Protein AF-R4XGH3-F1 (afdb_monomer_lite)

Sequence (816 aa):
MSWNDLKSFYMRAIILWTLPVLIFLFTITGITNKFIYSRVAPTVFAIILPTLYLCIIDSIAIRAGTWHINEKTSLELFVWSGLPIEEAIFFLVTNTMVVLGCSAFDLAFSIIHTFNQTDDFSFASLCYALLQDNDEQVVEDLVECVRVLRQGSSSFYTSSFFFKETIRRDLVVLYAFCRYTDDVTDNVDIQVSVRSARIEKLAEFVMANFLPRANLRMLRFLSHKVPREPLIELLEGYAWDLNLDTAHERRIRFEEDLVEYARHVASSVAELCVYVVDPAPQPAVLCSAREMGVVLQLTNVARDILTDAVKARTYVPEAWFGTGERDALLKAGRLTPERLEHDTTIRALKPEQHALRLLTMADTMHKRSAAAIAELPEESQIGIRIATDGYYAIGKRLAEICKLGQYPMRARLPTHQKVFLSLRHLYTMRNSEILLLGGCILRLILLFYGHWQDSLGTQVKYTDIDYRVFTDAARFMQAGGSPYDRATYRYTPLLAWLLIPNQYFASWGKVLFAGGDILAGWLMILLLRARHQRIEWSAAWLLNPMVAVISTRGNCEGLLGALAIALLYAIEKDQITLAGLVLGTAVHFKIYPIIYAPSIVLALNGAEDPQFSWTLASITGFFNRQRLVVAIVSFSAFSVLSALMFHFYGMEFVQHTFLYHISRSDHRHNFSPYHLFLYFKSSAGPEAQGSTIAALLAFLPQMLLSMVILPLFLARKSLTTCFFAQTFAFVAFNKVVTSQYFMWYLVFLPLYLPTSPLLSFSGLAALILWIAGQGLWLYYAYGFEILGNNTFNQMWIATLLFFAVNMYILGKVVNI

Secondary structure (DSSP, 8-state):
--TT-GGGHHHHHHHHHHHHHHHHHHIIIIIIT-TTGGGHHHHHHHHHHHHHHHHHHHHHHHHTTS----GGGS---EEETTEEHHHHHHHHHHHHHHHHHHHHHHHHHHHIIIII------HHHHHHHHHS---HHHHHHHHHHHHHHHHH-HHHHHHHTTS-HHHHHHHHHHHHHHHHHHHHHH-TTS-HHHHHHHHHHHHHHHHHTS--STT-GGGGGTTTTS-SHHHHHHHHHHHHHHTTTTSGGGS--SHHHHHHHHIIIIIHHHHHHHHHH-SS--HHHHHHHHHHHHHHHHHHHHHHHHHHHHTT---S-GGGS-TTHHHHHHHHTTS-HHHHTT-HHHHHT-HHHHHHHHHHHHHHHHHHHGGGGGGS-HHHHHHHHHHHHHHHHHHHHHHHHHHTT---SS----HHHHHHHHHHHHHS--HHHHHHHHHHHHHHHHHHHHHHHHHTT-SS-SS-HHHHHHHHHHHHHHTTS-GGGSTT--S-HHHHHHTGGGGTSTTHHHHHHHHHHHHHHHHHHHHHHHTT--GGGGHHHHT-HHHHHHHHTT-THHHHHHHHHHHHHHHHTT-HHHHHHHHHHHHHH-SGGGGHHHHHHHH---S---S---SHHHHHHH--HHHHHHHHHHHHHHHHHHHHHHHHHHHHHIIIIIIHHHH----SS--STTHHHHHHHHHS-GGG---HHHHHHHHHHHHIIIIIIHHHHHTTT-HHHHHHHHHHHHHHT-SS--GGGHHHHHTTHHHHGGG-GGGSHHHHHHHHHHHHHHHHHHHHHHHHHTT----HHHHHHHHHHHHHHHHHHHHHHH--

pLDDT: mean 87.35, std 10.22, range [42.16, 98.31]

Organism: Taphrina deformans (strain PYCC 5710 / ATCC 11124 / CBS 356.35 / IMI 108563 / JCM 9778 / NBRC 8474) (NCBI:txid1097556)

InterPro domains:
  IPR002060 Squalene/phytoene synthase [PF00494] (149-400)
  IPR002060 Squalene/phytoene synthase [SFLDG01018] (140-429)
  IPR007704 GPI mannosyltransferase 1 [PF05007] (550-813)
  IPR007704 GPI mannosyltransferase 1 [PTHR12886] (430-814)
  IPR008949 Isoprenoid synthase domain superfamily [G3DSA:1.10.600.10] (132-426)
  IPR008949 Isoprenoid synthase domain superfamily [SSF48576] (144-430)
  IPR017825 Lycopene cyclase domain [TIGR03462] (9-102)
  IPR044843 Trans-isoprenyl diphosphate synthases, bacterial-type [SFLDG01212] (140-429)

Foldseek 3Di:
DDPPQQAQQLVCVLCVVLVVLLVVLCCLCPVVPVPCVVVVVVLCCQLVVQLVVQQVVQLVCQVVVVDDDDNSRHNPDAPDRSGGPSSSVNSNSVSNSVSSVVSLQVQLVLQCVQPVVDPDDDPVSSVVSSVDDDDVVSVVVLVVLLVLCVVVDVLLNLLLVLFDPLLSSQLSLLSSVLSVLLVLLLPPVDDLVVSLVVLVVVLCCLVVQQDDDDPSVSSVSLRLQFDSVLVVLQSVLSNLSSCAPVDPVSDQADPVSLLSSLLSNFLSSLLSSQSSQPVDDDPLLSVLSSLLSLLLSLLVLLFAQLVQLLSLHHSQHNNLFDDCLNVLSNVLSVDDQVCSQVPPSNLVRLSLVSSLVSLVSSVVSCVVRVVSLLLTDPSCSLSVCSSSVVSNVQSVVQNVQSVVSGHHNGGDDDPVNSVVSSVCSVPPDDPLRVLLVLLVVLLVVLLVVQVVQQVVVDPDHLADPVQVLLLVLLVQVVVVHHSCVSVPDQFFVVSSVQNVCCVVPVQSLLVVQSVLLSLLLSLQLVVCVVVSHDSCLSCLRSVPPLNSSCSSSRDNVSNLLNLLSQLVSCVVVVVLLSNLLSLLVSCLRANPSVLLLLLSLLQPDDPDDPDQDPDPVSVVNSDDPSNVSSVVSSCVNNCVSLVVSCVSHNVSNVVRHPVCLLVDQDLAQFLALLNLVSVVVVVVDPVPPDDSVVSVVLCVQLCCVRRPVLSVQPSNPDSLLSQLLSLLSNQLSDSGHHPSSVSSNSSSSSVAVVVAPLVDPVVVVLVVQLVVLVVQLVVLSCCCVPVVHPSSVSNSVSSVSNSVSSVVVSVRSSPD

Structure (mmCIF, N/CA/C/O backbone):
data_AF-R4XGH3-F1
#
_entry.id   AF-R4XGH3-F1
#
loop_
_atom_site.group_PDB
_atom_site.id
_atom_site.type_symbol
_atom_site.label_atom_id
_atom_site.label_alt_id
_atom_site.label_comp_id
_atom_site.label_asym_id
_atom_site.label_entity_id
_atom_site.label_seq_id
_atom_site.pdbx_PDB_ins_code
_atom_site.Cartn_x
_atom_site.Cartn_y
_atom_site.Cartn_z
_atom_site.occupancy
_atom_site.B_iso_or_equiv
_atom_site.auth_seq_id
_atom_site.auth_comp_id
_atom_site.auth_asym_id
_atom_site.auth_atom_id
_atom_site.pdbx_PDB_model_num
ATOM 1 N N . MET A 1 1 ? -38.826 -2.727 -40.268 1.00 45.19 1 MET A N 1
ATOM 2 C CA . MET A 1 1 ? -38.379 -1.374 -39.862 1.00 45.19 1 MET A CA 1
ATOM 3 C C . MET A 1 1 ? -37.312 -0.931 -40.855 1.00 45.19 1 MET A C 1
ATOM 5 O O . MET A 1 1 ? -36.333 -1.652 -40.994 1.00 45.19 1 MET A O 1
ATOM 9 N N . SER A 1 2 ? -37.534 0.133 -41.636 1.00 42.16 2 SER A N 1
ATOM 10 C CA . SER A 1 2 ? -36.597 0.532 -42.700 1.00 42.16 2 SER A CA 1
ATOM 11 C C . SER A 1 2 ? -35.347 1.207 -42.116 1.00 42.16 2 SER A C 1
ATOM 13 O O . SER A 1 2 ? -35.436 2.060 -41.233 1.00 42.16 2 SER A O 1
ATOM 15 N N . TRP A 1 3 ? -34.177 0.815 -42.620 1.00 51.44 3 TRP A N 1
ATOM 16 C CA . TRP A 1 3 ? -32.856 1.358 -42.269 1.00 51.44 3 TRP A CA 1
ATOM 17 C C . TRP A 1 3 ? -32.535 2.689 -42.985 1.00 51.44 3 TRP A C 1
ATOM 19 O O . TRP A 1 3 ? -31.399 3.145 -42.959 1.00 51.44 3 TRP A O 1
ATOM 29 N N . ASN A 1 4 ? -33.529 3.326 -43.618 1.00 57.09 4 ASN A N 1
ATOM 30 C CA . ASN A 1 4 ? -33.324 4.470 -44.519 1.00 57.09 4 ASN A CA 1
ATOM 31 C C . ASN A 1 4 ? -33.459 5.849 -43.849 1.00 57.09 4 ASN A C 1
ATOM 33 O O . ASN A 1 4 ? -33.281 6.861 -44.519 1.00 57.09 4 ASN A O 1
ATOM 37 N N . ASP A 1 5 ? -33.776 5.913 -42.555 1.00 65.75 5 ASP A N 1
ATOM 38 C CA . ASP A 1 5 ? -33.883 7.180 -41.824 1.00 65.75 5 ASP A CA 1
ATOM 39 C C . ASP A 1 5 ? -32.583 7.473 -41.060 1.00 65.75 5 ASP A C 1
ATOM 41 O O . ASP A 1 5 ? -32.409 7.061 -39.911 1.00 65.75 5 ASP A O 1
ATOM 45 N N . LEU A 1 6 ? -31.645 8.148 -41.735 1.00 75.12 6 LEU A N 1
ATOM 46 C CA . LEU A 1 6 ? -30.326 8.486 -41.186 1.00 75.12 6 LEU A CA 1
ATOM 47 C C . LEU A 1 6 ? -30.418 9.380 -39.941 1.00 75.12 6 LEU A C 1
ATOM 49 O O . LEU A 1 6 ? -29.608 9.203 -39.035 1.00 75.12 6 LEU A O 1
ATOM 53 N N . LYS A 1 7 ? -31.426 10.262 -39.839 1.00 80.38 7 LYS A N 1
ATOM 54 C CA . LYS A 1 7 ? -31.548 11.235 -38.736 1.00 80.38 7 LYS A CA 1
ATOM 55 C C . LYS A 1 7 ? -31.696 10.600 -37.356 1.00 80.38 7 LYS A C 1
ATOM 57 O O . LYS A 1 7 ? -31.279 11.182 -36.367 1.00 80.38 7 LYS A O 1
ATOM 62 N N . SER A 1 8 ? -32.271 9.404 -37.261 1.00 82.31 8 SER A N 1
ATOM 63 C CA . SER A 1 8 ? -32.437 8.712 -35.975 1.00 82.31 8 SER A CA 1
ATOM 64 C C . SER A 1 8 ? -31.392 7.622 -35.731 1.00 82.31 8 SER A C 1
ATOM 66 O O . SER A 1 8 ? -31.465 6.921 -34.720 1.00 82.31 8 SER A O 1
ATOM 68 N N . PHE A 1 9 ? -30.415 7.469 -36.631 1.00 86.12 9 PHE A N 1
ATOM 69 C CA . PHE A 1 9 ? -29.426 6.397 -36.567 1.00 86.12 9 PHE A CA 1
ATOM 70 C C . PHE A 1 9 ? -28.641 6.406 -35.252 1.00 86.12 9 PHE A C 1
ATOM 72 O O . PHE A 1 9 ? -28.543 5.360 -34.612 1.00 86.12 9 PHE A O 1
ATOM 79 N N . TYR A 1 10 ? -28.138 7.568 -34.818 1.00 85.50 10 TYR A N 1
ATOM 80 C CA . TYR A 1 10 ? -27.301 7.649 -33.620 1.00 85.50 10 TYR A CA 1
ATOM 81 C C . TYR A 1 10 ? -28.070 7.245 -32.355 1.00 85.50 10 TYR A C 1
ATOM 83 O O . TYR A 1 10 ? -27.648 6.346 -31.629 1.00 85.50 10 TYR A O 1
ATOM 91 N N . MET A 1 11 ? -29.273 7.796 -32.162 1.00 89.19 11 MET A N 1
ATOM 92 C CA . MET A 1 11 ? -30.156 7.412 -31.056 1.00 89.19 11 MET A CA 1
ATOM 93 C C . MET A 1 11 ? -30.506 5.916 -31.080 1.00 89.19 11 MET A C 1
ATOM 95 O O . MET A 1 11 ? -30.455 5.240 -30.052 1.00 89.19 11 MET A O 1
ATOM 99 N N . ARG A 1 12 ? -30.848 5.368 -32.255 1.00 88.00 12 ARG A N 1
ATOM 100 C CA . ARG A 1 12 ? -31.171 3.939 -32.394 1.00 88.00 12 ARG A CA 1
ATOM 101 C C . ARG A 1 12 ? -29.972 3.057 -32.066 1.00 88.00 12 ARG A C 1
ATOM 103 O O . ARG A 1 12 ? -30.161 2.028 -31.426 1.00 88.00 12 ARG A O 1
ATOM 110 N N . ALA A 1 13 ? -28.768 3.449 -32.475 1.00 88.50 13 ALA A N 1
ATOM 111 C CA . ALA A 1 13 ? -27.544 2.721 -32.165 1.00 88.50 13 ALA A CA 1
ATOM 112 C C . ALA A 1 13 ? -27.278 2.693 -30.652 1.00 88.50 13 ALA A C 1
ATOM 114 O O . ALA A 1 13 ? -27.012 1.619 -30.111 1.00 88.50 13 ALA A O 1
ATOM 115 N N . ILE A 1 14 ? -27.441 3.832 -29.963 1.00 90.38 14 ILE A N 1
ATOM 116 C CA . ILE A 1 14 ? -27.317 3.920 -28.499 1.00 90.38 14 ILE A CA 1
ATOM 117 C C . ILE A 1 14 ? -28.304 2.959 -27.828 1.00 90.38 14 ILE A C 1
ATOM 119 O O . ILE A 1 14 ? -27.901 2.129 -27.013 1.00 90.38 14 ILE A O 1
ATOM 123 N N . ILE A 1 15 ? -29.587 3.017 -28.192 1.00 90.06 15 ILE A N 1
ATOM 124 C CA . ILE A 1 15 ? -30.620 2.167 -27.582 1.00 90.06 15 ILE A CA 1
ATOM 125 C C . ILE A 1 15 ? -30.363 0.686 -27.885 1.00 90.06 15 ILE A C 1
ATOM 127 O O . ILE A 1 15 ? -30.383 -0.134 -26.972 1.00 90.06 15 ILE A O 1
ATOM 131 N N . LEU A 1 16 ? -30.101 0.327 -29.145 1.00 91.31 16 LEU A N 1
ATOM 132 C CA . LEU A 1 16 ? -29.937 -1.068 -29.561 1.00 91.31 16 LEU A CA 1
ATOM 133 C C . LEU A 1 16 ? -28.730 -1.731 -28.885 1.00 91.31 16 LEU A C 1
ATOM 135 O O . LEU A 1 16 ? -28.799 -2.905 -28.529 1.00 91.31 16 LEU A O 1
ATOM 139 N N . TRP A 1 17 ? -27.643 -0.981 -28.695 1.00 90.44 17 TRP A N 1
ATOM 140 C CA . TRP A 1 17 ? -26.439 -1.479 -28.036 1.00 90.44 17 TRP A CA 1
ATOM 141 C C . TRP A 1 17 ? -26.597 -1.576 -26.513 1.00 90.44 17 TRP A C 1
ATOM 143 O O . TRP A 1 17 ? -26.189 -2.570 -25.913 1.00 90.44 17 TRP A O 1
ATOM 153 N N . THR A 1 18 ? -27.215 -0.577 -25.876 1.00 93.38 18 THR A N 1
ATOM 154 C CA . THR A 1 18 ? -27.291 -0.512 -24.405 1.00 93.38 18 THR A CA 1
ATOM 155 C C . THR A 1 18 ? -28.423 -1.332 -23.804 1.00 93.38 18 THR A C 1
ATOM 157 O O . THR A 1 18 ? -28.258 -1.909 -22.728 1.00 93.38 18 THR A O 1
ATOM 160 N N . LEU A 1 19 ? -29.570 -1.413 -24.481 1.00 92.56 19 LEU A N 1
ATOM 161 C CA . LEU A 1 19 ? -30.786 -1.993 -23.918 1.00 92.56 19 LEU A CA 1
ATOM 162 C C . LEU A 1 19 ? -30.622 -3.463 -23.481 1.00 92.56 19 LEU A C 1
ATOM 164 O O . LEU A 1 19 ? -31.031 -3.766 -22.359 1.00 92.56 19 LEU A O 1
ATOM 168 N N . PRO A 1 20 ? -29.996 -4.374 -24.259 1.00 91.94 20 PRO A N 1
ATOM 169 C CA . PRO A 1 20 ? -29.802 -5.757 -23.818 1.00 91.94 20 PRO A CA 1
ATOM 170 C C . PRO A 1 20 ? -28.968 -5.858 -22.535 1.00 91.94 20 PRO A C 1
ATOM 172 O O . PRO A 1 20 ? -29.294 -6.636 -21.638 1.00 91.94 20 PRO A O 1
ATOM 175 N N . VAL A 1 21 ? -27.919 -5.036 -22.422 1.00 90.31 21 VAL A N 1
ATOM 176 C CA . VAL A 1 21 ? -27.028 -5.029 -21.256 1.00 90.31 21 VAL A CA 1
ATOM 177 C C . VAL A 1 21 ? -27.742 -4.460 -20.033 1.00 90.31 21 VAL A C 1
ATOM 179 O O . VAL A 1 21 ? -27.665 -5.038 -18.950 1.00 90.31 21 VAL A O 1
ATOM 182 N N . LEU A 1 22 ? -28.490 -3.368 -20.202 1.00 92.06 22 LEU A N 1
ATOM 183 C CA . LEU A 1 22 ? -29.291 -2.774 -19.133 1.00 92.06 22 LEU A CA 1
ATOM 184 C C . LEU A 1 22 ? -30.377 -3.727 -18.632 1.00 92.06 22 LEU A C 1
ATOM 186 O O . LEU A 1 22 ? -30.537 -3.860 -17.423 1.00 92.06 22 LEU A O 1
ATOM 190 N N . ILE A 1 23 ? -31.083 -4.422 -19.531 1.00 90.94 23 ILE A N 1
ATOM 191 C CA . ILE A 1 23 ? -32.091 -5.424 -19.153 1.00 90.94 23 ILE A CA 1
ATOM 192 C C . ILE A 1 23 ? -31.447 -6.526 -18.313 1.00 90.94 23 ILE A C 1
ATOM 194 O O . ILE A 1 23 ? -31.960 -6.854 -17.245 1.00 90.94 23 ILE A O 1
ATOM 198 N N . PHE A 1 24 ? -30.314 -7.071 -18.758 1.00 87.94 24 PHE A N 1
ATOM 199 C CA . PHE A 1 24 ? -29.591 -8.105 -18.021 1.00 87.94 24 PHE A CA 1
ATOM 200 C C . PHE A 1 24 ? -29.171 -7.625 -16.623 1.00 87.94 24 PHE A C 1
ATOM 202 O O . PHE A 1 24 ? -29.530 -8.240 -15.616 1.00 87.94 24 PHE A O 1
ATOM 209 N N . LEU A 1 25 ? -28.480 -6.483 -16.545 1.00 89.06 25 LEU A N 1
ATOM 210 C CA . LEU A 1 25 ? -27.983 -5.934 -15.283 1.00 89.06 25 LEU A CA 1
ATOM 211 C C . LEU A 1 25 ? -29.119 -5.553 -14.324 1.00 89.06 25 LEU A C 1
ATOM 213 O O . LEU A 1 25 ? -29.032 -5.833 -13.128 1.00 89.06 25 LEU A O 1
ATOM 217 N N . PHE A 1 26 ? -30.202 -4.959 -14.828 1.00 88.81 26 PHE A N 1
ATOM 218 C CA . PHE A 1 26 ? -31.372 -4.601 -14.026 1.00 88.81 26 PHE A CA 1
ATOM 219 C C . PHE A 1 26 ? -32.146 -5.836 -13.550 1.00 88.81 26 PHE A C 1
ATOM 221 O O . PHE A 1 26 ? -32.629 -5.866 -12.419 1.00 88.81 26 PHE A O 1
ATOM 228 N N . THR A 1 27 ? -32.228 -6.888 -14.367 1.00 86.50 27 THR A N 1
ATOM 229 C CA . THR A 1 27 ? -32.868 -8.149 -13.964 1.00 86.50 27 THR A CA 1
ATOM 230 C C . THR A 1 27 ? -32.120 -8.788 -12.799 1.00 86.50 27 THR A C 1
ATOM 232 O O . THR A 1 27 ? -32.741 -9.203 -11.822 1.00 86.50 27 THR A O 1
ATOM 235 N N . ILE A 1 28 ? -30.788 -8.810 -12.848 1.00 82.25 28 ILE A N 1
ATOM 236 C CA . ILE A 1 28 ? -29.966 -9.377 -11.773 1.00 82.25 28 ILE A CA 1
ATOM 237 C C . ILE A 1 28 ? -30.032 -8.509 -10.515 1.00 82.25 28 ILE A C 1
ATOM 239 O O . ILE A 1 28 ? -30.359 -8.998 -9.433 1.00 82.25 28 ILE A O 1
ATOM 243 N N . THR A 1 29 ? -29.724 -7.218 -10.645 1.00 82.44 29 THR A N 1
ATOM 244 C CA . THR A 1 29 ? -29.534 -6.326 -9.489 1.00 82.44 29 THR A CA 1
ATOM 245 C C . THR A 1 29 ? -30.842 -5.782 -8.918 1.00 82.44 29 THR A C 1
ATOM 247 O O . THR A 1 29 ? -30.935 -5.544 -7.715 1.00 82.44 29 THR A O 1
ATOM 250 N N . GLY A 1 30 ? -31.857 -5.578 -9.756 1.00 79.06 30 GLY A N 1
ATOM 251 C CA . GLY A 1 30 ? -33.160 -5.029 -9.390 1.00 79.06 30 GLY A CA 1
ATOM 252 C C . GLY A 1 30 ? -34.203 -6.103 -9.137 1.00 79.06 30 GLY A C 1
ATOM 253 O O . GLY A 1 30 ? -34.743 -6.176 -8.040 1.00 79.06 30 GLY A O 1
ATOM 254 N N . ILE A 1 31 ? -34.494 -6.940 -10.131 1.00 78.38 31 ILE A N 1
ATOM 255 C CA . ILE A 1 31 ? -35.632 -7.870 -10.052 1.00 78.38 31 ILE A CA 1
ATOM 256 C C . ILE A 1 31 ? -35.306 -9.065 -9.151 1.00 78.38 31 ILE A C 1
ATOM 258 O O . ILE A 1 31 ? -36.022 -9.322 -8.187 1.00 78.38 31 ILE A O 1
ATOM 262 N N . THR A 1 32 ? -34.209 -9.761 -9.447 1.00 73.50 32 THR A N 1
ATOM 263 C CA . THR A 1 32 ? -33.858 -11.037 -8.805 1.00 73.50 32 THR A CA 1
ATOM 264 C C . THR A 1 32 ? -33.376 -10.818 -7.374 1.00 73.50 32 THR A C 1
ATOM 266 O O . THR A 1 32 ? -33.877 -11.444 -6.451 1.00 73.50 32 THR A O 1
ATOM 269 N N . ASN A 1 33 ? -32.454 -9.869 -7.168 1.00 73.12 33 ASN A N 1
ATOM 270 C CA . ASN A 1 33 ? -31.791 -9.686 -5.872 1.00 73.12 33 ASN A CA 1
ATOM 271 C C . ASN A 1 33 ? -32.251 -8.450 -5.084 1.00 73.12 33 ASN A C 1
ATOM 273 O O . ASN A 1 33 ? -31.790 -8.231 -3.966 1.00 73.12 33 ASN A O 1
ATOM 277 N N . LYS A 1 34 ? -33.109 -7.591 -5.659 1.00 79.75 34 LYS A N 1
ATOM 278 C CA . LYS A 1 34 ? -33.609 -6.341 -5.038 1.00 79.75 34 LYS A CA 1
ATOM 279 C C . LYS A 1 34 ? -32.520 -5.413 -4.469 1.00 79.75 34 LYS A C 1
ATOM 281 O O . LYS A 1 34 ? -32.796 -4.508 -3.676 1.00 79.75 34 LYS A O 1
ATOM 286 N N . PHE A 1 35 ? -31.278 -5.586 -4.911 1.00 77.31 35 PHE A N 1
ATOM 287 C CA . PHE A 1 35 ? -30.095 -4.937 -4.362 1.00 77.31 35 PHE A CA 1
ATOM 288 C C . PHE A 1 35 ? -30.142 -3.419 -4.546 1.00 77.31 35 PHE A C 1
ATOM 290 O O . PHE A 1 35 ? -29.887 -2.676 -3.597 1.00 77.31 35 PHE A O 1
ATOM 297 N N . ILE A 1 36 ? -30.533 -2.956 -5.736 1.00 82.25 36 ILE A N 1
ATOM 298 C CA . ILE A 1 36 ? -30.676 -1.522 -6.030 1.00 82.25 36 ILE A CA 1
ATOM 299 C C . ILE A 1 36 ? -31.949 -0.921 -5.420 1.00 82.25 36 ILE A C 1
ATOM 301 O O . ILE A 1 36 ? -31.950 0.251 -5.053 1.00 82.25 36 ILE A O 1
ATOM 305 N N . TYR A 1 37 ? -33.013 -1.712 -5.222 1.00 81.19 37 TYR A N 1
ATOM 306 C CA . TYR A 1 37 ? -34.252 -1.231 -4.593 1.00 81.19 37 TYR A CA 1
ATOM 307 C C . TYR A 1 37 ? -34.054 -0.862 -3.121 1.00 81.19 37 TYR A C 1
ATOM 309 O O . TYR A 1 37 ? -34.675 0.075 -2.630 1.00 81.19 37 TYR A O 1
ATOM 317 N N . SER A 1 38 ? -33.138 -1.535 -2.422 1.00 76.25 38 SER A N 1
ATOM 318 C CA . SER A 1 38 ? -32.746 -1.138 -1.062 1.00 76.25 38 SER A CA 1
ATOM 319 C C . SER A 1 38 ? -31.830 0.099 -1.019 1.00 76.25 38 SER A C 1
ATOM 321 O O . SER A 1 38 ? -31.587 0.649 0.055 1.00 76.25 38 SER A O 1
ATOM 323 N N . ARG A 1 39 ? -31.324 0.562 -2.174 1.00 81.44 39 ARG A N 1
ATOM 324 C CA . ARG A 1 39 ? -30.282 1.597 -2.309 1.00 81.44 39 ARG A CA 1
ATOM 325 C C . ARG A 1 39 ? -30.604 2.648 -3.379 1.00 81.44 39 ARG A C 1
ATOM 327 O O . ARG A 1 39 ? -29.702 3.207 -3.993 1.00 81.44 39 ARG A O 1
ATOM 334 N N . VAL A 1 40 ? -31.882 2.979 -3.564 1.00 86.50 40 VAL A N 1
ATOM 335 C CA . VAL A 1 40 ? -32.322 3.884 -4.644 1.00 86.50 40 VAL A CA 1
ATOM 336 C C . VAL A 1 40 ? -31.597 5.230 -4.606 1.00 86.50 40 VAL A C 1
ATOM 338 O O . VAL A 1 40 ? -31.059 5.659 -5.620 1.00 86.50 40 VAL A O 1
ATOM 341 N N . ALA A 1 41 ? -31.535 5.886 -3.444 1.00 85.44 41 ALA A N 1
ATOM 342 C CA . ALA A 1 41 ? -30.924 7.211 -3.328 1.00 85.44 41 ALA A CA 1
ATOM 343 C C . ALA A 1 41 ? -29.434 7.242 -3.740 1.00 85.44 41 ALA A C 1
ATOM 345 O O . ALA A 1 41 ? -29.094 8.039 -4.617 1.00 85.44 41 ALA A O 1
ATOM 346 N N . PRO A 1 42 ? -28.538 6.394 -3.188 1.00 85.75 42 PRO A N 1
ATOM 347 C CA . PRO A 1 42 ? -27.141 6.374 -3.620 1.00 85.75 42 PRO A CA 1
ATOM 348 C C . PRO A 1 42 ? -26.968 5.909 -5.073 1.00 85.75 42 PRO A C 1
ATOM 350 O O . PRO A 1 42 ? -26.133 6.478 -5.769 1.00 85.75 42 PRO A O 1
ATOM 353 N N . THR A 1 43 ? -27.767 4.954 -5.566 1.00 89.12 43 THR A N 1
ATOM 354 C CA . THR A 1 43 ? -27.716 4.528 -6.978 1.00 89.12 43 THR A CA 1
ATOM 355 C C . THR A 1 43 ? -28.082 5.675 -7.920 1.00 89.12 43 THR A C 1
ATOM 357 O O . THR A 1 43 ? -27.353 5.948 -8.869 1.00 89.12 43 THR A O 1
ATOM 360 N N . VAL A 1 44 ? -29.168 6.400 -7.635 1.00 92.38 44 VAL A N 1
ATOM 361 C CA . VAL A 1 44 ? -29.580 7.566 -8.428 1.00 92.38 44 VAL A CA 1
ATOM 362 C C . VAL A 1 44 ? -28.510 8.652 -8.376 1.00 92.38 44 VAL A C 1
ATOM 364 O O . VAL A 1 44 ? -28.156 9.200 -9.413 1.00 92.38 44 VAL A O 1
ATOM 367 N N . PHE A 1 45 ? -27.945 8.937 -7.202 1.00 92.69 45 PHE A N 1
ATOM 368 C CA . PHE A 1 45 ? -26.892 9.943 -7.073 1.00 92.69 45 PHE A CA 1
ATOM 369 C C . PHE A 1 45 ? -25.634 9.579 -7.880 1.00 92.69 45 PHE A C 1
ATOM 371 O O . PHE A 1 45 ? -25.098 10.428 -8.591 1.00 92.69 45 PHE A O 1
ATOM 378 N N . ALA A 1 46 ? -25.209 8.313 -7.826 1.00 92.38 46 ALA A N 1
ATOM 379 C CA . ALA A 1 46 ? -24.056 7.801 -8.565 1.00 92.38 46 ALA A CA 1
ATOM 380 C C . ALA A 1 46 ? -24.248 7.825 -10.090 1.00 92.38 46 ALA A C 1
ATOM 382 O O . ALA A 1 46 ? -23.268 7.917 -10.819 1.00 92.38 46 ALA A O 1
ATOM 383 N N . ILE A 1 47 ? -25.491 7.768 -10.577 1.00 95.56 47 ILE A N 1
ATOM 384 C CA . ILE A 1 47 ? -25.803 7.879 -12.008 1.00 95.56 47 ILE A CA 1
ATOM 385 C C . ILE A 1 47 ? -25.925 9.350 -12.415 1.00 95.56 47 ILE A C 1
ATOM 387 O O . ILE A 1 47 ? -25.304 9.790 -13.382 1.00 95.56 47 ILE A O 1
ATOM 391 N N . ILE A 1 48 ? -26.725 10.126 -11.683 1.00 96.31 48 ILE A N 1
ATOM 392 C CA . ILE A 1 48 ? -27.113 11.481 -12.081 1.00 96.31 48 ILE A CA 1
ATOM 393 C C . ILE A 1 48 ? -25.953 12.465 -11.951 1.00 96.31 48 ILE A C 1
ATOM 395 O O . ILE A 1 48 ? -25.762 13.270 -12.858 1.00 96.31 48 ILE A O 1
ATOM 399 N N . LEU A 1 49 ? -25.156 12.411 -10.878 1.00 94.25 49 LEU A N 1
ATOM 400 C CA . LEU A 1 49 ? -24.089 13.394 -10.671 1.00 94.25 49 LEU A CA 1
ATOM 401 C C . LEU A 1 49 ? -23.009 13.334 -11.775 1.00 94.25 49 LEU A C 1
ATOM 403 O O . LEU A 1 49 ? -22.730 14.384 -12.360 1.00 94.25 49 LEU A O 1
ATOM 407 N N . PRO A 1 50 ? -22.443 12.162 -12.136 1.00 94.69 50 PRO A N 1
ATOM 408 C CA . PRO A 1 50 ? -21.503 12.069 -13.253 1.00 94.69 50 PRO A CA 1
ATOM 409 C C . PRO A 1 50 ? -22.157 12.378 -14.598 1.00 94.69 50 PRO A C 1
ATOM 411 O O . PRO A 1 50 ? -21.532 13.021 -15.434 1.00 94.69 50 PRO A O 1
ATOM 414 N N . THR A 1 51 ? -23.421 11.985 -14.796 1.00 96.50 51 THR A N 1
ATOM 415 C CA . THR A 1 51 ? -24.165 12.305 -16.026 1.00 96.50 51 THR A CA 1
ATOM 416 C C . THR A 1 51 ? -24.276 13.814 -16.209 1.00 96.50 51 THR A C 1
ATOM 418 O O . THR A 1 51 ? -23.916 14.328 -17.260 1.00 96.50 51 THR A O 1
ATOM 421 N N . LEU A 1 52 ? -24.696 14.545 -15.173 1.00 95.19 52 LEU A N 1
ATOM 422 C CA . LEU A 1 52 ? -24.782 16.005 -15.216 1.00 95.19 52 LEU A CA 1
ATOM 423 C C . LEU A 1 52 ? -23.413 16.650 -15.436 1.00 95.19 52 LEU A C 1
ATOM 425 O O . LEU A 1 52 ? -23.301 17.571 -16.241 1.00 95.19 52 LEU A O 1
ATOM 429 N N . TYR A 1 53 ? -22.376 16.163 -14.752 1.00 94.88 53 TYR A N 1
ATOM 430 C CA . TYR A 1 53 ? -21.014 16.654 -14.937 1.00 94.88 53 TYR A CA 1
ATOM 431 C C . TYR A 1 53 ? -20.540 16.490 -16.388 1.00 94.88 53 TYR A C 1
ATOM 433 O O . TYR A 1 53 ? -20.100 17.465 -16.994 1.00 94.88 53 TYR A O 1
ATOM 441 N N . LEU A 1 54 ? -20.682 15.293 -16.964 1.00 94.56 54 LEU A N 1
ATOM 442 C CA . LEU A 1 54 ? -20.287 15.014 -18.346 1.00 94.56 54 LEU A CA 1
ATOM 443 C C . LEU A 1 54 ? -21.104 15.842 -19.339 1.00 94.56 54 LEU A C 1
ATOM 445 O O . LEU A 1 54 ? -20.515 16.476 -20.206 1.00 94.56 54 LEU A O 1
ATOM 449 N N . CYS A 1 55 ? -22.420 15.954 -19.143 1.00 94.00 55 CYS A N 1
ATOM 450 C CA . CYS A 1 55 ? -23.274 16.841 -19.933 1.00 94.00 55 CYS A CA 1
ATOM 451 C C . CYS A 1 55 ? -22.771 18.296 -19.925 1.00 94.00 55 CYS A C 1
ATOM 453 O O . CYS A 1 55 ? -22.775 18.957 -20.963 1.00 94.00 55 CYS A O 1
ATOM 455 N N . ILE A 1 56 ? -22.333 18.816 -18.771 1.00 91.69 56 ILE A N 1
ATOM 456 C CA . ILE A 1 56 ? -21.804 20.186 -18.648 1.00 91.69 56 ILE A CA 1
ATOM 457 C C . ILE A 1 56 ? -20.469 20.328 -19.386 1.00 91.69 56 ILE A C 1
ATOM 459 O O . ILE A 1 56 ? -20.299 21.277 -20.151 1.00 91.69 56 ILE A O 1
ATOM 463 N N . ILE A 1 57 ? -19.527 19.408 -19.168 1.00 91.62 57 ILE A N 1
ATOM 464 C CA . ILE A 1 57 ? -18.204 19.458 -19.805 1.00 91.62 57 ILE A CA 1
ATOM 465 C C . ILE A 1 57 ? -18.321 19.317 -21.323 1.00 91.62 57 ILE A C 1
ATOM 467 O O . ILE A 1 57 ? -17.690 20.078 -22.057 1.00 91.62 57 ILE A O 1
ATOM 471 N N . ASP A 1 58 ? -19.173 18.412 -21.793 1.00 88.56 58 ASP A N 1
ATOM 472 C CA . ASP A 1 58 ? -19.386 18.189 -23.218 1.00 88.56 58 ASP A CA 1
ATOM 473 C C . ASP A 1 58 ? -20.053 19.401 -23.884 1.00 88.56 58 ASP A C 1
ATOM 475 O O . ASP A 1 58 ? -19.616 19.862 -24.936 1.00 88.56 58 ASP A O 1
ATOM 479 N N . SER A 1 59 ? -20.999 20.049 -23.191 1.00 88.88 59 SER A N 1
ATOM 480 C CA . SER A 1 59 ? -21.564 21.330 -23.642 1.00 88.88 59 SER A CA 1
ATOM 481 C C . SER A 1 59 ? -20.494 22.410 -23.833 1.00 88.88 59 SER A C 1
ATOM 483 O O . SER A 1 59 ? -20.585 23.224 -24.753 1.00 88.88 59 SER A O 1
ATOM 485 N N . ILE A 1 60 ? -19.490 22.457 -22.951 1.00 86.94 60 ILE A N 1
ATOM 486 C CA . ILE A 1 60 ? -18.379 23.413 -23.051 1.00 86.94 60 ILE A CA 1
ATOM 487 C C . ILE A 1 60 ? -17.490 23.061 -24.249 1.00 86.94 60 ILE A C 1
ATOM 489 O O . ILE A 1 60 ? -17.138 23.957 -25.014 1.00 86.94 60 ILE A O 1
ATOM 493 N N . ALA A 1 61 ? -17.169 21.780 -24.445 1.00 85.19 61 ALA A N 1
ATOM 494 C CA . ALA A 1 61 ? -16.348 21.303 -25.557 1.00 85.19 61 ALA A CA 1
ATOM 495 C C . ALA A 1 61 ? -17.003 21.565 -26.927 1.00 85.19 61 ALA A C 1
ATOM 497 O O . ALA A 1 61 ? -16.364 22.108 -27.831 1.00 85.19 61 ALA A O 1
ATOM 498 N N . ILE A 1 62 ? -18.301 21.273 -27.058 1.00 85.00 62 ILE A N 1
ATOM 499 C CA . ILE A 1 62 ? -19.077 21.533 -28.279 1.00 85.00 62 ILE A CA 1
ATOM 500 C C . ILE A 1 62 ? -19.094 23.032 -28.594 1.00 85.00 62 ILE A C 1
ATOM 502 O O . ILE A 1 62 ? -18.824 23.441 -29.723 1.00 85.00 62 ILE A O 1
ATOM 506 N N . ARG A 1 63 ? -19.350 23.882 -27.589 1.00 82.50 63 ARG A N 1
ATOM 507 C CA . ARG A 1 63 ? -19.338 25.347 -27.765 1.00 82.50 63 ARG A CA 1
ATOM 508 C C . ARG A 1 63 ? -17.950 25.898 -28.097 1.00 82.50 63 ARG A C 1
ATOM 510 O O . ARG A 1 63 ? -17.859 26.916 -28.776 1.00 82.50 63 ARG A O 1
ATOM 517 N N . ALA A 1 64 ? -16.889 25.250 -27.622 1.00 83.38 64 ALA A N 1
ATOM 518 C CA . ALA A 1 64 ? -15.507 25.608 -27.928 1.00 83.38 64 ALA A CA 1
ATOM 519 C C . ALA A 1 64 ? -15.044 25.123 -29.315 1.00 83.38 64 ALA A C 1
ATOM 521 O O . ALA A 1 64 ? -13.937 25.462 -29.730 1.00 83.38 64 ALA A O 1
ATOM 522 N N . GLY A 1 65 ? -15.860 24.336 -30.030 1.00 81.69 65 GLY A N 1
ATOM 523 C CA . GLY A 1 65 ? -15.511 23.768 -31.336 1.00 81.69 65 GLY A CA 1
ATOM 524 C C . GLY A 1 65 ? -14.446 22.670 -31.269 1.00 81.69 65 GLY A C 1
ATOM 525 O O . GLY A 1 65 ? -13.827 22.350 -32.278 1.00 81.69 65 GLY A O 1
ATOM 526 N N . THR A 1 66 ? -14.193 22.103 -30.086 1.00 79.12 66 THR A N 1
ATOM 527 C CA . THR A 1 66 ? -13.247 20.988 -29.922 1.00 79.12 66 THR A CA 1
ATOM 528 C C . THR A 1 66 ? -13.898 19.632 -30.190 1.00 79.12 66 THR A C 1
ATOM 530 O O . THR A 1 66 ? -13.195 18.663 -30.472 1.00 79.12 66 THR A O 1
ATOM 533 N N . TRP A 1 67 ? -15.230 19.562 -30.122 1.00 75.81 67 TRP A N 1
ATOM 534 C CA . TRP A 1 67 ? -16.035 18.365 -30.348 1.00 75.81 67 TRP A CA 1
ATOM 535 C C . TRP A 1 67 ? -17.216 18.685 -31.270 1.00 75.81 67 TRP A C 1
ATOM 537 O O . TRP A 1 67 ? -17.894 19.696 -31.087 1.00 75.81 67 TRP A O 1
ATOM 547 N N . HIS A 1 68 ? -17.461 17.836 -32.271 1.00 75.88 68 HIS A N 1
ATOM 548 C CA . HIS A 1 68 ? -18.518 18.036 -33.263 1.00 75.88 68 HIS A CA 1
ATOM 549 C C . HIS A 1 68 ? -19.303 16.746 -33.492 1.00 75.88 68 HIS A C 1
ATOM 551 O O . HIS A 1 68 ? -18.720 15.686 -33.719 1.00 75.88 68 HIS A O 1
ATOM 557 N N . ILE A 1 69 ? -20.631 16.856 -33.495 1.00 72.44 69 ILE A N 1
ATOM 558 C CA . ILE A 1 69 ? -21.550 15.748 -33.771 1.00 72.44 69 ILE A CA 1
ATOM 559 C C . ILE A 1 69 ? -22.062 15.877 -35.202 1.00 72.44 69 ILE A C 1
ATOM 561 O O . ILE A 1 69 ? -22.349 16.971 -35.685 1.00 72.44 69 ILE A O 1
ATOM 565 N N . ASN A 1 70 ? -22.155 14.748 -35.902 1.00 76.94 70 ASN A N 1
ATOM 566 C CA . ASN A 1 70 ? -22.609 14.722 -37.284 1.00 76.94 70 ASN A CA 1
ATOM 567 C C . ASN A 1 70 ? -24.125 14.957 -37.360 1.00 76.94 70 ASN A C 1
ATOM 569 O O . ASN A 1 70 ? -24.923 14.063 -37.067 1.00 76.94 70 ASN A O 1
ATOM 573 N N . GLU A 1 71 ? -24.510 16.150 -37.810 1.00 72.62 71 GLU A N 1
ATOM 574 C CA . GLU A 1 71 ? -25.903 16.592 -37.962 1.00 72.62 71 GLU A CA 1
ATOM 575 C C . GLU A 1 71 ? -26.733 15.650 -38.851 1.00 72.62 71 GLU A C 1
ATOM 577 O O . GLU A 1 71 ? -27.926 15.472 -38.635 1.00 72.62 71 GLU A O 1
ATOM 582 N N . LYS A 1 72 ? -26.103 14.943 -39.803 1.00 75.75 72 LYS A N 1
ATOM 583 C CA . LYS A 1 72 ? -26.806 14.007 -40.701 1.00 75.75 72 LYS A CA 1
ATOM 584 C C . LYS A 1 72 ? -27.380 12.781 -39.990 1.00 75.75 72 LYS A C 1
ATOM 586 O O . LYS A 1 72 ? -28.245 12.111 -40.551 1.00 75.75 72 LYS A O 1
ATOM 591 N N . THR A 1 73 ? -26.862 12.459 -38.807 1.00 77.62 73 THR A N 1
ATOM 592 C CA . THR A 1 73 ? -27.212 11.249 -38.051 1.00 77.62 73 THR A CA 1
ATOM 593 C C . THR A 1 73 ? -27.877 11.530 -36.706 1.00 77.62 73 THR A C 1
ATOM 595 O O . THR A 1 73 ? -28.162 10.585 -35.968 1.00 77.62 73 THR A O 1
ATOM 598 N N . SER A 1 74 ? -28.092 12.812 -36.395 1.00 81.19 74 SER A N 1
ATOM 599 C CA . SER A 1 74 ? -28.685 13.289 -35.149 1.00 81.19 74 SER A CA 1
ATOM 600 C C . SER A 1 74 ? -30.132 13.747 -35.356 1.00 81.19 74 SER A C 1
ATOM 602 O O . SER A 1 74 ? -30.522 14.224 -36.423 1.00 81.19 74 SER A O 1
ATOM 604 N N . LEU A 1 75 ? -30.928 13.607 -34.300 1.00 83.00 75 LEU A N 1
ATOM 605 C CA . LEU A 1 75 ? -32.297 14.082 -34.163 1.00 83.00 75 LEU A CA 1
ATOM 606 C C . LEU A 1 75 ? -32.390 15.611 -34.111 1.00 83.00 75 LEU A C 1
ATOM 608 O O . LEU A 1 75 ? -33.495 16.128 -34.246 1.00 83.00 75 LEU A O 1
ATOM 612 N N . GLU A 1 76 ? -31.272 16.317 -33.893 1.00 82.12 76 GLU A N 1
ATOM 613 C CA . GLU A 1 76 ? -31.215 17.784 -33.749 1.00 82.12 76 GLU A CA 1
ATOM 614 C C . GLU A 1 76 ? -32.091 18.312 -32.589 1.00 82.12 76 GLU A C 1
ATOM 616 O O . GLU A 1 76 ? -32.519 19.466 -32.573 1.00 82.12 76 GLU A O 1
ATOM 621 N N . LEU A 1 77 ? -32.363 17.466 -31.592 1.00 86.56 77 LEU A N 1
ATOM 622 C CA . LEU A 1 77 ? -33.040 17.841 -30.353 1.00 86.56 77 LEU A CA 1
ATOM 623 C C . LEU A 1 77 ? -31.992 18.163 -29.291 1.00 86.56 77 LEU A C 1
ATOM 625 O O . LEU A 1 77 ? -31.040 17.410 -29.112 1.00 86.56 77 LEU A O 1
ATOM 629 N N . PHE A 1 78 ? -32.187 19.252 -28.552 1.00 88.12 78 PHE A N 1
ATOM 630 C CA . PHE A 1 78 ? -31.222 19.728 -27.563 1.00 88.12 78 PHE A CA 1
ATOM 631 C C . PHE A 1 78 ? -31.856 19.802 -26.176 1.00 88.12 78 PHE A C 1
ATOM 633 O O . PHE A 1 78 ? -32.963 20.315 -26.022 1.00 88.12 78 PHE A O 1
ATOM 640 N N . VAL A 1 79 ? -31.139 19.317 -25.159 1.00 89.06 79 VAL A N 1
ATOM 641 C CA . VAL A 1 79 ? -31.558 19.421 -23.748 1.00 89.06 79 VAL A CA 1
ATOM 642 C C . VAL A 1 79 ? -31.429 20.867 -23.264 1.00 89.06 79 VAL A C 1
ATOM 644 O O . VAL A 1 79 ? -32.307 21.396 -22.588 1.00 89.06 79 VAL A O 1
ATOM 647 N N . TRP A 1 80 ? -30.338 21.522 -23.659 1.00 90.44 80 TRP A N 1
ATOM 648 C CA . TRP A 1 80 ? -30.124 22.963 -23.567 1.00 90.44 80 TRP A CA 1
ATOM 649 C C . TRP A 1 80 ? -29.160 23.399 -24.675 1.00 90.44 80 TRP A C 1
ATOM 651 O O . TRP A 1 80 ? -28.623 22.574 -25.415 1.00 90.44 80 TRP A O 1
ATOM 661 N N . SER A 1 81 ? -28.914 24.705 -24.795 1.00 81.06 81 SER A N 1
ATOM 662 C CA . SER A 1 81 ? -28.031 25.256 -25.832 1.00 81.06 81 SER A CA 1
ATOM 663 C C . SER A 1 81 ? -26.653 24.567 -25.840 1.00 81.06 81 SER A C 1
ATOM 665 O O . SER A 1 81 ? -25.895 24.675 -24.876 1.00 81.06 81 SER A O 1
ATOM 667 N N . GLY A 1 82 ? -26.321 23.865 -26.926 1.00 81.88 82 GLY A N 1
ATOM 668 C CA . GLY A 1 82 ? -25.035 23.178 -27.087 1.00 81.88 82 GLY A CA 1
ATOM 669 C C . GLY A 1 82 ? -24.946 21.763 -26.503 1.00 81.88 82 GLY A C 1
ATOM 670 O O . GLY A 1 82 ? -23.836 21.255 -26.427 1.00 81.88 82 GLY A O 1
ATOM 671 N N . LEU A 1 83 ? -26.063 21.129 -26.114 1.00 89.69 83 LEU A N 1
ATOM 672 C CA . LEU A 1 83 ? -26.092 19.715 -25.708 1.00 89.69 83 LEU A CA 1
ATOM 673 C C . LEU A 1 83 ? -27.204 18.933 -26.426 1.00 89.69 83 LEU A C 1
ATOM 675 O O . LEU A 1 83 ? -28.377 19.084 -26.059 1.00 89.69 83 LEU A O 1
ATOM 679 N N . PRO A 1 84 ? -26.866 18.097 -27.424 1.00 90.81 84 PRO A N 1
ATOM 680 C CA . PRO A 1 84 ? -27.822 17.194 -28.062 1.00 90.81 84 PRO A CA 1
ATOM 681 C C . PRO A 1 84 ? -28.414 16.174 -27.083 1.00 90.81 84 PRO A C 1
ATOM 683 O O . PRO A 1 84 ? -27.755 15.738 -26.135 1.00 90.81 84 PRO A O 1
ATOM 686 N N . ILE A 1 85 ? -29.665 15.770 -27.312 1.00 91.31 85 ILE A N 1
ATOM 687 C CA . ILE A 1 85 ? -30.367 14.794 -26.469 1.00 91.31 85 ILE A CA 1
ATOM 688 C C . ILE A 1 85 ? -29.684 13.425 -26.490 1.00 91.31 85 ILE A C 1
ATOM 690 O O . ILE A 1 85 ? -29.689 12.722 -25.483 1.00 91.31 85 ILE A O 1
ATOM 694 N N . GLU A 1 86 ? -29.074 13.054 -27.612 1.00 91.25 86 GLU A N 1
ATOM 695 C CA . GLU A 1 86 ? -28.359 11.794 -27.779 1.00 91.25 86 GLU A CA 1
ATOM 696 C C . GLU A 1 86 ? -27.155 11.693 -26.852 1.00 91.25 86 GLU A C 1
ATOM 698 O O . GLU A 1 86 ? -26.969 10.639 -26.258 1.00 91.25 86 GLU A O 1
ATOM 703 N N . GLU A 1 87 ? -26.395 12.775 -26.666 1.00 90.81 87 GLU A N 1
ATOM 704 C CA . GLU A 1 87 ? -25.255 12.803 -25.738 1.00 90.81 87 GLU A CA 1
ATOM 705 C C . GLU A 1 87 ? -25.725 12.692 -24.289 1.00 90.81 87 GLU A C 1
ATOM 707 O O . GLU A 1 87 ? -25.218 11.882 -23.515 1.00 90.81 87 GLU A O 1
ATOM 712 N N . ALA A 1 88 ? -26.772 13.437 -23.923 1.00 92.44 88 ALA A N 1
ATOM 713 C CA . ALA A 1 88 ? -27.346 13.344 -22.584 1.00 92.44 88 ALA A CA 1
ATOM 714 C C . ALA A 1 88 ? -27.866 11.929 -22.279 1.00 92.44 88 ALA A C 1
ATOM 716 O O . ALA A 1 88 ? -27.642 11.401 -21.186 1.00 92.44 88 ALA A O 1
ATOM 717 N N . ILE A 1 89 ? -28.533 11.295 -23.250 1.00 93.94 89 ILE A N 1
ATOM 718 C CA . ILE A 1 89 ? -28.995 9.911 -23.127 1.00 93.94 89 ILE A CA 1
ATOM 719 C C . ILE A 1 89 ? -27.808 8.958 -23.087 1.00 93.94 89 ILE A C 1
ATOM 721 O O . ILE A 1 89 ? -27.806 8.089 -22.223 1.00 93.94 89 ILE A O 1
ATOM 725 N N . PHE A 1 90 ? -26.799 9.131 -23.944 1.00 93.31 90 PHE A N 1
ATOM 726 C CA . PHE A 1 90 ? -25.579 8.327 -23.962 1.00 93.31 90 PHE A CA 1
ATOM 727 C C . PHE A 1 90 ? -24.883 8.335 -22.598 1.00 93.31 90 PHE A C 1
ATOM 729 O O . PHE A 1 90 ? -24.626 7.263 -22.045 1.00 93.31 90 PHE A O 1
ATOM 736 N N . PHE A 1 91 ? -24.654 9.509 -22.001 1.00 95.25 91 PHE A N 1
ATOM 737 C CA . PHE A 1 91 ? -24.073 9.621 -20.661 1.00 95.25 91 PHE A CA 1
ATOM 738 C C . PHE A 1 91 ? -24.959 8.977 -19.594 1.00 95.25 91 PHE A C 1
ATOM 740 O O . PHE A 1 91 ? -24.453 8.271 -18.722 1.00 95.25 91 PHE A O 1
ATOM 747 N N . LEU A 1 92 ? -26.281 9.152 -19.674 1.00 96.38 92 LEU A N 1
ATOM 748 C CA . LEU A 1 92 ? -27.207 8.532 -18.729 1.00 96.38 92 LEU A CA 1
ATOM 749 C C . LEU A 1 92 ? -27.145 7.000 -18.795 1.00 96.38 92 LEU A C 1
ATOM 751 O O . LEU A 1 92 ? -27.002 6.347 -17.759 1.00 96.38 92 LEU A O 1
ATOM 755 N N . VAL A 1 93 ? -27.250 6.412 -19.991 1.00 96.00 93 VAL A N 1
ATOM 756 C CA . VAL A 1 93 ? -27.275 4.949 -20.156 1.00 96.00 93 VAL A CA 1
ATOM 757 C C . VAL A 1 93 ? -25.922 4.322 -19.845 1.00 96.00 93 VAL A C 1
ATOM 759 O O . VAL A 1 93 ? -25.884 3.282 -19.193 1.00 96.00 93 VAL A O 1
ATOM 762 N N . THR A 1 94 ? -24.814 4.966 -20.222 1.00 94.06 94 THR A N 1
ATOM 763 C CA . THR A 1 94 ? -23.464 4.471 -19.914 1.00 94.06 94 THR A CA 1
ATOM 764 C C . THR A 1 94 ? -23.176 4.529 -18.419 1.00 94.06 94 THR A C 1
ATOM 766 O O . THR A 1 94 ? -22.783 3.512 -17.851 1.00 94.06 94 THR A O 1
ATOM 769 N N . ASN A 1 95 ? -23.464 5.647 -17.742 1.00 96.25 95 ASN A N 1
ATOM 770 C CA . ASN A 1 95 ? -23.327 5.726 -16.285 1.00 96.25 95 ASN A CA 1
ATOM 771 C C . ASN A 1 95 ? -24.253 4.731 -15.575 1.00 96.25 95 ASN A C 1
ATOM 773 O O . ASN A 1 95 ? -23.848 4.111 -14.594 1.00 96.25 95 ASN A O 1
ATOM 777 N N . THR A 1 96 ? -25.465 4.508 -16.091 1.00 95.31 96 THR A N 1
ATOM 778 C CA . THR A 1 96 ? -26.365 3.471 -15.563 1.00 95.31 96 THR A CA 1
ATOM 779 C C . THR A 1 96 ? -25.753 2.077 -15.712 1.00 95.31 96 THR A C 1
ATOM 781 O O . THR A 1 96 ? -25.723 1.326 -14.741 1.00 95.31 96 THR A O 1
ATOM 784 N N . MET A 1 97 ? -25.212 1.727 -16.883 1.00 94.75 97 MET A N 1
ATOM 785 C CA . MET A 1 97 ? -24.532 0.443 -17.100 1.00 94.75 97 MET A CA 1
ATOM 786 C C . MET A 1 97 ? -23.331 0.263 -16.171 1.00 94.75 97 MET A C 1
ATOM 788 O O . MET A 1 97 ? -23.171 -0.812 -15.600 1.00 94.75 97 MET A O 1
ATOM 792 N N . VAL A 1 98 ? -22.516 1.305 -15.984 1.00 94.69 98 VAL A N 1
ATOM 793 C CA . VAL A 1 98 ? -21.361 1.273 -15.075 1.00 94.69 98 VAL A CA 1
ATOM 794 C C . VAL A 1 98 ? -21.820 1.045 -13.638 1.00 94.69 98 VAL A C 1
ATOM 796 O O . VAL A 1 98 ? -21.354 0.110 -12.993 1.00 94.69 98 VAL A O 1
ATOM 799 N N . VAL A 1 99 ? -22.779 1.832 -13.145 1.00 93.50 99 VAL A N 1
ATOM 800 C CA . VAL A 1 99 ? -23.272 1.717 -11.764 1.00 93.50 99 VAL A CA 1
ATOM 801 C C . VAL A 1 99 ? -23.944 0.367 -11.516 1.00 93.50 99 VAL A C 1
ATOM 803 O O . VAL A 1 99 ? -23.686 -0.263 -10.487 1.00 93.50 99 VAL A O 1
ATOM 806 N N . LEU A 1 100 ? -24.775 -0.116 -12.444 1.00 92.19 100 LEU A N 1
ATOM 807 C CA . LEU A 1 100 ? -25.398 -1.435 -12.322 1.00 92.19 100 LEU A CA 1
ATOM 808 C C . LEU A 1 100 ? -24.371 -2.568 -12.449 1.00 92.19 100 LEU A C 1
ATOM 810 O O . LEU A 1 100 ? -24.485 -3.561 -11.738 1.00 92.19 100 LEU A O 1
ATOM 814 N N . GLY A 1 101 ? -23.356 -2.417 -13.302 1.00 90.81 101 GLY A N 1
ATOM 815 C CA . GLY A 1 101 ? -22.255 -3.368 -13.448 1.00 90.81 101 GLY A CA 1
ATOM 816 C C . GLY A 1 101 ? -21.429 -3.492 -12.169 1.00 90.81 101 GLY A C 1
ATOM 817 O O . GLY A 1 101 ? -21.228 -4.600 -11.678 1.00 90.81 101 GLY A O 1
ATOM 818 N N . CYS A 1 102 ? -21.032 -2.364 -11.574 1.00 89.50 102 CYS A N 1
ATOM 819 C CA . CYS A 1 102 ? -20.374 -2.335 -10.267 1.00 89.50 102 CYS A CA 1
ATOM 820 C C . CYS A 1 102 ? -21.268 -2.936 -9.173 1.00 89.50 102 CYS A C 1
ATOM 822 O O . CYS A 1 102 ? -20.812 -3.759 -8.391 1.00 89.50 102 CYS A O 1
ATOM 824 N N . SER A 1 103 ? -22.565 -2.612 -9.168 1.00 88.62 103 SER A N 1
ATOM 825 C CA . SER A 1 103 ? -23.512 -3.177 -8.195 1.00 88.62 103 SER A CA 1
ATOM 826 C C . SER A 1 103 ? -23.657 -4.698 -8.332 1.00 88.62 103 SER A C 1
ATOM 828 O O . SER A 1 103 ? -23.740 -5.404 -7.330 1.00 88.62 103 SER A O 1
ATOM 830 N N . ALA A 1 104 ? -23.693 -5.216 -9.565 1.00 87.25 104 ALA A N 1
ATOM 831 C CA . ALA A 1 104 ? -23.739 -6.652 -9.832 1.00 87.25 104 ALA A CA 1
ATOM 832 C C . ALA A 1 104 ? -22.448 -7.346 -9.383 1.00 87.25 104 ALA A C 1
ATOM 834 O O . ALA A 1 104 ? -22.504 -8.433 -8.813 1.00 87.25 104 ALA A O 1
ATOM 835 N N . PHE A 1 105 ? -21.301 -6.706 -9.605 1.00 87.12 105 PHE A N 1
ATOM 836 C CA . PHE A 1 105 ? -20.008 -7.193 -9.143 1.00 87.12 105 PHE A CA 1
ATOM 837 C C . PHE A 1 105 ? -19.950 -7.283 -7.614 1.00 87.12 105 PHE A C 1
ATOM 839 O O . PHE A 1 105 ? -19.644 -8.349 -7.086 1.00 87.12 105 PHE A O 1
ATOM 846 N N . ASP A 1 106 ? -20.313 -6.209 -6.907 1.00 83.31 106 ASP A N 1
ATOM 847 C CA . ASP A 1 106 ? -20.315 -6.166 -5.439 1.00 83.31 106 ASP A CA 1
ATOM 848 C C . ASP A 1 106 ? -21.245 -7.229 -4.847 1.00 83.31 106 ASP A C 1
ATOM 850 O O . ASP A 1 106 ? -20.910 -7.900 -3.866 1.00 83.31 106 ASP A O 1
ATOM 854 N N . LEU A 1 107 ? -22.414 -7.419 -5.466 1.00 83.44 107 LEU A N 1
ATOM 855 C CA . LEU A 1 107 ? -23.364 -8.459 -5.092 1.00 83.44 107 LEU A CA 1
ATOM 856 C C . LEU A 1 107 ? -22.773 -9.862 -5.289 1.00 83.44 107 LEU A C 1
ATOM 858 O O . LEU A 1 107 ? -22.790 -10.662 -4.356 1.00 83.44 107 LEU A O 1
ATOM 862 N N . ALA A 1 108 ? -22.222 -10.153 -6.469 1.00 84.19 108 ALA A N 1
ATOM 863 C CA . ALA A 1 108 ? -21.619 -11.448 -6.775 1.00 84.19 108 ALA A CA 1
ATOM 864 C C . ALA A 1 108 ? -20.460 -11.766 -5.819 1.00 84.19 108 ALA A C 1
ATOM 866 O O . ALA A 1 108 ? -20.385 -12.855 -5.250 1.00 84.19 108 ALA A O 1
ATOM 867 N N . PHE A 1 109 ? -19.595 -10.778 -5.585 1.00 81.31 109 PHE A N 1
ATOM 868 C CA . PHE A 1 109 ? -18.485 -10.866 -4.645 1.00 81.31 109 PHE A CA 1
ATOM 869 C C . PHE A 1 109 ? -18.972 -11.176 -3.223 1.00 81.31 109 PHE A C 1
ATOM 871 O O . PHE A 1 109 ? -18.429 -12.065 -2.559 1.00 81.31 109 PHE A O 1
ATOM 878 N N . SER A 1 110 ? -20.031 -10.491 -2.778 1.00 79.69 110 SER A N 1
ATOM 879 C CA . SER A 1 110 ? -20.642 -10.691 -1.460 1.00 79.69 110 SER A CA 1
ATOM 880 C C . SER A 1 110 ? -21.252 -12.085 -1.303 1.00 79.69 110 SER A C 1
ATOM 882 O O . SER A 1 110 ? -21.108 -12.691 -0.239 1.00 79.69 110 SER A O 1
ATOM 884 N N . ILE A 1 111 ? -21.898 -12.615 -2.350 1.00 81.31 111 ILE A N 1
ATOM 885 C CA . ILE A 1 111 ? -22.461 -13.974 -2.362 1.00 81.31 111 ILE A CA 1
ATOM 886 C C . ILE A 1 111 ? -21.340 -15.006 -2.216 1.00 81.31 111 ILE A C 1
ATOM 888 O O . ILE A 1 111 ? -21.393 -15.836 -1.308 1.00 81.31 111 ILE A O 1
ATOM 892 N N . ILE A 1 112 ? -20.284 -14.913 -3.032 1.00 80.06 112 ILE A N 1
ATOM 893 C CA . ILE A 1 112 ? -19.153 -15.856 -2.995 1.00 80.06 112 ILE A CA 1
ATOM 894 C C . ILE A 1 112 ? -18.525 -15.897 -1.598 1.00 80.06 112 ILE A C 1
ATOM 896 O O . ILE A 1 112 ? -18.371 -16.973 -1.019 1.00 80.06 112 ILE A O 1
ATOM 900 N N . HIS A 1 113 ? -18.231 -14.733 -1.017 1.00 76.31 113 HIS A N 1
ATOM 901 C CA . HIS A 1 113 ? -17.591 -14.652 0.299 1.00 76.31 113 HIS A CA 1
ATOM 902 C C . HIS A 1 113 ? -18.505 -15.069 1.457 1.00 76.31 113 HIS A C 1
ATOM 904 O O . HIS A 1 113 ? -18.016 -15.386 2.545 1.00 76.31 113 HIS A O 1
ATOM 910 N N . THR A 1 114 ? -19.826 -15.040 1.269 1.00 77.81 114 THR A N 1
ATOM 911 C CA . THR A 1 114 ? -20.799 -15.399 2.311 1.00 77.81 114 THR A CA 1
ATOM 912 C C . THR A 1 114 ? -21.200 -16.869 2.253 1.00 77.81 114 THR A C 1
ATOM 914 O O . THR A 1 114 ? -21.346 -17.485 3.310 1.00 77.81 114 THR A O 1
ATOM 917 N N . PHE A 1 115 ? -21.337 -17.440 1.056 1.00 77.94 115 PHE A N 1
ATOM 918 C CA . PHE A 1 115 ? -21.874 -18.789 0.862 1.00 77.94 115 PHE A CA 1
ATOM 919 C C . PHE A 1 115 ? -20.843 -19.805 0.356 1.00 77.94 115 PHE A C 1
ATOM 921 O O . PHE A 1 115 ? -20.839 -20.929 0.848 1.00 77.94 115 PHE A O 1
ATOM 928 N N . ASN A 1 116 ? -19.942 -19.425 -0.559 1.00 69.50 116 ASN A N 1
ATOM 929 C CA . ASN A 1 116 ? -19.034 -20.375 -1.221 1.00 69.50 116 ASN A CA 1
ATOM 930 C C . ASN A 1 116 ? -17.641 -20.460 -0.570 1.00 69.50 116 ASN A C 1
ATOM 932 O O . ASN A 1 116 ? -16.996 -21.495 -0.683 1.00 69.50 116 ASN A O 1
ATOM 936 N N . GLN A 1 117 ? -17.189 -19.409 0.130 1.00 65.62 117 GLN A N 1
ATOM 937 C CA . GLN A 1 117 ? -15.887 -19.348 0.827 1.00 65.62 117 GLN A CA 1
ATOM 938 C C . GLN A 1 117 ? -14.675 -19.736 -0.052 1.00 65.62 117 GLN A C 1
ATOM 940 O O . GLN A 1 117 ? -13.716 -20.329 0.434 1.00 65.62 117 GLN A O 1
ATOM 945 N N . THR A 1 118 ? -14.707 -19.414 -1.348 1.00 63.78 118 THR A N 1
ATOM 946 C CA . THR A 1 118 ? -13.598 -19.672 -2.280 1.00 63.78 118 THR A CA 1
ATOM 947 C C . THR A 1 118 ? -12.861 -18.384 -2.630 1.00 63.78 118 THR A C 1
ATOM 949 O O . THR A 1 118 ? -13.503 -17.416 -3.043 1.00 63.78 118 THR A O 1
ATOM 952 N N . ASP A 1 119 ? -11.528 -18.411 -2.581 1.00 57.34 119 ASP A N 1
ATOM 953 C CA . ASP A 1 119 ? -10.671 -17.298 -3.023 1.00 57.34 119 ASP A CA 1
ATOM 954 C C . ASP A 1 119 ? -10.499 -17.238 -4.559 1.00 57.34 119 ASP A C 1
ATOM 956 O O . ASP A 1 119 ? -9.958 -16.270 -5.098 1.00 57.34 119 ASP A O 1
ATOM 960 N N . ASP A 1 120 ? -10.989 -18.249 -5.289 1.00 62.00 120 ASP A N 1
ATOM 961 C CA . ASP A 1 120 ? -10.868 -18.337 -6.747 1.00 62.00 120 ASP A CA 1
ATOM 962 C C . ASP A 1 120 ? -11.828 -17.381 -7.468 1.00 62.00 120 ASP A C 1
ATOM 964 O O . ASP A 1 120 ? -13.020 -17.638 -7.695 1.00 62.00 120 ASP A O 1
ATOM 968 N N . PHE A 1 121 ? -11.264 -16.249 -7.878 1.00 68.19 121 PHE A N 1
ATOM 969 C CA . PHE A 1 121 ? -11.978 -15.210 -8.594 1.00 68.19 121 PHE A CA 1
ATOM 970 C C . PHE A 1 121 ? -11.875 -15.393 -10.111 1.00 68.19 121 PHE A C 1
ATOM 972 O O . PHE A 1 121 ? -10.814 -15.223 -10.712 1.00 68.19 121 PHE A O 1
ATOM 979 N N . SER A 1 122 ? -12.998 -15.691 -10.761 1.00 79.19 122 SER A N 1
ATOM 980 C CA . SER A 1 122 ? -13.114 -15.690 -12.217 1.00 79.19 122 SER A CA 1
ATOM 981 C C . SER A 1 122 ? -14.426 -15.039 -12.634 1.00 79.19 122 SER A C 1
ATOM 983 O O . SER A 1 122 ? -15.409 -15.049 -11.895 1.00 79.19 122 SER A O 1
ATOM 985 N N . PHE A 1 123 ? -14.479 -14.507 -13.855 1.00 75.94 123 PHE A N 1
ATOM 986 C CA . PHE A 1 123 ? -15.734 -13.990 -14.406 1.00 75.94 123 PHE A CA 1
ATOM 987 C C . PHE A 1 123 ? -16.848 -15.054 -14.373 1.00 75.94 123 PHE A C 1
ATOM 989 O O . PHE A 1 123 ? -17.994 -14.748 -14.058 1.00 75.94 123 PHE A O 1
ATOM 996 N N . ALA A 1 124 ? -16.495 -16.322 -14.608 1.00 79.31 124 ALA A N 1
ATOM 997 C CA . ALA A 1 124 ? -17.432 -17.436 -14.535 1.00 79.31 124 ALA A CA 1
ATOM 998 C C . ALA A 1 124 ? -17.959 -17.680 -13.110 1.00 79.31 124 ALA A C 1
ATOM 1000 O O . ALA A 1 124 ? -19.158 -17.899 -12.950 1.00 79.31 124 ALA A O 1
ATOM 1001 N N . SER A 1 125 ? -17.106 -17.600 -12.079 1.00 77.94 125 SER A N 1
ATOM 1002 C CA . SER A 1 125 ? -17.548 -17.778 -10.688 1.00 77.94 125 SER A CA 1
ATOM 1003 C C . SER A 1 125 ? -18.456 -16.638 -10.221 1.00 77.94 125 SER A C 1
ATOM 1005 O O . SER A 1 125 ? -19.437 -16.904 -9.530 1.00 77.94 125 SER A O 1
ATOM 1007 N N . LEU A 1 126 ? -18.224 -15.401 -10.679 1.00 78.94 126 LEU A N 1
ATOM 1008 C CA . LEU A 1 126 ? -19.140 -14.277 -10.443 1.00 78.94 126 LEU A CA 1
ATOM 1009 C C . LEU A 1 126 ? -20.516 -14.504 -11.072 1.00 78.94 126 LEU A C 1
ATOM 1011 O O . LEU A 1 126 ? -21.538 -14.340 -10.409 1.00 78.94 126 LEU A O 1
ATOM 1015 N N . CYS A 1 127 ? -20.548 -14.880 -12.354 1.00 79.12 127 CYS A N 1
ATOM 1016 C CA . CYS A 1 127 ? -21.803 -15.149 -13.051 1.00 79.12 127 CYS A CA 1
ATOM 1017 C C . CYS A 1 127 ? -22.564 -16.303 -12.398 1.00 79.12 127 CYS A C 1
ATOM 1019 O O . CYS A 1 127 ? -23.773 -16.205 -12.223 1.00 79.12 127 CYS A O 1
ATOM 1021 N N . TYR A 1 128 ? -21.861 -17.367 -12.004 1.00 80.88 128 TYR A N 1
ATOM 1022 C CA . TYR A 1 128 ? -22.467 -18.493 -11.306 1.00 80.88 128 TYR A CA 1
ATOM 1023 C C . TYR A 1 128 ? -23.061 -18.072 -9.956 1.00 80.88 128 TYR A C 1
ATOM 1025 O O . TYR A 1 128 ? -24.209 -18.401 -9.676 1.00 80.88 128 TYR A O 1
ATOM 1033 N N . ALA A 1 129 ? -22.342 -17.272 -9.164 1.00 81.88 129 ALA A N 1
ATOM 1034 C CA . ALA A 1 129 ? -22.827 -16.779 -7.876 1.00 81.88 129 ALA A CA 1
ATOM 1035 C C . ALA A 1 129 ? -24.114 -15.945 -7.993 1.00 81.88 129 ALA A C 1
ATOM 1037 O O . ALA A 1 129 ? -25.000 -16.064 -7.154 1.00 81.88 129 ALA A O 1
ATOM 1038 N N . LEU A 1 130 ? -24.252 -15.140 -9.051 1.00 77.62 130 LEU A N 1
ATOM 1039 C CA . LEU A 1 130 ? -25.461 -14.342 -9.307 1.00 77.62 130 LEU A CA 1
ATOM 1040 C C . LEU A 1 130 ? -26.688 -15.177 -9.697 1.00 77.62 130 LEU A C 1
ATOM 1042 O O . LEU A 1 130 ? -27.805 -14.662 -9.650 1.00 77.62 130 LEU A O 1
ATOM 1046 N N . LEU A 1 131 ? -26.477 -16.426 -10.113 1.00 76.44 131 LEU A N 1
ATOM 1047 C CA . LEU A 1 131 ? -27.526 -17.364 -10.515 1.00 76.44 131 LEU A CA 1
ATOM 1048 C C . LEU A 1 131 ? -27.868 -18.378 -9.415 1.00 76.44 131 LEU A C 1
ATOM 1050 O O . LEU A 1 131 ? -28.830 -19.127 -9.571 1.00 76.44 131 LEU A O 1
ATOM 1054 N N . GLN A 1 132 ? -27.082 -18.437 -8.337 1.00 74.38 132 GLN A N 1
ATOM 1055 C CA . GLN A 1 132 ? -27.336 -19.349 -7.229 1.00 74.38 132 GLN A CA 1
ATOM 1056 C C . GLN A 1 132 ? -28.503 -18.866 -6.369 1.00 74.38 132 GLN A C 1
ATOM 1058 O O . GLN A 1 132 ? -28.597 -17.686 -6.027 1.00 74.38 132 GLN A O 1
ATOM 1063 N N . ASP A 1 133 ? -29.348 -19.816 -5.976 1.00 73.44 133 ASP A N 1
ATOM 1064 C CA . ASP A 1 133 ? -30.345 -19.604 -4.936 1.00 73.44 133 ASP A CA 1
ATOM 1065 C C . ASP A 1 133 ? -29.651 -19.694 -3.571 1.00 73.44 133 ASP A C 1
ATOM 1067 O O . ASP A 1 133 ? -28.977 -20.684 -3.268 1.00 73.44 133 ASP A O 1
ATOM 1071 N N . ASN A 1 134 ? -29.740 -18.625 -2.783 1.00 76.25 134 ASN A N 1
ATOM 1072 C CA . ASN A 1 134 ? -29.008 -18.482 -1.527 1.00 76.25 134 ASN A CA 1
ATOM 1073 C C . ASN A 1 134 ? -29.968 -18.602 -0.342 1.00 76.25 134 ASN A C 1
ATOM 1075 O O . ASN A 1 134 ? -31.110 -18.162 -0.420 1.00 76.25 134 ASN A O 1
ATOM 1079 N N . ASP A 1 135 ? -29.493 -19.150 0.778 1.00 78.44 135 ASP A N 1
ATOM 1080 C CA . ASP A 1 135 ? -30.298 -19.274 2.000 1.00 78.44 135 ASP A CA 1
ATOM 1081 C C . ASP A 1 135 ? -30.668 -17.882 2.545 1.00 78.44 135 ASP A C 1
ATOM 1083 O O . ASP A 1 135 ? -29.837 -17.199 3.158 1.00 78.44 135 ASP A O 1
ATOM 1087 N N . GLU A 1 136 ? -31.919 -17.463 2.312 1.00 80.06 136 GLU A N 1
ATOM 1088 C CA . GLU A 1 136 ? -32.462 -16.173 2.754 1.00 80.06 136 GLU A CA 1
ATOM 1089 C C . GLU A 1 136 ? -32.307 -15.980 4.265 1.00 80.06 136 GLU A C 1
ATOM 1091 O O . GLU A 1 136 ? -32.049 -14.862 4.718 1.00 80.06 136 GLU A O 1
ATOM 1096 N N . GLN A 1 137 ? -32.351 -17.063 5.048 1.00 81.12 137 GLN A N 1
ATOM 1097 C CA . GLN A 1 137 ? -32.249 -16.974 6.498 1.00 81.12 137 GLN A CA 1
ATOM 1098 C C . GLN A 1 137 ? -30.893 -16.407 6.926 1.00 81.12 137 GLN A C 1
ATOM 1100 O O . GLN A 1 137 ? -30.840 -15.576 7.824 1.00 81.12 137 GLN A O 1
ATOM 1105 N N . VAL A 1 138 ? -29.801 -16.759 6.235 1.00 81.50 138 VAL A N 1
ATOM 1106 C CA . VAL A 1 138 ? -28.457 -16.213 6.514 1.00 81.50 138 VAL A CA 1
ATOM 1107 C C . VAL A 1 138 ? -28.429 -14.695 6.334 1.00 81.50 138 VAL A C 1
ATOM 1109 O O . VAL A 1 138 ? -27.759 -13.985 7.088 1.00 81.50 138 VAL A O 1
ATOM 1112 N N . VAL A 1 139 ? -29.148 -14.186 5.333 1.00 81.56 139 VAL A N 1
ATOM 1113 C CA . VAL A 1 139 ? -29.258 -12.746 5.079 1.00 81.56 139 VAL A CA 1
ATOM 1114 C C . VAL A 1 139 ? -30.088 -12.081 6.176 1.00 81.56 139 VAL A C 1
ATOM 1116 O O . VAL A 1 139 ? -29.684 -11.037 6.688 1.00 81.56 139 VAL A O 1
ATOM 1119 N N . GLU A 1 140 ? -31.203 -12.689 6.580 1.00 85.25 140 GLU A N 1
ATOM 1120 C CA . GLU A 1 140 ? -32.025 -12.203 7.694 1.00 85.25 140 GLU A CA 1
ATOM 1121 C C . GLU A 1 140 ? -31.243 -12.148 9.011 1.00 85.25 140 GLU A C 1
ATOM 1123 O O . GLU A 1 140 ? -31.285 -11.136 9.713 1.00 85.25 140 GLU A O 1
ATOM 1128 N N . ASP A 1 141 ? -30.464 -13.186 9.312 1.00 86.12 141 ASP A N 1
ATOM 1129 C CA . ASP A 1 141 ? -29.638 -13.251 10.515 1.00 86.12 141 ASP A CA 1
ATOM 1130 C C . ASP A 1 141 ? -28.555 -12.162 10.510 1.00 86.12 141 ASP A C 1
ATOM 1132 O O . ASP A 1 141 ? -28.313 -11.511 11.526 1.00 86.12 141 ASP A O 1
ATOM 1136 N N . LEU A 1 142 ? -27.928 -11.903 9.355 1.00 86.38 142 LEU A N 1
ATOM 1137 C CA . LEU A 1 142 ? -26.982 -10.795 9.193 1.00 86.38 142 LEU A CA 1
ATOM 1138 C C . LEU A 1 142 ? -27.646 -9.437 9.416 1.00 86.38 142 LEU A C 1
ATOM 1140 O O . LEU A 1 142 ? -27.070 -8.568 10.078 1.00 86.38 142 LEU A O 1
ATOM 1144 N N . VAL A 1 143 ? -28.849 -9.242 8.872 1.00 87.94 143 VAL A N 1
ATOM 1145 C CA . VAL A 1 143 ? -29.635 -8.022 9.086 1.00 87.94 143 VAL A CA 1
ATOM 1146 C C . VAL A 1 143 ? -29.945 -7.843 10.572 1.00 87.94 143 VAL A C 1
ATOM 1148 O O . VAL A 1 143 ? -29.847 -6.719 11.075 1.00 87.94 143 VAL A O 1
ATOM 1151 N N . GLU A 1 144 ? -30.247 -8.925 11.289 1.00 89.44 144 GLU A N 1
ATOM 1152 C CA . GLU A 1 144 ? -30.443 -8.889 12.736 1.00 89.44 144 GLU A CA 1
ATOM 1153 C C . GLU A 1 144 ? -29.150 -8.534 13.478 1.00 89.44 144 GLU A C 1
ATOM 1155 O O . GLU A 1 144 ? -29.159 -7.623 14.304 1.00 89.44 144 GLU A O 1
ATOM 1160 N N . CYS A 1 145 ? -28.003 -9.129 13.132 1.00 90.88 145 CYS A N 1
ATOM 1161 C CA . CYS A 1 145 ? -26.720 -8.747 13.731 1.00 90.88 145 CYS A CA 1
ATOM 1162 C C . CYS A 1 145 ? -26.406 -7.251 13.521 1.00 90.88 145 CYS A C 1
ATOM 1164 O O . CYS A 1 145 ? -25.967 -6.561 14.446 1.00 90.88 145 CYS A O 1
ATOM 1166 N N . VAL A 1 146 ? -26.677 -6.710 12.325 1.00 90.94 146 VAL A N 1
ATOM 1167 C CA . VAL A 1 146 ? -26.520 -5.272 12.039 1.00 90.94 146 VAL A CA 1
ATOM 1168 C C . VAL A 1 146 ? -27.490 -4.429 12.873 1.00 90.94 146 VAL A C 1
ATOM 1170 O O . VAL A 1 146 ? -27.113 -3.354 13.352 1.00 90.94 146 VAL A O 1
ATOM 1173 N N . ARG A 1 147 ? -28.731 -4.893 13.068 1.00 92.19 147 ARG A N 1
ATOM 1174 C CA . ARG A 1 147 ? -29.736 -4.226 13.908 1.00 92.19 147 ARG A CA 1
ATOM 1175 C C . ARG A 1 147 ? -29.282 -4.168 15.367 1.00 92.19 147 ARG A C 1
ATOM 1177 O O . ARG A 1 147 ? -29.309 -3.079 15.944 1.00 92.19 147 ARG A O 1
ATOM 1184 N N . VAL A 1 148 ? -28.796 -5.286 15.909 1.00 91.50 148 VAL A N 1
ATOM 1185 C CA . VAL A 1 148 ? -28.224 -5.385 17.261 1.00 91.50 148 VAL A CA 1
ATOM 1186 C C . VAL A 1 148 ? -27.059 -4.407 17.425 1.00 91.50 148 VAL A C 1
ATOM 1188 O O . VAL A 1 148 ? -27.054 -3.616 18.368 1.00 91.50 148 VAL A O 1
ATOM 1191 N N . LEU A 1 149 ? -26.118 -4.358 16.472 1.00 92.44 149 LEU A N 1
ATOM 1192 C CA . LEU A 1 149 ? -25.012 -3.391 16.501 1.00 92.44 149 LEU A CA 1
ATOM 1193 C C . LEU A 1 149 ? -25.505 -1.938 16.493 1.00 92.44 149 LEU A C 1
ATOM 1195 O O . LEU A 1 149 ? -25.044 -1.111 17.283 1.00 92.44 149 LEU A O 1
ATOM 1199 N N . ARG A 1 150 ? -26.447 -1.616 15.601 1.00 91.00 150 ARG A N 1
ATOM 1200 C CA . ARG A 1 150 ? -26.984 -0.258 15.448 1.00 91.00 150 ARG A CA 1
ATOM 1201 C C . ARG A 1 150 ? -27.674 0.236 16.720 1.00 91.00 150 ARG A C 1
ATOM 1203 O O . ARG A 1 150 ? -27.567 1.423 17.031 1.00 91.00 150 ARG A O 1
ATOM 1210 N N . GLN A 1 151 ? -28.379 -0.646 17.427 1.00 89.25 151 GLN A N 1
ATOM 1211 C CA . GLN A 1 151 ? -29.061 -0.328 18.682 1.00 89.25 151 GLN A CA 1
ATOM 1212 C C . GLN A 1 151 ? -28.096 -0.299 19.877 1.00 89.25 151 GLN A C 1
ATOM 1214 O O . GLN A 1 151 ? -28.193 0.602 20.709 1.00 89.25 151 GLN A O 1
ATOM 1219 N N . GLY A 1 152 ? -27.140 -1.233 19.937 1.00 85.50 152 GLY A N 1
ATOM 1220 C CA . GLY A 1 152 ? -26.208 -1.385 21.057 1.00 85.50 152 GLY A CA 1
ATOM 1221 C C . GLY A 1 152 ? -25.092 -0.337 21.099 1.00 85.50 152 GLY A C 1
ATOM 1222 O O . GLY A 1 152 ? -24.768 0.180 22.169 1.00 85.50 152 GLY A O 1
ATOM 1223 N N . SER A 1 153 ? -24.513 0.037 19.950 1.00 86.94 153 SER A N 1
ATOM 1224 C CA . SER A 1 153 ? -23.425 1.023 19.906 1.00 86.94 153 SER A CA 1
ATOM 1225 C C . SER A 1 153 ? -23.436 1.879 18.649 1.00 86.94 153 SER A C 1
ATOM 1227 O O . SER A 1 153 ? -22.957 1.508 17.577 1.00 86.94 153 SER A O 1
ATOM 1229 N N . SER A 1 154 ? -23.859 3.130 18.825 1.00 84.06 154 SER A N 1
ATOM 1230 C CA . SER A 1 154 ? -23.795 4.137 17.764 1.00 84.06 154 SER A CA 1
ATOM 1231 C C . SER A 1 154 ? -22.368 4.512 17.335 1.00 84.06 154 SER A C 1
ATOM 1233 O O . SER A 1 154 ? -22.218 5.135 16.289 1.00 84.06 154 SER A O 1
ATOM 1235 N N . SER A 1 155 ? -21.331 4.232 18.135 1.00 84.06 155 SER A N 1
ATOM 1236 C CA . SER A 1 155 ? -19.933 4.505 17.758 1.00 84.06 155 SER A CA 1
ATOM 1237 C C . SER A 1 155 ? -19.357 3.355 16.935 1.00 84.06 155 SER A C 1
ATOM 1239 O O . SER A 1 155 ? -18.817 3.604 15.860 1.00 84.06 155 SER A O 1
ATOM 1241 N N . PHE A 1 156 ? -19.560 2.106 17.373 1.00 87.81 156 PHE A N 1
ATOM 1242 C CA . PHE A 1 156 ? -19.108 0.930 16.620 1.00 87.81 156 PHE A CA 1
ATOM 1243 C C . PHE A 1 156 ? -19.906 0.720 15.329 1.00 87.81 156 PHE A C 1
ATOM 1245 O O . PHE A 1 156 ? -19.352 0.313 14.312 1.00 87.81 156 PHE A O 1
ATOM 1252 N N . TYR A 1 157 ? -21.192 1.085 15.310 1.00 89.62 157 TYR A N 1
ATOM 1253 C CA . TYR A 1 157 ? -21.960 1.112 14.067 1.00 89.62 157 TYR A CA 1
ATOM 1254 C C . TYR A 1 157 ? -21.345 2.076 13.042 1.00 89.62 157 TYR A C 1
ATOM 1256 O O . TYR A 1 157 ? -21.197 1.715 11.876 1.00 89.62 157 TYR A O 1
ATOM 1264 N N . THR A 1 158 ? -20.931 3.277 13.466 1.00 86.00 158 THR A N 1
ATOM 1265 C CA . THR A 1 158 ? -20.254 4.240 12.584 1.00 86.00 158 THR A CA 1
ATOM 1266 C C . THR A 1 158 ? -18.881 3.739 12.134 1.00 86.00 158 THR A C 1
ATOM 1268 O O . THR A 1 158 ? -18.575 3.847 10.950 1.00 86.00 158 THR A O 1
ATOM 1271 N N . SER A 1 159 ? -18.074 3.149 13.022 1.00 87.31 159 SER A N 1
ATOM 1272 C CA . SER A 1 159 ? -16.766 2.601 12.634 1.00 87.31 159 SER A CA 1
ATOM 1273 C C . SER A 1 159 ? -16.886 1.411 11.676 1.00 87.31 159 SER A C 1
ATOM 1275 O O . SER A 1 159 ? -16.025 1.240 10.819 1.00 87.31 159 SER A O 1
ATOM 1277 N N . SER A 1 160 ? -17.978 0.635 11.752 1.00 90.94 160 SER A N 1
ATOM 1278 C CA . SER A 1 160 ? -18.211 -0.531 10.885 1.00 90.94 160 SER A CA 1
ATOM 1279 C C . SER A 1 160 ? -18.149 -0.205 9.386 1.00 90.94 160 SER A C 1
ATOM 1281 O O . SER A 1 160 ? -17.755 -1.052 8.595 1.00 90.94 160 SER A O 1
ATOM 1283 N N . PHE A 1 161 ? -18.501 1.023 8.983 1.00 87.50 161 PHE A N 1
ATOM 1284 C CA . PHE A 1 161 ? -18.478 1.454 7.580 1.00 87.50 161 PHE A CA 1
ATOM 1285 C C . PHE A 1 161 ? -17.068 1.600 6.996 1.00 87.50 161 PHE A C 1
ATOM 1287 O O . PHE A 1 161 ? -16.938 1.711 5.783 1.00 87.50 161 PHE A O 1
ATOM 1294 N N . PHE A 1 162 ? -16.035 1.609 7.840 1.00 89.19 162 PHE A N 1
ATOM 1295 C CA . PHE A 1 162 ? -14.639 1.797 7.439 1.00 89.19 162 PHE A CA 1
ATOM 1296 C C . PHE A 1 162 ? -13.845 0.487 7.397 1.00 89.19 162 PHE A C 1
ATOM 1298 O O . PHE A 1 162 ? -12.629 0.519 7.234 1.00 89.19 162 PHE A O 1
ATOM 1305 N N . PHE A 1 163 ? -14.520 -0.653 7.553 1.00 90.31 163 PHE A N 1
ATOM 1306 C CA . PHE A 1 163 ? -13.939 -1.974 7.342 1.00 90.31 163 PHE A CA 1
ATOM 1307 C C . PHE A 1 163 ? -14.403 -2.541 6.002 1.00 90.31 163 PHE A C 1
ATOM 1309 O O . PHE A 1 163 ? -15.552 -2.329 5.604 1.00 90.31 163 PHE A O 1
ATOM 1316 N N . LYS A 1 164 ? -13.527 -3.314 5.347 1.00 84.88 164 LYS A N 1
ATOM 1317 C CA . LYS A 1 164 ? -13.896 -4.142 4.189 1.00 84.88 164 LYS A CA 1
ATOM 1318 C C . LYS A 1 164 ? -15.029 -5.100 4.543 1.00 84.88 164 LYS A C 1
ATOM 1320 O O . LYS A 1 164 ? -15.182 -5.487 5.698 1.00 84.88 164 LYS A O 1
ATOM 1325 N N . GLU A 1 165 ? -15.790 -5.520 3.547 1.00 79.62 165 GLU A N 1
ATOM 1326 C CA . GLU A 1 165 ? -17.045 -6.262 3.673 1.00 79.62 165 GLU A CA 1
ATOM 1327 C C . GLU A 1 165 ? -16.912 -7.522 4.537 1.00 79.62 165 GLU A C 1
ATOM 1329 O O . GLU A 1 165 ? -17.731 -7.746 5.429 1.00 79.62 165 GLU A O 1
ATOM 1334 N N . THR A 1 166 ? -15.862 -8.318 4.314 1.00 83.31 166 THR A N 1
ATOM 1335 C CA . THR A 1 166 ? -15.612 -9.573 5.041 1.00 83.31 166 THR A CA 1
ATOM 1336 C C . THR A 1 166 ? -15.315 -9.321 6.516 1.00 83.31 166 THR A C 1
ATOM 1338 O O . THR A 1 166 ? -15.988 -9.864 7.388 1.00 83.31 166 THR A O 1
ATOM 1341 N N . ILE A 1 167 ? -14.368 -8.427 6.797 1.00 89.25 167 ILE A N 1
ATOM 1342 C CA . ILE A 1 167 ? -13.988 -8.021 8.154 1.00 89.25 167 ILE A CA 1
ATOM 1343 C C . ILE A 1 167 ? -15.173 -7.370 8.867 1.00 89.25 167 ILE A C 1
ATOM 1345 O O . ILE A 1 167 ? -15.466 -7.682 10.017 1.00 89.25 167 ILE A O 1
ATOM 1349 N N . ARG A 1 168 ? -15.900 -6.488 8.175 1.00 91.19 168 ARG A N 1
ATOM 1350 C CA . ARG A 1 168 ? -17.090 -5.820 8.697 1.00 91.19 168 ARG A CA 1
ATOM 1351 C C . ARG A 1 168 ? -18.144 -6.833 9.118 1.00 91.19 168 ARG A C 1
ATOM 1353 O O . ARG A 1 168 ? -18.672 -6.715 10.219 1.00 91.19 168 ARG A O 1
ATOM 1360 N N . ARG A 1 169 ? -18.465 -7.799 8.252 1.00 89.56 169 ARG A N 1
ATOM 1361 C CA . ARG A 1 169 ? -19.427 -8.869 8.546 1.00 89.56 169 ARG A CA 1
ATOM 1362 C C . ARG A 1 169 ? -19.011 -9.623 9.803 1.00 89.56 169 ARG A C 1
ATOM 1364 O O . ARG A 1 169 ? -19.821 -9.786 10.709 1.00 89.56 169 ARG A O 1
ATOM 1371 N N . ASP A 1 170 ? -17.754 -10.037 9.867 1.00 90.75 170 ASP A N 1
ATOM 1372 C CA . ASP A 1 170 ? -17.245 -10.857 10.960 1.00 90.75 170 ASP A CA 1
ATOM 1373 C C . ASP A 1 170 ? -17.236 -10.073 12.287 1.00 90.75 170 ASP A C 1
ATOM 1375 O O . ASP A 1 170 ? -17.718 -10.577 13.298 1.00 90.75 170 ASP A O 1
ATOM 1379 N N . LEU A 1 171 ? -16.828 -8.798 12.281 1.00 93.38 171 LEU A N 1
ATOM 1380 C CA . LEU A 1 171 ? -16.919 -7.913 13.451 1.00 93.38 171 LEU A CA 1
ATOM 1381 C C . LEU A 1 171 ? -18.370 -7.650 13.888 1.00 93.38 171 LEU A C 1
ATOM 1383 O O . LEU A 1 171 ? -18.645 -7.567 15.083 1.00 93.38 171 LEU A O 1
ATOM 1387 N N . VAL A 1 172 ? -19.309 -7.524 12.944 1.00 92.81 172 VAL A N 1
ATOM 1388 C CA . VAL A 1 172 ? -20.745 -7.372 13.241 1.00 92.81 172 VAL A CA 1
ATOM 1389 C C . VAL A 1 172 ? -21.296 -8.631 13.911 1.00 92.81 172 VAL A C 1
ATOM 1391 O O . VAL A 1 172 ? -22.017 -8.525 14.902 1.00 92.81 172 VAL A O 1
ATOM 1394 N N . VAL A 1 173 ? -20.940 -9.813 13.402 1.00 90.94 173 VAL A N 1
ATOM 1395 C CA . VAL A 1 173 ? -21.328 -11.100 13.997 1.00 90.94 173 VAL A CA 1
ATOM 1396 C C . VAL A 1 173 ? -20.713 -11.258 15.386 1.00 90.94 173 VAL A C 1
ATOM 1398 O O . VAL A 1 173 ? -21.419 -11.631 16.320 1.00 90.94 173 VAL A O 1
ATOM 1401 N N . LEU A 1 174 ? -19.428 -10.926 15.543 1.00 91.69 174 LEU A N 1
ATOM 1402 C CA . LEU A 1 174 ? -18.735 -10.969 16.830 1.00 91.69 174 LEU A CA 1
ATOM 1403 C C . LEU A 1 174 ? -19.408 -10.036 17.842 1.00 91.69 174 LEU A C 1
ATOM 1405 O O . LEU A 1 174 ? -19.701 -10.451 18.959 1.00 91.69 174 LEU A O 1
ATOM 1409 N N . TYR A 1 175 ? -19.729 -8.804 17.440 1.00 92.81 175 TYR A N 1
ATOM 1410 C CA . TYR A 1 175 ? -20.442 -7.861 18.298 1.00 92.81 175 TYR A CA 1
ATOM 1411 C C . TYR A 1 175 ? -21.820 -8.389 18.708 1.00 92.81 175 TYR A C 1
ATOM 1413 O O . TYR A 1 175 ? -22.183 -8.308 19.880 1.00 92.81 175 TYR A O 1
ATOM 1421 N N . ALA A 1 176 ? -22.589 -8.930 17.758 1.00 90.56 176 ALA A N 1
ATOM 1422 C CA . ALA A 1 176 ? -23.906 -9.492 18.039 1.00 90.56 176 ALA A CA 1
ATOM 1423 C C . ALA A 1 176 ? -23.821 -10.680 19.008 1.00 90.56 176 ALA A C 1
ATOM 1425 O O . ALA A 1 176 ? -24.658 -10.788 19.900 1.00 90.56 176 ALA A O 1
ATOM 1426 N N . PHE A 1 177 ? -22.788 -11.519 18.883 1.00 86.75 177 PHE A N 1
ATOM 1427 C CA . PHE A 1 177 ? -22.514 -12.588 19.838 1.00 86.75 177 PHE A CA 1
ATOM 1428 C C . PHE A 1 177 ? -22.224 -12.035 21.235 1.00 86.75 177 PHE A C 1
ATOM 1430 O O . PHE A 1 177 ? -22.946 -12.382 22.164 1.00 86.75 177 PHE A O 1
ATOM 1437 N N . CYS A 1 178 ? -21.257 -11.120 21.374 1.00 88.06 178 CYS A N 1
ATOM 1438 C CA . CYS A 1 178 ? -20.932 -10.512 22.668 1.00 88.06 178 CYS A CA 1
ATOM 1439 C C . CYS A 1 178 ? -22.153 -9.825 23.298 1.00 88.06 178 CYS A C 1
ATOM 1441 O O . CYS A 1 178 ? -22.366 -9.886 24.505 1.00 88.06 178 CYS A O 1
ATOM 1443 N N . ARG A 1 179 ? -22.998 -9.180 22.486 1.00 87.50 179 ARG A N 1
ATOM 1444 C CA . ARG A 1 179 ? -24.207 -8.526 22.988 1.00 87.50 179 ARG A CA 1
ATOM 1445 C C . ARG A 1 179 ? -25.266 -9.528 23.442 1.00 87.50 179 ARG A C 1
ATOM 1447 O O . ARG A 1 179 ? -25.866 -9.332 24.490 1.00 87.50 179 ARG A O 1
ATOM 1454 N N . TYR A 1 180 ? -25.466 -10.606 22.689 1.00 83.62 180 TYR A N 1
ATOM 1455 C CA . TYR A 1 180 ? -26.376 -11.681 23.076 1.00 83.62 180 TYR A CA 1
ATOM 1456 C C . TYR A 1 180 ? -25.970 -12.306 24.416 1.00 83.62 180 TYR A C 1
ATOM 1458 O O . TYR A 1 180 ? -26.820 -12.552 25.269 1.00 83.62 180 TYR A O 1
ATOM 1466 N N . THR A 1 181 ? -24.673 -12.535 24.623 1.00 80.62 181 THR A N 1
ATOM 1467 C CA . THR A 1 181 ? -24.150 -13.104 25.870 1.00 80.62 181 THR A CA 1
ATOM 1468 C C . THR A 1 181 ? -24.273 -12.156 27.061 1.00 80.62 181 THR A C 1
ATOM 1470 O O . THR A 1 181 ? -24.622 -12.606 28.149 1.00 80.62 181 THR A O 1
ATOM 1473 N N . ASP A 1 182 ? -24.076 -10.856 26.835 1.00 83.06 182 ASP A N 1
ATOM 1474 C CA . ASP A 1 182 ? -24.303 -9.783 27.813 1.00 83.06 182 ASP A CA 1
ATOM 1475 C C . ASP A 1 182 ? -25.791 -9.676 28.208 1.00 83.06 182 ASP A C 1
ATOM 1477 O O . ASP A 1 182 ? -26.149 -9.643 29.380 1.00 83.06 182 ASP A O 1
ATOM 1481 N N . ASP A 1 183 ? -26.712 -9.729 27.242 1.00 80.12 183 ASP A N 1
ATOM 1482 C CA . ASP A 1 183 ? -28.150 -9.644 27.532 1.00 80.12 183 ASP A CA 1
ATOM 1483 C C . ASP A 1 183 ? -28.665 -10.876 28.317 1.00 80.12 183 ASP A C 1
ATOM 1485 O O . ASP A 1 183 ? -29.615 -10.774 29.104 1.00 80.12 183 ASP A O 1
ATOM 1489 N N . VAL A 1 184 ? -28.031 -12.050 28.160 1.00 75.31 184 VAL A N 1
ATOM 1490 C CA . VAL A 1 184 ? -28.335 -13.248 28.968 1.00 75.31 184 VAL A CA 1
ATOM 1491 C C . VAL A 1 184 ? -28.006 -13.031 30.450 1.00 75.31 184 VAL A C 1
ATOM 1493 O O . VAL A 1 184 ? -28.706 -13.587 31.304 1.00 75.31 184 VAL A O 1
ATOM 1496 N N . THR A 1 185 ? -26.995 -12.224 30.780 1.00 71.81 185 THR A N 1
ATOM 1497 C CA . THR A 1 185 ? -26.615 -11.932 32.172 1.00 71.81 185 THR A CA 1
ATOM 1498 C C . THR A 1 185 ? -27.367 -10.745 32.758 1.00 71.81 185 THR A C 1
ATOM 1500 O O . THR A 1 185 ? -27.692 -10.766 33.949 1.00 71.81 185 THR A O 1
ATOM 1503 N N . ASP A 1 186 ? -27.716 -9.756 31.938 1.00 71.38 186 ASP A N 1
ATOM 1504 C CA . ASP A 1 186 ? -28.360 -8.509 32.360 1.00 71.38 186 ASP A CA 1
ATOM 1505 C C . ASP A 1 186 ? -29.869 -8.616 32.636 1.00 71.38 186 ASP A C 1
ATOM 1507 O O . ASP A 1 186 ? -30.436 -7.729 33.275 1.00 71.38 186 ASP A O 1
ATOM 1511 N N . ASN A 1 187 ? -30.540 -9.695 32.220 1.00 71.81 187 ASN A N 1
ATOM 1512 C CA . ASN A 1 187 ? -31.972 -9.874 32.478 1.00 71.81 187 ASN A CA 1
ATOM 1513 C C . ASN A 1 187 ? -32.259 -10.198 33.963 1.00 71.81 187 ASN A C 1
ATOM 1515 O O . ASN A 1 187 ? -32.255 -11.360 34.383 1.00 71.81 187 ASN A O 1
ATOM 1519 N N . VAL A 1 188 ? -32.499 -9.149 34.758 1.00 67.94 188 VAL A N 1
ATOM 1520 C CA . VAL A 1 188 ? -32.700 -9.214 36.219 1.00 67.94 188 VAL A CA 1
ATOM 1521 C C . VAL A 1 188 ? -33.968 -9.983 36.613 1.00 67.94 188 VAL A C 1
ATOM 1523 O O . VAL A 1 188 ? -34.002 -10.561 37.699 1.00 67.94 188 VAL A O 1
ATOM 1526 N N . ASP A 1 189 ? -34.962 -10.077 35.723 1.00 70.44 189 ASP A N 1
ATOM 1527 C CA . ASP A 1 189 ? -36.216 -10.804 35.976 1.00 70.44 189 ASP A CA 1
ATOM 1528 C C . ASP A 1 189 ? -36.009 -12.328 36.068 1.00 70.44 189 ASP A C 1
ATOM 1530 O O . ASP A 1 189 ? -36.853 -13.061 36.588 1.00 70.44 189 ASP A O 1
ATOM 1534 N N . ILE A 1 190 ? -34.867 -12.830 35.584 1.00 76.38 190 ILE A N 1
ATOM 1535 C CA . ILE A 1 190 ? -34.515 -14.249 35.604 1.00 76.38 190 ILE A CA 1
ATOM 1536 C C . ILE A 1 190 ? -33.629 -14.553 36.822 1.00 76.38 190 ILE A C 1
ATOM 1538 O O . ILE A 1 190 ? -32.632 -13.874 37.093 1.00 76.38 190 ILE A O 1
ATOM 1542 N N . GLN A 1 191 ? -33.941 -15.638 37.540 1.00 79.38 191 GLN A N 1
ATOM 1543 C CA . GLN A 1 191 ? -33.131 -16.100 38.674 1.00 79.38 191 GLN A CA 1
ATOM 1544 C C . GLN A 1 191 ? -31.657 -16.316 38.285 1.00 79.38 191 GLN A C 1
ATOM 1546 O O . GLN A 1 191 ? -31.348 -16.823 37.204 1.00 79.38 191 GLN A O 1
ATOM 1551 N N . VAL A 1 192 ? -30.743 -15.962 39.195 1.00 79.50 192 VAL A N 1
ATOM 1552 C CA . VAL A 1 192 ? -29.285 -16.053 38.983 1.00 79.50 192 VAL A CA 1
ATOM 1553 C C . VAL A 1 192 ? -28.846 -17.482 38.640 1.00 79.50 192 VAL A C 1
ATOM 1555 O O . VAL A 1 192 ? -28.034 -17.664 37.740 1.00 79.50 192 VAL A O 1
ATOM 1558 N N . SER A 1 193 ? -29.441 -18.500 39.270 1.00 80.50 193 SER A N 1
ATOM 1559 C CA . SER A 1 193 ? -29.161 -19.919 38.990 1.00 80.50 193 SER A CA 1
ATOM 1560 C C . SER A 1 193 ? -29.439 -20.308 37.533 1.00 80.50 193 SER A C 1
ATOM 1562 O O . SER A 1 193 ? -28.651 -21.018 36.913 1.00 80.50 193 SER A O 1
ATOM 1564 N N . VAL A 1 194 ? -30.531 -19.798 36.955 1.00 82.81 194 VAL A N 1
ATOM 1565 C CA . VAL A 1 194 ? -30.902 -20.049 35.555 1.00 82.81 194 VAL A CA 1
ATOM 1566 C C . VAL A 1 194 ? -29.948 -19.330 34.603 1.00 82.81 194 VAL A C 1
ATOM 1568 O O . VAL A 1 194 ? -29.593 -19.884 33.564 1.00 82.81 194 VAL A O 1
ATOM 1571 N N . ARG A 1 195 ? -29.515 -18.112 34.948 1.00 81.50 195 ARG A N 1
ATOM 1572 C CA . ARG A 1 195 ? -28.518 -17.367 34.166 1.00 81.50 195 ARG A CA 1
ATOM 1573 C C . ARG A 1 195 ? -27.142 -18.043 34.207 1.00 81.50 195 ARG A C 1
ATOM 1575 O O . ARG A 1 195 ? -26.571 -18.249 33.142 1.00 81.50 195 ARG A O 1
ATOM 1582 N N . SER A 1 196 ? -26.675 -18.488 35.378 1.00 83.06 196 SER A N 1
ATOM 1583 C CA . SER A 1 196 ? -25.423 -19.257 35.529 1.00 83.06 196 SER A CA 1
ATOM 1584 C C . SER A 1 196 ? -25.431 -20.511 34.656 1.00 83.06 196 SER A C 1
ATOM 1586 O O . SER A 1 196 ? -24.548 -20.693 33.825 1.00 83.06 196 SER A O 1
ATOM 1588 N N . ALA A 1 197 ? -26.507 -21.304 34.722 1.00 84.56 197 ALA A N 1
ATOM 1589 C CA . ALA A 1 197 ? -26.651 -22.508 33.905 1.00 84.56 197 ALA A CA 1
ATOM 1590 C C . ALA A 1 197 ? -26.674 -22.225 32.388 1.00 84.56 197 ALA A C 1
ATOM 1592 O O . ALA A 1 197 ? -26.295 -23.081 31.587 1.00 84.56 197 ALA A O 1
ATOM 1593 N N . ARG A 1 198 ? -27.138 -21.042 31.952 1.00 84.75 198 ARG A N 1
ATOM 1594 C CA . ARG A 1 198 ? -27.066 -20.628 30.538 1.00 84.75 198 ARG A CA 1
ATOM 1595 C C . ARG A 1 198 ? -25.639 -20.282 30.116 1.00 84.75 198 ARG A C 1
ATOM 1597 O O . ARG A 1 198 ? -25.260 -20.654 29.009 1.00 84.75 198 ARG A O 1
ATOM 1604 N N . ILE A 1 199 ? -24.869 -19.611 30.975 1.00 84.31 199 ILE A N 1
ATOM 1605 C CA . ILE A 1 199 ? -23.452 -19.301 30.724 1.00 84.31 199 ILE A CA 1
ATOM 1606 C C . ILE A 1 199 ? -22.634 -20.591 30.668 1.00 84.31 199 ILE A C 1
ATOM 1608 O O . ILE A 1 199 ? -21.872 -20.774 29.727 1.00 84.31 199 ILE A O 1
ATOM 1612 N N . GLU A 1 200 ? -22.844 -21.516 31.607 1.00 85.00 200 GLU A N 1
ATOM 1613 C CA . GLU A 1 200 ? -22.172 -22.824 31.625 1.00 85.00 200 GLU A CA 1
ATOM 1614 C C . GLU A 1 200 ? -22.434 -23.603 30.329 1.00 85.00 200 GLU A C 1
ATOM 1616 O O . GLU A 1 200 ? -21.496 -24.034 29.664 1.00 85.00 200 GLU A O 1
ATOM 1621 N N . LYS A 1 201 ? -23.697 -23.677 29.884 1.00 84.56 201 LYS A N 1
ATOM 1622 C CA . LYS A 1 201 ? -24.046 -24.289 28.588 1.00 84.56 201 LYS A CA 1
ATOM 1623 C C . LYS A 1 201 ? -23.388 -23.598 27.399 1.00 84.56 201 LYS A C 1
ATOM 1625 O O . LYS A 1 201 ? -23.097 -24.243 26.392 1.00 84.56 201 LYS A O 1
ATOM 1630 N N . LEU A 1 202 ? -23.194 -22.285 27.473 1.00 83.00 202 LEU A N 1
ATOM 1631 C CA . LEU A 1 202 ? -22.531 -21.541 26.415 1.00 83.00 202 LEU A CA 1
ATOM 1632 C C . LEU A 1 202 ? -21.014 -21.774 26.421 1.00 83.00 202 LEU A C 1
ATOM 1634 O O . LEU A 1 202 ? -20.424 -21.914 25.353 1.00 83.00 202 LEU A O 1
ATOM 1638 N N . ALA A 1 203 ? -20.399 -21.890 27.597 1.00 84.75 203 ALA A N 1
ATOM 1639 C CA . ALA A 1 203 ? -18.999 -22.270 27.740 1.00 84.75 203 ALA A CA 1
ATOM 1640 C C . ALA A 1 203 ? -18.765 -23.693 27.214 1.00 84.75 203 ALA A C 1
ATOM 1642 O O . ALA A 1 203 ? -17.852 -23.910 26.420 1.00 84.75 203 ALA A O 1
ATOM 1643 N N . GLU A 1 204 ? -19.649 -24.641 27.546 1.00 84.06 204 GLU A N 1
ATOM 1644 C CA . GLU A 1 204 ? -19.653 -25.984 26.955 1.00 84.06 204 GLU A CA 1
ATOM 1645 C C . GLU A 1 204 ? -19.759 -25.923 25.427 1.00 84.06 204 GLU A C 1
ATOM 1647 O O . GLU A 1 204 ? -19.019 -26.614 24.730 1.00 84.06 204 GLU A O 1
ATOM 1652 N N . PHE A 1 205 ? -20.629 -25.066 24.883 1.00 80.62 205 PHE A N 1
ATOM 1653 C CA . PHE A 1 205 ? -20.765 -24.875 23.438 1.00 80.62 205 PHE A CA 1
ATOM 1654 C C . PHE A 1 205 ? -19.474 -24.346 22.782 1.00 80.62 205 PHE A C 1
ATOM 1656 O O . PHE A 1 205 ? -19.062 -24.859 21.736 1.00 80.62 205 PHE A O 1
ATOM 1663 N N . VAL A 1 206 ? -18.813 -23.360 23.399 1.00 80.38 206 VAL A N 1
ATOM 1664 C CA . VAL A 1 206 ? -17.531 -22.810 22.925 1.00 80.38 206 VAL A CA 1
ATOM 1665 C C . VAL A 1 206 ? -16.428 -23.875 22.974 1.00 80.38 206 VAL A C 1
ATOM 1667 O O . VAL A 1 206 ? -15.698 -24.042 21.995 1.00 80.38 206 VAL A O 1
ATOM 1670 N N . MET A 1 207 ? -16.349 -24.648 24.063 1.00 78.81 207 MET A N 1
ATOM 1671 C CA . MET A 1 207 ? -15.346 -25.704 24.251 1.00 78.81 207 MET A CA 1
ATOM 1672 C C . MET A 1 207 ? -15.556 -26.900 23.319 1.00 78.81 207 MET A C 1
ATOM 1674 O O . MET A 1 207 ? -14.583 -27.468 22.816 1.00 78.81 207 MET A O 1
ATOM 1678 N N . ALA A 1 208 ? -16.812 -27.282 23.073 1.00 74.88 208 ALA A N 1
ATOM 1679 C CA . ALA A 1 208 ? -17.142 -28.535 22.412 1.00 74.88 208 ALA A CA 1
ATOM 1680 C C . ALA A 1 208 ? -16.808 -28.568 20.921 1.00 74.88 208 ALA A C 1
ATOM 1682 O O . ALA A 1 208 ? -16.530 -29.665 20.461 1.00 74.88 208 ALA A O 1
ATOM 1683 N N . ASN A 1 209 ? -16.853 -27.444 20.181 1.00 64.88 209 ASN A N 1
ATOM 1684 C CA . ASN A 1 209 ? -16.289 -27.306 18.815 1.00 64.88 209 ASN A CA 1
ATOM 1685 C C . ASN A 1 209 ? -16.596 -25.975 18.107 1.00 64.88 209 ASN A C 1
ATOM 1687 O O . ASN A 1 209 ? -16.342 -25.857 16.910 1.00 64.88 209 ASN A O 1
ATOM 1691 N N . PHE A 1 210 ? -17.161 -24.968 18.778 1.00 66.31 210 PHE A N 1
ATOM 1692 C CA . PHE A 1 210 ? -17.565 -23.728 18.103 1.00 66.31 210 PHE A CA 1
ATOM 1693 C C . PHE A 1 210 ? -18.595 -23.909 16.959 1.00 66.31 210 PHE A C 1
ATOM 1695 O O . PHE A 1 210 ? -18.789 -22.959 16.208 1.00 66.31 210 PHE A O 1
ATOM 1702 N N . LEU A 1 211 ? -19.217 -25.104 16.820 1.00 54.16 211 LEU A N 1
ATOM 1703 C CA . LEU A 1 211 ? -20.460 -25.509 16.103 1.00 54.16 211 LEU A CA 1
ATOM 1704 C C . LEU A 1 211 ? -20.497 -27.062 15.944 1.00 54.16 211 LEU A C 1
ATOM 1706 O O . LEU A 1 211 ? -19.426 -27.664 16.017 1.00 54.16 211 LEU A O 1
ATOM 1710 N N . PRO A 1 212 ? -21.663 -27.752 15.759 1.00 45.59 212 PRO A N 1
ATOM 1711 C CA . PRO A 1 212 ? -22.875 -27.320 15.043 1.00 45.59 212 PRO A CA 1
ATOM 1712 C C . PRO A 1 212 ? -24.215 -27.620 15.762 1.00 45.59 212 PRO A C 1
ATOM 1714 O O . PRO A 1 212 ? -24.629 -28.773 15.871 1.00 45.59 212 PRO A O 1
ATOM 1717 N N . ARG A 1 213 ? -24.977 -26.591 16.164 1.00 44.19 213 ARG A N 1
ATOM 1718 C CA . ARG A 1 213 ? -26.441 -26.694 16.365 1.00 44.19 213 ARG A CA 1
ATOM 1719 C C . ARG A 1 213 ? -27.131 -25.391 15.955 1.00 44.19 213 ARG A C 1
ATOM 1721 O O . ARG A 1 213 ? -26.595 -24.307 16.160 1.00 44.19 213 ARG A O 1
ATOM 1728 N N . ALA A 1 214 ? -28.321 -25.534 15.376 1.00 43.59 214 ALA A N 1
ATOM 1729 C CA . ALA A 1 214 ? -29.089 -24.585 14.561 1.00 43.59 214 ALA A CA 1
ATOM 1730 C C . ALA A 1 214 ? -29.378 -23.170 15.124 1.00 43.59 214 ALA A C 1
ATOM 1732 O O . ALA A 1 214 ? -29.972 -22.358 14.415 1.00 43.59 214 ALA A O 1
ATOM 1733 N N . ASN A 1 215 ? -28.941 -22.837 16.343 1.00 46.09 215 ASN A N 1
ATOM 1734 C CA . ASN A 1 215 ? -29.318 -21.590 17.017 1.00 46.09 215 ASN A CA 1
ATOM 1735 C C . ASN A 1 215 ? -28.292 -20.448 16.868 1.00 46.09 215 ASN A C 1
ATOM 1737 O O . ASN A 1 215 ? -28.678 -19.299 17.024 1.00 46.09 215 ASN A O 1
ATOM 1741 N N . LEU A 1 216 ? -27.017 -20.720 16.536 1.00 62.78 216 LEU A N 1
ATOM 1742 C CA . LEU A 1 216 ? -25.959 -19.690 16.381 1.00 62.78 216 LEU A CA 1
ATOM 1743 C C . LEU A 1 216 ? -25.157 -19.848 15.074 1.00 62.78 216 LEU A C 1
ATOM 1745 O O . LEU A 1 216 ? -23.945 -19.657 15.013 1.00 62.78 216 LEU A O 1
ATOM 1749 N N . ARG A 1 217 ? -25.869 -20.204 14.007 1.00 70.12 217 ARG A N 1
ATOM 1750 C CA . ARG A 1 217 ? -25.439 -20.325 12.599 1.00 70.12 217 ARG A CA 1
ATOM 1751 C C . ARG A 1 217 ? -24.432 -19.270 12.108 1.00 70.12 217 ARG A C 1
ATOM 1753 O O . ARG A 1 217 ? -23.541 -19.615 11.337 1.00 70.12 217 ARG A O 1
ATOM 1760 N N . MET A 1 218 ? -24.524 -18.026 12.578 1.00 78.38 218 MET A N 1
ATOM 1761 C CA . MET A 1 218 ? -23.629 -16.936 12.175 1.00 78.38 218 MET A CA 1
ATOM 1762 C C . MET A 1 218 ? -22.191 -17.101 12.685 1.00 78.38 218 MET A C 1
ATOM 1764 O O . MET A 1 218 ? -21.257 -16.641 12.035 1.00 78.38 218 MET A O 1
ATOM 1768 N N . LEU A 1 219 ? -21.972 -17.833 13.782 1.00 77.38 219 LEU A N 1
ATOM 1769 C CA . LEU A 1 219 ? -20.634 -18.045 14.348 1.00 77.38 219 LEU A CA 1
ATOM 1770 C C . LEU A 1 219 ? -19.704 -18.880 13.458 1.00 77.38 219 LEU A C 1
ATOM 1772 O O . LEU A 1 219 ? -18.490 -18.848 13.653 1.00 77.38 219 LEU A O 1
ATOM 1776 N N . ARG A 1 220 ? -20.234 -19.552 12.427 1.00 77.31 220 ARG A N 1
ATOM 1777 C CA . ARG A 1 220 ? -19.430 -20.282 11.429 1.00 77.31 220 ARG A CA 1
ATOM 1778 C C . ARG A 1 220 ? -18.424 -19.388 10.701 1.00 77.31 220 ARG A C 1
ATOM 1780 O O . ARG A 1 220 ? -17.403 -19.869 10.224 1.00 77.31 220 ARG A O 1
ATOM 1787 N N . PHE A 1 221 ? -18.713 -18.087 10.606 1.00 77.94 221 PHE A N 1
ATOM 1788 C CA . PHE A 1 221 ? -17.810 -17.117 9.988 1.00 77.94 221 PHE A CA 1
ATOM 1789 C C . PHE A 1 221 ? -16.586 -16.814 10.863 1.00 77.94 221 PHE A C 1
ATOM 1791 O O . PHE A 1 221 ? -15.550 -16.414 10.339 1.00 77.94 221 PHE A O 1
ATOM 1798 N N . LEU A 1 222 ? -16.692 -17.042 12.176 1.00 83.31 222 LEU A N 1
ATOM 1799 C CA . LEU A 1 222 ? -15.649 -16.758 13.161 1.00 83.31 222 LEU A CA 1
ATOM 1800 C C . LEU A 1 222 ? -14.883 -18.007 13.597 1.00 83.31 222 LEU A C 1
ATOM 1802 O O . LEU A 1 222 ? -13.729 -17.891 13.991 1.00 83.31 222 LEU A O 1
ATOM 1806 N N . SER A 1 223 ? -15.495 -19.191 13.510 1.00 77.50 223 SER A N 1
ATOM 1807 C CA . SER A 1 223 ? -15.010 -20.428 14.144 1.00 77.50 223 SER A CA 1
ATOM 1808 C C . SER A 1 223 ? -13.575 -20.836 13.800 1.00 77.50 223 SER A C 1
ATOM 1810 O O . SER A 1 223 ? -12.935 -21.517 14.592 1.00 77.50 223 SER A O 1
ATOM 1812 N N . HIS A 1 224 ? -13.079 -20.452 12.624 1.00 78.81 224 HIS A N 1
ATOM 1813 C CA . HIS A 1 224 ? -11.720 -20.744 12.156 1.00 78.81 224 HIS A CA 1
ATOM 1814 C C . HIS A 1 224 ? -10.754 -19.558 12.311 1.00 78.81 224 HIS A C 1
ATOM 1816 O O . HIS A 1 224 ? -9.566 -19.710 12.047 1.00 78.81 224 HIS A O 1
ATOM 1822 N N . LYS A 1 225 ? -11.260 -18.379 12.691 1.00 85.12 225 LYS A N 1
ATOM 1823 C CA . LYS A 1 225 ? -10.494 -17.128 12.784 1.00 85.12 225 LYS A CA 1
ATOM 1824 C C . LYS A 1 225 ? -10.119 -16.776 14.210 1.00 85.12 225 LYS A C 1
ATOM 1826 O O . LYS A 1 225 ? -9.062 -16.199 14.423 1.00 85.12 225 LYS A O 1
ATOM 1831 N N . VAL A 1 226 ? -10.995 -17.077 15.169 1.00 87.50 226 VAL A N 1
ATOM 1832 C CA . VAL A 1 226 ? -10.829 -16.632 16.554 1.00 87.50 226 VAL A CA 1
ATOM 1833 C C . VAL A 1 226 ? -10.439 -17.781 17.488 1.00 87.50 226 VAL A C 1
ATOM 1835 O O . VAL A 1 226 ? -10.990 -18.879 17.363 1.00 87.50 226 VAL A O 1
ATOM 1838 N N . PRO A 1 227 ? -9.518 -17.548 18.439 1.00 89.00 227 PRO A N 1
ATOM 1839 C CA . PRO A 1 227 ? -9.211 -18.513 19.490 1.00 89.00 227 PRO A CA 1
ATOM 1840 C C . PRO A 1 227 ? -10.383 -18.673 20.465 1.00 89.00 227 PRO A C 1
ATOM 1842 O O . PRO A 1 227 ? -11.238 -17.793 20.604 1.00 89.00 227 PRO A O 1
ATOM 1845 N N . ARG A 1 228 ? -10.417 -19.812 21.161 1.00 86.75 228 ARG A N 1
ATOM 1846 C CA . ARG A 1 228 ? -11.492 -20.141 22.112 1.00 86.75 228 ARG A CA 1
ATOM 1847 C C . ARG A 1 228 ? -11.263 -19.460 23.457 1.00 86.75 228 ARG A C 1
ATOM 1849 O O . ARG A 1 228 ? -12.222 -19.090 24.124 1.00 86.75 228 ARG A O 1
ATOM 1856 N N . GLU A 1 229 ? -10.005 -19.281 23.833 1.00 90.19 229 GLU A N 1
ATOM 1857 C CA . GLU A 1 229 ? -9.566 -18.827 25.148 1.00 90.19 229 GLU A CA 1
ATOM 1858 C C . GLU A 1 229 ? -10.141 -17.444 25.500 1.00 90.19 229 GLU A C 1
ATOM 1860 O O . GLU A 1 229 ? -10.816 -17.354 26.525 1.00 90.19 229 GLU A O 1
ATOM 1865 N N . PRO A 1 230 ? -10.051 -16.397 24.649 1.00 92.62 230 PRO A N 1
ATOM 1866 C CA . PRO A 1 230 ? -10.649 -15.101 24.975 1.00 92.62 230 PRO A CA 1
ATOM 1867 C C . PRO A 1 230 ? -12.179 -15.155 25.089 1.00 92.62 230 PRO A C 1
ATOM 1869 O O . PRO A 1 230 ? -12.783 -14.391 25.835 1.00 92.62 230 PRO A O 1
ATOM 1872 N N . LEU A 1 231 ? -12.842 -16.064 24.374 1.00 89.25 231 LEU A N 1
ATOM 1873 C CA . LEU A 1 231 ? -14.292 -16.219 24.497 1.00 89.25 231 LEU A CA 1
ATOM 1874 C C . LEU A 1 231 ? -14.675 -16.843 25.833 1.00 89.25 231 LEU A C 1
ATOM 1876 O O . LEU A 1 231 ? -15.671 -16.433 26.418 1.00 89.25 231 LEU A O 1
ATOM 1880 N N . ILE A 1 232 ? -13.882 -17.789 26.335 1.00 89.75 232 ILE A N 1
ATOM 1881 C CA . ILE A 1 232 ? -14.061 -18.319 27.687 1.00 89.75 232 ILE A CA 1
ATOM 1882 C C . ILE A 1 232 ? -13.789 -17.228 28.728 1.00 89.75 232 ILE A C 1
ATOM 1884 O O . ILE A 1 232 ? -14.631 -17.031 29.600 1.00 89.75 232 ILE A O 1
ATOM 1888 N N . GLU A 1 233 ? -12.709 -16.451 28.582 1.00 93.44 233 GLU A N 1
ATOM 1889 C CA . GLU A 1 233 ? -12.415 -15.308 29.466 1.00 93.44 233 GLU A CA 1
ATOM 1890 C C . GLU A 1 233 ? -13.589 -14.314 29.530 1.00 93.44 233 GLU A C 1
ATOM 1892 O O . GLU A 1 233 ? -13.921 -13.813 30.606 1.00 93.44 233 GLU A O 1
ATOM 1897 N N . LEU A 1 234 ? -14.251 -14.055 28.396 1.00 92.19 234 LEU A N 1
ATOM 1898 C CA . LEU A 1 234 ? -15.447 -13.213 28.323 1.00 92.19 234 LEU A CA 1
ATOM 1899 C C . LEU A 1 234 ? -16.622 -13.800 29.120 1.00 92.19 234 LEU A C 1
ATOM 1901 O O . LEU A 1 234 ? -17.273 -13.083 29.882 1.00 92.19 234 LEU A O 1
ATOM 1905 N N . LEU A 1 235 ? -16.885 -15.103 28.976 1.00 89.69 235 LEU A N 1
ATOM 1906 C CA . LEU A 1 235 ? -17.943 -15.789 29.726 1.00 89.69 235 LEU A CA 1
ATOM 1907 C C . LEU A 1 235 ? -17.661 -15.824 31.234 1.00 89.69 235 LEU A C 1
ATOM 1909 O O . LEU A 1 235 ? -18.592 -15.706 32.031 1.00 89.69 235 LEU A O 1
ATOM 1913 N N . GLU A 1 236 ? -16.395 -15.930 31.638 1.00 90.19 236 GLU A N 1
ATOM 1914 C CA . GLU A 1 236 ? -15.979 -15.804 33.039 1.00 90.19 236 GLU A CA 1
ATOM 1915 C C . GLU A 1 236 ? -16.250 -14.398 33.592 1.00 90.19 236 GLU A C 1
ATOM 1917 O O . GLU A 1 236 ? -16.720 -14.264 34.724 1.00 90.19 236 GLU A O 1
ATOM 1922 N N . GLY A 1 237 ? -16.039 -13.352 32.785 1.00 90.62 237 GLY A N 1
ATOM 1923 C CA . GLY A 1 237 ? -16.412 -11.977 33.131 1.00 90.62 237 GLY A CA 1
ATOM 1924 C C . GLY A 1 237 ? -17.916 -11.810 33.346 1.00 90.62 237 GLY A C 1
ATOM 1925 O O . GLY A 1 237 ? -18.355 -11.221 34.330 1.00 90.62 237 GLY A O 1
ATOM 1926 N N . TYR A 1 238 ? -18.730 -12.421 32.491 1.00 87.62 238 TYR A N 1
ATOM 1927 C CA . TYR A 1 238 ? -20.181 -12.448 32.671 1.00 87.62 238 TYR A CA 1
ATOM 1928 C C . TYR A 1 238 ? -20.629 -13.242 33.905 1.00 87.62 238 TYR A C 1
ATOM 1930 O O . TYR A 1 238 ? -21.582 -12.855 34.585 1.00 87.62 238 TYR A O 1
ATOM 1938 N N . ALA A 1 239 ? -19.937 -14.334 34.236 1.00 86.06 239 ALA A N 1
ATOM 1939 C CA . ALA A 1 239 ? -20.165 -15.062 35.482 1.00 86.06 239 ALA A CA 1
ATOM 1940 C C . ALA A 1 239 ? -19.766 -14.230 36.716 1.00 86.06 239 ALA A C 1
ATOM 1942 O O . ALA A 1 239 ? -20.418 -14.327 37.762 1.00 86.06 239 ALA A O 1
ATOM 1943 N N . TRP A 1 240 ? -18.739 -13.380 36.593 1.00 87.69 240 TRP A N 1
ATOM 1944 C CA . TRP A 1 240 ? -18.389 -12.381 37.603 1.00 87.69 240 TRP A CA 1
ATOM 1945 C C . TRP A 1 240 ? -19.556 -11.404 37.820 1.00 87.69 240 TRP A C 1
ATOM 1947 O O . TRP A 1 240 ? -19.978 -11.220 38.963 1.00 87.69 240 TRP A O 1
ATOM 1957 N N . ASP A 1 241 ? -20.145 -10.864 36.746 1.00 85.25 241 ASP A N 1
ATOM 1958 C CA . ASP A 1 241 ? -21.269 -9.913 36.808 1.00 85.25 241 ASP A CA 1
ATOM 1959 C C . ASP A 1 241 ? -22.517 -10.459 37.529 1.00 85.25 241 ASP A C 1
ATOM 1961 O O . ASP A 1 241 ? -23.229 -9.706 38.197 1.00 85.25 241 ASP A O 1
ATOM 1965 N N . LEU A 1 242 ? -22.791 -11.767 37.451 1.00 81.88 242 LEU A N 1
ATOM 1966 C CA . LEU A 1 242 ? -23.948 -12.385 38.122 1.00 81.88 242 LEU A CA 1
ATOM 1967 C C . LEU A 1 242 ? -23.909 -12.264 39.649 1.00 81.88 242 LEU A C 1
ATOM 1969 O O . LEU A 1 242 ? -24.958 -12.196 40.293 1.00 81.88 242 LEU A O 1
ATOM 1973 N N . ASN A 1 243 ? -22.703 -12.265 40.211 1.00 78.56 243 ASN A N 1
ATOM 1974 C CA . ASN A 1 243 ? -22.471 -12.199 41.649 1.00 78.56 243 ASN A CA 1
ATOM 1975 C C . ASN A 1 243 ? -21.881 -10.849 42.081 1.00 78.56 243 ASN A C 1
ATOM 1977 O O . ASN A 1 243 ? -21.488 -10.691 43.242 1.00 78.56 243 ASN A O 1
ATOM 1981 N N . LEU A 1 244 ? -21.820 -9.883 41.155 1.00 75.25 244 LEU A N 1
ATOM 1982 C CA . LEU A 1 244 ? -21.365 -8.530 41.426 1.00 75.25 244 LEU A CA 1
ATOM 1983 C C . LEU A 1 244 ? -22.274 -7.919 42.495 1.00 75.25 244 LEU A C 1
ATOM 1985 O O . LEU A 1 244 ? -23.498 -7.910 42.373 1.00 75.25 244 LEU A O 1
ATOM 1989 N N . ASP A 1 245 ? -21.659 -7.463 43.580 1.00 66.19 245 ASP A N 1
ATOM 1990 C CA . ASP A 1 245 ? -22.298 -6.815 44.728 1.00 66.19 245 ASP A CA 1
ATOM 1991 C C . ASP A 1 245 ? -23.204 -7.696 45.617 1.00 66.19 245 ASP A C 1
ATOM 1993 O O . ASP A 1 245 ? -23.459 -7.312 46.765 1.00 66.19 245 ASP A O 1
ATOM 1997 N N . THR A 1 246 ? -23.589 -8.902 45.178 1.00 68.56 246 THR A N 1
ATOM 1998 C CA . THR A 1 246 ? -24.318 -9.903 45.986 1.00 68.56 246 THR A CA 1
ATOM 1999 C C . THR A 1 246 ? -23.387 -10.831 46.769 1.00 68.56 246 THR A C 1
ATOM 2001 O O . THR A 1 246 ? -23.678 -11.144 47.924 1.00 68.56 246 THR A O 1
ATOM 2004 N N . ALA A 1 247 ? -22.242 -11.216 46.196 1.00 70.25 247 ALA A N 1
ATOM 2005 C CA . ALA A 1 247 ? -21.199 -11.980 46.877 1.00 70.25 247 ALA A CA 1
ATOM 2006 C C . ALA A 1 247 ? -20.023 -11.067 47.242 1.00 70.25 247 ALA A C 1
ATOM 2008 O O . ALA A 1 247 ? -19.499 -10.343 46.395 1.00 70.25 247 ALA A O 1
ATOM 2009 N N . HIS A 1 248 ? -19.572 -11.104 48.501 1.00 68.69 248 HIS A N 1
ATOM 2010 C CA . HIS A 1 248 ? -18.502 -10.212 48.962 1.00 68.69 248 HIS A CA 1
ATOM 2011 C C . HIS A 1 248 ? -17.185 -10.417 48.191 1.00 68.69 248 HIS A C 1
ATOM 2013 O O . HIS A 1 248 ? -16.487 -9.448 47.907 1.00 68.69 248 HIS A O 1
ATOM 2019 N N . GLU A 1 249 ? -16.896 -11.656 47.788 1.00 72.06 249 GLU A N 1
ATOM 2020 C CA . GLU A 1 249 ? -15.680 -12.059 47.066 1.00 72.06 249 GLU A CA 1
ATOM 2021 C C . GLU A 1 249 ? -15.604 -11.542 45.622 1.00 72.06 249 GLU A C 1
ATOM 2023 O O . GLU A 1 249 ? -14.522 -11.507 45.045 1.00 72.06 249 GLU A O 1
ATOM 2028 N N . ARG A 1 250 ? -16.734 -11.138 45.028 1.00 81.50 250 ARG A N 1
ATOM 2029 C CA . ARG A 1 250 ? -16.815 -10.669 43.634 1.00 81.50 250 ARG A CA 1
ATOM 2030 C C . ARG A 1 250 ? -16.962 -9.150 43.516 1.00 81.50 250 ARG A C 1
ATOM 2032 O O . ARG A 1 250 ? -17.141 -8.640 42.414 1.00 81.50 250 ARG A O 1
ATOM 2039 N N . ARG A 1 251 ? -16.879 -8.414 44.628 1.00 88.00 251 ARG A N 1
ATOM 2040 C CA . ARG A 1 251 ? -16.899 -6.943 44.624 1.00 88.00 251 ARG A CA 1
ATOM 2041 C C . ARG A 1 251 ? -15.586 -6.375 44.094 1.00 88.00 251 ARG A C 1
ATOM 2043 O O . ARG A 1 251 ? -14.516 -6.886 44.414 1.00 88.00 251 ARG A O 1
ATOM 2050 N N . ILE A 1 252 ? -15.678 -5.271 43.357 1.00 91.94 252 ILE A N 1
ATOM 2051 C CA . ILE A 1 252 ? -14.518 -4.484 42.934 1.00 91.94 252 ILE A CA 1
ATOM 2052 C C . ILE A 1 252 ? -14.047 -3.647 44.128 1.00 91.94 252 ILE A C 1
ATOM 2054 O O . ILE A 1 252 ? -14.670 -2.639 44.466 1.00 91.94 252 ILE A O 1
ATOM 2058 N N . ARG A 1 253 ? -12.975 -4.068 44.806 1.00 91.12 253 ARG A N 1
ATOM 2059 C CA . ARG A 1 253 ? -12.478 -3.385 46.012 1.00 91.12 253 ARG A CA 1
ATOM 2060 C C . ARG A 1 253 ? -11.413 -2.359 45.664 1.00 91.12 253 ARG A C 1
ATOM 2062 O O . ARG A 1 253 ? -11.477 -1.229 46.149 1.00 91.12 253 ARG A O 1
ATOM 2069 N N . PHE A 1 254 ? -10.479 -2.744 44.802 1.00 93.94 254 PHE A N 1
ATOM 2070 C CA . PHE A 1 254 ? -9.346 -1.920 44.386 1.00 93.94 254 PHE A CA 1
ATOM 2071 C C . PHE A 1 254 ? -9.305 -1.710 42.869 1.00 93.94 254 PHE A C 1
ATOM 2073 O O . PHE A 1 254 ? -10.099 -2.271 42.114 1.00 93.94 254 PHE A O 1
ATOM 2080 N N . GLU A 1 255 ? -8.379 -0.863 42.418 1.00 95.12 255 GLU A N 1
ATOM 2081 C CA . GLU A 1 255 ? -8.181 -0.577 40.993 1.00 95.12 255 GLU A CA 1
ATOM 2082 C C . GLU A 1 255 ? -7.777 -1.835 40.216 1.00 95.12 255 GLU A C 1
ATOM 2084 O O . GLU A 1 255 ? -8.187 -2.017 39.071 1.00 95.12 255 GLU A O 1
ATOM 2089 N N . GLU A 1 256 ? -7.020 -2.726 40.852 1.00 95.38 256 GLU A N 1
ATOM 2090 C CA . GLU A 1 256 ? -6.564 -3.989 40.283 1.00 95.38 256 GLU A CA 1
ATOM 2091 C C . GLU A 1 256 ? -7.736 -4.926 39.974 1.00 95.38 256 GLU A C 1
ATOM 2093 O O . GLU A 1 256 ? -7.748 -5.537 38.908 1.00 95.38 256 GLU A O 1
ATOM 2098 N N . ASP A 1 257 ? -8.746 -4.978 40.851 1.00 94.44 257 ASP A N 1
ATOM 2099 C CA . ASP A 1 257 ? -9.955 -5.783 40.635 1.00 94.44 257 ASP A CA 1
ATOM 2100 C C . ASP A 1 257 ? -10.735 -5.272 39.414 1.00 94.44 257 ASP A C 1
ATOM 2102 O O . ASP A 1 257 ? -11.234 -6.058 38.611 1.00 94.44 257 ASP A O 1
ATOM 2106 N N . LEU A 1 258 ? -10.809 -3.944 39.241 1.00 95.56 258 LEU A N 1
ATOM 2107 C CA . LEU A 1 258 ? -11.477 -3.330 38.092 1.00 95.56 258 LEU A CA 1
ATOM 2108 C C . LEU A 1 258 ? -10.731 -3.618 36.788 1.00 95.56 258 LEU A C 1
ATOM 2110 O O . LEU A 1 258 ? -11.354 -3.894 35.762 1.00 95.56 258 LEU A O 1
ATOM 2114 N N . VAL A 1 259 ? -9.400 -3.541 36.816 1.00 96.31 259 VAL A N 1
ATOM 2115 C CA . VAL A 1 259 ? -8.568 -3.880 35.658 1.00 96.31 259 VAL A CA 1
ATOM 2116 C C . VAL A 1 259 ? -8.712 -5.360 35.314 1.00 96.31 259 VAL A C 1
ATOM 2118 O O . VAL A 1 259 ? -8.816 -5.683 34.133 1.00 96.31 259 VAL A O 1
ATOM 2121 N N . GLU A 1 260 ? -8.762 -6.249 36.305 1.00 95.44 260 GLU A N 1
ATOM 2122 C CA . GLU A 1 260 ? -8.973 -7.680 36.078 1.00 95.44 260 GLU A CA 1
ATOM 2123 C C . GLU A 1 260 ? -10.351 -7.961 35.480 1.00 95.44 260 GLU A C 1
ATOM 2125 O O . GLU A 1 260 ? -10.454 -8.612 34.441 1.00 95.44 260 GLU A O 1
ATOM 2130 N N . TYR A 1 261 ? -11.407 -7.371 36.042 1.00 94.94 261 TYR A N 1
ATOM 2131 C CA . TYR A 1 261 ? -12.743 -7.436 35.456 1.00 94.94 261 TYR A CA 1
ATOM 2132 C C . TYR A 1 261 ? -12.747 -6.938 34.000 1.00 94.94 261 TYR A C 1
ATOM 2134 O O . TYR A 1 261 ? -13.261 -7.610 33.104 1.00 94.94 261 TYR A O 1
ATOM 2142 N N . ALA A 1 262 ? -12.101 -5.800 33.726 1.00 96.25 262 ALA A N 1
ATOM 2143 C CA . ALA A 1 262 ? -11.986 -5.250 32.378 1.00 96.25 262 ALA A CA 1
ATOM 2144 C C . ALA A 1 262 ? -11.208 -6.158 31.409 1.00 96.25 262 ALA A C 1
ATOM 2146 O O . ALA A 1 262 ? -11.515 -6.169 30.211 1.00 96.25 262 ALA A O 1
ATOM 2147 N N . ARG A 1 263 ? -10.241 -6.946 31.902 1.00 96.50 263 ARG A N 1
ATOM 2148 C CA . ARG A 1 263 ? -9.543 -7.947 31.084 1.00 96.50 263 ARG A CA 1
ATOM 2149 C C . ARG A 1 263 ? -10.499 -9.022 30.586 1.00 96.50 263 ARG A C 1
ATOM 2151 O O . ARG A 1 263 ? -10.485 -9.332 29.396 1.00 96.50 263 ARG A O 1
ATOM 2158 N N . HIS A 1 264 ? -11.375 -9.507 31.460 1.00 94.69 264 HIS A N 1
ATOM 2159 C CA . HIS A 1 264 ? -12.378 -10.497 31.090 1.00 94.69 264 HIS A CA 1
ATOM 2160 C C . HIS A 1 264 ? -13.400 -9.949 30.095 1.00 94.69 264 HIS A C 1
ATOM 2162 O O . HIS A 1 264 ? -13.613 -10.563 29.057 1.00 94.69 264 HIS A O 1
ATOM 2168 N N . VAL A 1 265 ? -14.018 -8.793 30.358 1.00 93.62 265 VAL A N 1
ATOM 2169 C CA . VAL A 1 265 ? -15.178 -8.341 29.558 1.00 93.62 265 VAL A CA 1
ATOM 2170 C C . VAL A 1 265 ? -14.831 -7.502 28.324 1.00 93.62 265 VAL A C 1
ATOM 2172 O O . VAL A 1 265 ? -15.679 -7.324 27.450 1.00 93.62 265 VAL A O 1
ATOM 2175 N N . ALA A 1 266 ? -13.608 -6.966 28.229 1.00 95.38 266 ALA A N 1
ATOM 2176 C CA . ALA A 1 266 ? -13.233 -6.063 27.139 1.00 95.38 266 ALA A CA 1
ATOM 2177 C C . ALA A 1 266 ? -11.876 -6.363 26.493 1.00 95.38 266 ALA A C 1
ATOM 2179 O O . ALA A 1 266 ? -11.771 -6.256 25.270 1.00 95.38 266 ALA A O 1
ATOM 2180 N N . SER A 1 267 ? -10.839 -6.744 27.251 1.00 97.06 267 SER A N 1
ATOM 2181 C CA . SER A 1 267 ? -9.556 -7.139 26.639 1.00 97.06 267 SER A CA 1
ATOM 2182 C C . SER A 1 267 ? -9.696 -8.390 25.783 1.00 97.06 267 SER A C 1
ATOM 2184 O O . SER A 1 267 ? -9.153 -8.419 24.681 1.00 97.06 267 SER A O 1
ATOM 2186 N N . SER A 1 268 ? -10.475 -9.367 26.247 1.00 96.25 268 SER A N 1
ATOM 2187 C CA . SER A 1 268 ? -10.851 -10.550 25.471 1.00 96.25 268 SER A CA 1
ATOM 2188 C C . SER A 1 268 ? -11.484 -10.184 24.121 1.00 96.25 268 SER A C 1
ATOM 2190 O O . SER A 1 268 ? -11.062 -10.665 23.073 1.00 96.25 268 SER A O 1
ATOM 2192 N N . VAL A 1 269 ? -12.446 -9.257 24.115 1.00 95.69 269 VAL A N 1
ATOM 2193 C CA . VAL A 1 269 ? -13.132 -8.783 22.903 1.00 95.69 269 VAL A CA 1
ATOM 2194 C C . VAL A 1 269 ? -12.181 -8.022 21.984 1.00 95.69 269 VAL A C 1
ATOM 2196 O O . VAL A 1 269 ? -12.253 -8.177 20.765 1.00 95.69 269 VAL A O 1
ATOM 2199 N N . ALA A 1 270 ? -11.282 -7.208 22.540 1.00 96.44 270 ALA A N 1
ATOM 2200 C CA . ALA A 1 270 ? -10.280 -6.495 21.756 1.00 96.44 270 ALA A CA 1
ATOM 2201 C C . ALA A 1 270 ? -9.303 -7.464 21.071 1.00 96.44 270 ALA A C 1
ATOM 2203 O O . ALA A 1 270 ? -8.981 -7.276 19.899 1.00 96.44 270 ALA A O 1
ATOM 2204 N N . GLU A 1 271 ? -8.890 -8.525 21.762 1.00 96.81 271 GLU A N 1
ATOM 2205 C CA . GLU A 1 271 ? -8.081 -9.603 21.193 1.00 96.81 271 GLU A CA 1
ATOM 2206 C C . GLU A 1 271 ? -8.825 -10.355 20.081 1.00 96.81 271 GLU A C 1
ATOM 2208 O O . GLU A 1 271 ? -8.282 -10.524 18.990 1.00 96.81 271 GLU A O 1
ATOM 2213 N N . LEU A 1 272 ? -10.097 -10.712 20.292 1.00 95.00 272 LEU A N 1
ATOM 2214 C CA . LEU A 1 272 ? -10.934 -11.334 19.257 1.00 95.00 272 LEU A CA 1
ATOM 2215 C C . LEU A 1 272 ? -11.071 -10.440 18.020 1.00 95.00 272 LEU A C 1
ATOM 2217 O O . LEU A 1 272 ? -10.959 -10.923 16.895 1.00 95.00 272 LEU A O 1
ATOM 2221 N N . CYS A 1 273 ? -11.260 -9.129 18.211 1.00 95.56 273 CYS A N 1
ATOM 2222 C CA . CYS A 1 273 ? -11.269 -8.167 17.111 1.00 95.56 273 CYS A CA 1
ATOM 2223 C C . CYS A 1 273 ? -9.946 -8.175 16.332 1.00 95.56 273 CYS A C 1
ATOM 2225 O O . CYS A 1 273 ? -9.984 -8.066 15.108 1.00 95.56 273 CYS A O 1
ATOM 2227 N N . VAL A 1 274 ? -8.795 -8.313 17.008 1.00 96.06 274 VAL A N 1
ATOM 2228 C CA . VAL A 1 274 ? -7.488 -8.405 16.338 1.00 96.06 274 VAL A CA 1
ATOM 2229 C C . VAL A 1 274 ? -7.399 -9.657 15.474 1.00 96.06 274 VAL A C 1
ATOM 2231 O O . VAL A 1 274 ? -7.070 -9.527 14.303 1.00 96.06 274 VAL A O 1
ATOM 2234 N N . TYR A 1 275 ? -7.778 -10.828 15.987 1.00 94.38 275 TYR A N 1
ATOM 2235 C CA . TYR A 1 275 ? -7.784 -12.065 15.195 1.00 94.38 275 TYR A CA 1
ATOM 2236 C C . TYR A 1 275 ? -8.726 -12.015 13.982 1.00 94.38 275 TYR A C 1
ATOM 2238 O O . TYR A 1 275 ? -8.453 -12.619 12.947 1.00 94.38 275 TYR A O 1
AT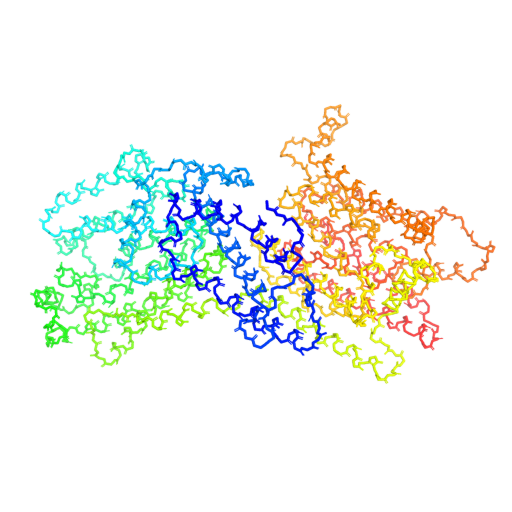OM 2246 N N . VAL A 1 276 ? -9.833 -11.269 14.077 1.00 92.81 276 VAL A N 1
ATOM 2247 C CA . VAL A 1 276 ? -10.731 -11.049 12.931 1.00 92.81 276 VAL A CA 1
ATOM 2248 C C . VAL A 1 276 ? -10.072 -10.189 11.847 1.00 92.81 276 VAL A C 1
ATOM 2250 O O . VAL A 1 276 ? -10.302 -10.437 10.662 1.00 92.81 276 VAL A O 1
ATOM 2253 N N . VAL A 1 277 ? -9.282 -9.175 12.223 1.00 92.75 277 VAL A N 1
ATOM 2254 C CA . VAL A 1 277 ? -8.648 -8.258 11.255 1.00 92.75 277 VAL A CA 1
ATOM 2255 C C . VAL A 1 277 ? -7.277 -8.725 10.769 1.00 92.75 277 VAL A C 1
ATOM 2257 O O . VAL A 1 277 ? -6.876 -8.326 9.679 1.00 92.75 277 VAL A O 1
ATOM 2260 N N . ASP A 1 278 ? -6.566 -9.520 11.565 1.00 90.81 278 ASP A N 1
ATOM 2261 C CA . ASP A 1 278 ? -5.224 -10.040 11.315 1.00 90.81 278 ASP A CA 1
ATOM 2262 C C . ASP A 1 278 ? -5.169 -11.522 11.733 1.00 90.81 278 ASP A C 1
ATOM 2264 O O . ASP A 1 278 ? -5.191 -11.815 12.929 1.00 90.81 278 ASP A O 1
ATOM 2268 N N . PRO A 1 279 ? -5.103 -12.466 10.776 1.00 85.31 279 PRO A N 1
ATOM 2269 C CA . PRO A 1 279 ? -5.056 -13.897 11.076 1.00 85.31 279 PRO A CA 1
ATOM 2270 C C . PRO A 1 279 ? -3.787 -14.363 11.804 1.00 85.31 279 PRO A C 1
ATOM 2272 O O . PRO A 1 279 ? -3.791 -15.451 12.378 1.00 85.31 279 PRO A O 1
ATOM 2275 N N . ALA A 1 280 ? -2.693 -13.593 11.758 1.00 88.00 280 ALA A N 1
ATOM 2276 C CA . ALA A 1 280 ? -1.410 -13.967 12.359 1.00 88.00 280 ALA A CA 1
ATOM 2277 C C . ALA A 1 280 ? -0.795 -12.791 13.143 1.00 88.00 280 ALA A C 1
ATOM 2279 O O . ALA A 1 280 ? 0.305 -12.327 12.819 1.00 88.00 280 ALA A O 1
ATOM 2280 N N . PRO A 1 281 ? -1.487 -12.301 14.186 1.00 90.19 281 PRO A N 1
ATOM 2281 C CA . PRO A 1 281 ? -1.098 -11.080 14.865 1.00 90.19 281 PRO A CA 1
ATOM 2282 C C . PRO A 1 281 ? 0.167 -11.287 15.698 1.00 90.19 281 PRO A C 1
ATOM 2284 O O . PRO A 1 281 ? 0.353 -12.303 16.371 1.00 90.19 281 PRO A O 1
ATOM 2287 N N . GLN A 1 282 ? 1.042 -10.281 15.706 1.00 89.94 282 GLN A N 1
ATOM 2288 C CA . GLN A 1 282 ? 2.232 -10.313 16.553 1.00 89.94 282 GLN A CA 1
ATOM 2289 C C . GLN A 1 282 ? 1.848 -10.242 18.045 1.00 89.94 282 GLN A C 1
ATOM 2291 O O . GLN A 1 282 ? 0.971 -9.452 18.413 1.00 89.94 282 GLN A O 1
ATOM 2296 N N . PRO A 1 283 ? 2.559 -10.947 18.949 1.00 92.88 283 PRO A N 1
ATOM 2297 C CA . PRO A 1 283 ? 2.258 -10.919 20.385 1.00 92.88 283 PRO A CA 1
ATOM 2298 C C . PRO A 1 283 ? 2.238 -9.511 21.005 1.00 92.88 283 PRO A C 1
ATOM 2300 O O . PRO A 1 283 ? 1.432 -9.222 21.888 1.00 92.88 283 PRO A O 1
ATOM 2303 N N . ALA A 1 284 ? 3.091 -8.601 20.521 1.00 91.31 284 ALA A N 1
ATOM 2304 C CA . ALA A 1 284 ? 3.123 -7.212 20.983 1.00 91.31 284 ALA A CA 1
ATOM 2305 C C . ALA A 1 284 ? 1.842 -6.431 20.617 1.00 91.31 284 ALA A C 1
ATOM 2307 O O . ALA A 1 284 ? 1.373 -5.596 21.398 1.00 91.31 284 ALA A O 1
ATOM 2308 N N . VAL A 1 285 ? 1.249 -6.728 19.455 1.00 94.19 285 VAL A N 1
ATOM 2309 C CA . VAL A 1 285 ? -0.019 -6.135 19.006 1.00 94.19 285 VAL A CA 1
ATOM 2310 C C . VAL A 1 285 ? -1.171 -6.659 19.854 1.00 94.19 285 VAL A C 1
ATOM 2312 O O . VAL A 1 285 ? -1.986 -5.861 20.312 1.00 94.19 285 VAL A O 1
ATOM 2315 N N . LEU A 1 286 ? -1.194 -7.963 20.149 1.00 96.00 286 LEU A N 1
ATOM 2316 C CA . LEU A 1 286 ? -2.184 -8.567 21.048 1.00 96.00 286 LEU A CA 1
ATOM 2317 C C . LEU A 1 286 ? -2.138 -7.948 22.451 1.00 96.00 286 LEU A C 1
ATOM 2319 O O . LEU A 1 286 ? -3.173 -7.548 22.979 1.00 96.00 286 LEU A O 1
ATOM 2323 N N . CYS A 1 287 ? -0.943 -7.782 23.027 1.00 95.81 287 CYS A N 1
ATOM 2324 C CA . CYS A 1 287 ? -0.765 -7.120 24.325 1.00 95.81 287 CYS A CA 1
ATOM 2325 C C . CYS A 1 287 ? -1.343 -5.692 24.320 1.00 95.81 287 CYS A C 1
ATOM 2327 O O . CYS A 1 287 ? -2.108 -5.311 25.210 1.00 95.81 287 CYS A O 1
ATOM 2329 N N . SER A 1 288 ? -1.050 -4.930 23.263 1.00 96.38 288 SER A N 1
ATOM 2330 C CA . SER A 1 288 ? -1.559 -3.564 23.091 1.00 96.38 288 SER A CA 1
ATOM 2331 C C . SER A 1 288 ? -3.080 -3.528 22.901 1.00 96.38 288 SER A C 1
ATOM 2333 O O . SER A 1 288 ? -3.750 -2.644 23.432 1.00 96.38 288 SER A O 1
ATOM 2335 N N . ALA A 1 289 ? -3.646 -4.492 22.172 1.00 96.81 289 ALA A N 1
ATOM 2336 C CA . ALA A 1 289 ? -5.086 -4.609 21.971 1.00 96.81 289 ALA A CA 1
ATOM 2337 C C . ALA A 1 289 ? -5.816 -4.957 23.269 1.00 96.81 289 ALA A C 1
ATOM 2339 O O . ALA A 1 289 ? -6.814 -4.315 23.597 1.00 96.81 289 ALA A O 1
ATOM 2340 N N . ARG A 1 290 ? -5.282 -5.897 24.057 1.00 97.38 290 ARG A N 1
ATOM 2341 C CA . ARG A 1 290 ? -5.810 -6.208 25.388 1.00 97.38 290 ARG A CA 1
ATOM 2342 C C . ARG A 1 290 ? -5.789 -4.968 26.284 1.00 97.38 290 ARG A C 1
ATOM 2344 O O . ARG A 1 290 ? -6.809 -4.660 26.899 1.00 97.38 290 ARG A O 1
ATOM 2351 N N . GLU A 1 291 ? -4.692 -4.208 26.313 1.00 97.12 291 GLU A N 1
ATOM 2352 C CA . GLU A 1 291 ? -4.626 -2.944 27.064 1.00 97.12 291 GLU A CA 1
ATOM 2353 C C . GLU A 1 291 ? -5.659 -1.915 26.562 1.00 97.12 291 GLU A C 1
ATOM 2355 O O . GLU A 1 291 ? -6.342 -1.284 27.370 1.00 97.12 291 GLU A O 1
ATOM 2360 N N . MET A 1 292 ? -5.859 -1.795 25.245 1.00 96.94 292 MET A N 1
ATOM 2361 C CA . MET A 1 292 ? -6.916 -0.953 24.671 1.00 96.94 292 MET A CA 1
ATOM 2362 C C . MET A 1 292 ? -8.321 -1.407 25.103 1.00 96.94 292 MET A C 1
ATOM 2364 O O . MET A 1 292 ? -9.178 -0.566 25.366 1.00 96.94 292 MET A O 1
ATOM 2368 N N . GLY A 1 293 ? -8.570 -2.711 25.251 1.00 96.75 293 GLY A N 1
ATOM 2369 C CA . GLY A 1 293 ? -9.815 -3.222 25.834 1.00 96.75 293 GLY A CA 1
ATOM 2370 C C . GLY A 1 293 ? -10.074 -2.665 27.239 1.00 96.75 293 GLY A C 1
ATOM 2371 O O . GLY A 1 293 ? -11.173 -2.183 27.517 1.00 96.75 293 GLY A O 1
ATOM 2372 N N . VAL A 1 294 ? -9.037 -2.606 28.084 1.00 97.38 294 VAL A N 1
ATOM 2373 C CA . VAL A 1 294 ? -9.126 -1.983 29.417 1.00 97.38 294 VAL A CA 1
ATOM 2374 C C . VAL A 1 294 ? -9.454 -0.492 29.309 1.00 97.38 294 VAL A C 1
ATOM 2376 O O . VAL A 1 294 ? -10.347 -0.016 30.003 1.00 97.38 294 VAL A O 1
ATOM 2379 N N . VAL A 1 295 ? -8.808 0.248 28.398 1.00 97.12 295 VAL A N 1
ATOM 2380 C CA . VAL A 1 295 ? -9.099 1.678 28.148 1.00 97.12 295 VAL A CA 1
ATOM 2381 C C . VAL A 1 295 ? -10.580 1.898 27.838 1.00 97.12 295 VAL A C 1
ATOM 2383 O O . VAL A 1 295 ? -11.218 2.796 28.401 1.00 97.12 295 VAL A O 1
ATOM 2386 N N . LEU A 1 296 ? -11.135 1.084 26.937 1.00 95.44 296 LEU A N 1
ATOM 2387 C CA . LEU A 1 296 ? -12.532 1.190 26.525 1.00 95.44 296 LEU A CA 1
ATOM 2388 C C . LEU A 1 296 ? -13.484 0.866 27.681 1.00 95.44 296 LEU A C 1
ATOM 2390 O O . LEU A 1 296 ? -14.486 1.565 27.846 1.00 95.44 296 LEU A O 1
ATOM 2394 N N . GLN A 1 297 ? -13.148 -0.119 28.517 1.00 96.31 297 GLN A N 1
ATOM 2395 C CA . GLN A 1 297 ? -13.977 -0.488 29.662 1.00 96.31 297 GLN A CA 1
ATOM 2396 C C . GLN A 1 297 ? -13.894 0.511 30.816 1.00 96.31 297 GLN A C 1
ATOM 2398 O O . GLN A 1 297 ? -14.921 0.866 31.384 1.00 96.31 297 GLN A O 1
ATOM 2403 N N . LEU A 1 298 ? -12.718 1.061 31.115 1.00 97.12 298 LEU A N 1
ATOM 2404 C CA . LEU A 1 298 ? -12.594 2.165 32.071 1.00 97.12 298 LEU A CA 1
ATOM 2405 C C . LEU A 1 298 ? -13.394 3.387 31.602 1.00 97.12 298 LEU A C 1
ATOM 2407 O O . LEU A 1 298 ? -14.053 4.046 32.404 1.00 97.12 298 LEU A O 1
ATOM 2411 N N . THR A 1 299 ? -13.401 3.656 30.292 1.00 96.31 299 THR A N 1
ATOM 2412 C CA . THR A 1 299 ? -14.235 4.711 29.697 1.00 96.31 299 THR A CA 1
ATOM 2413 C C . THR A 1 299 ? -15.731 4.397 29.829 1.00 96.31 299 THR A C 1
ATOM 2415 O O . THR A 1 299 ? -16.514 5.313 30.079 1.00 96.31 299 THR A O 1
ATOM 2418 N N . ASN A 1 300 ? -16.139 3.127 29.694 1.00 94.56 300 ASN A N 1
ATOM 2419 C CA . ASN A 1 300 ? -17.517 2.684 29.948 1.00 94.56 300 ASN A CA 1
ATOM 2420 C C . ASN A 1 300 ? -17.939 2.937 31.386 1.00 94.56 300 ASN A C 1
ATOM 2422 O O . ASN A 1 300 ? -18.916 3.648 31.608 1.00 94.56 300 ASN A O 1
ATOM 2426 N N . VAL A 1 301 ? -17.168 2.417 32.339 1.00 95.75 301 VAL A N 1
ATOM 2427 C CA . VAL A 1 301 ? -17.455 2.551 33.769 1.00 95.75 301 VAL A CA 1
ATOM 2428 C C . VAL A 1 301 ? -17.495 4.023 34.169 1.00 95.75 301 VAL A C 1
ATOM 2430 O O . VAL A 1 301 ? -18.414 4.448 34.859 1.00 95.75 301 VAL A O 1
ATOM 2433 N N . ALA A 1 302 ? -16.569 4.844 33.663 1.00 96.56 302 ALA A N 1
ATOM 2434 C CA . ALA A 1 302 ? -16.581 6.282 33.919 1.00 96.56 302 ALA A CA 1
ATOM 2435 C C . ALA A 1 302 ? -17.844 6.968 33.382 1.00 96.56 302 ALA A C 1
ATOM 2437 O O . ALA A 1 302 ? -18.337 7.898 34.015 1.00 96.56 302 ALA A O 1
ATOM 2438 N N . ARG A 1 303 ? -18.358 6.538 32.221 1.00 95.12 303 ARG A N 1
ATOM 2439 C CA . ARG A 1 303 ? -19.529 7.122 31.545 1.00 95.12 303 ARG A CA 1
ATOM 2440 C C . ARG A 1 303 ? -20.857 6.732 32.176 1.00 95.12 303 ARG A C 1
ATOM 2442 O O . ARG A 1 303 ? -21.789 7.531 32.102 1.00 95.12 303 ARG A O 1
ATOM 2449 N N . ASP A 1 304 ? -20.943 5.525 32.721 1.00 94.12 304 ASP A N 1
ATOM 2450 C CA . ASP A 1 304 ? -22.209 4.895 33.078 1.00 94.12 304 ASP A CA 1
ATOM 2451 C C . ASP A 1 304 ? -22.400 4.725 34.604 1.00 94.12 304 ASP A C 1
ATOM 2453 O O . ASP A 1 304 ? -23.365 4.083 34.992 1.00 94.12 304 ASP A O 1
ATOM 2457 N N . ILE A 1 305 ? -21.604 5.375 35.476 1.00 94.00 305 ILE A N 1
ATOM 2458 C CA . ILE A 1 305 ? -21.695 5.267 36.959 1.00 94.00 305 ILE A CA 1
ATOM 2459 C C . ILE A 1 305 ? -23.146 5.339 37.469 1.00 94.00 305 ILE A C 1
ATOM 2461 O O . ILE A 1 305 ? -23.585 4.494 38.247 1.00 94.00 305 ILE A O 1
ATOM 2465 N N . LEU A 1 306 ? -23.913 6.342 37.024 1.00 91.56 306 LEU A N 1
ATOM 2466 C CA . LEU A 1 306 ? -25.315 6.499 37.433 1.00 91.56 306 LEU A CA 1
ATOM 2467 C C . LEU A 1 306 ? -26.251 5.497 36.746 1.00 91.56 306 LEU A C 1
ATOM 2469 O O . LEU A 1 306 ? -27.218 5.045 37.352 1.00 91.56 306 LEU A O 1
ATOM 2473 N N . THR A 1 307 ? -25.972 5.138 35.492 1.00 89.88 307 THR A N 1
ATOM 2474 C CA . THR A 1 307 ? -26.768 4.153 34.743 1.00 89.88 307 THR A CA 1
ATOM 2475 C C . THR A 1 307 ? -26.622 2.751 35.340 1.00 89.88 307 THR A C 1
ATOM 2477 O O . THR A 1 307 ? -27.610 2.024 35.437 1.00 89.88 307 THR A O 1
ATOM 2480 N N . ASP A 1 308 ? -25.426 2.396 35.801 1.00 90.19 308 ASP A N 1
ATOM 2481 C CA . ASP A 1 308 ? -25.142 1.123 36.460 1.00 90.19 308 ASP A CA 1
ATOM 2482 C C . ASP A 1 308 ? -25.762 1.075 37.862 1.00 90.19 308 ASP A C 1
ATOM 2484 O O . ASP A 1 308 ? -26.362 0.065 38.238 1.00 90.19 308 ASP A O 1
ATOM 2488 N N . ALA A 1 309 ? -25.755 2.198 38.592 1.00 88.62 309 ALA A N 1
ATOM 2489 C CA . ALA A 1 309 ? -26.432 2.301 39.884 1.00 88.62 309 ALA A CA 1
ATOM 2490 C C . ALA A 1 309 ? -27.945 2.028 39.776 1.00 88.62 309 ALA A C 1
ATOM 2492 O O . ALA A 1 309 ? -28.514 1.383 40.658 1.00 88.62 309 ALA A O 1
ATOM 2493 N N . VAL A 1 310 ? -28.598 2.444 38.680 1.00 86.88 310 VAL A N 1
ATOM 2494 C CA . VAL A 1 310 ? -30.017 2.123 38.406 1.00 86.88 310 VAL A CA 1
ATOM 2495 C C . VAL A 1 310 ? -30.249 0.618 38.249 1.00 86.88 310 VAL A C 1
ATOM 2497 O O . VAL A 1 310 ? -31.298 0.106 38.639 1.00 86.88 310 VAL A O 1
ATOM 2500 N N . LYS A 1 311 ? -29.252 -0.119 37.751 1.00 82.75 311 LYS A N 1
ATOM 2501 C CA . LYS A 1 311 ? -29.260 -1.588 37.681 1.00 82.75 311 LYS A CA 1
ATOM 2502 C C . LYS A 1 311 ? -28.817 -2.259 38.990 1.00 82.75 311 LYS A C 1
ATOM 2504 O O . LYS A 1 311 ? -28.613 -3.471 39.009 1.00 82.75 311 LYS A O 1
ATOM 2509 N N . ALA A 1 312 ? -28.676 -1.492 40.074 1.00 83.94 312 ALA A N 1
ATOM 2510 C CA . ALA A 1 312 ? -28.165 -1.937 41.368 1.00 83.94 312 ALA A CA 1
ATOM 2511 C C . ALA A 1 312 ? -26.746 -2.538 41.305 1.00 83.94 312 ALA A C 1
ATOM 2513 O O . ALA A 1 312 ? -26.445 -3.473 42.045 1.00 83.94 312 ALA A O 1
ATOM 2514 N N . ARG A 1 313 ? -25.881 -1.988 40.442 1.00 88.19 313 ARG A N 1
ATOM 2515 C CA . ARG A 1 313 ? -24.472 -2.381 40.299 1.00 88.19 313 ARG A CA 1
ATOM 2516 C C . ARG A 1 313 ? -23.547 -1.174 40.417 1.00 88.19 313 ARG A C 1
ATOM 2518 O O . ARG A 1 313 ? -23.924 -0.061 40.055 1.00 88.19 313 ARG A O 1
ATOM 2525 N N . THR A 1 314 ? -22.323 -1.386 40.889 1.00 91.25 314 THR A N 1
ATOM 2526 C CA . THR A 1 314 ? -21.250 -0.390 40.775 1.00 91.25 314 THR A CA 1
ATOM 2527 C C . THR A 1 314 ? -19.911 -1.046 40.462 1.00 91.25 314 THR A C 1
ATOM 2529 O O . THR A 1 314 ? -19.475 -1.972 41.139 1.00 91.25 314 THR A O 1
ATOM 2532 N N . TYR A 1 315 ? -19.237 -0.523 39.441 1.00 94.12 315 TYR A N 1
ATOM 2533 C CA . TYR A 1 315 ? -17.889 -0.942 39.049 1.00 94.12 315 TYR A CA 1
ATOM 2534 C C . TYR A 1 315 ? -16.804 0.001 39.589 1.00 94.12 315 TYR A C 1
ATOM 2536 O O . TYR A 1 315 ? -15.614 -0.231 39.387 1.00 94.12 315 TYR A O 1
ATOM 2544 N N . VAL A 1 316 ? -17.197 1.088 40.264 1.00 94.69 316 VAL A N 1
ATOM 2545 C CA . VAL A 1 316 ? -16.249 1.994 40.921 1.00 94.69 316 VAL A CA 1
ATOM 2546 C C . VAL A 1 316 ? -15.651 1.271 42.136 1.00 94.69 316 VAL A C 1
ATOM 2548 O O . VAL A 1 316 ? -16.427 0.748 42.941 1.00 94.69 316 VAL A O 1
ATOM 2551 N N . PRO A 1 317 ? -14.312 1.248 42.302 1.00 94.69 317 PRO A N 1
ATOM 2552 C CA . PRO A 1 317 ? -13.678 0.548 43.412 1.00 94.69 317 PRO A CA 1
ATOM 2553 C C . PRO A 1 317 ? -14.209 0.979 44.780 1.00 94.69 317 PRO A C 1
ATOM 2555 O O . PRO A 1 317 ? -14.293 2.171 45.077 1.00 94.69 317 PRO A O 1
ATOM 2558 N N . GLU A 1 318 ? -14.519 0.006 45.638 1.00 92.12 318 GLU A N 1
ATOM 2559 C CA . GLU A 1 318 ? -15.037 0.243 46.991 1.00 92.12 318 GLU A CA 1
ATOM 2560 C C . GLU A 1 318 ? -14.103 1.138 47.818 1.00 92.12 318 GLU A C 1
ATOM 2562 O O . GLU A 1 318 ? -14.573 2.026 48.523 1.00 92.12 318 GLU A O 1
ATOM 2567 N N . ALA A 1 319 ? -12.785 0.986 47.651 1.00 93.19 319 ALA A N 1
ATOM 2568 C CA . ALA A 1 319 ? -11.771 1.795 48.327 1.00 93.19 319 ALA A CA 1
ATOM 2569 C C . ALA A 1 319 ? -11.807 3.293 47.969 1.00 93.19 319 ALA A C 1
ATOM 2571 O O . ALA A 1 319 ? -11.111 4.090 48.599 1.00 93.19 319 ALA A O 1
ATOM 2572 N N . TRP A 1 320 ? -12.554 3.692 46.935 1.00 93.62 320 TRP A N 1
ATOM 2573 C CA . TRP A 1 320 ? -12.711 5.099 46.566 1.00 93.62 320 TRP A CA 1
ATOM 2574 C C . TRP A 1 320 ? -13.876 5.779 47.288 1.00 93.62 320 TRP A C 1
ATOM 2576 O O . TRP A 1 320 ? -13.916 7.007 47.310 1.00 93.62 320 TRP A O 1
ATOM 2586 N N . PHE A 1 321 ? -14.794 5.004 47.865 1.00 91.25 321 PHE A N 1
ATOM 2587 C CA . PHE A 1 321 ? -15.940 5.507 48.609 1.00 91.25 321 PHE A CA 1
ATOM 2588 C C . PHE A 1 321 ? -15.604 5.685 50.094 1.00 91.25 321 PHE A C 1
ATOM 2590 O O . PHE A 1 321 ? -14.895 4.878 50.698 1.00 91.25 321 PHE A O 1
ATOM 2597 N N . GLY A 1 322 ? -16.165 6.723 50.708 1.00 87.31 322 GLY A N 1
ATOM 2598 C CA . GLY A 1 322 ? -16.254 6.846 52.158 1.00 87.31 322 GLY A CA 1
ATOM 2599 C C . GLY A 1 322 ? -17.236 5.840 52.771 1.00 87.31 322 GLY A C 1
ATOM 2600 O O . GLY A 1 322 ? -18.015 5.173 52.083 1.00 87.31 322 GLY A O 1
ATOM 2601 N N . THR A 1 323 ? -17.231 5.730 54.101 1.00 86.25 323 THR A N 1
ATOM 2602 C CA . THR A 1 323 ? -18.095 4.795 54.837 1.00 86.25 323 THR A CA 1
ATOM 2603 C C . THR A 1 323 ? -19.576 5.010 54.497 1.00 86.25 323 THR A C 1
ATOM 2605 O O . THR A 1 323 ? -20.147 6.049 54.816 1.00 86.25 323 THR A O 1
ATOM 2608 N N . GLY A 1 324 ? -20.212 4.011 53.873 1.00 83.31 324 GLY A N 1
ATOM 2609 C CA . GLY A 1 324 ? -21.637 4.030 53.509 1.00 83.31 324 GLY A CA 1
ATOM 2610 C C . GLY A 1 324 ? -21.984 4.768 52.206 1.00 83.31 324 GLY A C 1
ATOM 2611 O O . GLY A 1 324 ? -23.132 4.700 51.766 1.00 83.31 324 GLY A O 1
ATOM 2612 N N . GLU A 1 325 ? -21.021 5.420 51.547 1.00 89.31 325 GLU A N 1
ATOM 2613 C CA . GLU A 1 325 ? -21.244 6.155 50.290 1.00 89.31 325 GLU A CA 1
ATOM 2614 C C . GLU A 1 325 ? -21.597 5.225 49.123 1.00 89.31 325 GLU A C 1
ATOM 2616 O O . GLU A 1 325 ? -22.496 5.518 48.333 1.00 89.31 325 GLU A O 1
ATOM 2621 N N . ARG A 1 326 ? -20.952 4.055 49.056 1.00 88.81 326 ARG A N 1
ATOM 2622 C CA . ARG A 1 326 ? -21.243 3.027 48.048 1.00 88.81 326 ARG A CA 1
ATOM 2623 C C . ARG A 1 326 ? -22.697 2.550 48.123 1.00 88.81 326 ARG A C 1
ATOM 2625 O O . ARG A 1 326 ? -23.389 2.482 47.110 1.00 88.81 326 ARG A O 1
ATOM 2632 N N . ASP A 1 327 ? -23.178 2.244 49.325 1.00 87.81 327 ASP A N 1
ATOM 2633 C CA . ASP A 1 327 ? -24.561 1.800 49.524 1.00 87.81 327 ASP A CA 1
ATOM 2634 C C . ASP A 1 327 ? -25.555 2.942 49.273 1.00 87.81 327 ASP A C 1
ATOM 2636 O O . ASP A 1 327 ? -26.656 2.705 48.769 1.00 87.81 327 ASP A O 1
ATOM 2640 N N . ALA A 1 328 ? -25.163 4.189 49.562 1.00 87.06 328 ALA A N 1
ATOM 2641 C CA . ALA A 1 328 ? -25.946 5.369 49.213 1.00 87.06 328 ALA A CA 1
ATOM 2642 C C . ALA A 1 328 ? -26.105 5.521 47.690 1.00 87.06 328 ALA A C 1
ATOM 2644 O O . ALA A 1 328 ? -27.224 5.776 47.241 1.00 87.06 328 ALA A O 1
ATOM 2645 N N . LEU A 1 329 ? -25.048 5.285 46.899 1.00 88.25 329 LEU A N 1
ATOM 2646 C CA . LEU A 1 329 ? -25.110 5.279 45.430 1.00 88.25 329 LEU A CA 1
ATOM 2647 C C . LEU A 1 329 ? -26.112 4.234 44.916 1.00 88.25 329 LEU A C 1
ATOM 2649 O O . LEU A 1 329 ? -27.024 4.561 44.155 1.00 88.25 329 LEU A O 1
ATOM 2653 N N . LEU A 1 330 ? -25.984 2.986 45.377 1.00 87.12 330 LEU A N 1
ATOM 2654 C CA . LEU A 1 330 ? -26.856 1.881 44.960 1.00 87.12 330 LEU A CA 1
ATOM 2655 C C . LEU A 1 330 ? -28.314 2.092 45.395 1.00 87.12 330 LEU A C 1
ATOM 2657 O O . LEU A 1 330 ? -29.250 1.739 44.676 1.00 87.12 330 LEU A O 1
ATOM 2661 N N . LYS A 1 331 ? -28.538 2.695 46.569 1.00 85.81 331 LYS A N 1
ATOM 2662 C CA . LYS A 1 331 ? -29.881 3.039 47.050 1.00 85.81 331 LYS A CA 1
ATOM 2663 C C . LYS A 1 331 ? -30.498 4.175 46.235 1.00 85.81 331 LYS A C 1
ATOM 2665 O O . LYS A 1 331 ? -31.685 4.104 45.916 1.00 85.81 331 LYS A O 1
ATOM 2670 N N . ALA A 1 332 ? -29.708 5.192 45.896 1.00 81.81 332 ALA A N 1
ATOM 2671 C CA . ALA A 1 332 ? -30.142 6.319 45.080 1.00 81.81 332 ALA A CA 1
ATOM 2672 C C . ALA A 1 332 ? -30.498 5.890 43.648 1.00 81.81 332 ALA A C 1
ATOM 2674 O O . ALA A 1 332 ? -31.452 6.418 43.090 1.00 81.81 332 ALA A O 1
ATOM 2675 N N . GLY A 1 333 ? -29.844 4.861 43.098 1.00 80.31 333 GLY A N 1
ATOM 2676 C CA . GLY A 1 333 ? -30.194 4.273 41.797 1.00 80.31 333 GLY A CA 1
ATOM 2677 C C . GLY A 1 333 ? -31.649 3.789 41.663 1.00 80.31 333 GLY A C 1
ATOM 2678 O O . GLY A 1 333 ? -32.144 3.636 40.553 1.00 80.31 333 GLY A O 1
ATOM 2679 N N . ARG A 1 334 ? -32.388 3.613 42.769 1.00 80.38 334 ARG A N 1
ATOM 2680 C CA . ARG A 1 334 ? -33.830 3.287 42.747 1.00 80.38 334 ARG A CA 1
ATOM 2681 C C . ARG A 1 334 ? -34.734 4.481 42.405 1.00 80.38 334 ARG A C 1
ATOM 2683 O O . ARG A 1 334 ? -35.948 4.312 42.295 1.00 80.38 334 ARG A O 1
ATOM 2690 N N . LEU A 1 335 ? -34.176 5.686 42.307 1.00 76.38 335 LEU A N 1
ATOM 2691 C CA . LEU A 1 335 ? -34.886 6.892 41.884 1.00 76.38 335 LEU A CA 1
ATOM 2692 C C . LEU A 1 335 ? -35.118 6.889 40.364 1.00 76.38 335 LEU A C 1
ATOM 2694 O O . LEU A 1 335 ? -34.455 6.174 39.617 1.00 76.38 335 LEU A O 1
ATOM 2698 N N . THR A 1 336 ? -36.055 7.716 39.886 1.00 76.25 336 THR A N 1
ATOM 2699 C CA . THR A 1 336 ? -36.236 7.900 38.438 1.00 76.25 336 THR A CA 1
ATOM 2700 C C . THR A 1 336 ? -35.008 8.590 37.825 1.00 76.25 336 THR A C 1
ATOM 2702 O O . THR A 1 336 ? -34.423 9.464 38.478 1.00 76.25 336 THR A O 1
ATOM 2705 N N . PRO A 1 337 ? -34.624 8.266 36.574 1.00 74.44 337 PRO A N 1
ATOM 2706 C CA . PRO A 1 337 ? -33.432 8.829 35.937 1.00 74.44 337 PRO A CA 1
ATOM 2707 C C . PRO A 1 337 ? -33.376 10.363 35.939 1.00 74.44 337 PRO A C 1
ATOM 2709 O O . PRO A 1 337 ? -32.313 10.924 36.192 1.00 74.44 337 PRO A O 1
ATOM 2712 N N . GLU A 1 338 ? -34.507 11.058 35.736 1.00 72.31 338 GLU A N 1
ATOM 2713 C CA . GLU A 1 338 ? -34.523 12.531 35.731 1.00 72.31 338 GLU A CA 1
ATOM 2714 C C . GLU A 1 338 ? -34.228 13.135 37.110 1.00 72.31 338 GLU A C 1
ATOM 2716 O O . GLU A 1 338 ? -33.703 14.242 37.210 1.00 72.31 338 GLU A O 1
ATOM 2721 N N . ARG A 1 339 ? -34.568 12.420 38.189 1.00 73.69 339 ARG A N 1
ATOM 2722 C CA . ARG A 1 339 ? -34.306 12.874 39.561 1.00 73.69 339 ARG A CA 1
ATOM 2723 C C . ARG A 1 339 ? -32.868 12.593 39.973 1.00 73.69 339 ARG A C 1
ATOM 2725 O O . ARG A 1 339 ? -32.287 13.403 40.685 1.00 73.69 339 ARG A O 1
ATOM 2732 N N . LEU A 1 340 ? -32.293 11.491 39.493 1.00 78.38 340 LEU A N 1
ATOM 2733 C CA . LEU A 1 340 ? -30.961 11.025 39.878 1.00 78.38 340 LEU A CA 1
ATOM 2734 C C . LEU A 1 340 ? -29.847 12.012 39.495 1.00 78.38 340 LEU A C 1
ATOM 2736 O O . LEU A 1 340 ? -28.964 12.291 40.299 1.00 78.38 340 LEU A O 1
ATOM 2740 N N . GLU A 1 341 ? -29.915 12.592 38.295 1.00 76.19 341 GLU A N 1
ATOM 2741 C CA . GLU A 1 341 ? -28.902 13.530 37.780 1.00 76.19 341 GLU A CA 1
ATOM 2742 C C . GLU A 1 341 ? -28.843 14.852 38.578 1.00 76.19 341 GLU A C 1
ATOM 2744 O O . GLU A 1 341 ? -27.834 15.559 38.587 1.00 76.19 341 GLU A O 1
ATOM 2749 N N . HIS A 1 342 ? -29.938 15.211 39.251 1.00 77.44 342 HIS A N 1
ATOM 2750 C CA . HIS A 1 342 ? -30.076 16.471 39.989 1.00 77.44 342 HIS A CA 1
ATOM 2751 C C . HIS A 1 342 ? -30.145 16.262 41.509 1.00 77.44 342 HIS A C 1
ATOM 2753 O O . HIS A 1 342 ? -30.289 17.234 42.253 1.00 77.44 342 HIS A O 1
ATOM 2759 N N . ASP A 1 343 ? -30.011 15.018 41.972 1.00 80.88 343 ASP A N 1
ATOM 2760 C CA . ASP A 1 343 ? -30.103 14.656 43.380 1.00 80.88 343 ASP A CA 1
ATOM 2761 C C . ASP A 1 343 ? -28.898 15.192 44.173 1.00 80.88 343 ASP A C 1
ATOM 2763 O O . ASP A 1 343 ? -27.734 15.030 43.793 1.00 80.88 343 ASP A O 1
ATOM 2767 N N . THR A 1 344 ? -29.171 15.852 45.298 1.00 79.81 344 THR A N 1
ATOM 2768 C CA . THR A 1 344 ? -28.140 16.446 46.159 1.00 79.81 344 THR A CA 1
ATOM 2769 C C . THR A 1 344 ? -27.275 15.393 46.848 1.00 79.81 344 THR A C 1
ATOM 2771 O O . THR A 1 344 ? -26.093 15.644 47.077 1.00 79.81 344 THR A O 1
ATOM 2774 N N . THR A 1 345 ? -27.832 14.214 47.128 1.00 79.25 345 THR A N 1
ATOM 2775 C CA . THR A 1 345 ? -27.120 13.060 47.689 1.00 79.25 345 THR A CA 1
ATOM 2776 C C . THR A 1 345 ? -26.117 12.531 46.675 1.00 79.25 345 THR A C 1
ATOM 2778 O O . THR A 1 345 ? -24.955 12.364 47.014 1.00 79.25 345 THR A O 1
ATOM 2781 N N . ILE A 1 346 ? -26.524 12.354 45.412 1.00 82.38 346 ILE A N 1
ATOM 2782 C CA . ILE A 1 346 ? -25.621 11.918 44.333 1.00 82.38 346 ILE A CA 1
ATOM 2783 C C . ILE A 1 346 ? -24.502 12.929 44.096 1.00 82.38 346 ILE A C 1
ATOM 2785 O O . ILE A 1 346 ? -23.341 12.544 43.988 1.00 82.38 346 ILE A O 1
ATOM 2789 N N . ARG A 1 347 ? -24.816 14.229 44.070 1.00 81.56 347 ARG A N 1
ATOM 2790 C CA . ARG A 1 347 ? -23.788 15.276 43.942 1.00 81.56 347 ARG A CA 1
ATOM 2791 C C . ARG A 1 347 ? -22.788 15.257 45.099 1.00 81.56 347 ARG A C 1
ATOM 2793 O O . ARG A 1 347 ? -21.615 15.540 44.886 1.00 81.56 347 ARG A O 1
ATOM 2800 N N . ALA A 1 348 ? -23.225 14.905 46.310 1.00 84.25 348 ALA A N 1
ATOM 2801 C CA . ALA A 1 348 ? -22.333 14.773 47.460 1.00 84.25 348 ALA A CA 1
ATOM 2802 C C . ALA A 1 348 ? -21.351 13.593 47.327 1.00 84.25 348 ALA A C 1
ATOM 2804 O O . ALA A 1 348 ? -20.249 13.684 47.863 1.00 84.25 348 ALA A O 1
ATOM 2805 N N . LEU A 1 349 ? -21.712 12.547 46.571 1.00 85.56 349 LEU A N 1
ATOM 2806 C CA . LEU A 1 349 ? -20.850 11.395 46.257 1.00 85.56 349 LEU A CA 1
ATOM 2807 C C . LEU A 1 349 ? -19.791 11.698 45.186 1.00 85.56 349 LEU A C 1
ATOM 2809 O O . LEU A 1 349 ? -18.951 10.852 44.902 1.00 85.56 349 LEU A O 1
ATOM 2813 N N . LYS A 1 350 ? -19.835 12.886 44.570 1.00 89.88 350 LYS A N 1
ATOM 2814 C CA . LYS A 1 350 ? -18.845 13.373 43.596 1.00 89.88 350 LYS A CA 1
ATOM 2815 C C . LYS A 1 350 ? -18.505 12.368 42.477 1.00 89.88 350 LYS A C 1
ATOM 2817 O O . LYS A 1 350 ? -17.321 12.092 42.233 1.00 89.88 350 LYS A O 1
ATOM 2822 N N . PRO A 1 351 ? -19.504 11.816 41.756 1.00 91.00 351 PRO A N 1
ATOM 2823 C CA . PRO A 1 351 ? -19.269 10.867 40.664 1.00 91.00 351 PRO A CA 1
ATOM 2824 C C . PRO A 1 351 ? -18.324 11.421 39.586 1.00 91.00 351 PRO A C 1
ATOM 2826 O O . PRO A 1 351 ? -17.576 10.665 38.967 1.00 91.00 351 PRO A O 1
ATOM 2829 N N . GLU A 1 352 ? -18.283 12.743 39.403 1.00 94.19 352 GLU A N 1
ATOM 2830 C CA . GLU A 1 352 ? -17.348 13.421 38.511 1.00 94.19 352 GLU A CA 1
ATOM 2831 C C . GLU A 1 352 ? -15.876 13.190 38.885 1.00 94.19 352 GLU A C 1
ATOM 2833 O O . GLU A 1 352 ? -15.034 13.063 37.993 1.00 94.19 352 GLU A O 1
ATOM 2838 N N . GLN A 1 353 ? -15.550 13.075 40.178 1.00 94.19 353 GLN A N 1
ATOM 2839 C CA . GLN A 1 353 ? -14.185 12.810 40.645 1.00 94.19 353 GLN A CA 1
ATOM 2840 C C . GLN A 1 353 ? -13.772 11.363 40.371 1.00 94.19 353 GLN A C 1
ATOM 2842 O O . GLN A 1 353 ? -12.669 11.123 39.872 1.00 94.19 353 GLN A O 1
ATOM 2847 N N . HIS A 1 354 ? -14.668 10.405 40.624 1.00 95.19 354 HIS A N 1
ATOM 2848 C CA . HIS A 1 354 ? -14.436 9.000 40.286 1.00 95.19 354 HIS A CA 1
ATOM 2849 C C . HIS A 1 354 ? -14.268 8.814 38.774 1.00 95.19 354 HIS A C 1
ATOM 2851 O O . HIS A 1 354 ? -13.313 8.177 38.328 1.00 95.19 354 HIS A O 1
ATOM 2857 N N . ALA A 1 355 ? -15.126 9.449 37.971 1.00 96.56 355 ALA A N 1
ATOM 2858 C CA . ALA A 1 355 ? -15.018 9.422 36.519 1.00 96.56 355 ALA A CA 1
ATOM 2859 C C . ALA A 1 355 ? -13.691 10.016 36.021 1.00 96.56 355 ALA A C 1
ATOM 2861 O O . ALA A 1 355 ? -13.034 9.415 35.174 1.00 96.56 355 ALA A O 1
ATOM 2862 N N . LEU A 1 356 ? -13.239 11.153 36.565 1.00 96.88 356 LEU A N 1
ATOM 2863 C CA . LEU A 1 356 ? -11.943 11.741 36.200 1.00 96.88 356 LEU A CA 1
ATOM 2864 C C . LEU A 1 356 ? -10.759 10.829 36.544 1.00 96.88 356 LEU A C 1
ATOM 2866 O O . LEU A 1 356 ? -9.808 10.749 35.761 1.00 96.88 356 LEU A O 1
ATOM 2870 N N . ARG A 1 357 ? -10.813 10.118 37.676 1.00 96.56 357 ARG A N 1
ATOM 2871 C CA . ARG A 1 357 ? -9.772 9.156 38.064 1.00 96.56 357 ARG A CA 1
ATOM 2872 C C . ARG A 1 357 ? -9.709 7.979 37.086 1.00 96.56 357 ARG A C 1
ATOM 2874 O O . ARG A 1 357 ? -8.636 7.707 36.549 1.00 96.56 357 ARG A O 1
ATOM 2881 N N . LEU A 1 358 ? -10.853 7.374 36.755 1.00 97.44 358 LEU A N 1
ATOM 2882 C CA . LEU A 1 358 ? -10.955 6.308 35.744 1.00 97.44 358 LEU A CA 1
ATOM 2883 C C . LEU A 1 358 ? -10.434 6.758 34.373 1.00 97.44 358 LEU A C 1
ATOM 2885 O O . LEU A 1 358 ? -9.665 6.050 33.725 1.00 97.44 358 LEU A O 1
ATOM 2889 N N . LEU A 1 359 ? -10.806 7.966 33.942 1.00 97.19 359 LEU A N 1
ATOM 2890 C CA . LEU A 1 359 ? -10.371 8.523 32.659 1.00 97.19 359 LEU A CA 1
ATOM 2891 C C . LEU A 1 359 ? -8.870 8.845 32.635 1.00 97.19 359 LEU A C 1
ATOM 2893 O O . LEU A 1 359 ? -8.248 8.762 31.579 1.00 97.19 359 LEU A O 1
ATOM 2897 N N . THR A 1 360 ? -8.266 9.162 33.783 1.00 96.81 360 THR A N 1
ATOM 2898 C CA . THR A 1 360 ? -6.810 9.361 33.900 1.00 96.81 360 THR A CA 1
ATOM 2899 C C . THR A 1 360 ? -6.051 8.040 33.746 1.00 96.81 360 THR A C 1
ATOM 2901 O O . THR A 1 360 ? -5.036 7.981 33.043 1.00 96.81 360 THR A O 1
ATOM 2904 N N . MET A 1 361 ? -6.566 6.960 34.345 1.00 96.00 361 MET A N 1
ATOM 2905 C CA . MET A 1 361 ? -6.035 5.606 34.141 1.00 96.00 361 MET A CA 1
ATOM 2906 C C . MET A 1 361 ? -6.141 5.202 32.662 1.00 96.00 361 MET A C 1
ATOM 2908 O O . MET A 1 361 ? -5.155 4.765 32.064 1.00 96.00 361 MET A O 1
ATOM 2912 N N . ALA A 1 362 ? -7.305 5.445 32.049 1.00 96.56 362 ALA A N 1
ATOM 2913 C CA . ALA A 1 362 ? -7.548 5.179 30.634 1.00 96.56 362 ALA A CA 1
ATOM 2914 C C . ALA A 1 362 ? -6.603 5.975 29.708 1.00 96.56 362 ALA A C 1
ATOM 2916 O O . ALA A 1 362 ? -6.061 5.400 28.768 1.00 96.56 362 ALA A O 1
ATOM 2917 N N . ASP A 1 363 ? -6.337 7.262 29.973 1.00 95.44 363 ASP A N 1
ATOM 2918 C CA . ASP A 1 363 ? -5.420 8.084 29.158 1.00 95.44 363 ASP A CA 1
ATOM 2919 C C . ASP A 1 363 ? -3.973 7.568 29.201 1.00 95.44 363 ASP A C 1
ATOM 2921 O O . ASP A 1 363 ? -3.281 7.547 28.181 1.00 95.44 363 ASP A O 1
ATOM 2925 N N . THR A 1 364 ? -3.519 7.100 30.366 1.00 93.75 364 THR A N 1
ATOM 2926 C CA . THR A 1 364 ? -2.171 6.529 30.528 1.00 93.75 364 THR A CA 1
ATOM 2927 C C . THR A 1 364 ? -2.005 5.247 29.710 1.00 93.75 364 THR A C 1
ATOM 2929 O O . THR A 1 364 ? -0.994 5.063 29.029 1.00 93.75 364 THR A O 1
ATOM 2932 N N . MET A 1 365 ? -3.013 4.375 29.735 1.00 94.25 365 MET A N 1
ATOM 2933 C CA . MET A 1 365 ? -3.045 3.133 28.957 1.00 94.25 365 MET A CA 1
ATOM 2934 C C . MET A 1 365 ? -3.213 3.394 27.449 1.00 94.25 365 MET A C 1
ATOM 2936 O O . MET A 1 365 ? -2.519 2.779 26.638 1.00 94.25 365 MET A O 1
ATOM 2940 N N . HIS A 1 366 ? -4.057 4.355 27.051 1.00 93.94 366 HIS A N 1
ATOM 2941 C CA . HIS A 1 366 ? -4.269 4.729 25.643 1.00 93.94 366 HIS A CA 1
ATOM 2942 C C . HIS A 1 366 ? -2.975 5.220 24.985 1.00 93.94 366 HIS A C 1
ATOM 2944 O O . HIS A 1 366 ? -2.618 4.756 23.903 1.00 93.94 366 HIS A O 1
ATOM 2950 N N . LYS A 1 367 ? -2.211 6.083 25.671 1.00 90.69 367 LYS A N 1
ATOM 2951 C CA . LYS A 1 367 ? -0.921 6.605 25.178 1.00 90.69 367 LYS A CA 1
ATOM 2952 C C . LYS A 1 367 ? 0.106 5.514 24.865 1.00 90.69 367 LYS A C 1
ATOM 2954 O O . LYS A 1 367 ? 0.928 5.709 23.974 1.00 90.69 367 LYS A O 1
ATOM 2959 N N . ARG A 1 368 ? 0.074 4.392 25.591 1.00 89.50 368 ARG A N 1
ATOM 2960 C CA . ARG A 1 368 ? 1.007 3.265 25.416 1.00 89.50 368 ARG A CA 1
ATOM 2961 C C . ARG A 1 368 ? 0.568 2.306 24.310 1.00 89.50 368 ARG A C 1
ATOM 2963 O O . ARG A 1 368 ? 1.415 1.805 23.580 1.00 89.50 368 ARG A O 1
ATOM 2970 N N . SER A 1 369 ? -0.739 2.107 24.146 1.00 90.81 369 SER A N 1
ATOM 2971 C CA . SER A 1 369 ? -1.307 1.096 23.243 1.00 90.81 369 SER A CA 1
ATOM 2972 C C . SER A 1 369 ? -1.699 1.623 21.853 1.00 90.81 369 SER A C 1
ATOM 2974 O O . SER A 1 369 ? -1.649 0.877 20.876 1.00 90.81 369 SER A O 1
ATOM 2976 N N . ALA A 1 370 ? -2.041 2.909 21.702 1.00 88.44 370 ALA A N 1
ATOM 2977 C CA . ALA A 1 370 ? -2.593 3.451 20.450 1.00 88.44 370 ALA A CA 1
ATOM 2978 C C . ALA A 1 370 ? -1.627 3.416 19.245 1.00 88.44 370 ALA A C 1
ATOM 2980 O O . ALA A 1 370 ? -2.066 3.394 18.087 1.00 88.44 370 ALA A O 1
ATOM 2981 N N . ALA A 1 371 ? -0.313 3.416 19.493 1.00 87.06 371 ALA A N 1
ATOM 2982 C CA . ALA A 1 371 ? 0.697 3.346 18.437 1.00 87.06 371 ALA A CA 1
ATOM 2983 C C . ALA A 1 371 ? 0.700 1.981 17.727 1.00 87.06 371 ALA A C 1
ATOM 2985 O O . ALA A 1 371 ? 0.883 1.938 16.511 1.00 87.06 371 ALA A O 1
ATOM 2986 N N . ALA A 1 372 ? 0.397 0.895 18.449 1.00 90.56 372 ALA A N 1
ATOM 2987 C CA . ALA A 1 372 ? 0.397 -0.469 17.918 1.00 90.56 372 ALA A CA 1
ATOM 2988 C C . ALA A 1 372 ? -0.654 -0.701 16.822 1.00 90.56 372 ALA A C 1
ATOM 2990 O O . ALA A 1 372 ? -0.512 -1.613 16.016 1.00 90.56 372 ALA A O 1
ATOM 2991 N N . ILE A 1 373 ? -1.672 0.166 16.717 1.00 89.81 373 ILE A N 1
ATOM 2992 C CA . ILE A 1 373 ? -2.641 0.124 15.611 1.00 89.81 373 ILE A CA 1
ATOM 2993 C C . ILE A 1 373 ? -1.937 0.285 14.248 1.00 89.81 373 ILE A C 1
ATOM 2995 O O . ILE A 1 373 ? -2.457 -0.176 13.240 1.00 89.81 373 ILE A O 1
ATOM 2999 N N . ALA A 1 374 ? -0.756 0.919 14.191 1.00 85.38 374 ALA A N 1
ATOM 3000 C CA . ALA A 1 374 ? 0.022 1.047 12.955 1.00 85.38 374 ALA A CA 1
ATOM 3001 C C . ALA A 1 374 ? 0.597 -0.286 12.439 1.00 85.38 374 ALA A C 1
ATOM 3003 O O . ALA A 1 374 ? 0.925 -0.367 11.257 1.00 85.38 374 ALA A O 1
ATOM 3004 N N . GLU A 1 375 ? 0.684 -1.306 13.297 1.00 86.44 375 GLU A N 1
ATOM 3005 C CA . GLU A 1 375 ? 1.192 -2.642 12.959 1.00 86.44 375 GLU A CA 1
ATOM 3006 C C . GLU A 1 375 ? 0.092 -3.579 12.429 1.00 86.44 375 GLU A C 1
ATOM 3008 O O . GLU A 1 375 ? 0.395 -4.624 11.861 1.00 86.44 375 GLU A O 1
ATOM 3013 N N . LEU A 1 376 ? -1.189 -3.211 12.583 1.00 89.69 376 LEU A N 1
ATOM 3014 C CA . LEU A 1 376 ? -2.313 -3.964 12.015 1.00 89.69 376 LEU A CA 1
ATOM 3015 C C . LEU A 1 376 ? -2.364 -3.830 10.482 1.00 89.69 376 LEU A C 1
ATOM 3017 O O . LEU A 1 376 ? -1.848 -2.851 9.932 1.00 89.69 376 LEU A O 1
ATOM 3021 N N . PRO A 1 377 ? -3.066 -4.732 9.770 1.00 87.62 377 PRO A N 1
ATOM 3022 C CA . PRO A 1 377 ? -3.301 -4.593 8.336 1.00 87.62 377 PRO A CA 1
ATOM 3023 C C . PRO A 1 377 ? -3.890 -3.224 7.972 1.00 87.62 377 PRO A C 1
ATOM 3025 O O . PRO A 1 377 ? -4.862 -2.770 8.576 1.00 87.62 377 PRO A O 1
ATOM 3028 N N . GLU A 1 378 ? -3.298 -2.563 6.971 1.00 80.31 378 GLU A N 1
ATOM 3029 C CA . GLU A 1 378 ? -3.566 -1.160 6.601 1.00 80.31 378 GLU A CA 1
ATOM 3030 C C . GLU A 1 378 ? -5.055 -0.868 6.353 1.00 80.31 378 GLU A C 1
ATOM 3032 O O . GLU A 1 378 ? -5.578 0.164 6.770 1.00 80.31 378 GLU A O 1
ATOM 3037 N N . GLU A 1 379 ? -5.745 -1.818 5.727 1.00 82.00 379 GLU A N 1
ATOM 3038 C CA . GLU A 1 379 ? -7.185 -1.786 5.456 1.00 82.00 379 GLU A CA 1
ATOM 3039 C C . GLU A 1 379 ? -8.071 -1.756 6.705 1.00 82.00 379 GLU A C 1
ATOM 3041 O O . GLU A 1 379 ? -9.194 -1.260 6.645 1.00 82.00 379 GLU A O 1
ATOM 3046 N N . SER A 1 380 ? -7.563 -2.240 7.835 1.00 89.38 380 SER A N 1
ATOM 3047 C CA . SER A 1 380 ? -8.285 -2.306 9.107 1.00 89.38 380 SER A CA 1
ATOM 3048 C C . SER A 1 380 ? -7.915 -1.156 10.042 1.00 89.38 380 SER A C 1
ATOM 3050 O O . SER A 1 380 ? -8.694 -0.817 10.934 1.00 89.38 380 SER A O 1
ATOM 3052 N N . GLN A 1 381 ? -6.756 -0.515 9.839 1.00 90.06 381 GLN A N 1
ATOM 3053 C CA . GLN A 1 381 ? -6.250 0.530 10.735 1.00 90.06 381 GLN A CA 1
ATOM 3054 C C . GLN A 1 381 ? -7.233 1.692 10.885 1.00 90.06 381 GLN A C 1
ATOM 3056 O O . GLN A 1 381 ? -7.474 2.143 12.002 1.00 90.06 381 GLN A O 1
ATOM 3061 N N . ILE A 1 382 ? -7.815 2.177 9.783 1.00 89.44 382 ILE A N 1
ATOM 3062 C CA . ILE A 1 382 ? -8.755 3.308 9.817 1.00 89.44 382 ILE A CA 1
ATOM 3063 C C . ILE A 1 382 ? -9.999 2.936 10.630 1.00 89.44 382 ILE A C 1
ATOM 3065 O O . ILE A 1 382 ? -10.379 3.682 11.534 1.00 89.44 382 ILE A O 1
ATOM 3069 N N . GLY A 1 383 ? -10.593 1.770 10.361 1.00 91.44 383 GLY A N 1
ATOM 3070 C CA . GLY A 1 383 ? -11.757 1.277 11.097 1.00 91.44 383 GLY A CA 1
ATOM 3071 C C . GLY A 1 383 ? -11.485 1.117 12.593 1.00 91.44 383 GLY A C 1
ATOM 3072 O O . GLY A 1 383 ? -12.279 1.592 13.409 1.00 91.44 383 GLY A O 1
ATOM 3073 N N . ILE A 1 384 ? -10.340 0.531 12.962 1.00 93.00 384 ILE A N 1
ATOM 3074 C CA . ILE A 1 384 ? -9.930 0.363 14.365 1.00 93.00 384 ILE A CA 1
ATOM 3075 C C . ILE A 1 384 ? -9.687 1.718 15.033 1.00 93.00 384 ILE A C 1
ATOM 3077 O O . ILE A 1 384 ? -10.231 1.944 16.109 1.00 93.00 384 ILE A O 1
ATOM 3081 N N . ARG A 1 385 ? -8.966 2.654 14.396 1.00 92.25 385 ARG A N 1
ATOM 3082 C CA . ARG A 1 385 ? -8.744 4.003 14.954 1.00 92.25 385 ARG A CA 1
ATOM 3083 C C . ARG A 1 385 ? -10.055 4.743 15.178 1.00 92.25 385 ARG A C 1
ATOM 3085 O O . ARG A 1 385 ? -10.265 5.291 16.252 1.00 92.25 385 ARG A O 1
ATOM 3092 N N . ILE A 1 386 ? -10.966 4.723 14.204 1.00 91.75 386 ILE A N 1
ATOM 3093 C CA . ILE A 1 386 ? -12.280 5.366 14.345 1.00 91.75 386 ILE A CA 1
ATOM 3094 C C . ILE A 1 386 ? -13.082 4.717 15.481 1.00 91.75 386 ILE A C 1
ATOM 3096 O O . ILE A 1 386 ? -13.751 5.428 16.232 1.00 91.75 386 ILE A O 1
ATOM 3100 N N . ALA A 1 387 ? -13.003 3.393 15.638 1.00 91.12 387 ALA A N 1
ATOM 3101 C CA . ALA A 1 387 ? -13.652 2.680 16.733 1.00 91.12 387 ALA A CA 1
ATOM 3102 C C . ALA A 1 387 ? -13.069 3.079 18.100 1.00 91.12 387 ALA A C 1
ATOM 3104 O O . ALA A 1 387 ? -13.816 3.524 18.973 1.00 91.12 387 ALA A O 1
ATOM 3105 N N . THR A 1 388 ? -11.750 2.967 18.279 1.00 92.50 388 THR A N 1
ATOM 3106 C CA . THR A 1 388 ? -11.074 3.216 19.560 1.00 92.50 388 THR A CA 1
ATOM 3107 C C . THR A 1 388 ? -11.082 4.694 19.925 1.00 92.50 388 THR A C 1
ATOM 3109 O O . THR A 1 388 ? -11.513 5.054 21.019 1.00 92.50 388 THR A O 1
ATOM 3112 N N . ASP A 1 389 ? -10.688 5.575 19.003 1.00 90.00 389 ASP A N 1
ATOM 3113 C CA . ASP A 1 389 ? -10.614 7.015 19.254 1.00 90.00 389 ASP A CA 1
ATOM 3114 C C . ASP A 1 389 ? -12.012 7.634 19.325 1.00 90.00 389 ASP A C 1
ATOM 3116 O O . ASP A 1 389 ? -12.237 8.560 20.104 1.00 90.00 389 ASP A O 1
ATOM 3120 N N . GLY A 1 390 ? -12.983 7.099 18.575 1.00 88.38 390 GLY A N 1
ATOM 3121 C CA . GLY A 1 390 ? -14.381 7.528 18.650 1.00 88.38 390 GLY A CA 1
ATOM 3122 C C . GLY A 1 390 ? -15.011 7.222 20.001 1.00 88.38 390 GLY A C 1
ATOM 3123 O O . GLY A 1 390 ? -15.793 8.024 20.517 1.00 88.38 390 GLY A O 1
ATOM 3124 N N . TYR A 1 391 ? -14.646 6.091 20.600 1.00 87.88 391 TYR A N 1
ATOM 3125 C CA . TYR A 1 391 ? -15.073 5.742 21.946 1.00 87.88 391 TYR A CA 1
ATOM 3126 C C . TYR A 1 391 ? -14.322 6.543 23.012 1.00 87.88 391 TYR A C 1
ATOM 3128 O O . TYR A 1 391 ? -14.938 7.131 23.899 1.00 87.88 391 TYR A O 1
ATOM 3136 N N . TYR A 1 392 ? -13.001 6.651 22.875 1.00 90.31 392 TYR A N 1
ATOM 3137 C CA . TYR A 1 392 ? -12.146 7.422 23.772 1.00 90.31 392 TYR A CA 1
ATOM 3138 C C . TYR A 1 392 ? -12.517 8.919 23.800 1.00 90.31 392 TYR A C 1
ATOM 3140 O O . TYR A 1 392 ? -12.475 9.569 24.846 1.00 90.31 392 TYR A O 1
ATOM 3148 N N . ALA A 1 393 ? -12.990 9.468 22.676 1.00 91.62 393 ALA A N 1
ATOM 3149 C CA . ALA A 1 393 ? -13.515 10.830 22.592 1.00 91.62 393 ALA A CA 1
ATOM 3150 C C . ALA A 1 393 ? -14.760 11.062 23.470 1.00 91.62 393 ALA A C 1
ATOM 3152 O O . ALA A 1 393 ? -14.963 12.184 23.940 1.00 91.62 393 ALA A O 1
ATOM 3153 N N . ILE A 1 394 ? -15.570 10.027 23.744 1.00 92.25 394 ILE A N 1
ATOM 3154 C CA . ILE A 1 394 ? -16.673 10.121 24.718 1.00 92.25 394 ILE A CA 1
ATOM 3155 C C . ILE A 1 394 ? -16.102 10.385 26.113 1.00 92.25 394 ILE A C 1
ATOM 3157 O O . ILE A 1 394 ? -16.589 11.277 26.806 1.00 92.25 394 ILE A O 1
ATOM 3161 N N . GLY A 1 395 ? -15.043 9.663 26.488 1.00 93.94 395 GLY A N 1
ATOM 3162 C CA . GLY A 1 395 ? -14.329 9.864 27.746 1.00 93.94 395 GLY A CA 1
ATOM 3163 C C . GLY A 1 395 ? -13.746 11.271 27.867 1.00 93.94 395 GLY A C 1
ATOM 3164 O O . GLY A 1 395 ? -13.950 11.934 28.878 1.00 93.94 395 GLY A O 1
ATOM 3165 N N . LYS A 1 396 ? -13.109 11.791 26.810 1.00 93.44 396 LYS A N 1
ATOM 3166 C CA . LYS A 1 396 ? -12.591 13.174 26.804 1.00 93.44 396 LYS A CA 1
ATOM 3167 C C . LYS A 1 396 ? -13.682 14.220 27.012 1.00 93.44 396 LYS A C 1
ATOM 3169 O O . LYS A 1 396 ? -13.524 15.103 27.849 1.00 93.44 396 LYS A O 1
ATOM 3174 N N . ARG A 1 397 ? -14.805 14.087 26.303 1.00 94.31 397 ARG A N 1
ATOM 3175 C CA . ARG A 1 397 ? -15.964 14.968 26.486 1.00 94.31 397 ARG A CA 1
ATOM 3176 C C . ARG A 1 397 ? -16.527 14.867 27.904 1.00 94.31 397 ARG A C 1
ATOM 3178 O O . ARG A 1 397 ? -16.879 15.881 28.494 1.00 94.31 397 ARG A O 1
ATOM 3185 N N . LEU A 1 398 ? -16.615 13.658 28.458 1.00 95.38 398 LEU A N 1
ATOM 3186 C CA . LEU A 1 398 ? -17.049 13.468 29.838 1.00 95.38 398 LEU A CA 1
ATOM 3187 C C . LEU A 1 398 ? -16.090 14.149 30.821 1.00 95.38 398 LEU A C 1
ATOM 3189 O O . LEU A 1 398 ? -16.556 14.857 31.703 1.00 95.38 398 LEU A O 1
ATOM 3193 N N . ALA A 1 399 ? -14.773 14.026 30.633 1.00 95.56 399 ALA A N 1
ATOM 3194 C CA . ALA A 1 399 ? -13.789 14.716 31.464 1.00 95.56 399 ALA A CA 1
ATOM 3195 C C . ALA A 1 399 ? -13.960 16.245 31.432 1.00 95.56 399 ALA A C 1
ATOM 3197 O O . ALA A 1 399 ? -13.787 16.895 32.460 1.00 95.56 399 ALA A O 1
ATOM 3198 N N . GLU A 1 400 ? -14.294 16.829 30.278 1.00 94.38 400 GLU A N 1
ATOM 3199 C CA . GLU A 1 400 ? -14.597 18.264 30.164 1.00 94.38 400 GLU A CA 1
ATOM 3200 C C . GLU A 1 400 ? -15.823 18.656 30.996 1.00 94.38 400 GLU A C 1
ATOM 3202 O O . GLU A 1 400 ? -15.770 19.652 31.713 1.00 94.38 400 GLU A O 1
ATOM 3207 N N . ILE A 1 401 ? -16.889 17.849 30.964 1.00 93.44 401 ILE A N 1
ATOM 3208 C CA . ILE A 1 401 ? -18.102 18.071 31.768 1.00 93.44 401 ILE A CA 1
ATOM 3209 C C . ILE A 1 401 ? -17.791 17.916 33.267 1.00 93.44 401 ILE A C 1
ATOM 3211 O O . ILE A 1 401 ? -18.136 18.789 34.063 1.00 93.44 401 ILE A O 1
ATOM 3215 N N . CYS A 1 402 ? -17.057 16.865 33.644 1.00 93.81 402 CYS A N 1
ATOM 3216 C CA . CYS A 1 402 ? -16.654 16.605 35.027 1.00 93.81 402 CYS A CA 1
ATOM 3217 C C . CYS A 1 402 ? -15.800 17.734 35.618 1.00 93.81 402 CYS A C 1
ATOM 3219 O O . CYS A 1 402 ? -15.962 18.086 36.783 1.00 93.81 402 CYS A O 1
ATOM 3221 N N . LYS A 1 403 ? -14.921 18.357 34.820 1.00 92.19 403 LYS A N 1
ATOM 3222 C CA . LYS A 1 403 ? -14.113 19.514 35.251 1.00 92.19 403 LYS A CA 1
ATOM 3223 C C . LYS A 1 403 ? -14.949 20.751 35.587 1.00 92.19 403 LYS A C 1
ATOM 3225 O O . LYS A 1 403 ? -14.475 21.607 36.326 1.00 92.19 403 LYS A O 1
ATOM 3230 N N . LEU A 1 404 ? -16.176 20.840 35.074 1.00 91.94 404 LEU A N 1
ATOM 3231 C CA . LEU A 1 404 ? -17.140 21.889 35.418 1.00 91.94 404 LEU A CA 1
ATOM 3232 C C . LEU A 1 404 ? -17.967 21.544 36.672 1.00 91.94 404 LEU A C 1
ATOM 3234 O O . LEU A 1 404 ? -18.885 22.287 37.013 1.00 91.94 404 LEU A O 1
ATOM 3238 N N . GLY A 1 405 ? -17.669 20.428 37.350 1.00 87.75 405 GLY A N 1
ATOM 3239 C CA . GLY A 1 405 ? -18.408 19.959 38.526 1.00 87.75 405 GLY A CA 1
ATOM 3240 C C . GLY A 1 405 ? -19.768 19.341 38.191 1.00 87.75 405 GLY A C 1
ATOM 3241 O O . GLY A 1 405 ? -20.671 19.358 3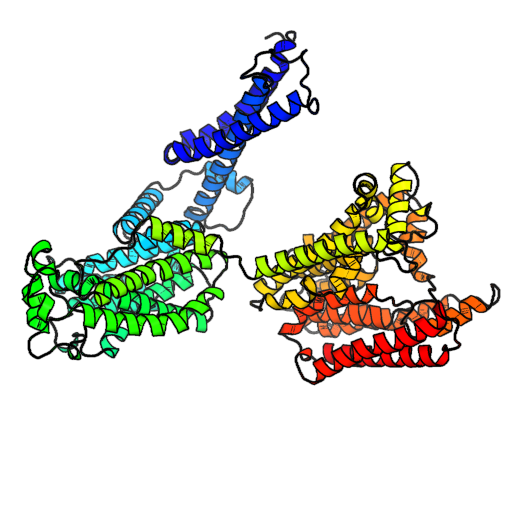9.023 1.00 87.75 405 GLY A O 1
ATOM 3242 N N . GLN A 1 406 ? -19.945 18.851 36.960 1.00 89.81 406 GLN A N 1
ATOM 3243 C CA . GLN A 1 406 ? -21.188 18.242 36.485 1.00 89.81 406 GLN A CA 1
ATOM 3244 C C . GLN A 1 406 ? -20.958 16.783 36.090 1.00 89.81 406 GLN A C 1
ATOM 3246 O O . GLN A 1 406 ? -19.892 16.433 35.590 1.00 89.81 406 GLN A O 1
ATOM 3251 N N . TYR A 1 407 ? -21.979 15.940 36.246 1.00 91.75 407 TYR A N 1
ATOM 3252 C CA . TYR A 1 407 ? -21.950 14.556 35.782 1.00 91.75 407 TYR A CA 1
ATOM 3253 C C . TYR A 1 407 ? -23.301 14.187 35.154 1.00 91.75 407 TYR A C 1
ATOM 3255 O O . TYR A 1 407 ? -24.314 14.233 35.854 1.00 91.75 407 TYR A O 1
ATOM 3263 N N . PRO A 1 408 ? -23.348 13.859 33.850 1.00 90.94 408 PRO A N 1
ATOM 3264 C CA . PRO A 1 408 ? -24.602 13.570 33.175 1.00 90.94 408 PRO A CA 1
ATOM 3265 C C . PRO A 1 408 ? -25.063 12.133 33.423 1.00 90.94 408 PRO A C 1
ATOM 3267 O O . PRO A 1 408 ? -24.242 11.256 33.680 1.00 90.94 408 PRO A O 1
ATOM 3270 N N . MET A 1 409 ? -26.351 11.842 33.207 1.00 88.62 409 MET A N 1
ATOM 3271 C CA . MET A 1 409 ? -26.839 10.452 33.262 1.00 88.62 409 MET A CA 1
ATOM 3272 C C . MET A 1 409 ? -26.102 9.540 32.265 1.00 88.62 409 MET A C 1
ATOM 3274 O O . MET A 1 409 ? -25.819 8.378 32.559 1.00 88.62 409 MET A O 1
ATOM 3278 N N . ARG A 1 410 ? -25.784 10.072 31.072 1.00 88.75 410 ARG A N 1
ATOM 3279 C CA . ARG A 1 410 ? -24.944 9.393 30.076 1.00 88.75 410 ARG A CA 1
ATOM 3280 C C . ARG A 1 410 ? -24.311 10.365 29.083 1.00 88.75 410 ARG A C 1
ATOM 3282 O O . ARG A 1 410 ? -25.012 11.019 28.309 1.00 88.75 410 ARG A O 1
ATOM 3289 N N . ALA A 1 411 ? -22.982 10.409 29.021 1.00 90.31 411 ALA A N 1
ATOM 3290 C CA . ALA A 1 411 ? -22.278 11.210 28.016 1.00 90.31 411 ALA A CA 1
ATOM 3291 C C . ALA A 1 411 ? -22.336 10.563 26.617 1.00 90.31 411 ALA A C 1
ATOM 3293 O O . ALA A 1 411 ? -22.180 9.352 26.458 1.00 90.31 411 ALA A O 1
ATOM 3294 N N . ARG A 1 412 ? -22.535 11.378 25.571 1.00 88.44 412 ARG A N 1
ATOM 3295 C CA . ARG A 1 412 ? -22.572 10.935 24.164 1.00 88.44 412 ARG A CA 1
ATOM 3296 C C . ARG A 1 412 ? -21.746 11.854 23.274 1.00 88.44 412 ARG A C 1
ATOM 3298 O O . ARG A 1 412 ? -21.696 13.061 23.504 1.00 88.44 412 ARG A O 1
ATOM 3305 N N . LEU A 1 413 ? -21.166 11.289 22.214 1.00 87.75 413 LEU A N 1
ATOM 3306 C CA . LEU A 1 413 ? -20.511 12.065 21.163 1.00 87.75 413 LEU A CA 1
ATOM 3307 C C . LEU A 1 413 ? -21.535 12.462 20.076 1.00 87.75 413 LEU A C 1
ATOM 3309 O O . LEU A 1 413 ? -22.173 11.571 19.505 1.00 87.75 413 LEU A O 1
ATOM 3313 N N . PRO A 1 414 ? -21.712 13.759 19.768 1.00 88.19 414 PRO A N 1
ATOM 3314 C CA . PRO A 1 414 ? -22.588 14.227 18.700 1.00 88.19 414 PRO A CA 1
ATOM 3315 C C . PRO A 1 414 ? -22.175 13.696 17.327 1.00 88.19 414 PRO A C 1
ATOM 3317 O O . PRO A 1 414 ? -20.990 13.510 17.047 1.00 88.19 414 PRO A O 1
ATOM 3320 N N . THR A 1 415 ? -23.147 13.551 16.424 1.00 86.62 415 THR A N 1
ATOM 3321 C CA . THR A 1 415 ? -22.919 13.038 15.064 1.00 86.62 415 THR A CA 1
ATOM 3322 C C . THR A 1 415 ? -21.885 13.854 14.286 1.00 86.62 415 THR A C 1
ATOM 3324 O O . THR A 1 415 ? -21.027 13.267 13.640 1.00 86.62 415 THR A O 1
ATOM 3327 N N . HIS A 1 416 ? -21.888 15.188 14.386 1.00 86.56 416 HIS A N 1
ATOM 3328 C CA . HIS A 1 416 ? -20.911 16.026 13.675 1.00 86.56 416 HIS A CA 1
ATOM 3329 C C . HIS A 1 416 ? -19.467 15.796 14.157 1.00 86.56 416 HIS A C 1
ATOM 3331 O O . HIS A 1 416 ? -18.553 15.780 13.340 1.00 86.56 416 HIS A O 1
ATOM 3337 N N . GLN A 1 417 ? -19.253 15.548 15.457 1.00 87.75 417 GLN A N 1
ATOM 3338 C CA . GLN A 1 417 ? -17.927 15.217 15.997 1.00 87.75 417 GLN A CA 1
ATOM 3339 C C . GLN A 1 417 ? -17.475 13.822 15.555 1.00 87.75 417 GLN A C 1
ATOM 3341 O O . GLN A 1 417 ? -16.310 13.648 15.209 1.00 87.75 417 GLN A O 1
ATOM 3346 N N . LYS A 1 418 ? -18.394 12.847 15.484 1.00 86.31 418 LYS A N 1
ATOM 3347 C CA . LYS A 1 418 ? -18.109 11.521 14.905 1.00 86.31 418 LYS A CA 1
ATOM 3348 C C . LYS A 1 418 ? -17.705 11.617 13.437 1.00 86.31 418 LYS A C 1
ATOM 3350 O O . LYS A 1 418 ? -16.728 10.989 13.036 1.00 86.31 418 LYS A O 1
ATOM 3355 N N . VAL A 1 419 ? -18.434 12.412 12.649 1.00 87.31 419 VAL A N 1
ATOM 3356 C CA . VAL A 1 419 ? -18.116 12.661 11.236 1.00 87.31 419 VAL A CA 1
ATOM 3357 C C . VAL A 1 419 ? -16.748 13.320 11.126 1.00 87.31 419 VAL A C 1
ATOM 3359 O O . VAL A 1 419 ? -15.895 12.789 10.430 1.00 87.31 419 VAL A O 1
ATOM 3362 N N . PHE A 1 420 ? -16.490 14.403 11.862 1.00 88.12 420 PHE A N 1
ATOM 3363 C CA . PHE A 1 420 ? -15.193 15.081 11.840 1.00 88.12 420 PHE A CA 1
ATOM 3364 C C . PHE A 1 420 ? -14.032 14.148 12.205 1.00 88.12 420 PHE A C 1
ATOM 3366 O O . PHE A 1 420 ? -13.025 14.126 11.503 1.00 88.12 420 PHE A O 1
ATOM 3373 N N . LEU A 1 421 ? -14.178 13.340 13.259 1.00 87.38 421 LEU A N 1
ATOM 3374 C CA . LEU A 1 421 ? -13.170 12.354 13.649 1.00 87.38 421 LEU A CA 1
ATOM 3375 C C . LEU A 1 421 ? -12.939 11.315 12.541 1.00 87.38 421 LEU A C 1
ATOM 3377 O O . LEU A 1 421 ? -11.797 11.006 12.211 1.00 87.38 421 LEU A O 1
ATOM 3381 N N . SER A 1 422 ? -14.019 10.822 11.932 1.00 87.50 422 SER A N 1
ATOM 3382 C CA . SER A 1 422 ? -13.940 9.863 10.828 1.00 87.50 422 SER A CA 1
ATOM 3383 C C . SER A 1 422 ? -13.227 10.465 9.615 1.00 87.50 422 SER A C 1
ATOM 3385 O O . SER A 1 422 ? -12.307 9.854 9.081 1.00 87.50 422 SER A O 1
ATOM 3387 N N . LEU A 1 423 ? -13.584 11.695 9.226 1.00 85.62 423 LEU A N 1
ATOM 3388 C CA . LEU A 1 423 ? -12.929 12.427 8.138 1.00 85.62 423 LEU A CA 1
ATOM 3389 C C . LEU A 1 423 ? -11.454 12.689 8.445 1.00 85.62 423 LEU A C 1
ATOM 3391 O O . LEU A 1 423 ? -10.612 12.540 7.566 1.00 85.62 423 LEU A O 1
ATOM 3395 N N . ARG A 1 424 ? -11.122 13.032 9.694 1.00 87.38 424 ARG A N 1
ATOM 3396 C CA . ARG A 1 424 ? -9.736 13.207 10.127 1.00 87.38 424 ARG A CA 1
ATOM 3397 C C . ARG A 1 424 ? -8.931 11.931 9.895 1.00 87.38 424 ARG A C 1
ATOM 3399 O O . ARG A 1 424 ? -7.852 12.026 9.326 1.00 87.38 424 ARG A O 1
ATOM 3406 N N . HIS A 1 425 ? -9.424 10.759 10.289 1.00 86.56 425 HIS A N 1
ATOM 3407 C CA . HIS A 1 425 ? -8.702 9.504 10.043 1.00 86.56 425 HIS A CA 1
ATOM 3408 C C . HIS A 1 425 ? -8.684 9.094 8.567 1.00 86.56 425 HIS A C 1
ATOM 3410 O O . HIS A 1 425 ? -7.696 8.515 8.131 1.00 86.56 425 HIS A O 1
ATOM 3416 N N . LEU A 1 426 ? -9.725 9.427 7.799 1.00 81.56 426 LEU A N 1
ATOM 3417 C CA . LEU A 1 426 ? -9.803 9.126 6.368 1.00 81.56 426 LEU A CA 1
ATOM 3418 C C . LEU A 1 426 ? -8.820 9.961 5.531 1.00 81.56 426 LEU A C 1
ATOM 3420 O O . LEU A 1 426 ? -8.248 9.455 4.574 1.00 81.56 426 LEU A O 1
ATOM 3424 N N . TYR A 1 427 ? -8.628 11.233 5.892 1.00 78.12 427 TYR A N 1
ATOM 3425 C CA . TYR A 1 427 ? -7.799 12.184 5.141 1.00 78.12 427 TYR A CA 1
ATOM 3426 C C . TYR A 1 427 ? -6.430 12.460 5.773 1.00 78.12 427 TYR A C 1
ATOM 3428 O O . TYR A 1 427 ? -5.665 13.270 5.248 1.00 78.12 427 TYR A O 1
ATOM 3436 N N . THR A 1 428 ? -6.091 11.812 6.891 1.00 78.81 428 THR A N 1
ATOM 3437 C CA . THR A 1 428 ? -4.711 11.844 7.387 1.00 78.81 428 THR A CA 1
ATOM 3438 C C . THR A 1 428 ? -3.865 10.982 6.461 1.00 78.81 428 THR A C 1
ATOM 3440 O O . THR A 1 428 ? -4.070 9.771 6.397 1.00 78.81 428 THR A O 1
ATOM 3443 N N . MET A 1 429 ? -2.923 11.608 5.750 1.00 69.94 429 MET A N 1
ATOM 3444 C CA . MET A 1 429 ? -2.051 10.885 4.830 1.00 69.94 429 MET A CA 1
ATOM 3445 C C . MET A 1 429 ? -1.269 9.796 5.558 1.00 69.94 429 MET A C 1
ATOM 3447 O O . MET A 1 429 ? -0.676 10.021 6.616 1.00 69.94 429 MET A O 1
ATOM 3451 N N . ARG A 1 430 ? -1.248 8.614 4.954 1.00 76.19 430 ARG A N 1
ATOM 3452 C CA . ARG A 1 430 ? -0.463 7.472 5.420 1.00 76.19 430 ARG A CA 1
ATOM 3453 C C . ARG A 1 430 ? 1.016 7.733 5.144 1.00 76.19 430 ARG A C 1
ATOM 3455 O O . ARG A 1 430 ? 1.368 8.416 4.184 1.00 76.19 430 ARG A O 1
ATOM 3462 N N . ASN A 1 431 ? 1.908 7.134 5.931 1.00 80.94 431 ASN A N 1
ATOM 3463 C CA . ASN A 1 431 ? 3.358 7.308 5.750 1.00 80.94 431 ASN A CA 1
ATOM 3464 C C . ASN A 1 431 ? 3.826 6.965 4.321 1.00 80.94 431 ASN A C 1
ATOM 3466 O O . ASN A 1 431 ? 4.705 7.629 3.778 1.00 80.94 431 ASN A O 1
ATOM 3470 N N . SER A 1 432 ? 3.214 5.966 3.678 1.00 84.69 432 SER A N 1
ATOM 3471 C CA . SER A 1 432 ? 3.493 5.609 2.280 1.00 84.69 432 SER A CA 1
ATOM 3472 C C . SER A 1 432 ? 3.112 6.715 1.297 1.00 84.69 432 SER A C 1
ATOM 3474 O O . SER A 1 432 ? 3.873 7.006 0.378 1.00 84.69 432 SER A O 1
ATOM 3476 N N . GLU A 1 433 ? 1.958 7.347 1.501 1.00 86.75 433 GLU A N 1
ATOM 3477 C CA . GLU A 1 433 ? 1.474 8.456 0.678 1.00 86.75 433 GLU A CA 1
ATOM 3478 C C . GLU A 1 433 ? 2.380 9.672 0.841 1.00 86.75 433 GLU A C 1
ATOM 3480 O O . GLU A 1 433 ? 2.741 10.291 -0.155 1.00 86.75 433 GLU A O 1
ATOM 3485 N N . ILE A 1 434 ? 2.825 9.958 2.069 1.00 89.81 434 ILE A N 1
ATOM 3486 C CA . ILE A 1 434 ? 3.780 11.036 2.354 1.00 89.81 434 ILE A CA 1
ATOM 3487 C C . ILE A 1 434 ? 5.100 10.803 1.607 1.00 89.81 434 ILE A C 1
ATOM 3489 O O . ILE A 1 434 ? 5.617 11.725 0.977 1.00 89.81 434 ILE A O 1
ATOM 3493 N N . LEU A 1 435 ? 5.642 9.582 1.637 1.00 93.62 435 LEU A N 1
ATOM 3494 C CA . LEU A 1 435 ? 6.897 9.245 0.952 1.00 93.62 435 LEU A CA 1
ATOM 3495 C C . LEU A 1 435 ? 6.777 9.358 -0.573 1.00 93.62 435 LEU A C 1
ATOM 3497 O O . LEU A 1 435 ? 7.659 9.928 -1.218 1.00 93.62 435 LEU A O 1
ATOM 3501 N N . LEU A 1 436 ? 5.685 8.850 -1.151 1.00 95.38 436 LEU A N 1
ATOM 3502 C CA . LEU A 1 436 ? 5.431 8.931 -2.591 1.00 95.38 436 LEU A CA 1
ATOM 3503 C C . LEU A 1 436 ? 5.196 10.375 -3.036 1.00 95.38 436 LEU A C 1
ATOM 3505 O O . LEU A 1 436 ? 5.819 10.826 -3.996 1.00 95.38 436 LEU A O 1
ATOM 3509 N N . LEU A 1 437 ? 4.362 11.122 -2.309 1.00 94.50 437 LEU A N 1
ATOM 3510 C CA . LEU A 1 437 ? 4.096 12.530 -2.587 1.00 94.50 437 LEU A CA 1
ATOM 3511 C C . LEU A 1 437 ? 5.372 13.366 -2.458 1.00 94.50 437 LEU A C 1
ATOM 3513 O O . LEU A 1 437 ? 5.664 14.164 -3.344 1.00 94.50 437 LEU A O 1
ATOM 3517 N N . GLY A 1 438 ? 6.167 13.144 -1.409 1.00 95.31 438 GLY A N 1
ATOM 3518 C CA . GLY A 1 438 ? 7.468 13.787 -1.233 1.00 95.31 438 GLY A CA 1
ATOM 3519 C C . GLY A 1 438 ? 8.422 13.484 -2.391 1.00 95.31 438 GLY A C 1
ATOM 3520 O O . GLY A 1 438 ? 9.047 14.398 -2.930 1.00 95.31 438 GLY A O 1
ATOM 3521 N N . GLY A 1 439 ? 8.475 12.226 -2.842 1.00 96.75 439 GLY A N 1
ATOM 3522 C CA . GLY A 1 439 ? 9.243 11.820 -4.020 1.00 96.75 439 GLY A CA 1
ATOM 3523 C C . GLY A 1 439 ? 8.779 12.503 -5.313 1.00 96.75 439 GLY A C 1
ATOM 3524 O O . GLY A 1 439 ? 9.621 12.946 -6.103 1.00 96.75 439 GLY A O 1
ATOM 3525 N N . CYS A 1 440 ? 7.465 12.628 -5.523 1.00 97.44 440 CYS A N 1
ATOM 3526 C CA . CYS A 1 440 ? 6.876 13.340 -6.660 1.00 97.44 440 CYS A CA 1
ATOM 3527 C C . CYS A 1 440 ? 7.199 14.837 -6.618 1.00 97.44 440 CYS A C 1
ATOM 3529 O O . CYS A 1 440 ? 7.671 15.385 -7.613 1.00 97.44 440 CYS A O 1
ATOM 3531 N N . ILE A 1 441 ? 7.005 15.491 -5.468 1.00 96.94 441 ILE A N 1
ATOM 3532 C CA . ILE A 1 441 ? 7.300 16.918 -5.275 1.00 96.94 441 ILE A CA 1
ATOM 3533 C C . ILE A 1 441 ? 8.780 17.198 -5.538 1.00 96.94 441 ILE A C 1
ATOM 3535 O O . ILE A 1 441 ? 9.095 18.123 -6.284 1.00 96.94 441 ILE A O 1
ATOM 3539 N N . LEU A 1 442 ? 9.688 16.377 -4.999 1.00 97.62 442 LEU A N 1
ATOM 3540 C CA . LEU A 1 442 ? 11.127 16.510 -5.239 1.00 97.62 442 LEU A CA 1
ATOM 3541 C C . LEU A 1 442 ? 11.454 16.493 -6.741 1.00 97.62 442 LEU A C 1
ATOM 3543 O O . LEU A 1 442 ? 12.185 17.355 -7.227 1.00 97.62 442 LEU A O 1
ATOM 3547 N N . ARG A 1 443 ? 10.886 15.544 -7.492 1.00 97.56 443 ARG A N 1
ATOM 3548 C CA . ARG A 1 443 ? 11.106 15.429 -8.943 1.00 97.56 443 ARG A CA 1
ATOM 3549 C C . ARG A 1 443 ? 10.479 16.586 -9.710 1.00 97.56 443 ARG A C 1
ATOM 3551 O O . ARG A 1 443 ? 11.121 17.113 -10.609 1.00 97.56 443 ARG A O 1
ATOM 3558 N N . LEU A 1 444 ? 9.281 17.032 -9.335 1.00 96.38 444 LEU A N 1
ATOM 3559 C CA . LEU A 1 444 ? 8.647 18.208 -9.936 1.00 96.38 444 LEU A CA 1
ATOM 3560 C C . LEU A 1 444 ? 9.506 19.464 -9.748 1.00 96.38 444 LEU A C 1
ATOM 3562 O O . LEU A 1 444 ? 9.776 20.160 -10.725 1.00 96.38 444 LEU A O 1
ATOM 3566 N N . ILE A 1 445 ? 10.000 19.715 -8.531 1.00 96.88 445 ILE A N 1
ATOM 3567 C CA . ILE A 1 445 ? 10.910 20.834 -8.243 1.00 96.88 445 ILE A CA 1
ATOM 3568 C C . ILE A 1 445 ? 12.156 20.751 -9.129 1.00 96.88 445 ILE A C 1
ATOM 3570 O O . ILE A 1 445 ? 12.533 21.745 -9.745 1.00 96.88 445 ILE A O 1
ATOM 3574 N N . LEU A 1 446 ? 12.773 19.571 -9.237 1.00 96.69 446 LEU A N 1
ATOM 3575 C CA . LEU A 1 446 ? 13.966 19.373 -10.063 1.00 96.69 446 LEU A CA 1
ATOM 3576 C C . LEU A 1 446 ? 13.697 19.527 -11.565 1.00 96.69 446 LEU A C 1
ATOM 3578 O O . LEU A 1 446 ? 14.546 20.059 -12.274 1.00 96.69 446 LEU A O 1
ATOM 3582 N N . LEU A 1 447 ? 12.521 19.133 -12.061 1.00 95.56 447 LEU A N 1
ATOM 3583 C CA . LEU A 1 447 ? 12.124 19.360 -13.454 1.00 95.56 447 LEU A CA 1
ATOM 3584 C C . LEU A 1 447 ? 11.974 20.856 -13.759 1.00 95.56 447 LEU A C 1
ATOM 3586 O O . LEU A 1 447 ? 12.486 21.320 -14.782 1.00 95.56 447 LEU A O 1
ATOM 3590 N N . PHE A 1 448 ? 11.327 21.616 -12.868 1.00 95.06 448 PHE A N 1
ATOM 3591 C CA . PHE A 1 448 ? 11.226 23.073 -12.994 1.00 95.06 448 PHE A CA 1
ATOM 3592 C C . PHE A 1 448 ? 12.599 23.741 -12.903 1.00 95.06 448 PHE A C 1
ATOM 3594 O O . PHE A 1 448 ? 12.937 24.569 -13.750 1.00 95.06 448 PHE A O 1
ATOM 3601 N N . TYR A 1 449 ? 13.416 23.338 -11.927 1.00 94.75 449 TYR A N 1
ATOM 3602 C CA . TYR A 1 449 ? 14.785 23.823 -11.771 1.00 94.75 449 TYR A CA 1
ATOM 3603 C C . TYR A 1 449 ? 15.635 23.535 -13.012 1.00 94.75 449 TYR A C 1
ATOM 3605 O O . TYR A 1 449 ? 16.327 24.422 -13.504 1.00 94.75 449 TYR A O 1
ATOM 3613 N N . GLY A 1 450 ? 15.554 22.321 -13.557 1.00 93.00 450 GLY A N 1
ATOM 3614 C CA . GLY A 1 450 ? 16.299 21.926 -14.744 1.00 93.00 450 GLY A CA 1
ATOM 3615 C C . GLY A 1 450 ? 15.913 22.736 -15.978 1.00 93.00 450 GLY A C 1
ATOM 3616 O O . GLY A 1 450 ? 16.787 23.163 -16.730 1.00 93.00 450 GLY A O 1
ATOM 3617 N N . HIS A 1 451 ? 14.616 23.006 -16.160 1.00 91.50 451 HIS A N 1
ATOM 3618 C CA . HIS A 1 451 ? 14.141 23.884 -17.230 1.00 91.50 451 HIS A CA 1
ATOM 3619 C C . HIS A 1 451 ? 14.658 25.318 -17.058 1.00 91.50 451 HIS A C 1
ATOM 3621 O O . HIS A 1 451 ? 15.175 25.907 -18.008 1.00 91.50 451 HIS A O 1
ATOM 3627 N N . TRP A 1 452 ? 14.582 25.851 -15.835 1.00 93.94 452 TRP A N 1
ATOM 3628 C CA . TRP A 1 452 ? 15.122 27.166 -15.505 1.00 93.94 452 TRP A CA 1
ATOM 3629 C C . TRP A 1 452 ? 16.631 27.244 -15.776 1.00 93.94 452 TRP A C 1
ATOM 3631 O O . TRP A 1 452 ? 17.060 28.121 -16.520 1.00 93.94 452 TRP A O 1
ATOM 3641 N N . GLN A 1 453 ? 17.436 26.300 -15.279 1.00 93.56 453 GLN A N 1
ATOM 3642 C CA . GLN A 1 453 ? 18.886 26.279 -15.499 1.00 93.56 453 GLN A CA 1
ATOM 3643 C C . GLN A 1 453 ? 19.241 26.211 -16.991 1.00 93.56 453 GLN A C 1
ATOM 3645 O O . GLN A 1 453 ? 20.107 26.949 -17.462 1.00 93.56 453 GLN A O 1
ATOM 3650 N N . ASP A 1 454 ? 18.569 25.355 -17.761 1.00 92.44 454 ASP A N 1
ATOM 3651 C CA . ASP A 1 454 ? 18.854 25.219 -19.189 1.00 92.44 454 ASP A CA 1
ATOM 3652 C C . ASP A 1 454 ? 18.518 26.489 -19.982 1.00 92.44 454 ASP A C 1
ATOM 3654 O O . ASP A 1 454 ? 19.209 26.775 -20.971 1.00 92.44 454 ASP A O 1
ATOM 3658 N N . SER A 1 455 ? 17.532 27.268 -19.518 1.00 92.00 455 SER A N 1
ATOM 3659 C CA . SER A 1 455 ? 17.142 28.556 -20.104 1.00 92.00 455 SER A CA 1
ATOM 3660 C C . SER A 1 455 ? 18.198 29.660 -19.927 1.00 92.00 455 SER A C 1
ATOM 3662 O O . SER A 1 455 ? 18.273 30.563 -20.755 1.00 92.00 455 SER A O 1
ATOM 3664 N N . LEU A 1 456 ? 19.085 29.559 -18.925 1.00 92.12 456 LEU A N 1
ATOM 3665 C CA . LEU A 1 456 ? 20.106 30.576 -18.621 1.00 92.12 456 LEU A CA 1
ATOM 3666 C C . LEU A 1 456 ? 21.268 30.623 -19.627 1.00 92.12 456 LEU A C 1
ATOM 3668 O O . LEU A 1 456 ? 22.164 31.452 -19.496 1.00 92.12 456 LEU A O 1
ATOM 3672 N N . GLY A 1 457 ? 21.313 29.716 -20.608 1.00 85.00 457 GLY A N 1
ATOM 3673 C CA . GLY A 1 457 ? 22.374 29.730 -21.623 1.00 85.00 457 GLY A CA 1
ATOM 3674 C C . GLY A 1 457 ? 23.766 29.319 -21.113 1.00 85.00 457 GLY A C 1
ATOM 3675 O O . GLY A 1 457 ? 24.738 29.465 -21.844 1.00 85.00 457 GLY A O 1
ATOM 3676 N N . THR A 1 458 ? 23.878 28.761 -19.902 1.00 83.44 458 THR A N 1
ATOM 3677 C CA . THR A 1 458 ? 25.156 28.317 -19.316 1.00 83.44 458 THR A CA 1
ATOM 3678 C C . THR A 1 458 ? 25.832 27.211 -20.134 1.00 83.44 458 THR A C 1
ATOM 3680 O O . THR A 1 458 ? 25.156 26.408 -20.787 1.00 83.44 458 THR A O 1
ATOM 3683 N N . GLN A 1 459 ? 27.170 27.135 -20.055 1.00 79.06 459 GLN A N 1
ATOM 3684 C CA . GLN A 1 459 ? 27.963 26.066 -20.686 1.00 79.06 459 GLN A CA 1
ATOM 3685 C C . GLN A 1 459 ? 27.596 24.679 -20.136 1.00 79.06 459 GLN A C 1
ATOM 3687 O O . GLN A 1 459 ? 27.490 23.717 -20.893 1.00 79.06 459 GLN A O 1
ATOM 3692 N N . VAL A 1 460 ? 27.348 24.583 -18.826 1.00 79.94 460 VAL A N 1
ATOM 3693 C CA . VAL A 1 460 ? 26.898 23.347 -18.176 1.00 79.94 460 VAL A CA 1
ATOM 3694 C C . VAL A 1 460 ? 25.374 23.320 -18.151 1.00 79.94 460 VAL A C 1
ATOM 3696 O O . VAL A 1 460 ? 24.740 24.136 -17.475 1.00 79.94 460 VAL A O 1
ATOM 3699 N N . LYS A 1 461 ? 24.796 22.375 -18.894 1.00 88.62 461 LYS A N 1
ATOM 3700 C CA . LYS A 1 461 ? 23.353 22.124 -18.937 1.00 88.62 461 LYS A CA 1
ATOM 3701 C C . LYS A 1 461 ? 22.923 21.141 -17.852 1.00 88.62 461 LYS A C 1
ATOM 3703 O O . LYS A 1 461 ? 23.672 20.233 -17.473 1.00 88.62 461 LYS A O 1
ATOM 3708 N N . TYR A 1 462 ? 21.700 21.332 -17.370 1.00 92.50 462 TYR A N 1
ATOM 3709 C CA . TYR A 1 462 ? 21.022 20.375 -16.512 1.00 92.50 462 TYR A CA 1
ATOM 3710 C C . TYR A 1 462 ? 20.601 19.156 -17.329 1.00 92.50 462 TYR A C 1
ATOM 3712 O O . TYR A 1 462 ? 20.930 18.033 -16.962 1.00 92.50 462 TYR A O 1
ATOM 3720 N N . THR A 1 463 ? 19.930 19.358 -18.469 1.00 93.19 463 THR A N 1
ATOM 3721 C CA . THR A 1 463 ? 19.528 18.242 -19.338 1.00 93.19 463 THR A CA 1
ATOM 3722 C C . THR A 1 463 ? 20.739 17.439 -19.799 1.00 93.19 463 THR A C 1
ATOM 3724 O O . THR A 1 463 ? 21.695 17.995 -20.342 1.00 93.19 463 THR A O 1
ATOM 3727 N N . ASP A 1 464 ? 20.672 16.125 -19.596 1.00 89.94 464 ASP A N 1
ATOM 3728 C CA . ASP A 1 464 ? 21.676 15.180 -20.069 1.00 89.94 464 ASP A CA 1
ATOM 3729 C C . ASP A 1 464 ? 21.711 15.146 -21.608 1.00 89.94 464 ASP A C 1
ATOM 3731 O O . ASP A 1 464 ? 20.691 15.322 -22.284 1.00 89.94 464 ASP A O 1
ATOM 3735 N N . ILE A 1 465 ? 22.893 14.912 -22.175 1.00 88.31 465 ILE A N 1
ATOM 3736 C CA . ILE A 1 465 ? 23.060 14.752 -23.618 1.00 88.31 465 ILE A CA 1
ATOM 3737 C C . ILE A 1 465 ? 22.285 13.534 -24.132 1.00 88.31 465 ILE A C 1
ATOM 3739 O O . ILE A 1 465 ? 21.710 13.601 -25.221 1.00 88.31 465 ILE A O 1
ATOM 3743 N N . ASP A 1 466 ? 22.189 12.475 -23.324 1.00 89.69 466 ASP A N 1
ATOM 3744 C CA . ASP A 1 466 ? 21.444 11.259 -23.647 1.00 89.69 466 ASP A CA 1
ATOM 3745 C C . ASP A 1 466 ? 19.970 11.571 -23.941 1.00 89.69 466 ASP A C 1
ATOM 3747 O O . ASP A 1 466 ? 19.415 11.092 -24.930 1.00 89.69 466 ASP A O 1
ATOM 3751 N N . TYR A 1 467 ? 19.353 12.480 -23.177 1.00 94.69 467 TYR A N 1
ATOM 3752 C CA . TYR A 1 467 ? 17.960 12.878 -23.398 1.00 94.69 467 TYR A CA 1
ATOM 3753 C C . TYR A 1 467 ? 17.734 13.489 -24.785 1.00 94.69 467 TYR A C 1
ATOM 3755 O O . TYR A 1 467 ? 16.705 13.253 -25.427 1.00 94.69 467 TYR A O 1
ATOM 3763 N N . ARG A 1 468 ? 18.707 14.266 -25.275 1.00 92.94 468 ARG A N 1
ATOM 3764 C CA . ARG A 1 468 ? 18.655 14.849 -26.622 1.00 92.94 468 ARG A CA 1
ATOM 3765 C C . ARG A 1 468 ? 18.810 13.773 -27.686 1.00 92.94 468 ARG A C 1
ATOM 3767 O O . ARG A 1 468 ? 18.057 13.778 -28.651 1.00 92.94 468 ARG A O 1
ATOM 3774 N N . VAL A 1 469 ? 19.721 12.822 -27.474 1.00 95.12 469 VAL A N 1
ATOM 3775 C CA . VAL A 1 469 ? 19.906 11.664 -28.361 1.00 95.12 469 VAL A CA 1
ATOM 3776 C C . VAL A 1 469 ? 18.616 10.851 -28.471 1.00 95.12 469 VAL A C 1
ATOM 3778 O O . VAL A 1 469 ? 18.226 10.488 -29.578 1.00 95.12 469 VAL A O 1
ATOM 3781 N N . PHE A 1 470 ? 17.916 10.618 -27.359 1.00 95.25 470 PHE A N 1
ATOM 3782 C CA . PHE A 1 470 ? 16.634 9.913 -27.380 1.00 95.25 470 PHE A CA 1
ATOM 3783 C C . PHE A 1 470 ? 15.538 10.707 -28.088 1.00 95.25 470 PHE A C 1
ATOM 3785 O O . PHE A 1 470 ? 14.762 10.146 -28.857 1.00 95.25 470 PHE A O 1
ATOM 3792 N N . THR A 1 471 ? 15.487 12.017 -27.840 1.00 95.50 471 THR A N 1
ATOM 3793 C CA . THR A 1 471 ? 14.492 12.909 -28.445 1.00 95.50 471 THR A CA 1
ATOM 3794 C C . THR A 1 471 ? 14.685 13.019 -29.956 1.00 95.50 471 THR A C 1
ATOM 3796 O O . THR A 1 471 ? 13.705 13.012 -30.694 1.00 95.50 471 THR A O 1
ATOM 3799 N N . ASP A 1 472 ? 15.930 13.087 -30.431 1.00 95.56 472 ASP A N 1
ATOM 3800 C CA . ASP A 1 472 ? 16.229 13.094 -31.863 1.00 95.56 472 ASP A CA 1
ATOM 3801 C C . ASP A 1 472 ? 15.871 11.750 -32.509 1.00 95.56 472 ASP A C 1
ATOM 3803 O O . ASP A 1 472 ? 15.228 11.742 -33.554 1.00 95.56 472 ASP A O 1
ATOM 3807 N N . ALA A 1 473 ? 16.199 10.621 -31.869 1.00 96.19 473 ALA A N 1
ATOM 3808 C CA . ALA A 1 473 ? 15.805 9.294 -32.348 1.00 96.19 473 ALA A CA 1
ATOM 3809 C C . ALA A 1 473 ? 14.278 9.154 -32.476 1.00 96.19 473 ALA A C 1
ATOM 3811 O O . ALA A 1 473 ? 13.782 8.720 -33.512 1.00 96.19 473 ALA A O 1
ATOM 3812 N N . ALA A 1 474 ? 13.522 9.606 -31.471 1.00 95.81 474 ALA A N 1
ATOM 3813 C CA . ALA A 1 474 ? 12.061 9.634 -31.529 1.00 95.81 474 ALA A CA 1
ATOM 3814 C C . ALA A 1 474 ? 11.533 10.534 -32.664 1.00 95.81 474 ALA A C 1
ATOM 3816 O O . ALA A 1 474 ? 10.515 10.224 -33.285 1.00 95.81 474 ALA A O 1
ATOM 3817 N N . ARG A 1 475 ? 12.237 11.635 -32.968 1.00 95.25 475 ARG A N 1
ATOM 3818 C CA . ARG A 1 475 ? 11.901 12.537 -34.080 1.00 95.25 475 ARG A CA 1
ATOM 3819 C C . ARG A 1 475 ? 12.111 11.869 -35.441 1.00 95.25 475 ARG A C 1
ATOM 3821 O O . ARG A 1 475 ? 11.227 11.964 -36.287 1.00 95.25 475 ARG A O 1
ATOM 3828 N N . PHE A 1 476 ? 13.221 11.151 -35.628 1.00 94.69 476 PHE A N 1
ATOM 3829 C CA . PHE A 1 476 ? 13.477 10.379 -36.852 1.00 94.69 476 PHE A CA 1
ATOM 3830 C C . PHE A 1 476 ? 12.406 9.314 -37.091 1.00 94.69 476 PHE A C 1
ATOM 3832 O O . PHE A 1 476 ? 11.882 9.206 -38.195 1.00 94.69 476 PHE A O 1
ATOM 3839 N N . MET A 1 477 ? 12.006 8.593 -36.044 1.00 93.62 477 MET A N 1
ATOM 3840 C CA . MET A 1 477 ? 10.964 7.568 -36.148 1.00 93.62 477 MET A CA 1
ATOM 3841 C C . MET A 1 477 ? 9.605 8.139 -36.540 1.00 93.62 477 MET A C 1
ATOM 3843 O O . MET A 1 477 ? 8.908 7.554 -37.365 1.00 93.62 477 MET A O 1
ATOM 3847 N N . GLN A 1 478 ? 9.220 9.290 -35.980 1.00 91.50 478 GLN A N 1
ATOM 3848 C CA . GLN A 1 478 ? 7.955 9.927 -36.347 1.00 91.50 478 GLN A CA 1
ATOM 3849 C C . GLN A 1 478 ? 7.961 10.418 -37.804 1.00 91.50 478 GLN A C 1
ATOM 3851 O O . GLN A 1 478 ? 6.924 10.400 -38.461 1.00 91.50 478 GLN A O 1
ATOM 3856 N N . ALA A 1 479 ? 9.129 10.801 -38.327 1.00 92.69 479 ALA A N 1
ATOM 3857 C CA . ALA A 1 479 ? 9.312 11.136 -39.738 1.00 92.69 479 ALA A CA 1
ATOM 3858 C C . ALA A 1 479 ? 9.321 9.902 -40.671 1.00 92.69 479 ALA A C 1
ATOM 3860 O O . ALA A 1 479 ? 9.522 10.055 -41.873 1.00 92.69 479 ALA A O 1
ATOM 3861 N N . GLY A 1 480 ? 9.107 8.690 -40.140 1.00 90.81 480 GLY A N 1
ATOM 3862 C CA . GLY A 1 480 ? 9.129 7.432 -40.892 1.00 90.81 480 GLY A CA 1
ATOM 3863 C C . GLY A 1 480 ? 10.522 6.814 -41.062 1.00 90.81 480 GLY A C 1
ATOM 3864 O O . GLY A 1 480 ? 10.657 5.847 -41.807 1.00 90.81 480 GLY A O 1
ATOM 3865 N N . GLY A 1 481 ? 11.544 7.364 -40.398 1.00 92.31 481 GLY A N 1
ATOM 3866 C CA . GLY A 1 481 ? 12.930 6.890 -40.437 1.00 92.31 481 GLY A CA 1
ATOM 3867 C C . GLY A 1 481 ? 13.301 5.912 -39.315 1.00 92.31 481 GLY A C 1
ATOM 3868 O O . GLY A 1 481 ? 12.457 5.423 -38.556 1.00 92.31 481 GLY A O 1
ATOM 3869 N N . SER A 1 482 ? 14.601 5.639 -39.196 1.00 95.62 482 SER A N 1
ATOM 3870 C CA . SER A 1 482 ? 15.184 4.750 -38.186 1.00 95.62 482 SER A CA 1
ATOM 3871 C C . SER A 1 482 ? 15.628 5.560 -36.960 1.00 95.62 482 SER A C 1
ATOM 3873 O O . SER A 1 482 ? 16.204 6.639 -37.108 1.00 95.62 482 SER A O 1
ATOM 3875 N N . PRO A 1 483 ? 15.456 5.073 -35.714 1.00 96.12 483 PRO A N 1
ATOM 3876 C CA . PRO A 1 483 ? 16.053 5.743 -34.554 1.00 96.12 483 PRO A CA 1
ATOM 3877 C C . PRO A 1 483 ? 17.587 5.783 -34.635 1.00 96.12 483 PRO A C 1
ATOM 3879 O O . PRO A 1 483 ? 18.213 6.628 -33.992 1.00 96.12 483 PRO A O 1
ATOM 3882 N N . TYR A 1 484 ? 18.193 4.882 -35.417 1.00 96.44 484 TYR A N 1
ATOM 3883 C CA . TYR A 1 484 ? 19.639 4.788 -35.611 1.00 96.44 484 TYR A CA 1
ATOM 3884 C C . TYR A 1 484 ? 20.191 5.804 -36.616 1.00 96.44 484 TYR A C 1
ATOM 3886 O O . TYR A 1 484 ? 21.401 6.038 -36.611 1.00 96.44 484 TYR A O 1
ATOM 3894 N N . ASP A 1 485 ? 19.323 6.508 -37.356 1.00 93.81 485 ASP A N 1
ATOM 3895 C CA . ASP A 1 485 ? 19.706 7.682 -38.156 1.00 93.81 485 ASP A CA 1
ATOM 3896 C C . ASP A 1 485 ? 20.367 8.750 -37.267 1.00 93.81 485 ASP A C 1
ATOM 3898 O O . ASP A 1 485 ? 21.265 9.494 -37.679 1.00 93.81 485 ASP A O 1
ATOM 3902 N N . ARG A 1 486 ? 20.008 8.771 -35.975 1.00 94.00 486 ARG A N 1
ATOM 3903 C CA . ARG A 1 486 ? 20.817 9.433 -34.958 1.00 94.00 486 ARG A CA 1
ATOM 3904 C C . ARG A 1 486 ? 22.076 8.604 -34.683 1.00 94.00 486 ARG A C 1
ATOM 3906 O O . ARG A 1 486 ? 22.071 7.698 -33.854 1.00 94.00 486 ARG A O 1
ATOM 3913 N N . ALA A 1 487 ? 23.201 9.022 -35.263 1.00 87.50 487 ALA A N 1
ATOM 3914 C CA . ALA A 1 487 ? 24.488 8.317 -35.202 1.00 87.50 487 ALA A CA 1
ATOM 3915 C C . ALA A 1 487 ? 24.974 7.877 -33.802 1.00 87.50 487 ALA A C 1
ATOM 3917 O O . ALA A 1 487 ? 25.738 6.919 -33.713 1.00 87.50 487 ALA A O 1
ATOM 3918 N N . THR A 1 488 ? 24.565 8.532 -32.709 1.00 90.25 488 THR A N 1
ATOM 3919 C CA . THR A 1 488 ? 24.947 8.183 -31.323 1.00 90.25 488 THR A CA 1
ATOM 3920 C C . THR A 1 488 ? 23.902 7.355 -30.567 1.00 90.25 488 THR A C 1
ATOM 3922 O O . THR A 1 488 ? 24.110 7.042 -29.398 1.00 90.25 488 THR A O 1
ATOM 3925 N N . TYR A 1 489 ? 22.775 7.001 -31.186 1.00 93.88 489 TYR A N 1
ATOM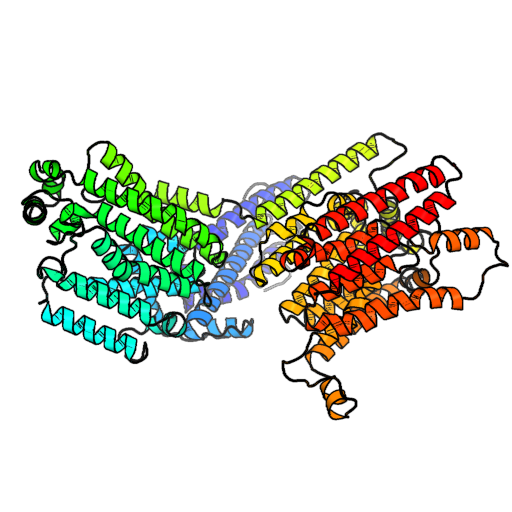 3926 C CA . TYR A 1 489 ? 21.718 6.222 -30.545 1.00 93.88 489 TYR A CA 1
ATOM 3927 C C . TYR A 1 489 ? 22.099 4.736 -30.464 1.00 93.88 489 TYR A C 1
ATOM 3929 O O . TYR A 1 489 ? 22.416 4.105 -31.473 1.00 93.88 489 TYR A O 1
ATOM 3937 N N . ARG A 1 490 ? 22.127 4.177 -29.248 1.00 93.38 490 ARG A N 1
ATOM 3938 C CA . ARG A 1 490 ? 22.578 2.799 -28.946 1.00 93.38 490 ARG A CA 1
ATOM 3939 C C . ARG A 1 490 ? 21.620 2.057 -28.005 1.00 93.38 490 ARG A C 1
ATOM 3941 O O . ARG A 1 490 ? 22.048 1.268 -27.173 1.00 93.38 490 ARG A O 1
ATOM 3948 N N . TYR A 1 491 ? 20.330 2.365 -28.099 1.00 94.44 491 TYR A N 1
ATOM 3949 C CA . TYR A 1 491 ? 19.281 1.821 -27.231 1.00 94.44 491 TYR A CA 1
ATOM 3950 C C . TYR A 1 491 ? 18.266 1.029 -28.061 1.00 94.44 491 TYR A C 1
ATOM 3952 O O . TYR A 1 491 ? 18.351 1.012 -29.290 1.00 94.44 491 TYR A O 1
ATOM 3960 N N . THR A 1 492 ? 17.341 0.316 -27.413 1.00 95.88 492 THR A N 1
ATOM 3961 C CA . THR A 1 492 ? 16.241 -0.355 -28.126 1.00 95.88 492 THR A CA 1
ATOM 3962 C C . THR A 1 492 ? 15.306 0.681 -28.770 1.00 95.88 492 THR A C 1
ATOM 3964 O O . THR A 1 492 ? 14.985 1.667 -28.103 1.00 95.88 492 THR A O 1
ATOM 3967 N N . PRO A 1 493 ? 14.796 0.473 -30.002 1.00 97.00 493 PRO A N 1
ATOM 3968 C CA . PRO A 1 493 ? 13.829 1.374 -30.634 1.00 97.00 493 PRO A CA 1
ATOM 3969 C C . PRO A 1 493 ? 12.573 1.577 -29.782 1.00 97.00 493 PRO A C 1
ATOM 3971 O O . PRO A 1 493 ? 11.964 2.644 -29.830 1.00 97.00 493 PRO A O 1
ATOM 3974 N N . LEU A 1 494 ? 12.237 0.601 -28.930 1.00 96.06 494 LEU A N 1
ATOM 3975 C CA . LEU A 1 494 ? 11.147 0.696 -27.964 1.00 96.06 494 LEU A CA 1
ATOM 3976 C C . LEU A 1 494 ? 11.274 1.930 -27.054 1.00 96.06 494 LEU A C 1
ATOM 3978 O O . LEU A 1 494 ? 10.275 2.582 -26.761 1.00 96.06 494 LEU A O 1
ATOM 3982 N N . LEU A 1 495 ? 12.491 2.301 -26.638 1.00 96.75 495 LEU A N 1
ATOM 3983 C CA . LEU A 1 495 ? 12.708 3.511 -25.839 1.00 96.75 495 LEU A CA 1
ATOM 3984 C C . LEU A 1 495 ? 12.375 4.770 -26.646 1.00 96.75 495 LEU A C 1
ATOM 3986 O O . LEU A 1 495 ? 11.765 5.693 -26.116 1.00 96.75 495 LEU A O 1
ATOM 3990 N N . ALA A 1 496 ? 12.762 4.823 -27.919 1.00 96.25 496 ALA A N 1
ATOM 3991 C CA . ALA A 1 496 ? 12.444 5.970 -28.758 1.00 96.25 496 ALA A CA 1
ATOM 3992 C C . ALA A 1 496 ? 10.940 6.038 -29.099 1.00 96.25 496 ALA A C 1
ATOM 3994 O O . ALA A 1 496 ? 10.389 7.137 -29.100 1.00 96.25 496 ALA A O 1
ATOM 3995 N N . TRP A 1 497 ? 10.239 4.901 -29.242 1.00 95.44 497 TRP A N 1
ATOM 3996 C CA . TRP A 1 497 ? 8.768 4.868 -29.333 1.00 95.44 497 TRP A CA 1
ATOM 3997 C C . TRP A 1 497 ? 8.090 5.518 -28.126 1.00 95.44 497 TRP A C 1
ATOM 3999 O O . TRP A 1 497 ? 7.209 6.361 -28.297 1.00 95.44 497 TRP A O 1
ATOM 4009 N N . LEU A 1 498 ? 8.537 5.200 -26.907 1.00 96.00 498 LEU A N 1
ATOM 4010 C CA . LEU A 1 498 ? 7.999 5.796 -25.676 1.00 96.00 498 LEU A CA 1
ATOM 4011 C C . LEU A 1 498 ? 8.183 7.323 -25.607 1.00 96.00 498 LEU A C 1
ATOM 4013 O O . LEU A 1 498 ? 7.497 7.999 -24.837 1.00 96.00 498 LEU A O 1
ATOM 4017 N N . LEU A 1 499 ? 9.100 7.871 -26.406 1.00 96.62 499 LEU A N 1
ATOM 4018 C CA . LEU A 1 499 ? 9.487 9.279 -26.404 1.00 96.62 499 LEU A CA 1
ATOM 4019 C C . LEU A 1 499 ? 8.956 10.073 -27.596 1.00 96.62 499 LEU A C 1
ATOM 4021 O O . LEU A 1 499 ? 9.190 11.278 -27.653 1.00 96.62 499 LEU A O 1
ATOM 4025 N N . ILE A 1 500 ? 8.192 9.456 -28.504 1.00 94.62 500 ILE A N 1
ATOM 4026 C CA . ILE A 1 500 ? 7.493 10.170 -29.587 1.00 94.62 500 ILE A CA 1
ATOM 4027 C C . ILE A 1 500 ? 6.699 11.386 -29.058 1.00 94.62 500 ILE A C 1
ATOM 4029 O O . ILE A 1 500 ? 6.791 12.453 -29.674 1.00 94.62 500 ILE A O 1
ATOM 4033 N N . PRO A 1 501 ? 6.009 11.322 -27.896 1.00 95.62 501 PRO A N 1
ATOM 4034 C CA . PRO A 1 501 ? 5.285 12.478 -27.369 1.00 95.62 501 PRO A CA 1
ATOM 4035 C C . PRO A 1 501 ? 6.156 13.674 -26.945 1.00 95.62 501 PRO A C 1
ATOM 4037 O O . PRO A 1 501 ? 5.606 14.755 -26.721 1.00 95.62 501 PRO A O 1
ATOM 4040 N N . ASN A 1 502 ? 7.493 13.547 -26.895 1.00 93.38 502 ASN A N 1
ATOM 4041 C CA . ASN A 1 502 ? 8.402 14.670 -26.610 1.00 93.38 502 ASN A CA 1
ATOM 4042 C C . ASN A 1 502 ? 8.200 15.858 -27.563 1.00 93.38 502 ASN A C 1
ATOM 4044 O O . ASN A 1 502 ? 8.555 16.984 -27.224 1.00 93.38 502 ASN A O 1
ATOM 4048 N N . GLN A 1 503 ? 7.644 15.627 -28.752 1.00 86.88 503 GLN A N 1
ATOM 4049 C CA . GLN A 1 503 ? 7.377 16.685 -29.724 1.00 86.88 503 GLN A CA 1
ATOM 4050 C C . GLN A 1 503 ? 6.202 17.585 -29.338 1.00 86.88 503 GLN A C 1
ATOM 4052 O O . GLN A 1 503 ? 6.204 18.766 -29.671 1.00 86.88 503 GLN A O 1
ATOM 4057 N N . TYR A 1 504 ? 5.222 17.041 -28.616 1.00 88.81 504 TYR A N 1
ATOM 4058 C CA . TYR A 1 504 ? 4.072 17.797 -28.117 1.00 88.81 504 TYR A CA 1
ATOM 4059 C C . TYR A 1 504 ? 4.354 18.380 -26.731 1.00 88.81 504 TYR A C 1
ATOM 4061 O O . TYR A 1 504 ? 3.901 19.474 -26.406 1.00 88.81 504 TYR A O 1
ATOM 4069 N N . PHE A 1 505 ? 5.139 17.666 -25.920 1.00 88.12 505 PHE A N 1
ATOM 4070 C CA . PHE A 1 505 ? 5.558 18.107 -24.598 1.00 88.12 505 PHE A CA 1
ATOM 4071 C C . PHE A 1 505 ? 7.043 17.801 -24.383 1.00 88.12 505 PHE A C 1
ATOM 4073 O O . PHE A 1 505 ? 7.415 16.672 -24.074 1.00 88.12 505 PHE A O 1
ATOM 4080 N N . ALA A 1 506 ? 7.904 18.818 -24.503 1.00 84.81 506 ALA A N 1
ATOM 4081 C CA . ALA A 1 506 ? 9.367 18.660 -24.509 1.00 84.81 506 ALA A CA 1
ATOM 4082 C C . ALA A 1 506 ? 9.941 17.904 -23.292 1.00 84.81 506 ALA A C 1
ATOM 4084 O O . ALA A 1 506 ? 10.978 17.241 -23.390 1.00 84.81 506 ALA A O 1
ATOM 4085 N N . SER A 1 507 ? 9.266 17.982 -22.143 1.00 89.94 507 SER A N 1
ATOM 4086 C CA . SER A 1 507 ? 9.670 17.320 -20.897 1.00 89.94 507 SER A CA 1
ATOM 4087 C C . SER A 1 507 ? 9.005 15.955 -20.672 1.00 89.94 507 SER A C 1
ATOM 4089 O O . SER A 1 507 ? 9.242 15.359 -19.622 1.00 89.94 507 SER A O 1
ATOM 4091 N N . TRP A 1 508 ? 8.208 15.442 -21.619 1.00 94.88 508 TRP A N 1
ATOM 4092 C CA . TRP A 1 508 ? 7.478 14.172 -21.496 1.00 94.88 508 TRP A CA 1
ATOM 4093 C C . TRP A 1 508 ? 8.380 13.026 -21.045 1.00 94.88 508 TRP A C 1
ATOM 4095 O O . TRP A 1 508 ? 8.117 12.404 -20.019 1.00 94.88 508 TRP A O 1
ATOM 4105 N N . GLY A 1 509 ? 9.484 12.792 -21.748 1.00 95.31 509 GLY A N 1
ATOM 4106 C CA . GLY A 1 509 ? 10.397 11.706 -21.424 1.00 95.31 509 GLY A CA 1
ATOM 4107 C C . GLY A 1 509 ? 11.018 11.832 -20.038 1.00 95.31 509 GLY A C 1
ATOM 4108 O O . GLY A 1 509 ? 11.149 10.836 -19.336 1.00 95.31 509 GLY A O 1
ATOM 4109 N N . LYS A 1 510 ? 11.331 13.052 -19.587 1.00 96.19 510 LYS A N 1
ATOM 4110 C CA . LYS A 1 510 ? 11.827 13.274 -18.219 1.00 96.19 510 LYS A CA 1
ATOM 4111 C C . LYS A 1 510 ? 10.766 12.947 -17.171 1.00 96.19 510 LYS A C 1
ATOM 4113 O O . LYS A 1 510 ? 11.095 12.368 -16.140 1.00 96.19 510 LYS A O 1
ATOM 4118 N N . VAL A 1 511 ? 9.504 13.292 -17.436 1.00 96.62 511 VAL A N 1
ATOM 4119 C CA . VAL A 1 511 ? 8.373 12.921 -16.572 1.00 96.62 511 VAL A CA 1
ATOM 4120 C C . VAL A 1 511 ? 8.185 11.405 -16.559 1.00 96.62 511 VAL A C 1
ATOM 4122 O O . VAL A 1 511 ? 8.027 10.833 -15.486 1.00 96.62 511 VAL A O 1
ATOM 4125 N N . LEU A 1 512 ? 8.283 10.742 -17.715 1.00 97.00 512 LEU A N 1
ATOM 4126 C CA . LEU A 1 512 ? 8.214 9.284 -17.827 1.00 97.00 512 LEU A CA 1
ATOM 4127 C C . LEU A 1 512 ? 9.325 8.602 -17.013 1.00 97.00 512 LEU A C 1
ATOM 4129 O O . LEU A 1 512 ? 9.056 7.671 -16.256 1.00 97.00 512 LEU A O 1
ATOM 4133 N N . PHE A 1 513 ? 10.566 9.081 -17.120 1.00 97.31 513 PHE A N 1
ATOM 4134 C CA . PHE A 1 513 ? 11.701 8.521 -16.385 1.00 97.31 513 PHE A CA 1
ATOM 4135 C C . PHE A 1 513 ? 11.596 8.761 -14.879 1.00 97.31 513 PHE A C 1
ATOM 4137 O O . PHE A 1 513 ? 11.812 7.835 -14.099 1.00 97.31 513 PHE A O 1
ATOM 4144 N N . ALA A 1 514 ? 11.188 9.965 -14.467 1.00 97.19 514 ALA A N 1
ATOM 4145 C CA . ALA A 1 514 ? 10.875 10.267 -13.074 1.00 97.19 514 ALA A CA 1
ATOM 4146 C C . ALA A 1 514 ? 9.727 9.384 -12.548 1.00 97.19 514 ALA A C 1
ATOM 4148 O O . ALA A 1 514 ? 9.773 8.932 -11.406 1.00 97.19 514 ALA A O 1
ATOM 4149 N N . GLY A 1 515 ? 8.732 9.084 -13.388 1.00 97.69 515 GLY A N 1
ATOM 4150 C CA . GLY A 1 515 ? 7.665 8.126 -13.098 1.00 97.69 515 GLY A CA 1
ATOM 4151 C C . GLY A 1 515 ? 8.186 6.707 -12.862 1.00 97.69 515 GLY A C 1
ATOM 4152 O O . GLY A 1 515 ? 7.689 6.025 -11.971 1.00 97.69 515 GLY A O 1
ATOM 4153 N N . GLY A 1 516 ? 9.237 6.293 -13.579 1.00 97.75 516 GLY A N 1
ATOM 4154 C CA . GLY A 1 516 ? 9.964 5.046 -13.323 1.00 97.75 516 GLY A CA 1
ATOM 4155 C C . GLY A 1 516 ? 10.511 4.962 -11.897 1.00 97.75 516 GLY A C 1
ATOM 4156 O O . GLY A 1 516 ? 10.288 3.965 -11.212 1.00 97.75 516 GLY A O 1
ATOM 4157 N N . ASP A 1 517 ? 11.136 6.030 -11.395 1.00 97.62 517 ASP A N 1
ATOM 4158 C CA . ASP A 1 517 ? 11.620 6.058 -10.009 1.00 97.62 517 ASP A CA 1
ATOM 4159 C C . ASP A 1 517 ? 10.481 5.906 -8.993 1.00 97.62 517 ASP A C 1
ATOM 4161 O O . ASP A 1 517 ? 10.640 5.203 -7.992 1.00 97.62 517 ASP A O 1
ATOM 4165 N N . ILE A 1 518 ? 9.351 6.585 -9.233 1.00 98.25 518 ILE A N 1
ATOM 4166 C CA . ILE A 1 518 ? 8.174 6.534 -8.357 1.00 98.25 518 ILE A CA 1
ATOM 4167 C C . ILE A 1 518 ? 7.555 5.138 -8.382 1.00 98.25 518 ILE A C 1
ATOM 4169 O O . ILE A 1 518 ? 7.234 4.602 -7.323 1.00 98.25 518 ILE A O 1
ATOM 4173 N N . LEU A 1 519 ? 7.453 4.518 -9.561 1.00 98.12 519 LEU A N 1
ATOM 4174 C CA . LEU A 1 519 ? 6.979 3.145 -9.714 1.00 98.12 519 LEU A CA 1
ATOM 4175 C C . LEU A 1 519 ? 7.880 2.162 -8.956 1.00 98.12 519 LEU A C 1
ATOM 4177 O O . LEU A 1 519 ? 7.375 1.331 -8.203 1.00 98.12 519 LEU A O 1
ATOM 4181 N N . ALA A 1 520 ? 9.203 2.292 -9.091 1.00 97.94 520 ALA A N 1
ATOM 4182 C CA . ALA A 1 520 ? 10.156 1.482 -8.337 1.00 97.94 520 ALA A CA 1
ATOM 4183 C C . ALA A 1 520 ? 9.968 1.664 -6.821 1.00 97.94 520 ALA A C 1
ATOM 4185 O O . ALA A 1 520 ? 9.872 0.679 -6.093 1.00 97.94 520 ALA A O 1
ATOM 4186 N N . GLY A 1 521 ? 9.839 2.907 -6.342 1.00 97.56 521 GLY A N 1
ATOM 4187 C CA . GLY A 1 521 ? 9.610 3.199 -4.925 1.00 97.56 521 GLY A CA 1
ATOM 4188 C C . GLY A 1 521 ? 8.273 2.672 -4.394 1.00 97.56 521 GLY A C 1
ATOM 4189 O O . GLY A 1 521 ? 8.218 2.154 -3.281 1.00 97.56 521 GLY A O 1
ATOM 4190 N N . TRP A 1 522 ? 7.205 2.730 -5.192 1.00 97.38 522 TRP A N 1
ATOM 4191 C CA . TRP A 1 522 ? 5.915 2.133 -4.842 1.00 97.38 522 TRP A CA 1
ATOM 4192 C C . TRP A 1 522 ? 6.011 0.608 -4.719 1.00 97.38 522 TRP A C 1
ATOM 4194 O O . TRP A 1 522 ? 5.588 0.051 -3.706 1.00 97.38 522 TRP A O 1
ATOM 4204 N N . LEU A 1 523 ? 6.647 -0.067 -5.684 1.00 97.31 523 LEU A N 1
ATOM 4205 C CA . LEU A 1 523 ? 6.881 -1.513 -5.619 1.00 97.31 523 LEU A CA 1
ATOM 4206 C C . LEU A 1 523 ? 7.750 -1.902 -4.409 1.00 97.31 523 LEU A C 1
ATOM 4208 O O . LEU A 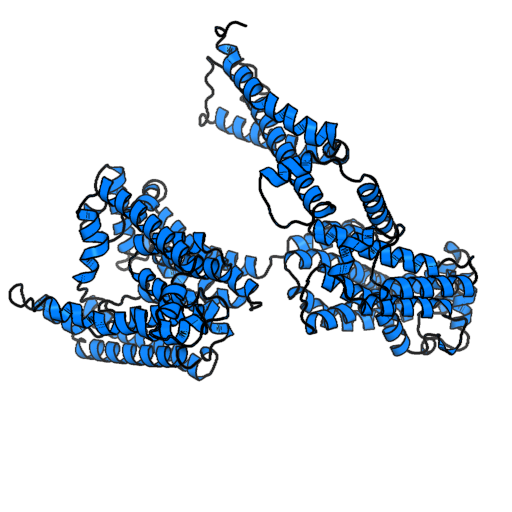1 523 ? 7.469 -2.902 -3.749 1.00 97.31 523 LEU A O 1
ATOM 4212 N N . MET A 1 524 ? 8.757 -1.092 -4.056 1.00 96.44 524 MET A N 1
ATOM 4213 C CA . MET A 1 524 ? 9.548 -1.291 -2.833 1.00 96.44 524 MET A CA 1
ATOM 4214 C C . MET A 1 524 ? 8.690 -1.193 -1.573 1.00 96.44 524 MET A C 1
ATOM 4216 O O . MET A 1 524 ? 8.847 -2.014 -0.676 1.00 96.44 524 MET A O 1
ATOM 4220 N N . ILE A 1 525 ? 7.781 -0.215 -1.491 1.00 95.31 525 ILE A N 1
ATOM 4221 C CA . ILE A 1 525 ? 6.856 -0.088 -0.357 1.00 95.31 525 ILE A CA 1
ATOM 4222 C C . ILE A 1 525 ? 5.999 -1.353 -0.235 1.00 95.31 525 ILE A C 1
ATOM 4224 O O . ILE A 1 525 ? 5.827 -1.859 0.872 1.00 95.31 525 ILE A O 1
ATOM 4228 N N . LEU A 1 526 ? 5.504 -1.902 -1.351 1.00 92.56 526 LEU A N 1
ATOM 4229 C CA . LEU A 1 526 ? 4.749 -3.159 -1.337 1.00 92.56 526 LEU A CA 1
ATOM 4230 C C . LEU A 1 526 ? 5.591 -4.345 -0.845 1.00 92.56 526 LEU A C 1
ATOM 4232 O O . LEU A 1 526 ? 5.093 -5.152 -0.060 1.00 92.56 526 LEU A O 1
ATOM 4236 N N . LEU A 1 527 ? 6.854 -4.441 -1.269 1.00 94.19 527 LEU A N 1
ATOM 4237 C CA . LEU A 1 527 ? 7.786 -5.478 -0.812 1.00 94.19 527 LEU A CA 1
ATOM 4238 C C . LEU A 1 527 ? 8.115 -5.346 0.680 1.00 94.19 527 LEU A C 1
ATOM 4240 O O . LEU A 1 527 ? 8.006 -6.323 1.414 1.00 94.19 527 LEU A O 1
ATOM 4244 N N . LEU A 1 528 ? 8.460 -4.144 1.152 1.00 93.00 528 LEU A N 1
ATOM 4245 C CA . LEU A 1 528 ? 8.743 -3.883 2.569 1.00 93.00 528 LEU A CA 1
ATOM 4246 C C . LEU A 1 528 ? 7.539 -4.252 3.443 1.00 93.00 528 LEU A C 1
ATOM 4248 O O . LEU A 1 528 ? 7.701 -4.930 4.454 1.00 93.00 528 LEU A O 1
ATOM 4252 N N . ARG A 1 529 ? 6.323 -3.898 3.007 1.00 84.69 529 ARG A N 1
ATOM 4253 C CA . ARG A 1 529 ? 5.076 -4.286 3.684 1.00 84.69 529 ARG A CA 1
ATOM 4254 C C . ARG A 1 529 ? 4.887 -5.793 3.733 1.00 84.69 529 ARG A C 1
ATOM 4256 O O . ARG A 1 529 ? 4.603 -6.328 4.795 1.00 84.69 529 ARG A O 1
ATOM 4263 N N . ALA A 1 530 ? 5.072 -6.473 2.601 1.00 84.06 530 ALA A N 1
ATOM 4264 C CA . ALA A 1 530 ? 4.938 -7.925 2.523 1.00 84.06 530 ALA A CA 1
ATOM 4265 C C . ALA A 1 530 ? 5.925 -8.664 3.443 1.00 84.06 530 ALA A C 1
ATOM 4267 O O . ALA A 1 530 ? 5.663 -9.795 3.831 1.00 84.06 530 ALA A O 1
ATOM 4268 N N . ARG A 1 531 ? 7.040 -8.020 3.799 1.00 86.00 531 ARG A N 1
ATOM 4269 C CA . ARG A 1 531 ? 8.066 -8.547 4.705 1.00 86.00 531 ARG A CA 1
ATOM 4270 C C . ARG A 1 531 ? 7.907 -8.075 6.155 1.00 86.00 531 ARG A C 1
ATOM 4272 O O . ARG A 1 531 ? 8.800 -8.334 6.955 1.00 86.00 531 ARG A O 1
ATOM 4279 N N . HIS A 1 532 ? 6.834 -7.350 6.488 1.00 80.81 532 HIS A N 1
ATOM 4280 C CA . HIS A 1 532 ? 6.645 -6.694 7.792 1.00 80.81 532 HIS A CA 1
ATOM 4281 C C . HIS A 1 532 ? 7.830 -5.794 8.191 1.00 80.81 532 HIS A C 1
ATOM 4283 O O . HIS A 1 532 ? 8.235 -5.721 9.349 1.00 80.81 532 HIS A O 1
ATOM 4289 N N . GLN A 1 533 ? 8.421 -5.114 7.206 1.00 85.44 533 GLN A N 1
ATOM 4290 C CA . GLN A 1 533 ? 9.529 -4.185 7.387 1.00 85.44 533 GLN A CA 1
ATOM 4291 C C . GLN A 1 533 ? 9.043 -2.737 7.305 1.00 85.44 533 GLN A C 1
ATOM 4293 O O . GLN A 1 533 ? 8.096 -2.397 6.594 1.00 85.44 533 GLN A O 1
ATOM 4298 N N . ARG A 1 534 ? 9.755 -1.853 8.008 1.00 85.69 534 ARG A N 1
ATOM 4299 C CA . ARG A 1 534 ? 9.501 -0.410 8.012 1.00 85.69 534 ARG A CA 1
ATOM 4300 C C . ARG A 1 534 ? 9.542 0.177 6.601 1.00 85.69 534 ARG A C 1
ATOM 4302 O O . ARG A 1 534 ? 10.560 0.107 5.917 1.00 85.69 534 ARG A O 1
ATOM 4309 N N . ILE A 1 535 ? 8.459 0.814 6.168 1.00 91.12 535 ILE A N 1
ATOM 4310 C CA . ILE A 1 535 ? 8.376 1.366 4.807 1.00 91.12 535 ILE A CA 1
ATOM 4311 C C . ILE A 1 535 ? 9.275 2.590 4.600 1.00 91.12 535 ILE A C 1
ATOM 4313 O O . ILE A 1 535 ? 9.589 2.926 3.457 1.00 91.12 535 ILE A O 1
ATOM 4317 N N . GLU A 1 536 ? 9.726 3.240 5.680 1.00 92.44 536 GLU A N 1
ATOM 4318 C CA . GLU A 1 536 ? 10.592 4.422 5.609 1.00 92.44 536 GLU A CA 1
ATOM 4319 C C . GLU A 1 536 ? 11.941 4.131 4.940 1.00 92.44 536 GLU A C 1
ATOM 4321 O O . GLU A 1 536 ? 12.561 5.047 4.406 1.00 92.44 536 GLU A O 1
ATOM 4326 N N . TRP A 1 537 ? 12.371 2.865 4.871 1.00 94.56 537 TRP A N 1
ATOM 4327 C CA . TRP A 1 537 ? 13.568 2.479 4.121 1.00 94.56 537 TRP A CA 1
ATOM 4328 C C . TRP A 1 537 ? 13.484 2.847 2.633 1.00 94.56 537 TRP A C 1
ATOM 4330 O O . TRP A 1 537 ? 14.504 3.185 2.031 1.00 94.56 537 TRP A O 1
ATOM 4340 N N . SER A 1 538 ? 12.276 2.890 2.053 1.00 96.00 538 SER A N 1
ATOM 4341 C CA . SER A 1 538 ? 12.055 3.351 0.671 1.00 96.00 538 SER A CA 1
ATOM 4342 C C . SER A 1 538 ? 12.479 4.809 0.432 1.00 96.00 538 SER A C 1
ATOM 4344 O O . SER A 1 538 ? 12.755 5.185 -0.711 1.00 96.00 538 SER A O 1
ATOM 4346 N N . ALA A 1 539 ? 12.629 5.624 1.486 1.00 95.56 539 ALA A N 1
ATOM 4347 C CA . ALA A 1 539 ? 13.150 6.988 1.391 1.00 95.56 539 ALA A CA 1
ATOM 4348 C C . ALA A 1 539 ? 14.572 7.037 0.808 1.00 95.56 539 ALA A C 1
ATOM 4350 O O . ALA A 1 539 ? 14.899 7.988 0.098 1.00 95.56 539 ALA A O 1
ATOM 4351 N N . ALA A 1 540 ? 15.387 5.993 1.019 1.00 94.56 540 ALA A N 1
ATOM 4352 C CA . ALA A 1 540 ? 16.732 5.882 0.446 1.00 94.56 540 ALA A CA 1
ATOM 4353 C C . ALA A 1 540 ? 16.744 5.795 -1.098 1.00 94.56 540 ALA A C 1
ATOM 4355 O O . ALA A 1 540 ? 17.805 5.931 -1.711 1.00 94.56 540 ALA A O 1
ATOM 4356 N N . TRP A 1 541 ? 15.574 5.613 -1.723 1.00 96.94 541 TRP A N 1
ATOM 4357 C CA . TRP A 1 541 ? 15.351 5.718 -3.166 1.00 96.94 541 TRP A CA 1
ATOM 4358 C C . TRP A 1 541 ? 14.452 6.910 -3.526 1.00 96.94 541 TRP A C 1
ATOM 4360 O O . TRP A 1 541 ? 14.838 7.774 -4.316 1.00 96.94 541 TRP A O 1
ATOM 4370 N N . LEU A 1 542 ? 13.263 7.003 -2.916 1.00 97.06 542 LEU A N 1
ATOM 4371 C CA . LEU A 1 542 ? 12.262 8.025 -3.243 1.00 97.06 542 LEU A CA 1
ATOM 4372 C C . LEU A 1 542 ? 12.745 9.448 -2.947 1.00 97.06 542 LEU A C 1
ATOM 4374 O O . LEU A 1 542 ? 12.466 10.350 -3.731 1.00 97.06 542 LEU A O 1
ATOM 4378 N N . LEU A 1 543 ? 13.493 9.657 -1.865 1.00 96.38 543 LEU A N 1
ATOM 4379 C CA . LEU A 1 543 ? 13.994 10.975 -1.458 1.00 96.38 543 LEU A CA 1
ATOM 4380 C C . LEU A 1 543 ? 15.492 11.145 -1.737 1.00 96.38 543 LEU A C 1
ATOM 4382 O O . LEU A 1 543 ? 16.102 12.109 -1.283 1.00 96.38 543 LEU A O 1
ATOM 4386 N N . ASN A 1 544 ? 16.095 10.220 -2.487 1.00 94.50 544 ASN A N 1
ATOM 4387 C CA . ASN A 1 544 ? 17.511 10.261 -2.815 1.00 94.50 544 ASN A CA 1
ATOM 4388 C C . ASN A 1 544 ? 17.786 11.310 -3.909 1.00 94.50 544 ASN A C 1
ATOM 4390 O O . ASN A 1 544 ? 17.318 11.137 -5.041 1.00 94.50 544 ASN A O 1
ATOM 4394 N N . PRO A 1 545 ? 18.575 12.366 -3.622 1.00 92.88 545 PRO A N 1
ATOM 4395 C CA . PRO A 1 545 ? 18.849 13.419 -4.594 1.00 92.88 545 PRO A CA 1
ATOM 4396 C C . PRO A 1 545 ? 19.545 12.906 -5.854 1.00 92.88 545 PRO A C 1
ATOM 4398 O O . PRO A 1 545 ? 19.267 13.399 -6.939 1.00 92.88 545 PRO A O 1
ATOM 4401 N N . MET A 1 546 ? 20.416 11.897 -5.741 1.00 91.06 546 MET A N 1
ATOM 4402 C CA . MET A 1 546 ? 21.128 11.340 -6.893 1.00 91.06 546 MET A CA 1
ATOM 4403 C C . MET A 1 546 ? 20.161 10.655 -7.864 1.00 91.06 546 MET A C 1
ATOM 4405 O O . MET A 1 546 ? 20.208 10.923 -9.062 1.00 91.06 546 MET A O 1
ATOM 4409 N N . VAL A 1 547 ? 19.258 9.820 -7.341 1.00 94.94 547 VAL A N 1
ATOM 4410 C CA . VAL A 1 547 ? 18.221 9.133 -8.130 1.00 94.94 547 VAL A CA 1
ATOM 4411 C C . VAL A 1 547 ? 17.325 10.162 -8.816 1.00 94.94 547 VAL A C 1
ATOM 4413 O O . VAL A 1 547 ? 17.174 10.137 -10.035 1.00 94.94 547 VAL A O 1
ATOM 4416 N N . ALA A 1 548 ? 16.801 11.115 -8.038 1.00 96.06 548 ALA A N 1
ATOM 4417 C CA . ALA A 1 548 ? 15.889 12.131 -8.547 1.00 96.06 548 ALA A CA 1
ATOM 4418 C C . ALA A 1 548 ? 16.550 13.034 -9.602 1.00 96.06 548 ALA A C 1
ATOM 4420 O O . ALA A 1 548 ? 15.910 13.383 -10.589 1.00 96.06 548 ALA A O 1
ATOM 4421 N N . VAL A 1 549 ? 17.827 13.397 -9.436 1.00 95.06 549 VAL A N 1
ATOM 4422 C CA . VAL A 1 549 ? 18.565 14.198 -10.423 1.00 95.06 549 VAL A CA 1
ATOM 4423 C C . VAL A 1 549 ? 18.802 13.407 -11.708 1.00 95.06 549 VAL A C 1
ATOM 4425 O O . VAL A 1 549 ? 18.562 13.944 -12.782 1.00 95.06 549 VAL A O 1
ATOM 4428 N N . ILE A 1 550 ? 19.239 12.146 -11.652 1.00 93.81 550 ILE A N 1
ATOM 4429 C CA . ILE A 1 550 ? 19.552 11.386 -12.876 1.00 93.81 550 ILE A CA 1
ATOM 4430 C C . ILE A 1 550 ? 18.310 11.226 -13.770 1.00 93.81 550 ILE A C 1
ATOM 4432 O O . ILE A 1 550 ? 18.386 11.482 -14.976 1.00 93.81 550 ILE A O 1
ATOM 4436 N N . SER A 1 551 ? 17.154 10.879 -13.197 1.00 95.00 551 SER A N 1
ATOM 4437 C CA . SER A 1 551 ? 15.916 10.720 -13.969 1.00 95.00 551 SER A CA 1
ATOM 4438 C C . SER A 1 551 ? 15.402 12.051 -14.529 1.00 95.00 551 SER A C 1
ATOM 4440 O O . SER A 1 551 ? 15.093 12.150 -15.719 1.00 95.00 551 SER A O 1
ATOM 4442 N N . THR A 1 552 ? 15.389 13.116 -13.721 1.00 96.31 552 THR A N 1
ATOM 4443 C CA . THR A 1 552 ? 14.901 14.444 -14.145 1.00 96.31 552 THR A CA 1
ATOM 4444 C C . THR A 1 552 ? 15.852 15.172 -15.101 1.00 96.31 552 THR A C 1
ATOM 4446 O O . THR A 1 552 ? 15.402 15.993 -15.907 1.00 96.31 552 THR A O 1
ATOM 4449 N N . ARG A 1 553 ? 17.148 14.825 -15.119 1.00 95.31 553 ARG A N 1
ATOM 4450 C CA . ARG A 1 553 ? 18.085 15.223 -16.187 1.00 95.31 553 ARG A CA 1
ATOM 4451 C C . ARG A 1 553 ? 17.761 14.563 -17.532 1.00 95.31 553 ARG A C 1
ATOM 4453 O O . ARG A 1 553 ? 18.180 15.085 -18.565 1.00 95.31 553 ARG A O 1
ATOM 4460 N N . GLY A 1 554 ? 16.964 13.493 -17.539 1.00 94.06 554 GLY A N 1
ATOM 4461 C CA . GLY A 1 554 ? 16.459 12.833 -18.742 1.00 94.06 554 GLY A CA 1
ATOM 4462 C C . GLY A 1 554 ? 17.135 11.505 -19.073 1.00 94.06 554 GLY A C 1
ATOM 4463 O O . GLY A 1 554 ? 17.202 11.135 -20.242 1.00 94.06 554 GLY A O 1
ATOM 4464 N N . ASN A 1 555 ? 17.629 10.783 -18.068 1.00 93.94 555 ASN A N 1
ATOM 4465 C CA . ASN A 1 555 ? 18.141 9.430 -18.248 1.00 93.94 555 ASN A CA 1
ATOM 4466 C C . ASN A 1 555 ? 17.070 8.364 -17.917 1.00 93.94 555 ASN A C 1
ATOM 4468 O O . ASN A 1 555 ? 16.306 8.515 -16.967 1.00 93.94 555 ASN A O 1
ATOM 4472 N N . CYS A 1 556 ? 17.033 7.274 -18.691 1.00 94.62 556 CYS A N 1
ATOM 4473 C CA . CYS A 1 556 ? 16.018 6.221 -18.594 1.00 94.62 556 CYS A CA 1
ATOM 4474 C C . CYS A 1 556 ? 16.279 5.116 -17.547 1.00 94.62 556 CYS A C 1
ATOM 4476 O O . CYS A 1 556 ? 15.434 4.233 -17.398 1.00 94.62 556 CYS A O 1
ATOM 4478 N N . GLU A 1 557 ? 17.398 5.134 -16.809 1.00 93.50 557 GLU A N 1
ATOM 4479 C CA . GLU A 1 557 ? 17.767 4.063 -15.863 1.00 93.50 557 GLU A CA 1
ATOM 4480 C C . GLU A 1 557 ? 16.708 3.835 -14.763 1.00 93.50 557 GLU A C 1
ATOM 4482 O O . GLU A 1 557 ? 16.572 2.714 -14.273 1.00 93.50 557 GLU A O 1
ATOM 4487 N N . GLY A 1 558 ? 15.907 4.850 -14.410 1.00 92.56 558 GLY A N 1
ATOM 4488 C CA . GLY A 1 558 ? 14.781 4.707 -13.474 1.00 92.56 558 GLY A CA 1
ATOM 4489 C C . GLY A 1 558 ? 13.725 3.690 -13.933 1.00 92.56 558 GLY A C 1
ATOM 4490 O O . GLY A 1 558 ? 13.187 2.944 -13.114 1.00 92.56 558 GLY A O 1
ATOM 4491 N N . LEU A 1 559 ? 13.485 3.574 -15.248 1.00 96.25 559 LEU A N 1
ATOM 4492 C CA . LEU A 1 559 ? 12.582 2.564 -15.820 1.00 96.25 559 LEU A CA 1
ATOM 4493 C C . LEU A 1 559 ? 13.139 1.145 -15.643 1.00 96.25 559 LEU A C 1
ATOM 4495 O O . LEU A 1 559 ? 12.397 0.218 -15.323 1.00 96.25 559 LEU A O 1
ATOM 4499 N N . LEU A 1 560 ? 14.452 0.976 -15.804 1.00 95.31 560 LEU A N 1
ATOM 4500 C CA . LEU A 1 560 ? 15.124 -0.304 -15.568 1.00 95.31 560 LEU A CA 1
ATOM 4501 C C . LEU A 1 560 ? 15.129 -0.677 -14.088 1.00 95.31 560 LEU A C 1
ATOM 4503 O O . LEU A 1 560 ? 14.888 -1.836 -13.757 1.00 95.31 560 LEU A O 1
ATOM 4507 N N . GLY A 1 561 ? 15.326 0.302 -13.201 1.00 95.75 561 GLY A N 1
ATOM 4508 C CA . GLY A 1 561 ? 15.148 0.117 -11.763 1.00 95.75 561 GLY A CA 1
ATOM 4509 C C . GLY A 1 561 ? 13.742 -0.385 -11.421 1.00 95.75 561 GLY A C 1
ATOM 4510 O O . GLY A 1 561 ? 13.598 -1.353 -10.676 1.00 95.75 561 GLY A O 1
ATOM 4511 N N . ALA A 1 562 ? 12.704 0.201 -12.028 1.00 97.81 562 ALA A N 1
ATOM 4512 C CA . ALA A 1 562 ? 11.327 -0.256 -11.848 1.00 97.81 562 ALA A CA 1
ATOM 4513 C C . ALA A 1 562 ? 11.117 -1.697 -12.329 1.00 97.81 562 ALA A C 1
ATOM 4515 O O . ALA A 1 562 ? 10.521 -2.490 -11.604 1.00 97.81 562 ALA A O 1
ATOM 4516 N N . LEU A 1 563 ? 11.650 -2.066 -13.500 1.00 98.06 563 LEU A N 1
ATOM 4517 C CA . LEU A 1 563 ? 11.580 -3.441 -14.012 1.00 98.06 563 LEU A CA 1
ATOM 4518 C C . LEU A 1 563 ? 12.322 -4.436 -13.106 1.00 98.06 563 LEU A C 1
ATOM 4520 O O . LEU A 1 563 ? 11.828 -5.536 -12.872 1.00 98.06 563 LEU A O 1
ATOM 4524 N N . ALA A 1 564 ? 13.474 -4.053 -12.556 1.00 97.50 564 ALA A N 1
ATOM 4525 C CA . ALA A 1 564 ? 14.252 -4.898 -11.655 1.00 97.50 564 ALA A CA 1
ATOM 4526 C C . ALA A 1 564 ? 13.519 -5.171 -10.328 1.00 97.50 564 ALA A C 1
ATOM 4528 O O . ALA A 1 564 ? 13.495 -6.308 -9.852 1.00 97.50 564 ALA A O 1
ATOM 4529 N N . ILE A 1 565 ? 12.865 -4.156 -9.751 1.00 98.19 565 ILE A N 1
ATOM 4530 C CA . ILE A 1 565 ? 12.040 -4.333 -8.546 1.00 98.19 565 ILE A CA 1
ATOM 4531 C C . ILE A 1 565 ? 10.726 -5.048 -8.867 1.00 98.19 565 ILE A C 1
ATOM 4533 O O . ILE A 1 565 ? 10.292 -5.875 -8.072 1.00 98.19 565 ILE A O 1
ATOM 4537 N N . ALA A 1 566 ? 10.119 -4.801 -10.030 1.00 98.19 566 ALA A N 1
ATOM 4538 C CA . ALA A 1 566 ? 8.934 -5.532 -10.480 1.00 98.19 566 ALA A CA 1
ATOM 4539 C C . ALA A 1 566 ? 9.222 -7.030 -10.641 1.00 98.19 566 ALA A C 1
ATOM 4541 O O . ALA A 1 566 ? 8.392 -7.856 -10.272 1.00 98.19 566 ALA A O 1
ATOM 4542 N N . LEU A 1 567 ? 10.412 -7.384 -11.135 1.00 97.69 567 LEU A N 1
ATOM 4543 C CA . LEU A 1 567 ? 10.865 -8.768 -11.237 1.00 97.69 567 LEU A CA 1
ATOM 4544 C C . LEU A 1 567 ? 10.982 -9.423 -9.856 1.00 97.69 567 LEU A C 1
ATOM 4546 O O . LEU A 1 567 ? 10.451 -10.511 -9.649 1.00 97.69 567 LEU A O 1
ATOM 4550 N N . LEU A 1 568 ? 11.629 -8.744 -8.904 1.00 96.38 568 LEU A N 1
ATOM 4551 C CA . LEU A 1 568 ? 11.740 -9.216 -7.523 1.00 96.38 568 LEU A CA 1
ATOM 4552 C C . LEU A 1 568 ? 10.358 -9.361 -6.859 1.00 96.38 568 LEU A C 1
ATOM 4554 O O . LEU A 1 568 ? 10.078 -10.386 -6.243 1.00 96.38 568 LEU A O 1
ATOM 4558 N N . TYR A 1 569 ? 9.480 -8.371 -7.042 1.00 96.31 569 TYR A N 1
ATOM 4559 C CA . TYR A 1 569 ? 8.100 -8.385 -6.553 1.00 96.31 569 TYR A CA 1
ATOM 4560 C C . TYR A 1 569 ? 7.300 -9.565 -7.107 1.00 96.31 569 TYR A C 1
ATOM 4562 O O . TYR A 1 569 ? 6.665 -10.283 -6.338 1.00 96.31 569 TYR A O 1
ATOM 4570 N N . ALA A 1 570 ? 7.354 -9.794 -8.421 1.00 96.00 570 ALA A N 1
ATOM 4571 C CA . ALA A 1 570 ? 6.624 -10.881 -9.063 1.00 96.00 570 ALA A CA 1
ATOM 4572 C C . ALA A 1 570 ? 7.062 -12.254 -8.533 1.00 96.00 570 ALA A C 1
ATOM 4574 O O . ALA A 1 570 ? 6.221 -13.123 -8.335 1.00 96.00 570 ALA A O 1
ATOM 4575 N N . ILE A 1 571 ? 8.354 -12.444 -8.254 1.00 93.12 571 ILE A N 1
ATOM 4576 C CA . ILE A 1 571 ? 8.867 -13.707 -7.707 1.00 93.12 571 ILE A CA 1
ATOM 4577 C C . ILE A 1 571 ? 8.450 -13.888 -6.247 1.00 93.12 571 ILE A C 1
ATOM 4579 O O . ILE A 1 571 ? 7.957 -14.951 -5.888 1.00 93.12 571 ILE A O 1
ATOM 4583 N N . GLU A 1 572 ? 8.589 -12.860 -5.406 1.00 90.50 572 GLU A N 1
ATOM 4584 C CA . GLU A 1 572 ? 8.211 -12.950 -3.984 1.00 90.50 572 GLU A CA 1
ATOM 4585 C C . GLU A 1 572 ? 6.698 -13.085 -3.762 1.00 90.50 572 GLU A C 1
ATOM 4587 O O . GLU A 1 572 ? 6.266 -13.540 -2.706 1.00 90.50 572 GLU A O 1
ATOM 4592 N N . LYS A 1 573 ? 5.885 -12.712 -4.756 1.00 88.88 573 LYS A N 1
ATOM 4593 C CA . LYS A 1 573 ? 4.434 -12.937 -4.774 1.00 88.88 573 LYS A CA 1
ATOM 4594 C C . LYS A 1 573 ? 4.010 -14.207 -5.516 1.00 88.88 573 LYS A C 1
ATOM 4596 O O . LYS A 1 573 ? 2.820 -14.369 -5.764 1.00 88.88 573 LYS A O 1
ATOM 4601 N N . ASP A 1 574 ? 4.956 -15.074 -5.880 1.00 88.88 574 ASP A N 1
ATOM 4602 C CA . ASP A 1 574 ? 4.727 -16.319 -6.632 1.00 88.88 574 ASP A CA 1
ATOM 4603 C C . ASP A 1 574 ? 3.979 -16.109 -7.973 1.00 88.88 574 ASP A C 1
ATOM 4605 O O . ASP A 1 574 ? 3.329 -16.993 -8.528 1.00 88.88 574 ASP A O 1
ATOM 4609 N N . GLN A 1 575 ? 4.093 -14.911 -8.556 1.00 93.31 575 GLN A N 1
ATOM 4610 C CA . GLN A 1 575 ? 3.526 -14.544 -9.856 1.00 93.31 575 GLN A CA 1
ATOM 4611 C C . GLN A 1 575 ? 4.502 -14.898 -10.984 1.00 93.31 575 GLN A C 1
ATOM 4613 O O . GLN A 1 575 ? 5.022 -14.043 -11.705 1.00 93.31 575 GLN A O 1
ATOM 4618 N N . ILE A 1 576 ? 4.748 -16.194 -11.150 1.00 93.88 576 ILE A N 1
ATOM 4619 C CA . ILE A 1 576 ? 5.799 -16.748 -12.018 1.00 93.88 576 ILE A CA 1
ATOM 4620 C C . ILE A 1 576 ? 5.677 -16.302 -13.487 1.00 93.88 576 ILE A C 1
ATOM 4622 O O . ILE A 1 576 ? 6.674 -15.951 -14.121 1.00 93.88 576 ILE A O 1
ATOM 4626 N N . THR A 1 577 ? 4.461 -16.253 -14.035 1.00 95.06 577 THR A N 1
ATOM 4627 C CA . THR A 1 577 ? 4.223 -15.777 -15.410 1.00 95.06 577 THR A CA 1
ATOM 4628 C C . THR A 1 577 ? 4.598 -14.302 -15.569 1.00 95.06 577 THR A C 1
ATOM 4630 O O . THR A 1 577 ? 5.239 -13.931 -16.553 1.00 95.06 577 THR A O 1
ATOM 4633 N N . LEU A 1 578 ? 4.246 -13.463 -14.587 1.00 96.44 578 LEU A N 1
ATOM 4634 C CA . LEU A 1 578 ? 4.614 -12.048 -14.588 1.00 96.44 578 LEU A CA 1
ATOM 4635 C C . LEU A 1 578 ? 6.133 -11.885 -14.472 1.00 96.44 578 LEU A C 1
ATOM 4637 O O . LEU A 1 578 ? 6.710 -11.097 -15.214 1.00 96.44 578 LEU A O 1
ATOM 4641 N N . ALA A 1 579 ? 6.790 -12.668 -13.611 1.00 96.88 579 ALA A N 1
ATOM 4642 C CA . ALA A 1 579 ? 8.245 -12.660 -13.478 1.00 96.88 579 ALA A CA 1
ATOM 4643 C C . ALA A 1 579 ? 8.940 -12.982 -14.813 1.00 96.88 579 ALA A C 1
ATOM 4645 O O . ALA A 1 579 ? 9.863 -12.273 -15.214 1.00 96.88 579 ALA A O 1
ATOM 4646 N N . GLY A 1 580 ? 8.454 -13.994 -15.543 1.00 97.62 580 GLY A N 1
ATOM 4647 C CA . GLY A 1 580 ? 8.930 -14.307 -16.891 1.00 97.62 580 GLY A CA 1
ATOM 4648 C C . GLY A 1 580 ? 8.755 -13.134 -17.863 1.00 97.62 580 GLY A C 1
ATOM 4649 O O . GLY A 1 580 ? 9.716 -12.727 -18.516 1.00 97.62 580 GLY A O 1
ATOM 4650 N N . LEU A 1 581 ? 7.557 -12.542 -17.920 1.00 98.25 581 LEU A N 1
ATOM 4651 C CA . LEU A 1 581 ? 7.250 -11.418 -18.813 1.00 98.25 581 LEU A CA 1
ATOM 4652 C C . LEU A 1 581 ? 8.137 -10.195 -18.529 1.00 98.25 581 LEU A C 1
ATOM 4654 O O . LEU A 1 581 ? 8.697 -9.602 -19.456 1.00 98.25 581 LEU A O 1
ATOM 4658 N N . VAL A 1 582 ? 8.290 -9.838 -17.251 1.00 98.25 582 VAL A N 1
ATOM 4659 C CA . VAL A 1 582 ? 9.117 -8.708 -16.809 1.00 98.25 582 VAL A CA 1
ATOM 4660 C C . VAL A 1 582 ? 10.590 -8.964 -17.115 1.00 98.25 582 VAL A C 1
ATOM 4662 O O . VAL A 1 582 ? 11.239 -8.076 -17.661 1.00 98.25 582 VAL A O 1
ATOM 4665 N N . LEU A 1 583 ? 11.116 -10.167 -16.847 1.00 98.31 583 LEU A N 1
ATOM 4666 C CA . LEU A 1 583 ? 12.507 -10.516 -17.158 1.00 98.31 583 LEU A CA 1
ATOM 4667 C C . LEU A 1 583 ? 12.796 -10.395 -18.660 1.00 98.31 583 LEU A C 1
ATOM 4669 O O . LEU A 1 583 ? 13.759 -9.734 -19.042 1.00 98.31 583 LEU A O 1
ATOM 4673 N N . GLY A 1 584 ? 11.952 -10.985 -19.514 1.00 98.06 584 GLY A N 1
ATOM 4674 C CA . GLY A 1 584 ? 12.133 -10.923 -20.969 1.00 98.06 584 GLY A CA 1
ATOM 4675 C C . GLY A 1 584 ? 12.070 -9.494 -21.514 1.00 98.06 584 GLY A C 1
ATOM 4676 O O . GLY A 1 584 ? 12.906 -9.093 -22.326 1.00 98.06 584 GLY A O 1
ATOM 4677 N N . THR A 1 585 ? 11.128 -8.696 -21.003 1.00 98.00 585 THR A N 1
ATOM 4678 C CA . THR A 1 585 ? 10.988 -7.275 -21.355 1.00 98.00 585 THR A CA 1
ATOM 4679 C C . THR A 1 585 ? 12.193 -6.457 -20.886 1.00 98.00 585 THR A C 1
ATOM 4681 O O . THR A 1 585 ? 12.719 -5.648 -21.648 1.00 98.00 585 THR A O 1
ATOM 4684 N N . ALA A 1 586 ? 12.678 -6.690 -19.663 1.00 97.62 586 ALA A N 1
ATOM 4685 C CA . ALA A 1 586 ? 13.839 -6.001 -19.110 1.00 97.62 586 ALA A CA 1
ATOM 4686 C C . ALA A 1 586 ? 15.114 -6.299 -19.906 1.00 97.62 586 ALA A C 1
ATOM 4688 O O . ALA A 1 586 ? 15.836 -5.364 -20.242 1.00 97.62 586 ALA A O 1
ATOM 4689 N N . VAL A 1 587 ? 15.347 -7.568 -20.268 1.00 97.38 587 VAL A N 1
ATOM 4690 C CA . VAL A 1 587 ? 16.492 -7.993 -21.096 1.00 97.38 587 VAL A CA 1
ATOM 4691 C C . VAL A 1 587 ? 16.432 -7.394 -22.503 1.00 97.38 587 VAL A C 1
ATOM 4693 O O . VAL A 1 587 ? 17.462 -6.995 -23.047 1.00 97.38 587 VAL A O 1
ATOM 4696 N N . HIS A 1 588 ? 15.237 -7.288 -23.092 1.00 97.19 588 HIS A N 1
ATOM 4697 C CA . HIS A 1 588 ? 15.058 -6.596 -24.369 1.00 97.19 588 HIS A CA 1
ATOM 4698 C C . HIS A 1 588 ? 15.367 -5.096 -24.244 1.00 97.19 588 HIS A C 1
ATOM 4700 O O . HIS A 1 588 ? 16.018 -4.521 -25.115 1.00 97.19 588 HIS A O 1
ATOM 4706 N N . PHE A 1 589 ? 14.915 -4.461 -23.158 1.00 95.31 589 PHE A N 1
ATOM 4707 C CA . PHE A 1 589 ? 15.135 -3.035 -22.925 1.00 95.31 589 PHE A CA 1
ATOM 4708 C C . PHE A 1 589 ? 16.622 -2.705 -22.734 1.00 95.31 589 PHE A C 1
ATOM 4710 O O . PHE A 1 589 ? 17.117 -1.711 -23.267 1.00 95.31 589 PHE A O 1
ATOM 4717 N N . LYS A 1 590 ? 17.347 -3.556 -21.998 1.00 93.56 590 LYS A N 1
ATOM 4718 C CA . LYS A 1 590 ? 18.806 -3.514 -21.842 1.00 93.56 590 LYS A CA 1
ATOM 4719 C C . LYS A 1 590 ? 19.298 -4.904 -21.476 1.00 93.56 590 LYS A C 1
ATOM 4721 O O . LYS A 1 590 ? 18.669 -5.566 -20.675 1.00 93.56 590 LYS A O 1
ATOM 4726 N N . ILE A 1 591 ? 20.448 -5.339 -21.982 1.00 92.06 591 ILE A N 1
ATOM 4727 C CA . ILE A 1 591 ? 20.843 -6.754 -21.855 1.00 92.06 591 ILE A CA 1
ATOM 4728 C C . ILE A 1 591 ? 21.195 -7.202 -20.421 1.00 92.06 591 ILE A C 1
ATOM 4730 O O . ILE A 1 591 ? 21.040 -8.373 -20.090 1.00 92.06 591 ILE A O 1
ATOM 4734 N N . TYR A 1 592 ? 21.661 -6.296 -19.552 1.00 92.50 592 TYR A N 1
ATOM 4735 C CA . TYR A 1 592 ? 22.230 -6.659 -18.243 1.00 92.50 592 TYR A CA 1
ATOM 4736 C C . TYR A 1 592 ? 21.300 -7.411 -17.264 1.00 92.50 592 TYR A C 1
ATOM 4738 O O . TYR A 1 592 ? 21.833 -8.244 -16.534 1.00 92.50 592 TYR A O 1
ATOM 4746 N N . PRO A 1 593 ? 19.962 -7.213 -17.214 1.00 96.00 593 PRO A N 1
ATOM 4747 C CA . PRO A 1 593 ? 19.083 -7.944 -16.300 1.00 96.00 593 PRO A CA 1
ATOM 4748 C C . PRO A 1 593 ? 19.085 -9.460 -16.539 1.00 96.00 593 PRO A C 1
ATOM 4750 O O . PRO A 1 593 ? 18.597 -10.209 -15.696 1.00 96.00 593 PRO A O 1
ATOM 4753 N N . ILE A 1 594 ? 19.694 -9.939 -17.634 1.00 95.56 594 ILE A N 1
ATOM 4754 C CA . ILE A 1 594 ? 19.945 -11.365 -17.871 1.00 95.56 594 ILE A CA 1
ATOM 4755 C C . ILE A 1 594 ? 20.741 -12.012 -16.732 1.00 95.56 594 ILE A C 1
ATOM 4757 O O . ILE A 1 594 ? 20.574 -13.202 -16.471 1.00 95.56 594 ILE A O 1
ATOM 4761 N N . ILE A 1 595 ? 21.558 -11.234 -16.005 1.00 96.00 595 ILE A N 1
ATOM 4762 C CA . ILE A 1 595 ? 22.310 -11.746 -14.856 1.00 96.00 595 ILE A CA 1
ATOM 4763 C C . ILE A 1 595 ? 21.390 -12.268 -13.753 1.00 96.00 595 ILE A C 1
ATOM 4765 O O . ILE A 1 595 ? 21.813 -13.119 -12.983 1.00 96.00 595 ILE A O 1
ATOM 4769 N N . TYR A 1 596 ? 20.134 -11.823 -13.674 1.00 97.12 596 TYR A N 1
ATOM 4770 C CA . TYR A 1 596 ? 19.195 -12.301 -12.660 1.00 97.12 596 TYR A CA 1
ATOM 4771 C C . TYR A 1 596 ? 18.655 -13.702 -12.962 1.00 97.12 596 TYR A C 1
ATOM 4773 O O . TYR A 1 596 ? 18.260 -14.404 -12.034 1.00 97.12 596 TYR A O 1
ATOM 4781 N N . ALA A 1 597 ? 18.675 -14.152 -14.222 1.00 95.44 597 ALA A N 1
ATOM 4782 C CA . ALA A 1 597 ? 18.062 -15.419 -14.621 1.00 95.44 597 ALA A CA 1
ATOM 4783 C C . ALA A 1 597 ? 18.591 -16.644 -13.835 1.00 95.44 597 ALA A C 1
ATOM 4785 O O . ALA A 1 597 ? 17.758 -17.393 -13.319 1.00 95.44 597 ALA A O 1
ATOM 4786 N N . PRO A 1 598 ? 19.915 -16.843 -13.640 1.00 93.38 598 PRO A N 1
ATOM 4787 C CA . PRO A 1 598 ? 20.431 -17.938 -12.815 1.00 93.38 598 PRO A CA 1
ATOM 4788 C C . PRO A 1 598 ? 19.915 -17.902 -11.372 1.00 93.38 598 PRO A C 1
ATOM 4790 O O . PRO A 1 598 ? 19.509 -18.931 -10.839 1.00 93.38 598 PRO A O 1
ATOM 4793 N N . SER A 1 599 ? 19.872 -16.723 -10.749 1.00 93.69 599 SER A N 1
ATOM 4794 C CA . SER A 1 599 ? 19.399 -16.560 -9.369 1.00 93.69 599 SER A CA 1
ATOM 4795 C C . SER A 1 599 ? 17.921 -16.893 -9.226 1.00 93.69 599 SER A C 1
ATOM 4797 O O . SER A 1 599 ? 17.533 -17.543 -8.263 1.00 93.69 599 SER A O 1
ATOM 4799 N N . ILE A 1 600 ? 17.104 -16.507 -10.208 1.00 92.88 600 ILE A N 1
ATOM 4800 C CA . ILE A 1 600 ? 15.670 -16.817 -10.237 1.00 92.88 600 ILE A CA 1
ATOM 4801 C C . ILE A 1 600 ? 15.465 -18.324 -10.361 1.00 92.88 600 ILE A C 1
ATOM 4803 O O . ILE A 1 600 ? 14.744 -18.921 -9.567 1.00 92.88 600 ILE A O 1
ATOM 4807 N N . VAL A 1 601 ? 16.145 -18.961 -11.317 1.00 89.75 601 VAL A N 1
ATOM 4808 C CA . VAL A 1 601 ? 16.051 -20.412 -11.523 1.00 89.75 601 VAL A CA 1
ATOM 4809 C C . VAL A 1 601 ? 16.482 -21.178 -10.270 1.00 89.75 601 VAL A C 1
ATOM 4811 O O . VAL A 1 601 ? 15.837 -22.160 -9.902 1.00 89.75 601 VAL A O 1
ATOM 4814 N N . LEU A 1 602 ? 17.536 -20.721 -9.587 1.00 86.00 602 LEU A N 1
ATOM 4815 C CA . LEU A 1 602 ? 18.022 -21.330 -8.347 1.00 86.00 602 LEU A CA 1
ATOM 4816 C C . LEU A 1 602 ? 17.122 -21.069 -7.131 1.00 86.00 602 LEU A C 1
ATOM 4818 O O . LEU A 1 602 ? 17.169 -21.872 -6.196 1.00 86.00 602 LEU A O 1
ATOM 4822 N N . ALA A 1 603 ? 16.352 -19.978 -7.129 1.00 86.69 603 ALA A N 1
ATOM 4823 C CA . ALA A 1 603 ? 15.444 -19.604 -6.046 1.00 86.69 603 ALA A CA 1
ATOM 4824 C C . ALA A 1 603 ? 14.068 -20.289 -6.138 1.00 86.69 603 ALA A C 1
ATOM 4826 O O . ALA A 1 603 ? 13.465 -20.549 -5.102 1.00 86.69 603 ALA A O 1
ATOM 4827 N N . LEU A 1 604 ? 13.583 -20.613 -7.344 1.00 83.50 604 LEU A N 1
ATOM 4828 C CA . LEU A 1 604 ? 12.258 -21.211 -7.593 1.00 83.50 604 LEU A CA 1
ATOM 4829 C C . LEU A 1 604 ? 12.166 -22.708 -7.226 1.00 83.50 604 LEU A C 1
ATOM 4831 O O . LEU A 1 604 ? 11.832 -23.545 -8.068 1.00 83.50 604 LEU A O 1
ATOM 4835 N N . ASN A 1 605 ? 12.477 -23.069 -5.977 1.00 69.94 605 ASN A N 1
ATOM 4836 C CA . ASN A 1 605 ? 12.546 -24.464 -5.522 1.00 69.94 605 ASN A CA 1
ATOM 4837 C C . ASN A 1 605 ? 11.454 -24.770 -4.495 1.00 69.94 605 ASN A C 1
ATOM 4839 O O . ASN A 1 605 ? 11.280 -24.022 -3.537 1.00 69.94 605 ASN A O 1
ATOM 4843 N N . GLY A 1 606 ? 10.789 -25.920 -4.652 1.00 53.31 606 GLY A N 1
ATOM 4844 C CA . GLY A 1 606 ? 10.044 -26.557 -3.564 1.00 53.31 606 GLY A CA 1
ATOM 4845 C C . GLY A 1 606 ? 11.003 -27.039 -2.470 1.00 53.31 606 GLY A C 1
ATOM 4846 O O . GLY A 1 606 ? 12.165 -27.327 -2.750 1.00 53.31 606 GLY A O 1
ATOM 4847 N N . ALA A 1 607 ? 10.522 -27.103 -1.231 1.00 42.59 607 ALA A N 1
ATOM 4848 C CA . ALA A 1 607 ? 11.296 -27.280 0.003 1.00 42.59 607 ALA A CA 1
ATOM 4849 C C . ALA A 1 607 ? 12.120 -28.588 0.141 1.00 42.59 607 ALA A C 1
ATOM 4851 O O . ALA A 1 607 ? 12.750 -28.795 1.174 1.00 42.59 607 ALA A O 1
ATOM 4852 N N . GLU A 1 608 ? 12.163 -29.455 -0.872 1.00 46.81 608 GLU A N 1
ATOM 4853 C CA . GLU A 1 608 ? 12.737 -30.803 -0.787 1.00 46.81 608 GLU A CA 1
ATOM 4854 C C . GLU A 1 608 ? 13.656 -31.122 -1.977 1.00 46.81 608 GLU A C 1
ATOM 4856 O O . GLU A 1 608 ? 13.298 -31.905 -2.852 1.00 46.81 608 GLU A O 1
ATOM 4861 N N . ASP A 1 609 ? 14.860 -30.545 -2.032 1.00 50.62 609 ASP A N 1
ATOM 4862 C CA . ASP A 1 609 ? 15.901 -31.088 -2.919 1.00 50.62 609 ASP A CA 1
ATOM 4863 C C . ASP A 1 609 ? 17.250 -31.186 -2.181 1.00 50.62 609 ASP A C 1
ATOM 4865 O O . ASP A 1 609 ? 17.713 -30.177 -1.623 1.00 50.62 609 ASP A O 1
ATOM 4869 N N . PRO A 1 610 ? 17.895 -32.372 -2.140 1.00 47.34 610 PRO A N 1
ATOM 4870 C CA . PRO A 1 610 ? 19.216 -32.542 -1.549 1.00 47.34 610 PRO A CA 1
ATOM 4871 C C . PRO A 1 610 ? 20.270 -31.728 -2.312 1.00 47.34 610 PRO A C 1
ATOM 4873 O O . PRO A 1 610 ? 20.057 -31.264 -3.432 1.00 47.34 610 PRO A O 1
ATOM 4876 N N . GLN A 1 611 ? 21.442 -31.546 -1.704 1.00 52.84 611 GLN A N 1
ATOM 4877 C CA . GLN A 1 611 ? 22.611 -30.932 -2.344 1.00 52.84 611 GLN A CA 1
ATOM 4878 C C . GLN A 1 611 ? 22.799 -31.428 -3.791 1.00 52.84 611 GLN A C 1
ATOM 4880 O O . GLN A 1 611 ? 22.708 -32.625 -4.052 1.00 52.84 611 GLN A O 1
ATOM 4885 N N . PHE A 1 612 ? 23.061 -30.493 -4.713 1.00 50.41 612 PHE A N 1
ATOM 4886 C CA . PHE A 1 612 ? 23.233 -30.738 -6.150 1.00 50.41 612 PHE A CA 1
ATOM 4887 C C . PHE A 1 612 ? 24.092 -31.990 -6.408 1.00 50.41 612 PHE A C 1
ATOM 4889 O O . PHE A 1 612 ? 25.294 -31.986 -6.143 1.00 50.41 612 PHE A O 1
ATOM 4896 N N . SER A 1 613 ? 23.467 -33.061 -6.909 1.00 53.00 613 SER A N 1
ATOM 4897 C CA . SER A 1 613 ? 24.127 -34.319 -7.276 1.00 53.00 613 SER A CA 1
ATOM 4898 C C . SER A 1 613 ? 24.054 -34.522 -8.791 1.00 53.00 613 SER A C 1
ATOM 4900 O O . SER A 1 613 ? 23.075 -34.133 -9.424 1.00 53.00 613 SER A O 1
ATOM 4902 N N . TRP A 1 614 ? 25.055 -35.167 -9.392 1.00 55.78 614 TRP A N 1
ATOM 4903 C CA . TRP A 1 614 ? 25.066 -35.494 -10.829 1.00 55.78 614 TRP A CA 1
ATOM 4904 C C . TRP A 1 614 ? 24.236 -36.747 -11.171 1.00 55.78 614 TRP A C 1
ATOM 4906 O O . TRP A 1 614 ? 24.569 -37.491 -12.092 1.00 55.78 614 TRP A O 1
ATOM 4916 N N . THR A 1 615 ? 23.171 -37.027 -10.417 1.00 64.06 615 THR A N 1
ATOM 4917 C CA . THR A 1 615 ? 22.277 -38.156 -10.702 1.00 64.06 615 THR A CA 1
ATOM 4918 C C . THR A 1 615 ? 21.211 -37.770 -11.728 1.00 64.06 615 THR A C 1
ATOM 4920 O O . THR A 1 615 ? 20.787 -36.615 -11.805 1.00 64.06 615 THR A O 1
ATOM 4923 N N . LEU A 1 616 ? 20.731 -38.749 -12.504 1.00 59.09 616 LEU A N 1
ATOM 4924 C CA . LEU A 1 616 ? 19.670 -38.535 -13.498 1.00 59.09 616 LEU A CA 1
ATOM 4925 C C . LEU A 1 616 ? 18.401 -37.937 -12.860 1.00 59.09 616 LEU A C 1
ATOM 4927 O O . LEU A 1 616 ? 17.762 -37.080 -13.460 1.00 59.09 616 LEU A O 1
ATOM 4931 N N . ALA A 1 617 ? 18.095 -38.337 -11.620 1.00 60.81 617 ALA A N 1
ATOM 4932 C CA . ALA A 1 617 ? 16.969 -37.839 -10.835 1.00 60.81 617 ALA A CA 1
ATOM 4933 C C . ALA A 1 617 ? 17.106 -36.348 -10.469 1.00 60.81 617 ALA A C 1
ATOM 4935 O O . ALA A 1 617 ? 16.144 -35.598 -10.621 1.00 60.81 617 ALA A O 1
ATOM 4936 N N . SER A 1 618 ? 18.300 -35.894 -10.064 1.00 62.12 618 SER A N 1
ATOM 4937 C CA . SER A 1 618 ? 18.577 -34.470 -9.809 1.00 62.12 618 SER A CA 1
ATOM 4938 C C . SER A 1 618 ? 18.522 -33.628 -11.091 1.00 62.12 618 SER A C 1
ATOM 4940 O O . SER A 1 618 ? 18.073 -32.484 -11.061 1.00 62.12 618 SER A O 1
ATOM 4942 N N . ILE A 1 619 ? 18.915 -34.193 -12.240 1.00 63.47 619 ILE A N 1
ATOM 4943 C CA . ILE A 1 619 ? 18.798 -33.521 -13.544 1.00 63.47 619 ILE A CA 1
ATOM 4944 C C . ILE A 1 619 ? 17.327 -33.397 -13.963 1.00 63.47 619 ILE A C 1
ATOM 4946 O O . ILE A 1 619 ? 16.911 -32.327 -14.398 1.00 63.47 619 ILE A O 1
ATOM 4950 N N . THR A 1 620 ? 16.510 -34.443 -13.800 1.00 62.34 620 THR A N 1
ATOM 4951 C CA . THR A 1 620 ? 15.068 -34.362 -14.096 1.00 62.34 620 THR A CA 1
ATOM 4952 C C . THR A 1 620 ? 14.320 -33.470 -13.105 1.00 62.34 620 THR A C 1
ATOM 4954 O O . THR A 1 620 ? 13.456 -32.703 -13.520 1.00 62.34 620 THR A O 1
ATOM 4957 N N . GLY A 1 621 ? 14.693 -33.494 -11.820 1.00 63.16 621 GLY A N 1
ATOM 4958 C CA . GLY A 1 621 ? 14.142 -32.618 -10.777 1.00 63.16 621 GLY A CA 1
ATOM 4959 C C . GLY A 1 621 ? 14.490 -31.140 -10.981 1.00 63.16 621 GLY A C 1
ATOM 4960 O O . GLY A 1 621 ? 13.769 -30.251 -10.523 1.00 63.16 621 GLY A O 1
ATOM 4961 N N . PHE A 1 622 ? 15.542 -30.849 -11.756 1.00 72.94 622 PHE A N 1
ATOM 4962 C CA . PHE A 1 622 ? 15.868 -29.484 -12.144 1.00 72.94 622 PHE A CA 1
ATOM 4963 C C . PHE A 1 622 ? 14.778 -28.840 -13.029 1.00 72.94 622 PHE A C 1
ATOM 4965 O O . PHE A 1 622 ? 14.530 -27.633 -12.946 1.00 72.94 622 PHE A O 1
ATOM 4972 N N . PHE A 1 623 ? 14.072 -29.623 -13.844 1.00 77.75 623 PHE A N 1
ATOM 4973 C CA . PHE A 1 623 ? 13.024 -29.125 -14.733 1.00 77.75 623 PHE A CA 1
ATOM 4974 C C . PHE A 1 623 ? 11.662 -29.110 -14.030 1.00 77.75 623 PHE A C 1
ATOM 4976 O O . PHE A 1 623 ? 10.821 -29.978 -14.245 1.00 77.75 623 PHE A O 1
ATOM 4983 N N . ASN A 1 624 ? 11.428 -28.097 -13.191 1.00 82.94 624 ASN A N 1
ATOM 4984 C CA . ASN A 1 624 ? 10.125 -27.887 -12.556 1.00 82.94 624 ASN A CA 1
ATOM 4985 C C . ASN A 1 624 ? 9.216 -26.955 -13.386 1.00 82.94 624 ASN A C 1
ATOM 4987 O O . ASN A 1 624 ? 9.680 -26.173 -14.224 1.00 82.94 624 ASN A O 1
ATOM 4991 N N . ARG A 1 625 ? 7.899 -27.021 -13.137 1.00 86.06 625 ARG A N 1
ATOM 4992 C CA . ARG A 1 625 ? 6.897 -26.218 -13.860 1.00 86.06 625 ARG A CA 1
ATOM 4993 C C . ARG A 1 625 ? 7.185 -24.718 -13.764 1.00 86.06 625 ARG A C 1
ATOM 4995 O O . ARG A 1 625 ? 7.088 -24.032 -14.773 1.00 86.06 625 ARG A O 1
ATOM 5002 N N . GLN A 1 626 ? 7.550 -24.211 -12.586 1.00 89.19 626 GLN A N 1
ATOM 5003 C CA . GLN A 1 626 ? 7.781 -22.779 -12.382 1.00 89.19 626 GLN A CA 1
ATOM 5004 C C . GLN A 1 626 ? 8.987 -22.269 -13.192 1.00 89.19 626 GLN A C 1
ATOM 5006 O O . GLN A 1 626 ? 8.872 -21.283 -13.915 1.00 89.19 626 GLN A O 1
ATOM 5011 N N . ARG A 1 627 ? 10.118 -22.981 -13.158 1.00 90.12 627 ARG A N 1
ATOM 5012 C CA . ARG A 1 627 ? 11.336 -22.695 -13.932 1.00 90.12 627 ARG A CA 1
ATOM 5013 C C . ARG A 1 627 ? 11.070 -22.747 -15.433 1.00 90.12 627 ARG A C 1
ATOM 5015 O O . ARG A 1 627 ? 11.505 -21.849 -16.149 1.00 90.12 627 ARG A O 1
ATOM 5022 N N . LEU A 1 628 ? 10.328 -23.755 -15.903 1.00 91.19 628 LEU A N 1
ATOM 5023 C CA . LEU A 1 628 ? 9.929 -23.859 -17.310 1.00 91.19 628 LEU A CA 1
ATOM 5024 C C . LEU A 1 628 ? 9.039 -22.686 -17.731 1.00 91.19 628 LEU A C 1
ATOM 5026 O O . LEU A 1 628 ? 9.270 -22.107 -18.789 1.00 91.19 628 LEU A O 1
ATOM 5030 N N . VAL A 1 629 ? 8.067 -22.295 -16.900 1.00 93.31 629 VAL A N 1
ATOM 5031 C CA . VAL A 1 629 ? 7.202 -21.138 -17.174 1.00 93.31 629 VAL A CA 1
ATOM 5032 C C . VAL A 1 629 ? 8.027 -19.855 -17.255 1.00 93.31 629 VAL A C 1
ATOM 5034 O O . VAL A 1 629 ? 7.909 -19.144 -18.249 1.00 93.31 629 VAL A O 1
ATOM 5037 N N . VAL A 1 630 ? 8.908 -19.570 -16.287 1.00 94.81 630 VAL A N 1
ATOM 5038 C CA . VAL A 1 630 ? 9.776 -18.378 -16.362 1.00 94.81 630 VAL A CA 1
ATOM 5039 C C . VAL A 1 630 ? 10.641 -18.410 -17.614 1.00 94.81 630 VAL A C 1
ATOM 5041 O O . VAL A 1 630 ? 10.708 -17.405 -18.320 1.00 94.81 630 VAL A O 1
ATOM 5044 N N . ALA A 1 631 ? 11.280 -19.541 -17.922 1.00 94.88 631 ALA A N 1
ATOM 5045 C CA . ALA A 1 631 ? 12.152 -19.671 -19.086 1.00 94.88 631 ALA A CA 1
ATOM 5046 C C . ALA A 1 631 ? 11.392 -19.442 -20.403 1.00 94.88 631 ALA A C 1
ATOM 5048 O O . ALA A 1 631 ? 11.798 -18.607 -21.208 1.00 94.88 631 ALA A O 1
ATOM 5049 N N . ILE A 1 632 ? 10.261 -20.124 -20.602 1.00 96.94 632 ILE A N 1
ATOM 5050 C CA . ILE A 1 632 ? 9.462 -20.022 -21.830 1.00 96.94 632 ILE A CA 1
ATOM 5051 C C . ILE A 1 632 ? 8.859 -18.624 -21.970 1.00 96.94 632 ILE A C 1
ATOM 5053 O O . ILE A 1 632 ? 8.946 -18.031 -23.044 1.00 96.94 632 ILE A O 1
ATOM 5057 N N . VAL A 1 633 ? 8.266 -18.076 -20.906 1.00 97.94 633 VAL A N 1
ATOM 5058 C CA . VAL A 1 633 ? 7.599 -16.767 -20.963 1.00 97.94 633 VAL A CA 1
ATOM 5059 C C . VAL A 1 633 ? 8.620 -15.646 -21.153 1.00 97.94 633 VAL A C 1
ATOM 5061 O O . VAL A 1 633 ? 8.397 -14.776 -21.991 1.00 97.94 633 VAL A O 1
ATOM 5064 N N . SER A 1 634 ? 9.761 -15.679 -20.454 1.00 97.94 634 SER A N 1
ATOM 5065 C CA . SER A 1 634 ? 10.819 -14.672 -20.640 1.00 97.94 634 SER A CA 1
ATOM 5066 C C . SER A 1 634 ? 11.443 -14.734 -22.029 1.00 97.94 634 SER A C 1
ATOM 5068 O O . SER A 1 634 ? 11.590 -13.693 -22.673 1.00 97.94 634 SER A O 1
ATOM 5070 N N . PHE A 1 635 ? 11.729 -15.936 -22.538 1.00 98.00 635 PHE A N 1
ATOM 5071 C CA . PHE A 1 635 ? 12.215 -16.118 -23.902 1.00 98.00 635 PHE A CA 1
ATOM 5072 C C . PHE A 1 635 ? 11.197 -15.625 -24.934 1.00 98.00 635 PHE A C 1
ATOM 5074 O O . PHE A 1 635 ? 11.570 -14.922 -25.872 1.00 98.00 635 PHE A O 1
ATOM 5081 N N . SER A 1 636 ? 9.914 -15.939 -24.745 1.00 98.19 636 SER A N 1
ATOM 5082 C CA . SER A 1 636 ? 8.838 -15.511 -25.646 1.00 98.19 636 SER A CA 1
ATOM 5083 C C . SER A 1 636 ? 8.686 -13.991 -25.649 1.00 98.19 636 SER A C 1
ATOM 5085 O O . SER A 1 636 ? 8.664 -13.388 -26.716 1.00 98.19 636 SER A O 1
ATOM 5087 N N . ALA A 1 637 ? 8.656 -13.354 -24.475 1.00 98.12 637 ALA A N 1
ATOM 5088 C CA . ALA A 1 637 ? 8.560 -11.901 -24.350 1.00 98.12 637 ALA A CA 1
ATOM 5089 C C . ALA A 1 637 ? 9.749 -11.188 -25.015 1.00 98.12 637 ALA A C 1
ATOM 5091 O O . ALA A 1 637 ? 9.554 -10.282 -25.827 1.00 98.12 637 ALA A O 1
ATOM 5092 N N . PHE A 1 638 ? 10.977 -11.643 -24.737 1.00 98.19 638 PHE A N 1
ATOM 5093 C CA . PHE A 1 638 ? 12.182 -11.123 -25.384 1.00 98.19 638 PHE A CA 1
ATOM 5094 C C . PHE A 1 638 ? 12.141 -11.311 -26.906 1.00 98.19 638 PHE A C 1
ATOM 5096 O O . PHE A 1 638 ? 12.455 -10.382 -27.652 1.00 98.19 638 PHE A O 1
ATOM 5103 N N . SER A 1 639 ? 11.747 -12.499 -27.372 1.00 98.06 639 SER A N 1
ATOM 5104 C CA . SER A 1 639 ? 11.747 -12.856 -28.793 1.00 98.06 639 SER A CA 1
ATOM 5105 C C . SER A 1 639 ? 10.690 -12.091 -29.575 1.00 98.06 639 SER A C 1
ATOM 5107 O O . SER A 1 639 ? 10.996 -11.590 -30.647 1.00 98.06 639 SER A O 1
ATOM 5109 N N . VAL A 1 640 ? 9.475 -11.941 -29.039 1.00 98.12 640 VAL A N 1
ATOM 5110 C CA . VAL A 1 640 ? 8.394 -11.182 -29.686 1.00 98.12 640 VAL A CA 1
ATOM 5111 C C . VAL A 1 640 ? 8.779 -9.712 -29.828 1.00 98.12 640 VAL A C 1
ATOM 5113 O O . VAL A 1 640 ? 8.684 -9.165 -30.925 1.00 98.12 640 VAL A O 1
ATOM 5116 N N . LEU A 1 641 ? 9.275 -9.080 -28.758 1.00 97.44 641 LEU A N 1
ATOM 5117 C CA . LEU A 1 641 ? 9.719 -7.684 -28.816 1.00 97.44 641 LEU A CA 1
ATOM 5118 C C . LEU A 1 641 ? 10.896 -7.509 -29.780 1.00 97.44 641 LEU A C 1
ATOM 5120 O O . LEU A 1 641 ? 10.896 -6.596 -30.602 1.00 97.44 641 LEU A O 1
ATOM 5124 N N . SER A 1 642 ? 11.886 -8.401 -29.724 1.00 97.31 642 SER A N 1
ATOM 5125 C CA . SER A 1 642 ? 13.060 -8.327 -30.600 1.00 97.31 642 SER A CA 1
ATOM 5126 C C . SER A 1 642 ? 12.710 -8.601 -32.062 1.00 97.31 642 SER A C 1
ATOM 5128 O O . SER A 1 642 ? 13.229 -7.915 -32.935 1.00 97.31 642 SER A O 1
ATOM 5130 N N . ALA A 1 643 ? 11.803 -9.541 -32.341 1.00 97.75 643 ALA A N 1
ATOM 5131 C CA . ALA A 1 643 ? 11.300 -9.806 -33.686 1.00 97.75 643 ALA A CA 1
ATOM 5132 C C . ALA A 1 643 ? 10.515 -8.610 -34.234 1.00 97.75 643 ALA A C 1
ATOM 5134 O O . ALA A 1 643 ? 10.692 -8.254 -35.395 1.00 97.75 643 ALA A O 1
ATOM 5135 N N . LEU A 1 644 ? 9.711 -7.947 -33.395 1.00 97.12 644 LEU A N 1
ATOM 5136 C CA . LEU A 1 644 ? 9.000 -6.726 -33.770 1.00 97.12 644 LEU A CA 1
ATOM 5137 C C . LEU A 1 644 ? 9.977 -5.594 -34.117 1.00 97.12 644 LEU A C 1
ATOM 5139 O O . LEU A 1 644 ? 9.844 -4.973 -35.167 1.00 97.12 644 LEU A O 1
ATOM 5143 N N . MET A 1 645 ? 10.989 -5.347 -33.279 1.00 96.69 645 MET A N 1
ATOM 5144 C CA . MET A 1 645 ? 12.000 -4.319 -33.565 1.00 96.69 645 MET A CA 1
ATOM 5145 C C . MET A 1 645 ? 12.826 -4.665 -34.810 1.00 96.69 645 MET A C 1
ATOM 5147 O O . MET A 1 645 ? 13.100 -3.796 -35.634 1.00 96.69 645 MET A O 1
ATOM 5151 N N . PHE A 1 646 ? 13.190 -5.935 -34.986 1.00 97.38 646 PHE A N 1
ATOM 5152 C CA . PHE A 1 646 ? 13.907 -6.400 -36.169 1.00 97.38 646 PHE A CA 1
ATOM 5153 C C . PHE A 1 646 ? 13.070 -6.264 -37.444 1.00 97.38 646 PHE A C 1
ATOM 5155 O O . PHE A 1 646 ? 13.604 -5.890 -38.483 1.00 97.38 646 PHE A O 1
ATOM 5162 N N . HIS A 1 647 ? 11.762 -6.516 -37.373 1.00 96.94 647 HIS A N 1
ATOM 5163 C CA . HIS A 1 647 ? 10.859 -6.343 -38.508 1.00 96.94 647 HIS A CA 1
ATOM 5164 C C . HIS A 1 647 ? 10.863 -4.899 -39.032 1.00 96.94 647 HIS A C 1
ATOM 5166 O O . HIS A 1 647 ? 10.877 -4.699 -40.243 1.00 96.94 647 HIS A O 1
ATOM 5172 N N . PHE A 1 648 ? 10.902 -3.906 -38.137 1.00 95.38 648 PHE A N 1
ATOM 5173 C CA . PHE A 1 648 ? 10.911 -2.492 -38.525 1.00 95.38 648 PHE A CA 1
ATOM 5174 C C . PHE A 1 648 ? 12.300 -1.942 -38.882 1.00 95.38 648 PHE A C 1
ATOM 5176 O O . PHE A 1 648 ? 12.395 -1.101 -39.770 1.00 95.38 648 PHE A O 1
ATOM 5183 N N . TYR A 1 649 ? 13.368 -2.387 -38.208 1.00 95.62 649 TYR A N 1
ATOM 5184 C CA . TYR A 1 649 ? 14.692 -1.736 -38.278 1.00 95.62 649 TYR A CA 1
ATOM 5185 C C . TYR A 1 649 ? 15.835 -2.657 -38.738 1.00 95.62 649 TYR A C 1
ATOM 5187 O O . TYR A 1 649 ? 16.983 -2.228 -38.854 1.00 95.62 649 TYR A O 1
ATOM 5195 N N . GLY A 1 650 ? 15.555 -3.934 -38.999 1.00 95.81 650 GLY A N 1
ATOM 5196 C CA . GLY A 1 650 ? 16.512 -4.896 -39.541 1.00 95.81 650 GLY A CA 1
ATOM 5197 C C . GLY A 1 650 ? 17.788 -5.060 -38.707 1.00 95.81 650 GLY A C 1
ATOM 5198 O O . GLY A 1 650 ? 17.772 -5.074 -37.474 1.00 95.81 650 GLY A O 1
ATOM 5199 N N . MET A 1 651 ? 18.924 -5.210 -39.394 1.00 95.50 651 MET A N 1
ATOM 5200 C CA . MET A 1 651 ? 20.223 -5.462 -38.756 1.00 95.50 651 MET A CA 1
ATOM 5201 C C . MET A 1 651 ? 20.772 -4.269 -37.968 1.00 95.50 651 MET A C 1
ATOM 5203 O O . MET A 1 651 ? 21.576 -4.485 -37.059 1.00 95.50 651 MET A O 1
ATOM 5207 N N . GLU A 1 652 ? 20.335 -3.039 -38.257 1.00 94.31 652 GLU A N 1
ATOM 5208 C CA . GLU A 1 652 ? 20.742 -1.860 -37.480 1.00 94.31 652 GLU A CA 1
ATOM 5209 C C . GLU A 1 652 ? 20.342 -2.004 -36.012 1.00 94.31 652 GLU A C 1
ATOM 5211 O O . GLU A 1 652 ? 21.147 -1.724 -35.122 1.00 94.31 652 GLU A O 1
ATOM 5216 N N . PHE A 1 653 ? 19.142 -2.539 -35.757 1.00 95.88 653 PHE A N 1
ATOM 5217 C CA . PHE A 1 653 ? 18.672 -2.835 -34.406 1.00 95.88 653 PHE A CA 1
ATOM 5218 C C . PHE A 1 653 ? 19.612 -3.783 -33.665 1.00 95.88 653 PHE A C 1
ATOM 5220 O O . PHE A 1 653 ? 20.100 -3.465 -32.580 1.00 95.88 653 PHE A O 1
ATOM 5227 N N . VAL A 1 654 ? 19.923 -4.931 -34.268 1.00 95.25 654 VAL A N 1
ATOM 5228 C CA . VAL A 1 654 ? 20.789 -5.941 -33.642 1.00 95.25 654 VAL A CA 1
ATOM 5229 C C . VAL A 1 654 ? 22.183 -5.367 -33.383 1.00 95.25 654 VAL A C 1
ATOM 5231 O O . VAL A 1 654 ? 22.749 -5.547 -32.298 1.00 95.25 654 VAL A O 1
ATOM 5234 N N . GLN A 1 655 ? 22.719 -4.635 -34.362 1.00 93.25 655 GLN A N 1
ATOM 5235 C CA . GLN A 1 655 ? 24.048 -4.051 -34.288 1.00 93.25 655 GLN A CA 1
ATOM 5236 C C . GLN A 1 655 ? 24.147 -3.002 -33.178 1.00 93.25 655 GLN A C 1
ATOM 5238 O O . GLN A 1 655 ? 25.079 -3.046 -32.374 1.00 93.25 655 GLN A O 1
ATOM 5243 N N . HIS A 1 656 ? 23.200 -2.068 -33.110 1.00 93.00 656 HIS A N 1
ATOM 5244 C CA . HIS A 1 656 ? 23.282 -0.930 -32.199 1.00 93.00 656 HIS A CA 1
ATOM 5245 C C . HIS A 1 656 ? 22.740 -1.209 -30.798 1.00 93.00 656 HIS A C 1
ATOM 5247 O O . HIS A 1 656 ? 23.288 -0.654 -29.846 1.00 93.00 656 HIS A O 1
ATOM 5253 N N . THR A 1 657 ? 21.715 -2.051 -30.648 1.00 93.06 657 THR A N 1
ATOM 5254 C CA . THR A 1 657 ? 21.116 -2.363 -29.339 1.00 93.06 657 THR A CA 1
ATOM 5255 C C . THR A 1 657 ? 21.862 -3.466 -28.594 1.00 93.06 657 THR A C 1
ATOM 5257 O O . THR A 1 657 ? 21.944 -3.412 -27.370 1.00 93.06 657 THR A O 1
ATOM 5260 N N . PHE A 1 658 ? 22.431 -4.457 -29.292 1.00 91.19 658 PHE A N 1
ATOM 5261 C CA . PHE A 1 658 ? 23.078 -5.600 -28.636 1.00 91.19 658 PHE A CA 1
ATOM 5262 C C . PHE A 1 658 ? 24.578 -5.686 -28.929 1.00 91.19 658 PHE A C 1
ATOM 5264 O O . PHE A 1 658 ? 25.390 -5.619 -28.002 1.00 91.19 658 PHE A O 1
ATOM 5271 N N . LEU A 1 659 ? 24.974 -5.804 -30.201 1.00 89.44 659 LEU A N 1
ATOM 5272 C CA . LEU A 1 659 ? 26.362 -6.137 -30.560 1.00 89.44 659 LEU A CA 1
ATOM 5273 C C . LEU A 1 659 ? 27.356 -5.013 -30.242 1.00 89.44 659 LEU A C 1
ATOM 5275 O O . LEU A 1 659 ? 28.483 -5.287 -29.822 1.00 89.44 659 LEU A O 1
ATOM 5279 N N . TYR A 1 660 ? 26.936 -3.751 -30.356 1.00 85.81 660 TYR A N 1
ATOM 5280 C CA . TYR A 1 660 ? 27.760 -2.586 -30.032 1.00 85.81 660 TYR A CA 1
ATOM 5281 C C . TYR A 1 660 ? 28.333 -2.645 -28.609 1.00 85.81 660 TYR A C 1
ATOM 5283 O O . TYR A 1 660 ? 29.464 -2.224 -28.374 1.00 85.81 660 TYR A O 1
ATOM 5291 N N . HIS A 1 661 ? 27.609 -3.210 -27.640 1.00 83.50 661 HIS A N 1
ATOM 5292 C CA . HIS A 1 661 ? 28.080 -3.270 -26.255 1.00 83.50 661 HIS A CA 1
ATOM 5293 C C . HIS A 1 661 ? 29.279 -4.212 -26.056 1.00 83.50 661 HIS A C 1
ATOM 5295 O O . HIS A 1 661 ? 30.101 -3.977 -25.163 1.00 83.50 661 HIS A O 1
ATOM 5301 N N . ILE A 1 662 ? 29.455 -5.208 -26.929 1.00 77.12 662 ILE A N 1
ATOM 5302 C CA . ILE A 1 662 ? 30.606 -6.121 -26.906 1.00 77.12 662 ILE A CA 1
ATOM 5303 C C . ILE A 1 662 ? 31.882 -5.372 -27.309 1.00 77.12 662 ILE A C 1
ATOM 5305 O O . ILE A 1 662 ? 32.906 -5.489 -26.633 1.00 77.12 662 ILE A O 1
ATOM 5309 N N . SER A 1 663 ? 31.808 -4.522 -28.336 1.00 74.00 663 SER A N 1
ATOM 5310 C CA . SER A 1 663 ? 32.943 -3.744 -28.855 1.00 74.00 663 SER A CA 1
ATOM 5311 C C . SER A 1 663 ? 33.092 -2.346 -28.241 1.00 74.00 663 SER A C 1
ATOM 5313 O O . SER A 1 663 ? 34.134 -1.724 -28.422 1.00 74.00 663 SER A O 1
ATOM 5315 N N . ARG A 1 664 ? 32.105 -1.869 -27.465 1.00 75.88 664 ARG A N 1
ATOM 5316 C CA . ARG A 1 664 ? 32.106 -0.545 -26.814 1.00 75.88 664 ARG A CA 1
ATOM 5317 C C . ARG A 1 664 ? 33.407 -0.267 -26.055 1.00 75.88 664 ARG A C 1
ATOM 5319 O O . ARG A 1 664 ? 33.814 -1.075 -25.216 1.00 75.88 664 ARG A O 1
ATOM 5326 N N . SER A 1 665 ? 34.010 0.889 -26.313 1.00 71.81 665 SER A N 1
ATOM 5327 C CA . SER A 1 665 ? 35.279 1.333 -25.729 1.00 71.81 665 SER A CA 1
ATOM 5328 C C . SER A 1 665 ? 35.203 2.819 -25.373 1.00 71.81 665 SER A C 1
ATOM 5330 O O . SER A 1 665 ? 35.723 3.672 -26.094 1.00 71.81 665 SER A O 1
ATOM 5332 N N . ASP A 1 666 ? 34.535 3.127 -24.262 1.00 76.69 666 ASP A N 1
ATOM 5333 C CA . ASP A 1 666 ? 34.465 4.500 -23.761 1.00 76.69 666 ASP A CA 1
ATOM 5334 C C . ASP A 1 666 ? 35.668 4.767 -22.858 1.00 76.69 666 ASP A C 1
ATOM 5336 O O . ASP A 1 666 ? 35.854 4.137 -21.814 1.00 76.69 666 ASP A O 1
ATOM 5340 N N . HIS A 1 667 ? 36.507 5.693 -23.303 1.00 75.81 667 HIS A N 1
ATOM 5341 C CA . HIS A 1 667 ? 37.779 6.043 -22.679 1.00 75.81 667 HIS A CA 1
ATOM 5342 C C . HIS A 1 667 ? 37.746 7.416 -22.003 1.00 75.81 667 HIS A C 1
ATOM 5344 O 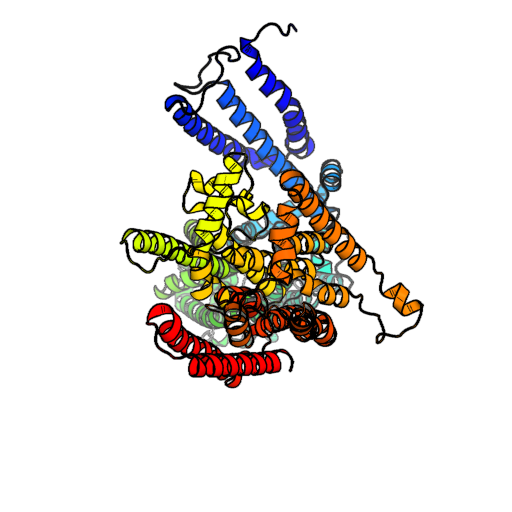O . HIS A 1 667 ? 38.792 7.923 -21.643 1.00 75.81 667 HIS A O 1
ATOM 5350 N N . ARG A 1 668 ? 36.583 8.057 -21.896 1.00 79.81 668 ARG A N 1
ATOM 5351 C CA . ARG A 1 668 ? 36.389 9.318 -21.172 1.00 79.81 668 ARG A CA 1
ATOM 5352 C C . ARG A 1 668 ? 35.322 9.107 -20.119 1.00 79.81 668 ARG A C 1
ATOM 5354 O O . ARG A 1 668 ? 34.447 8.265 -20.323 1.00 79.81 668 ARG A O 1
ATOM 5361 N N . HIS A 1 669 ? 35.381 9.868 -19.031 1.00 81.56 669 HIS A N 1
ATOM 5362 C CA . HIS A 1 669 ? 34.351 9.853 -17.991 1.00 81.56 669 HIS A CA 1
ATOM 5363 C C . HIS A 1 669 ? 34.041 8.426 -17.464 1.00 81.56 669 HIS A C 1
ATOM 5365 O O . HIS A 1 669 ? 32.886 8.089 -17.197 1.00 81.56 669 HIS A O 1
ATOM 5371 N N . ASN A 1 670 ? 35.059 7.558 -17.374 1.00 89.38 670 ASN A N 1
ATOM 5372 C CA . ASN A 1 670 ? 34.904 6.128 -17.090 1.00 89.38 670 ASN A CA 1
ATOM 5373 C C . ASN A 1 670 ? 35.630 5.743 -15.789 1.00 89.38 670 ASN A C 1
ATOM 5375 O O . ASN A 1 670 ? 36.856 5.762 -15.722 1.00 89.38 670 ASN A O 1
ATOM 5379 N N . PHE A 1 671 ? 34.858 5.326 -14.782 1.00 90.12 671 PHE A N 1
ATOM 5380 C CA . PHE A 1 671 ? 35.336 4.898 -13.458 1.00 90.12 671 PHE A CA 1
ATOM 5381 C C . PHE A 1 671 ? 35.953 3.490 -13.453 1.00 90.12 671 PHE A C 1
ATOM 5383 O O . PHE A 1 671 ? 36.329 2.975 -12.400 1.00 90.12 671 PHE A O 1
ATOM 5390 N 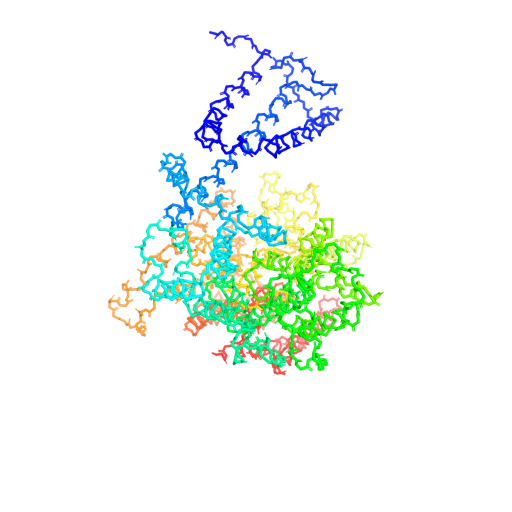N . SER A 1 672 ? 36.001 2.819 -14.602 1.00 90.31 672 SER A N 1
ATOM 5391 C CA . SER A 1 672 ? 36.520 1.463 -14.713 1.00 90.31 672 SER A CA 1
ATOM 5392 C C . SER A 1 672 ? 38.047 1.428 -14.592 1.00 90.31 672 SER A C 1
ATOM 5394 O O . SER A 1 672 ? 38.718 2.238 -15.239 1.00 90.31 672 SER A O 1
ATOM 5396 N N . PRO A 1 673 ? 38.633 0.424 -13.910 1.00 88.44 673 PRO A N 1
ATOM 5397 C CA . PRO A 1 673 ? 40.077 0.168 -13.949 1.00 88.44 673 PRO A CA 1
ATOM 5398 C C . PRO A 1 673 ? 40.646 0.033 -15.371 1.00 88.44 673 PRO A C 1
ATOM 5400 O O . PRO A 1 673 ? 41.831 0.281 -15.595 1.00 88.44 673 PRO A O 1
ATOM 5403 N N . TYR A 1 674 ? 39.800 -0.319 -16.347 1.00 84.62 674 TYR A N 1
ATOM 5404 C CA . TYR A 1 674 ? 40.169 -0.459 -17.754 1.00 84.62 674 TYR A CA 1
ATOM 5405 C C . TYR A 1 674 ? 40.258 0.874 -18.516 1.00 84.62 674 TYR A C 1
ATOM 5407 O O . TYR A 1 674 ? 40.767 0.883 -19.637 1.00 84.62 674 TYR A O 1
ATOM 5415 N N . HIS A 1 675 ? 39.806 1.999 -17.945 1.00 84.38 675 HIS A N 1
ATOM 5416 C CA . HIS A 1 675 ? 39.761 3.305 -18.620 1.00 84.38 675 HIS A CA 1
ATOM 5417 C C . HIS A 1 675 ? 41.104 3.695 -19.255 1.00 84.38 675 HIS A C 1
ATOM 5419 O O . HIS A 1 675 ? 41.145 4.069 -20.424 1.00 84.38 675 HIS A O 1
ATOM 5425 N N . LEU A 1 676 ? 42.209 3.542 -18.517 1.00 81.31 676 LEU A N 1
ATOM 5426 C CA . LEU A 1 676 ? 43.552 3.904 -18.982 1.00 81.31 676 LEU A CA 1
ATOM 5427 C C . LEU A 1 676 ? 43.979 3.093 -20.210 1.00 81.31 676 LEU A C 1
ATOM 5429 O O . LEU A 1 676 ? 44.494 3.626 -21.189 1.00 81.31 676 LEU A O 1
ATOM 5433 N N . PHE A 1 677 ? 43.726 1.786 -20.158 1.00 80.94 677 PHE A N 1
ATOM 5434 C CA . PHE A 1 677 ? 44.006 0.872 -21.256 1.00 80.94 677 PHE A CA 1
ATOM 5435 C C . PHE A 1 677 ? 43.166 1.217 -22.491 1.00 80.94 677 PHE A C 1
ATOM 5437 O O . PHE A 1 677 ? 43.689 1.260 -23.603 1.00 80.94 677 PHE A O 1
ATOM 5444 N N . LEU A 1 678 ? 41.876 1.516 -22.300 1.00 80.50 678 LEU A N 1
ATOM 5445 C CA . LEU A 1 678 ? 40.987 1.948 -23.380 1.00 80.50 678 LEU A CA 1
ATOM 5446 C C . LEU A 1 678 ? 41.432 3.286 -23.983 1.00 80.50 678 LEU A C 1
ATOM 5448 O O . LEU A 1 678 ? 41.370 3.445 -25.201 1.00 80.50 678 LEU A O 1
ATOM 5452 N N . TYR A 1 679 ? 41.932 4.209 -23.160 1.00 80.31 679 TYR A N 1
ATOM 5453 C CA . TYR A 1 679 ? 42.494 5.480 -23.607 1.00 80.31 679 TYR A CA 1
ATOM 5454 C C . TYR A 1 679 ? 43.715 5.264 -24.502 1.00 80.31 679 TYR A C 1
ATOM 5456 O O . TYR A 1 679 ? 43.726 5.724 -25.645 1.00 80.31 679 TYR A O 1
ATOM 5464 N N . PHE A 1 680 ? 44.698 4.479 -24.052 1.00 78.31 680 PHE A N 1
ATOM 5465 C CA . PHE A 1 680 ? 45.869 4.159 -24.871 1.00 78.31 680 PHE A CA 1
ATOM 5466 C C . PHE A 1 680 ? 45.496 3.435 -26.164 1.00 78.31 680 PHE A C 1
ATOM 5468 O O . PHE A 1 680 ? 45.973 3.807 -27.236 1.00 78.31 680 PHE A O 1
ATOM 5475 N N . LYS A 1 681 ? 44.574 2.469 -26.092 1.00 77.25 681 LYS A N 1
ATOM 5476 C CA . LYS A 1 681 ? 44.057 1.775 -27.275 1.00 77.25 681 LYS A CA 1
ATOM 5477 C C . LYS A 1 681 ? 43.401 2.741 -28.265 1.00 77.25 681 LYS A C 1
ATOM 5479 O O . LYS A 1 681 ? 43.598 2.591 -29.465 1.00 77.25 681 LYS A O 1
ATOM 5484 N N . SER A 1 682 ? 42.660 3.740 -27.782 1.00 76.44 682 SER A N 1
ATOM 5485 C CA . SER A 1 682 ? 42.045 4.760 -28.643 1.00 76.44 682 SER A CA 1
ATOM 5486 C C . SER A 1 682 ? 43.074 5.677 -29.321 1.00 76.44 682 SER A C 1
ATOM 5488 O O . SER A 1 682 ? 42.829 6.148 -30.427 1.00 76.44 682 SER A O 1
ATOM 5490 N N . SER A 1 683 ? 44.243 5.878 -28.699 1.00 75.69 683 SER A N 1
ATOM 5491 C CA . SER A 1 683 ? 45.335 6.692 -29.250 1.00 75.69 683 SER A CA 1
ATOM 5492 C C . SER A 1 683 ? 46.268 5.954 -30.222 1.00 75.69 683 SER A C 1
ATOM 5494 O O . SER A 1 683 ? 46.975 6.605 -30.984 1.00 75.69 683 SER A O 1
ATOM 5496 N N . ALA A 1 684 ? 46.278 4.617 -30.229 1.00 69.62 684 ALA A N 1
ATOM 5497 C CA . ALA A 1 684 ? 47.308 3.811 -30.898 1.00 69.62 684 ALA A CA 1
ATOM 5498 C C . ALA A 1 684 ? 47.115 3.589 -32.423 1.00 69.62 684 ALA A C 1
ATOM 5500 O O . ALA A 1 684 ? 47.845 2.807 -33.024 1.00 69.62 684 ALA A O 1
ATOM 5501 N N . GLY A 1 685 ? 46.181 4.284 -33.079 1.00 63.66 685 GLY A N 1
ATOM 5502 C CA . GLY A 1 685 ? 45.915 4.141 -34.519 1.00 63.66 685 GLY A CA 1
ATOM 5503 C C . GLY A 1 685 ? 45.245 2.805 -34.918 1.00 63.66 685 GLY A C 1
ATOM 5504 O O . GLY A 1 685 ? 45.130 1.891 -34.099 1.00 63.66 685 GLY A O 1
ATOM 5505 N N . PRO A 1 686 ? 44.755 2.667 -36.169 1.00 60.44 686 PRO A N 1
ATOM 5506 C CA . PRO A 1 686 ? 43.991 1.490 -36.610 1.00 60.44 686 PRO A CA 1
ATOM 5507 C C . PRO A 1 686 ? 44.788 0.176 -36.588 1.00 60.44 686 PRO A C 1
ATOM 5509 O O . PRO A 1 686 ? 44.211 -0.885 -36.365 1.00 60.44 686 PRO A O 1
ATOM 5512 N N . GLU A 1 687 ? 46.107 0.244 -36.785 1.00 54.66 687 GLU A N 1
ATOM 5513 C CA . GLU A 1 687 ? 46.997 -0.922 -36.893 1.00 54.66 687 GLU A CA 1
ATOM 5514 C C . GLU A 1 687 ? 47.310 -1.585 -35.538 1.00 54.66 687 GLU A C 1
ATOM 5516 O O . GLU A 1 687 ? 47.682 -2.755 -35.494 1.00 54.66 687 GLU A O 1
ATOM 5521 N N . ALA A 1 688 ? 47.092 -0.886 -34.417 1.00 54.56 688 ALA A N 1
ATOM 5522 C CA . ALA A 1 688 ? 47.312 -1.402 -33.063 1.00 54.56 688 ALA A CA 1
ATOM 5523 C C . ALA A 1 688 ? 46.048 -2.009 -32.418 1.00 54.56 688 ALA A C 1
ATOM 5525 O O . ALA A 1 688 ? 45.997 -2.213 -31.198 1.00 54.56 688 ALA A O 1
ATOM 5526 N N . GLN A 1 689 ? 45.002 -2.300 -33.203 1.00 55.53 689 GLN A N 1
ATOM 5527 C CA . GLN A 1 689 ? 43.806 -2.987 -32.712 1.00 55.53 689 GLN A CA 1
ATOM 5528 C C . GLN A 1 689 ? 44.135 -4.444 -32.339 1.00 55.53 689 GLN A C 1
ATOM 5530 O O . GLN A 1 689 ? 43.962 -5.372 -33.121 1.00 55.53 689 GLN A O 1
ATOM 5535 N N . GLY A 1 690 ? 44.609 -4.645 -31.106 1.00 55.41 690 GLY A N 1
ATOM 5536 C CA . GLY A 1 690 ? 44.833 -5.970 -30.527 1.00 55.41 690 GLY A CA 1
ATOM 5537 C C . GLY A 1 690 ? 43.580 -6.859 -30.549 1.00 55.41 690 GLY A C 1
ATOM 5538 O O . GLY A 1 690 ? 42.448 -6.367 -30.608 1.00 55.41 690 GLY A O 1
ATOM 5539 N N . SER A 1 691 ? 43.806 -8.175 -30.474 1.00 57.84 691 SER A N 1
ATOM 5540 C CA . SER A 1 691 ? 42.805 -9.225 -30.702 1.00 57.84 691 SER A CA 1
ATOM 5541 C C . SER A 1 691 ? 41.519 -9.070 -29.872 1.00 57.84 691 SER A C 1
ATOM 5543 O O . SER A 1 691 ? 41.530 -8.674 -28.702 1.00 57.84 691 SER A O 1
ATOM 5545 N N . THR A 1 692 ? 40.386 -9.460 -30.465 1.00 60.47 692 THR A N 1
ATOM 5546 C CA . THR A 1 692 ? 39.061 -9.584 -29.820 1.00 60.47 692 THR A CA 1
ATOM 5547 C C . THR A 1 692 ? 39.083 -10.435 -28.543 1.00 60.47 692 THR A C 1
ATOM 5549 O O . THR A 1 692 ? 38.248 -10.252 -27.660 1.00 60.47 692 THR A O 1
ATOM 5552 N N . ILE A 1 693 ? 40.084 -11.306 -28.400 1.00 62.91 693 ILE A N 1
ATOM 5553 C CA . ILE A 1 693 ? 40.294 -12.192 -27.252 1.00 62.91 693 ILE A CA 1
ATOM 5554 C C . ILE A 1 693 ? 40.562 -11.396 -25.967 1.00 62.91 693 ILE A C 1
ATOM 5556 O O . ILE A 1 693 ? 39.972 -11.701 -24.935 1.00 62.91 693 ILE A O 1
ATOM 5560 N N . ALA A 1 694 ? 41.377 -10.336 -26.011 1.00 62.72 694 ALA A N 1
ATOM 5561 C CA . ALA A 1 694 ? 41.658 -9.520 -24.824 1.00 62.72 694 ALA A CA 1
ATOM 5562 C C . ALA A 1 694 ? 40.405 -8.782 -24.312 1.00 62.72 694 ALA A C 1
ATOM 5564 O O . ALA A 1 694 ? 40.207 -8.646 -23.105 1.00 62.72 694 ALA A O 1
ATOM 5565 N N . ALA A 1 695 ? 39.527 -8.351 -25.225 1.00 63.59 695 ALA A N 1
ATOM 5566 C CA . ALA A 1 695 ? 38.249 -7.741 -24.868 1.00 63.59 695 ALA A CA 1
ATOM 5567 C C . ALA A 1 695 ? 37.284 -8.759 -24.237 1.00 63.59 695 ALA A C 1
ATOM 5569 O O . ALA A 1 695 ? 36.608 -8.420 -23.272 1.00 63.59 695 ALA A O 1
ATOM 5570 N N . LEU A 1 696 ? 37.255 -10.001 -24.734 1.00 67.56 696 LEU A N 1
ATOM 5571 C CA . LEU A 1 696 ? 36.445 -11.090 -24.173 1.00 67.56 696 LEU A CA 1
ATOM 5572 C C . LEU A 1 696 ? 36.948 -11.544 -22.794 1.00 67.56 696 LEU A C 1
ATOM 5574 O O . LEU A 1 696 ? 36.143 -11.780 -21.896 1.00 67.56 696 LEU A O 1
ATOM 5578 N N . LEU A 1 697 ? 38.268 -11.599 -22.588 1.00 71.31 697 LEU A N 1
ATOM 5579 C CA . LEU A 1 697 ? 38.864 -11.949 -21.294 1.00 71.31 697 LEU A CA 1
ATOM 5580 C C . LEU A 1 697 ? 38.516 -10.939 -20.190 1.00 71.31 697 LEU A C 1
ATOM 5582 O O . LEU A 1 697 ? 38.351 -11.338 -19.040 1.00 71.31 697 LEU A O 1
ATOM 5586 N N . ALA A 1 698 ? 38.326 -9.657 -20.525 1.00 70.69 698 ALA A N 1
ATOM 5587 C CA . ALA A 1 698 ? 37.888 -8.640 -19.565 1.00 70.69 698 ALA A CA 1
ATOM 5588 C C . ALA A 1 698 ? 36.452 -8.869 -19.044 1.00 70.69 698 ALA A C 1
ATOM 5590 O O . ALA A 1 698 ? 36.130 -8.434 -17.942 1.00 70.69 698 ALA A O 1
ATOM 5591 N N . PHE A 1 699 ? 35.601 -9.589 -19.787 1.00 76.06 699 PHE A N 1
ATOM 5592 C CA . PHE A 1 699 ? 34.247 -9.946 -19.342 1.00 76.06 699 PHE A CA 1
ATOM 5593 C C . PHE A 1 699 ? 34.210 -11.185 -18.442 1.00 76.06 699 PHE A C 1
ATOM 5595 O O . PHE A 1 699 ? 33.215 -11.401 -17.749 1.00 76.06 699 PHE A O 1
ATOM 5602 N N . LEU A 1 700 ? 35.265 -12.007 -18.431 1.00 83.06 700 LEU A N 1
ATOM 5603 C CA . LEU A 1 700 ? 35.250 -13.288 -17.726 1.00 83.06 700 LEU A CA 1
ATOM 5604 C C . LEU A 1 700 ? 35.051 -13.130 -16.206 1.00 83.06 700 LEU A C 1
ATOM 5606 O O . LEU A 1 700 ? 34.146 -13.784 -15.686 1.00 83.06 700 LEU A O 1
ATOM 5610 N N . PRO A 1 701 ? 35.783 -12.253 -15.481 1.00 86.00 701 PRO A N 1
ATOM 5611 C CA . PRO A 1 701 ? 35.556 -12.064 -14.046 1.00 86.00 701 PRO A CA 1
ATOM 5612 C C . PRO A 1 701 ? 34.149 -11.536 -13.749 1.00 86.00 701 PRO A C 1
ATOM 5614 O O . PRO A 1 701 ? 33.487 -12.009 -12.827 1.00 86.00 701 PRO A O 1
ATOM 5617 N N . GLN A 1 702 ? 33.670 -10.598 -14.572 1.00 89.25 702 GLN A N 1
ATOM 5618 C CA . GLN A 1 702 ? 32.343 -10.000 -14.452 1.00 89.25 702 GLN A CA 1
ATOM 5619 C C . GLN A 1 702 ? 31.237 -11.056 -14.606 1.00 89.25 702 GLN A C 1
ATOM 5621 O O . GLN A 1 702 ? 30.341 -11.134 -13.765 1.00 89.25 702 GLN A O 1
ATOM 5626 N N . MET A 1 703 ? 31.298 -11.882 -15.657 1.00 89.56 703 MET A N 1
ATOM 5627 C CA . MET A 1 703 ? 30.301 -12.922 -15.943 1.00 89.56 703 MET A CA 1
ATOM 5628 C C . MET A 1 703 ? 30.368 -14.067 -14.937 1.00 89.56 703 MET A C 1
ATOM 5630 O O . MET A 1 703 ? 29.335 -14.478 -14.416 1.00 89.56 703 MET A O 1
ATOM 5634 N N . LEU A 1 704 ? 31.570 -14.539 -14.600 1.00 91.25 704 LEU A N 1
ATOM 5635 C CA . LEU A 1 704 ? 31.754 -15.612 -13.626 1.00 91.25 704 LEU A CA 1
ATOM 5636 C C . LEU A 1 704 ? 31.199 -15.216 -12.252 1.00 91.25 704 LEU A C 1
ATOM 5638 O O . LEU A 1 704 ? 30.454 -15.979 -11.637 1.00 91.25 704 LEU A O 1
ATOM 5642 N N . LEU A 1 705 ? 31.519 -14.010 -11.779 1.00 92.19 705 LEU A N 1
ATOM 5643 C CA . LEU A 1 705 ? 31.077 -13.555 -10.466 1.00 92.19 705 LEU A CA 1
ATOM 5644 C C . LEU A 1 705 ? 29.563 -13.302 -10.433 1.00 92.19 705 LEU A C 1
ATOM 5646 O O . LEU A 1 705 ? 28.886 -13.783 -9.525 1.00 92.19 705 LEU A O 1
ATOM 5650 N N . SER A 1 706 ? 29.027 -12.584 -11.427 1.00 93.44 706 SER A N 1
ATOM 5651 C CA . SER A 1 706 ? 27.615 -12.179 -11.442 1.00 93.44 706 SER A CA 1
ATOM 5652 C C . SER A 1 706 ? 26.648 -13.286 -11.868 1.00 93.44 706 SER A C 1
ATOM 5654 O O . SER A 1 706 ? 25.551 -13.325 -11.329 1.00 93.44 706 SER A O 1
ATOM 5656 N N . MET A 1 707 ? 27.009 -14.196 -12.778 1.00 93.31 707 MET A N 1
ATOM 5657 C CA . MET A 1 707 ? 26.084 -15.222 -13.295 1.00 93.31 707 MET A CA 1
ATOM 5658 C C . MET A 1 707 ? 26.288 -16.614 -12.691 1.00 93.31 707 MET A C 1
ATOM 5660 O O . MET A 1 707 ? 25.392 -17.446 -12.812 1.00 93.31 707 MET A O 1
ATOM 5664 N N . VAL A 1 708 ? 27.430 -16.883 -12.046 1.00 92.25 708 VAL A N 1
ATOM 5665 C CA . VAL A 1 708 ? 27.748 -18.220 -11.511 1.00 92.25 708 VAL A CA 1
ATOM 5666 C C . VAL A 1 708 ? 27.990 -18.180 -10.007 1.00 92.25 708 VAL A C 1
ATOM 5668 O O . VAL A 1 708 ? 27.204 -18.744 -9.253 1.00 92.25 708 VAL A O 1
ATOM 5671 N N . ILE A 1 709 ? 29.040 -17.493 -9.548 1.00 93.19 709 ILE A N 1
ATOM 5672 C CA . ILE A 1 709 ? 29.470 -17.547 -8.142 1.00 93.19 709 ILE A CA 1
ATOM 5673 C C . ILE A 1 709 ? 28.384 -16.976 -7.219 1.00 93.19 709 ILE A C 1
ATOM 5675 O O . ILE A 1 709 ? 27.870 -17.689 -6.361 1.00 93.19 709 ILE A O 1
ATOM 5679 N N . LEU A 1 710 ? 27.990 -15.711 -7.392 1.00 94.69 710 LEU A N 1
ATOM 5680 C CA . LEU A 1 710 ? 27.031 -15.064 -6.485 1.00 94.69 710 LEU A CA 1
ATOM 5681 C C . LEU A 1 710 ? 25.650 -15.750 -6.452 1.00 94.69 710 LEU A C 1
ATOM 5683 O O . LEU A 1 710 ? 25.130 -15.932 -5.348 1.00 94.69 710 LEU A O 1
ATOM 5687 N N . PRO A 1 711 ? 25.061 -16.183 -7.586 1.00 93.25 711 PRO A N 1
ATOM 5688 C CA . PRO A 1 711 ? 23.827 -16.971 -7.575 1.00 93.25 711 PRO A CA 1
ATOM 5689 C C . PRO A 1 711 ? 23.928 -18.256 -6.753 1.00 93.25 711 PRO A C 1
ATOM 5691 O O . PRO A 1 711 ? 23.048 -18.521 -5.936 1.00 93.25 711 PRO A O 1
ATOM 5694 N N . LEU A 1 712 ? 25.012 -19.025 -6.911 1.00 89.31 712 LEU A N 1
ATOM 5695 C CA . LEU A 1 712 ? 25.194 -20.290 -6.194 1.00 89.31 712 LEU A CA 1
ATOM 5696 C C . LEU A 1 712 ? 25.261 -20.101 -4.671 1.00 89.31 712 LEU A C 1
ATOM 5698 O O . LEU A 1 712 ? 24.739 -20.936 -3.935 1.00 89.31 712 LEU A O 1
ATOM 5702 N N . PHE A 1 713 ? 25.859 -19.004 -4.197 1.00 88.00 713 PHE A N 1
ATOM 5703 C CA . PHE A 1 713 ? 26.012 -18.739 -2.761 1.00 88.00 713 PHE A CA 1
ATOM 5704 C C . PHE A 1 713 ? 24.830 -17.991 -2.126 1.00 88.00 713 PHE A C 1
ATOM 5706 O O . PHE A 1 713 ? 24.538 -18.214 -0.950 1.00 88.00 713 PHE A O 1
ATOM 5713 N N . LEU A 1 714 ? 24.162 -17.092 -2.861 1.00 90.25 714 LEU A N 1
ATOM 5714 C CA . LEU A 1 714 ? 23.200 -16.146 -2.277 1.00 90.25 714 LEU A CA 1
ATOM 5715 C C . LEU A 1 714 ? 21.744 -16.375 -2.691 1.00 90.25 714 LEU A C 1
ATOM 5717 O O . LEU A 1 714 ? 20.860 -16.026 -1.910 1.00 90.25 714 LEU A O 1
ATOM 5721 N N . ALA A 1 715 ? 21.462 -16.956 -3.864 1.00 88.31 715 ALA A N 1
ATOM 5722 C CA . ALA A 1 715 ? 20.098 -16.986 -4.409 1.00 88.31 715 ALA A CA 1
ATOM 5723 C C . ALA A 1 715 ? 19.094 -17.704 -3.492 1.00 88.31 715 ALA A C 1
ATOM 5725 O O . ALA A 1 715 ? 17.956 -17.265 -3.365 1.00 88.31 715 ALA A O 1
ATOM 5726 N N . ARG A 1 716 ? 19.537 -18.769 -2.807 1.00 83.38 716 ARG A N 1
ATOM 5727 C CA . ARG A 1 716 ? 18.712 -19.530 -1.851 1.00 83.38 716 ARG A CA 1
ATOM 5728 C C . ARG A 1 716 ? 18.611 -18.886 -0.466 1.00 83.38 716 ARG A C 1
ATOM 5730 O O . ARG A 1 716 ? 17.702 -19.221 0.280 1.00 83.38 716 ARG A O 1
ATOM 5737 N N . LYS A 1 717 ? 19.545 -17.999 -0.106 1.00 86.19 717 LYS A N 1
ATOM 5738 C CA . LYS A 1 717 ? 19.541 -17.296 1.188 1.00 86.19 717 LYS A CA 1
ATOM 5739 C C . LYS A 1 717 ? 18.645 -16.062 1.143 1.00 86.19 717 LYS A C 1
ATOM 5741 O O . LYS A 1 717 ? 17.822 -15.850 2.022 1.00 86.19 717 LYS A O 1
ATOM 5746 N N . SER A 1 718 ? 18.854 -15.218 0.137 1.00 90.00 718 SER A N 1
ATOM 5747 C CA . SER A 1 718 ? 18.113 -13.976 -0.055 1.00 90.00 718 SER A CA 1
ATOM 5748 C C . SER A 1 718 ? 18.251 -13.533 -1.501 1.00 90.00 718 SER A C 1
ATOM 5750 O O . SER A 1 718 ? 19.330 -13.126 -1.946 1.00 90.00 718 SER A O 1
ATOM 5752 N N . LEU A 1 719 ? 17.136 -13.564 -2.230 1.00 92.38 719 LEU A N 1
ATOM 5753 C CA . LEU A 1 719 ? 17.102 -13.126 -3.621 1.00 92.38 719 LEU A CA 1
ATOM 5754 C C . LEU A 1 719 ? 17.424 -11.629 -3.746 1.00 92.38 719 LEU A C 1
ATOM 5756 O O . LEU A 1 719 ? 18.148 -11.235 -4.655 1.00 92.38 719 LEU A O 1
ATOM 5760 N N . THR A 1 720 ? 16.984 -10.810 -2.781 1.00 94.12 720 THR A N 1
ATOM 5761 C CA . THR A 1 720 ? 17.315 -9.373 -2.717 1.00 94.12 720 THR A CA 1
ATOM 5762 C C . THR A 1 720 ? 18.821 -9.151 -2.576 1.00 94.12 720 THR A C 1
ATOM 5764 O O . THR A 1 720 ? 19.405 -8.377 -3.333 1.00 94.12 720 THR A O 1
ATOM 5767 N N . THR A 1 721 ? 19.466 -9.849 -1.633 1.00 93.62 721 THR A N 1
ATOM 5768 C CA . THR A 1 721 ? 20.920 -9.747 -1.428 1.00 93.62 721 THR A CA 1
ATOM 5769 C C . THR A 1 721 ? 21.670 -10.240 -2.660 1.00 93.62 721 THR A C 1
ATOM 5771 O O . THR A 1 721 ? 22.650 -9.623 -3.071 1.00 93.62 721 THR A O 1
ATOM 5774 N N . CYS A 1 722 ? 21.188 -11.320 -3.281 1.00 95.25 722 CYS A N 1
ATOM 5775 C CA . CYS A 1 722 ? 21.761 -11.850 -4.508 1.00 95.25 722 CYS A CA 1
ATOM 5776 C C . CYS A 1 722 ? 21.681 -10.823 -5.647 1.00 95.25 722 CYS A C 1
ATOM 5778 O O . CYS A 1 722 ? 22.719 -10.459 -6.189 1.00 95.25 722 CYS A O 1
ATOM 5780 N N . PHE A 1 723 ? 20.504 -10.264 -5.947 1.00 96.44 723 PHE A N 1
ATOM 5781 C CA . PHE A 1 723 ? 20.339 -9.258 -7.004 1.00 96.44 723 PHE A CA 1
ATOM 5782 C C . PHE A 1 723 ? 21.198 -8.015 -6.755 1.00 96.44 723 PHE A C 1
ATOM 5784 O O . PHE A 1 723 ? 21.860 -7.528 -7.678 1.00 96.44 723 PHE A O 1
ATOM 5791 N N . PHE A 1 724 ? 21.246 -7.532 -5.509 1.00 96.25 724 PHE A N 1
ATOM 5792 C CA . PHE A 1 724 ? 22.103 -6.414 -5.127 1.00 96.25 724 PHE A CA 1
ATOM 5793 C C . PHE A 1 724 ? 23.580 -6.726 -5.393 1.00 96.25 724 PHE A C 1
ATOM 5795 O O . PHE A 1 724 ? 24.233 -5.993 -6.136 1.00 96.25 724 PHE A O 1
ATOM 5802 N N . ALA A 1 725 ? 24.090 -7.845 -4.868 1.00 95.69 725 ALA A N 1
ATOM 5803 C CA . ALA A 1 725 ? 25.483 -8.255 -5.030 1.00 95.69 725 ALA A CA 1
ATOM 5804 C C . ALA A 1 725 ? 25.849 -8.523 -6.497 1.00 95.69 725 ALA A C 1
ATOM 5806 O O . ALA A 1 725 ? 26.902 -8.084 -6.955 1.00 95.69 725 ALA A O 1
ATOM 5807 N N . GLN A 1 726 ? 24.980 -9.205 -7.250 1.00 96.50 726 GLN A N 1
ATOM 5808 C CA . GLN A 1 726 ? 25.176 -9.490 -8.672 1.00 96.50 726 GLN A CA 1
ATOM 5809 C C . GLN A 1 726 ? 25.301 -8.206 -9.480 1.00 96.50 726 GLN A C 1
ATOM 5811 O O . GLN A 1 726 ? 26.221 -8.078 -10.284 1.00 96.50 726 GLN A O 1
ATOM 5816 N N . THR A 1 727 ? 24.403 -7.248 -9.250 1.00 96.62 727 THR A N 1
ATOM 5817 C CA . THR A 1 727 ? 24.406 -5.972 -9.973 1.00 96.62 727 THR A CA 1
ATOM 5818 C C . THR A 1 727 ? 25.604 -5.121 -9.578 1.00 96.62 727 THR A C 1
ATOM 5820 O O . THR A 1 727 ? 26.264 -4.540 -10.437 1.00 96.62 727 THR A O 1
ATOM 5823 N N . PHE A 1 728 ? 25.935 -5.093 -8.287 1.00 95.88 728 PHE A N 1
ATOM 5824 C CA . PHE A 1 728 ? 27.096 -4.381 -7.770 1.00 95.88 728 PHE A CA 1
ATOM 5825 C C . PHE A 1 728 ? 28.400 -4.930 -8.371 1.00 95.88 728 PHE A C 1
ATOM 5827 O O . PHE A 1 728 ? 29.209 -4.170 -8.900 1.00 95.88 728 PHE A O 1
ATOM 5834 N N . ALA A 1 729 ? 28.571 -6.256 -8.377 1.00 95.69 729 ALA A N 1
ATOM 5835 C CA . ALA A 1 729 ? 29.696 -6.933 -9.018 1.00 95.69 729 ALA A CA 1
ATOM 5836 C C . ALA A 1 729 ? 29.720 -6.700 -10.536 1.00 95.69 729 ALA A C 1
ATOM 5838 O O . ALA A 1 729 ? 30.771 -6.396 -11.101 1.00 95.69 729 ALA A O 1
ATOM 5839 N N . PHE A 1 730 ? 28.563 -6.789 -11.198 1.00 94.81 730 PHE A N 1
ATOM 5840 C CA . PHE A 1 730 ? 28.445 -6.549 -12.632 1.00 94.81 730 PHE A CA 1
ATOM 5841 C C . PHE A 1 730 ? 28.907 -5.140 -13.013 1.00 94.81 730 PHE A C 1
ATOM 5843 O O . PHE A 1 730 ? 29.573 -4.985 -14.032 1.00 94.81 730 PHE A O 1
ATOM 5850 N N . VAL A 1 731 ? 28.578 -4.122 -12.213 1.00 94.12 731 VAL A N 1
ATOM 5851 C CA . VAL A 1 731 ? 29.021 -2.742 -12.453 1.00 94.12 731 VAL A CA 1
ATOM 5852 C C . VAL A 1 731 ? 30.500 -2.573 -12.109 1.00 94.12 731 VAL A C 1
ATOM 5854 O O . VAL A 1 731 ? 31.244 -2.047 -12.931 1.00 94.12 731 VAL A O 1
ATOM 5857 N N . ALA A 1 732 ? 30.955 -3.048 -10.946 1.00 93.50 732 ALA A N 1
ATOM 5858 C CA . ALA A 1 732 ? 32.330 -2.842 -10.486 1.00 93.50 732 ALA A CA 1
ATOM 5859 C C . ALA A 1 732 ? 33.388 -3.453 -11.425 1.00 93.50 732 ALA A C 1
ATOM 5861 O O . ALA A 1 732 ? 34.453 -2.868 -11.608 1.00 93.50 732 ALA A O 1
ATOM 5862 N N . PHE A 1 733 ? 33.089 -4.600 -12.042 1.00 92.19 733 PHE A N 1
ATOM 5863 C CA . PHE A 1 733 ? 33.981 -5.280 -12.988 1.00 92.19 733 PHE A CA 1
ATOM 5864 C C . PHE A 1 733 ? 33.729 -4.907 -14.458 1.00 92.19 733 PHE A C 1
ATOM 5866 O O . PHE A 1 733 ? 34.356 -5.478 -15.348 1.00 92.19 733 PHE A O 1
ATOM 5873 N N . ASN A 1 734 ? 32.825 -3.967 -14.747 1.00 89.56 734 ASN A N 1
ATOM 5874 C CA . ASN A 1 734 ? 32.545 -3.577 -16.125 1.00 89.56 734 ASN A CA 1
ATOM 5875 C C . ASN A 1 734 ? 33.720 -2.794 -16.737 1.00 89.56 734 ASN A C 1
ATOM 5877 O O . ASN A 1 734 ? 34.338 -1.949 -16.086 1.00 89.56 734 ASN A O 1
ATOM 5881 N N . LYS A 1 735 ? 33.987 -3.010 -18.031 1.00 86.38 735 LYS A N 1
ATOM 5882 C CA . LYS A 1 735 ? 34.966 -2.232 -18.816 1.00 86.38 735 LYS A CA 1
ATOM 5883 C C . LYS A 1 735 ? 34.608 -0.746 -18.962 1.00 86.38 735 LYS A C 1
ATOM 5885 O O . LYS A 1 735 ? 35.488 0.086 -19.172 1.00 86.38 735 LYS A O 1
ATOM 5890 N N . VAL A 1 736 ? 33.320 -0.414 -18.880 1.00 87.25 736 VAL A N 1
ATOM 5891 C CA . VAL A 1 736 ? 32.810 0.958 -18.927 1.00 87.25 736 VAL A CA 1
ATOM 5892 C C . VAL A 1 736 ? 31.889 1.163 -17.735 1.00 87.25 736 VAL A C 1
ATOM 5894 O O . VAL A 1 736 ? 30.873 0.484 -17.618 1.00 87.25 736 VAL A O 1
ATOM 5897 N N . VAL A 1 737 ? 32.240 2.104 -16.864 1.00 89.62 737 VAL A N 1
ATOM 5898 C CA . VAL A 1 737 ? 31.469 2.461 -15.672 1.00 89.62 737 VAL A CA 1
ATOM 5899 C C . VAL A 1 737 ? 31.199 3.957 -15.693 1.00 89.62 737 VAL A C 1
ATOM 5901 O O . VAL A 1 737 ? 32.122 4.760 -15.571 1.00 89.62 737 VAL A O 1
ATOM 5904 N N . THR A 1 738 ? 29.927 4.322 -15.826 1.00 88.69 738 THR A N 1
ATOM 5905 C CA . THR A 1 738 ? 29.437 5.700 -15.697 1.00 88.69 738 THR A CA 1
ATOM 5906 C C . THR A 1 738 ? 28.615 5.836 -14.415 1.00 88.69 738 THR A C 1
ATOM 5908 O O . THR A 1 738 ? 28.125 4.845 -13.871 1.00 88.69 738 THR A O 1
ATOM 5911 N N . SER A 1 739 ? 28.428 7.064 -13.925 1.00 85.12 739 SER A N 1
ATOM 5912 C CA . SER A 1 739 ? 27.672 7.325 -12.687 1.00 85.12 739 SER A CA 1
ATOM 5913 C C . SER A 1 739 ? 26.217 6.838 -12.738 1.00 85.12 739 SER A C 1
ATOM 5915 O O . SER A 1 739 ? 25.660 6.447 -11.714 1.00 85.12 739 SER A O 1
ATOM 5917 N N . GLN A 1 740 ? 25.612 6.798 -13.929 1.00 88.44 740 GLN A N 1
ATOM 5918 C CA . GLN A 1 740 ? 24.252 6.297 -14.156 1.00 88.44 740 GLN A CA 1
ATOM 5919 C C . GLN A 1 740 ? 24.102 4.823 -13.729 1.00 88.44 740 GLN A C 1
ATOM 5921 O O . GLN A 1 740 ? 23.056 4.427 -13.218 1.00 88.44 740 GLN A O 1
ATOM 5926 N N . TYR A 1 741 ? 25.160 4.010 -13.860 1.00 92.12 741 TYR A N 1
ATOM 5927 C CA . TYR A 1 741 ? 25.119 2.578 -13.529 1.00 92.12 741 TYR A CA 1
ATOM 5928 C C . TYR A 1 741 ? 24.975 2.329 -12.026 1.00 92.12 741 TYR A C 1
ATOM 5930 O O . TYR A 1 741 ? 24.538 1.255 -11.615 1.00 92.12 741 TYR A O 1
ATOM 5938 N N . PHE A 1 742 ? 25.302 3.316 -11.187 1.00 92.75 742 PHE A N 1
ATOM 5939 C CA . PHE A 1 742 ? 25.149 3.187 -9.740 1.00 92.75 742 PHE A CA 1
ATOM 5940 C C . PHE A 1 742 ? 23.674 3.047 -9.341 1.00 92.75 742 PHE A C 1
ATOM 5942 O O . PHE A 1 742 ? 23.366 2.372 -8.360 1.00 92.75 742 PHE A O 1
ATOM 5949 N N . MET A 1 743 ? 22.744 3.566 -10.153 1.00 93.31 743 MET A N 1
ATOM 5950 C CA . MET A 1 743 ? 21.308 3.362 -9.941 1.00 93.31 743 MET A CA 1
ATOM 5951 C C . MET A 1 743 ? 20.908 1.883 -9.961 1.00 93.31 743 MET A C 1
ATOM 5953 O O . MET A 1 743 ? 19.989 1.499 -9.239 1.00 93.31 743 MET A O 1
ATOM 5957 N N . TRP A 1 744 ? 21.602 1.044 -10.738 1.00 95.38 744 TRP A N 1
ATOM 5958 C CA . TRP A 1 744 ? 21.211 -0.353 -10.937 1.00 95.38 744 TRP A CA 1
ATOM 5959 C C . TRP A 1 744 ? 21.314 -1.183 -9.665 1.00 95.38 744 TRP A C 1
ATOM 5961 O O . TRP A 1 744 ? 20.497 -2.073 -9.459 1.00 95.38 744 TRP A O 1
ATOM 5971 N N . TYR A 1 745 ? 22.297 -0.908 -8.807 1.00 94.75 745 TYR A N 1
ATOM 5972 C CA . TYR A 1 745 ? 22.400 -1.579 -7.512 1.00 94.75 745 TYR A CA 1
ATOM 5973 C C . TYR A 1 745 ? 21.768 -0.759 -6.381 1.00 94.75 745 TYR A C 1
ATOM 5975 O O . TYR A 1 745 ? 21.214 -1.348 -5.456 1.00 94.75 745 TYR A O 1
ATOM 5983 N N . LEU A 1 746 ? 21.765 0.580 -6.453 1.00 94.69 746 LEU A N 1
ATOM 5984 C CA . LEU A 1 746 ? 21.115 1.419 -5.435 1.00 94.69 746 LEU A CA 1
ATOM 5985 C C . LEU A 1 746 ? 19.612 1.144 -5.311 1.00 94.69 746 LEU A C 1
ATOM 5987 O O . LEU A 1 746 ? 19.062 1.297 -4.223 1.00 94.69 746 LEU A O 1
ATOM 5991 N N . VAL A 1 747 ? 18.962 0.684 -6.383 1.00 96.62 747 VAL A N 1
ATOM 5992 C CA . VAL A 1 747 ? 17.541 0.314 -6.363 1.00 96.62 747 VAL A CA 1
ATOM 5993 C C . VAL A 1 747 ? 17.228 -0.803 -5.357 1.00 96.62 747 VAL A C 1
ATOM 5995 O O . VAL A 1 747 ? 16.157 -0.810 -4.762 1.00 96.62 747 VAL A O 1
ATOM 5998 N N . PHE A 1 748 ? 18.168 -1.710 -5.078 1.00 96.62 748 PHE A N 1
ATOM 5999 C CA . PHE A 1 748 ? 17.965 -2.789 -4.103 1.00 96.62 748 PHE A CA 1
ATOM 6000 C C . PHE A 1 748 ? 18.337 -2.394 -2.670 1.00 96.62 748 PHE A C 1
ATOM 6002 O O . PHE A 1 748 ? 17.971 -3.096 -1.727 1.00 96.62 748 PHE A O 1
ATOM 6009 N N . LEU A 1 749 ? 19.043 -1.274 -2.482 1.00 93.62 749 LEU A N 1
ATOM 6010 C CA . LEU A 1 749 ? 19.540 -0.846 -1.176 1.00 93.62 749 LEU A CA 1
ATOM 6011 C C . LEU A 1 749 ? 18.417 -0.684 -0.128 1.00 93.62 749 LEU A C 1
ATOM 6013 O O . LEU A 1 749 ? 18.578 -1.238 0.959 1.00 93.62 749 LEU A O 1
ATOM 6017 N N . PRO A 1 750 ? 17.263 -0.040 -0.419 1.00 95.06 750 PRO A N 1
ATOM 6018 C CA . PRO A 1 750 ? 16.146 0.056 0.529 1.00 95.06 750 PRO A CA 1
ATOM 6019 C C . PRO A 1 750 ? 15.644 -1.291 1.059 1.00 95.06 750 PRO A C 1
ATOM 6021 O O . PRO A 1 750 ? 15.237 -1.389 2.211 1.00 95.06 750 PRO A O 1
ATOM 6024 N N . LEU A 1 751 ? 15.674 -2.326 0.217 1.00 95.12 751 LEU A N 1
ATOM 6025 C CA . LEU A 1 751 ? 15.201 -3.670 0.550 1.00 95.12 751 LEU A CA 1
ATOM 6026 C C . LEU A 1 751 ? 16.265 -4.503 1.271 1.00 95.12 751 LEU A C 1
ATOM 6028 O O . LEU A 1 751 ? 15.936 -5.476 1.943 1.00 95.12 751 LEU A O 1
ATOM 6032 N N . TYR A 1 752 ? 17.534 -4.135 1.107 1.00 92.69 752 TYR A N 1
ATOM 6033 C CA . TYR A 1 752 ? 18.679 -4.803 1.711 1.00 92.69 752 TYR A CA 1
ATOM 6034 C C . TYR A 1 752 ? 19.019 -4.247 3.102 1.00 92.69 752 TYR A C 1
ATOM 6036 O O . TYR A 1 752 ? 19.338 -5.014 4.011 1.00 92.69 752 TYR A O 1
ATOM 6044 N N . LEU A 1 753 ? 18.914 -2.925 3.293 1.00 90.62 753 LEU A N 1
ATOM 6045 C CA . LEU A 1 753 ? 19.267 -2.230 4.537 1.00 90.62 753 LEU A CA 1
ATOM 6046 C C . LEU A 1 753 ? 18.687 -2.849 5.823 1.00 90.62 753 LEU A C 1
ATOM 6048 O O . LEU A 1 753 ? 19.478 -3.006 6.758 1.00 90.62 753 LEU A O 1
ATOM 6052 N N . PRO A 1 754 ? 17.393 -3.241 5.894 1.00 88.44 754 PRO A N 1
ATOM 6053 C CA . PRO A 1 754 ? 16.771 -3.727 7.131 1.00 88.44 754 PRO A CA 1
ATOM 6054 C C . PRO A 1 754 ? 17.464 -4.953 7.730 1.00 88.44 754 PRO A C 1
ATOM 6056 O O . PRO A 1 754 ? 17.454 -5.139 8.942 1.00 88.44 754 PRO A O 1
ATOM 6059 N N . THR A 1 755 ? 18.064 -5.784 6.878 1.00 82.44 755 THR A N 1
ATOM 6060 C CA . THR A 1 755 ? 18.733 -7.034 7.257 1.00 82.44 755 THR A CA 1
ATOM 6061 C C . THR A 1 755 ? 20.251 -6.949 7.106 1.00 82.44 755 THR A C 1
ATOM 6063 O O . THR A 1 755 ? 20.938 -7.961 7.216 1.00 82.44 755 THR A O 1
ATOM 6066 N N . SER A 1 756 ? 20.793 -5.768 6.789 1.00 83.75 756 SER A N 1
ATOM 6067 C CA . SER A 1 756 ? 22.199 -5.633 6.410 1.00 83.75 756 SER A CA 1
ATOM 6068 C C . SER A 1 756 ? 23.119 -5.288 7.585 1.00 83.75 756 SER A C 1
ATOM 6070 O O . SER A 1 756 ? 22.754 -4.499 8.460 1.00 83.75 756 SER A O 1
ATOM 6072 N N . PRO A 1 757 ? 24.393 -5.720 7.532 1.00 79.88 757 PRO A N 1
ATOM 6073 C CA . PRO A 1 757 ? 25.436 -5.210 8.419 1.00 79.88 757 PRO A CA 1
ATOM 6074 C C . PRO A 1 757 ? 25.860 -3.762 8.093 1.00 79.88 757 PRO A C 1
ATOM 6076 O O . PRO A 1 757 ? 26.695 -3.192 8.805 1.00 79.88 757 PRO A O 1
ATOM 6079 N N . LEU A 1 758 ? 25.321 -3.140 7.032 1.00 83.06 758 LEU A N 1
ATOM 6080 C CA . LEU A 1 758 ? 25.697 -1.785 6.601 1.00 83.06 758 LEU A CA 1
ATOM 6081 C C . LEU A 1 758 ? 25.159 -0.676 7.517 1.00 83.06 758 LEU A C 1
ATOM 6083 O O . LEU A 1 758 ? 25.576 0.470 7.390 1.00 83.06 758 LEU A O 1
ATOM 6087 N N . LEU A 1 759 ? 24.289 -1.000 8.473 1.00 83.44 759 LEU A N 1
ATOM 6088 C CA . LEU A 1 759 ? 23.859 -0.056 9.511 1.00 83.44 759 LEU A CA 1
ATOM 6089 C C . LEU A 1 759 ? 24.863 0.058 10.673 1.00 83.44 759 LEU A C 1
ATOM 6091 O O . LEU A 1 759 ? 24.668 0.847 11.593 1.00 83.44 759 LEU A O 1
ATOM 6095 N N . SER A 1 760 ? 25.957 -0.708 10.634 1.00 84.38 760 SER A N 1
ATOM 6096 C CA . SER A 1 760 ? 27.062 -0.592 11.589 1.00 84.38 760 SER A CA 1
ATOM 6097 C C . SER A 1 760 ? 27.980 0.600 11.283 1.00 84.38 760 SER A C 1
ATOM 6099 O O . SER A 1 760 ? 27.992 1.131 10.171 1.00 84.38 760 SER A O 1
ATOM 6101 N N . PHE A 1 761 ? 28.861 0.951 12.228 1.00 85.50 761 PHE A N 1
ATOM 6102 C CA . PHE A 1 761 ? 29.943 1.921 11.992 1.00 85.50 761 PHE A CA 1
ATOM 6103 C C . PHE A 1 761 ? 30.783 1.573 10.749 1.00 85.50 761 PHE A C 1
ATOM 6105 O O . PHE A 1 761 ? 31.179 2.456 9.992 1.00 85.50 761 PHE A O 1
ATOM 6112 N N . SER A 1 762 ? 30.997 0.277 10.487 1.00 83.44 762 SER A N 1
ATOM 6113 C CA . SER A 1 762 ? 31.722 -0.169 9.291 1.00 83.44 762 SER A CA 1
ATOM 6114 C C . SER A 1 762 ? 30.970 0.112 7.985 1.00 83.44 762 SER A C 1
ATOM 6116 O O . SER A 1 762 ? 31.601 0.361 6.961 1.00 83.44 762 SER A O 1
ATOM 6118 N N . GLY A 1 763 ? 29.636 0.130 8.015 1.00 86.12 763 GLY A N 1
ATOM 6119 C CA . GLY A 1 763 ? 28.819 0.520 6.870 1.00 86.12 763 GLY A CA 1
ATOM 6120 C C . GLY A 1 763 ? 28.771 2.033 6.650 1.00 86.12 763 GLY A C 1
ATOM 6121 O O . GLY A 1 763 ? 28.846 2.482 5.508 1.00 86.12 763 GLY A O 1
ATOM 6122 N N . LEU A 1 764 ? 28.773 2.833 7.722 1.00 87.25 764 LEU A N 1
ATOM 6123 C CA . LEU A 1 764 ? 28.959 4.285 7.609 1.00 87.25 764 LEU A CA 1
ATOM 6124 C C . LEU A 1 764 ? 30.330 4.624 7.002 1.00 87.25 764 LEU A C 1
ATOM 6126 O O . LEU A 1 764 ? 30.414 5.440 6.085 1.00 87.25 764 LEU A O 1
ATOM 6130 N N . ALA A 1 765 ? 31.394 3.957 7.458 1.00 90.06 765 ALA A N 1
ATOM 6131 C CA . ALA A 1 765 ? 32.728 4.101 6.878 1.00 90.06 765 ALA A CA 1
ATOM 6132 C C . ALA A 1 765 ? 32.744 3.712 5.389 1.00 90.06 765 ALA A C 1
ATOM 6134 O O . ALA A 1 765 ? 33.305 4.440 4.572 1.00 90.06 765 ALA A O 1
ATOM 6135 N N . ALA A 1 766 ? 32.077 2.615 5.018 1.00 90.94 766 ALA A N 1
ATOM 6136 C CA . ALA A 1 766 ? 31.919 2.203 3.625 1.00 90.94 766 ALA A CA 1
ATOM 6137 C C . ALA A 1 766 ? 31.221 3.271 2.762 1.00 90.94 766 ALA A C 1
ATOM 6139 O O . ALA A 1 766 ? 31.695 3.567 1.666 1.00 90.94 766 ALA A O 1
ATOM 6140 N N . LEU A 1 767 ? 30.140 3.883 3.257 1.00 90.88 767 LEU A N 1
ATOM 6141 C CA . LEU A 1 767 ? 29.432 4.957 2.554 1.00 90.88 767 LEU A CA 1
ATOM 6142 C C . LEU A 1 767 ? 30.320 6.193 2.356 1.00 90.88 767 LEU A C 1
ATOM 6144 O O . LEU A 1 767 ? 30.385 6.732 1.251 1.00 90.88 767 LEU A O 1
ATOM 6148 N N . ILE A 1 768 ? 31.035 6.620 3.403 1.00 93.56 768 ILE A N 1
ATOM 6149 C CA . ILE A 1 768 ? 31.958 7.763 3.335 1.00 93.56 768 ILE A CA 1
ATOM 6150 C C . ILE A 1 768 ? 33.059 7.494 2.309 1.00 93.56 768 ILE A C 1
ATOM 6152 O O . ILE A 1 768 ? 33.316 8.341 1.457 1.00 93.56 768 ILE A O 1
ATOM 6156 N N . LEU A 1 769 ? 33.675 6.309 2.346 1.00 94.94 769 LEU A N 1
ATOM 6157 C CA . LEU A 1 769 ? 34.707 5.916 1.386 1.00 94.94 769 LEU A CA 1
ATOM 6158 C C . LEU A 1 769 ? 34.166 5.865 -0.047 1.00 94.94 769 LEU A C 1
ATOM 6160 O O . LEU A 1 769 ? 34.860 6.277 -0.975 1.00 94.94 769 LEU A O 1
ATOM 6164 N N . TRP A 1 770 ? 32.931 5.398 -0.240 1.00 94.31 770 TRP A N 1
ATOM 6165 C CA . TRP A 1 770 ? 32.297 5.332 -1.558 1.00 94.31 770 TRP A CA 1
ATOM 6166 C C . TRP A 1 770 ? 32.037 6.723 -2.151 1.00 94.31 770 TRP A C 1
ATOM 6168 O O . TRP A 1 770 ? 32.308 6.949 -3.332 1.00 94.31 770 TRP A O 1
ATOM 6178 N N . ILE A 1 771 ? 31.570 7.676 -1.335 1.00 92.81 771 ILE A N 1
ATOM 6179 C CA . ILE A 1 771 ? 31.370 9.078 -1.742 1.00 92.81 771 ILE A CA 1
ATOM 6180 C C . ILE A 1 771 ? 32.720 9.766 -1.984 1.00 92.81 771 ILE A C 1
ATOM 6182 O O . ILE A 1 771 ? 32.915 10.406 -3.018 1.00 92.81 771 ILE A O 1
ATOM 6186 N N . ALA A 1 772 ? 33.673 9.609 -1.061 1.00 94.50 772 ALA A N 1
ATOM 6187 C CA . ALA A 1 772 ? 34.999 10.212 -1.165 1.00 94.50 772 ALA A CA 1
ATOM 6188 C C . ALA A 1 772 ? 35.770 9.698 -2.389 1.00 94.50 772 ALA A C 1
ATOM 6190 O O . ALA A 1 772 ? 36.399 10.489 -3.088 1.00 94.50 772 ALA A O 1
ATOM 6191 N N . GLY A 1 773 ? 35.675 8.399 -2.695 1.00 94.00 773 GLY A N 1
ATOM 6192 C CA . GLY A 1 773 ? 36.292 7.803 -3.880 1.00 94.00 773 GLY A CA 1
ATOM 6193 C C . GLY A 1 773 ? 35.762 8.401 -5.186 1.00 94.00 773 GLY A C 1
ATOM 6194 O O . GLY A 1 773 ? 36.550 8.721 -6.074 1.00 94.00 773 GLY A O 1
ATOM 6195 N N . GLN A 1 774 ? 34.449 8.638 -5.279 1.00 92.38 774 GLN A N 1
ATOM 6196 C CA . GLN A 1 774 ? 33.856 9.333 -6.428 1.00 92.38 774 GLN A CA 1
ATOM 6197 C C . GLN A 1 774 ? 34.309 10.789 -6.516 1.00 92.38 774 GLN A C 1
ATOM 6199 O O . GLN A 1 774 ? 34.693 11.236 -7.593 1.00 92.38 774 GLN A O 1
ATOM 6204 N N . GLY A 1 775 ? 34.287 11.521 -5.399 1.00 92.50 775 GLY A N 1
ATOM 6205 C CA . GLY A 1 775 ? 34.716 12.920 -5.360 1.00 92.50 775 GLY A CA 1
ATOM 6206 C C . GLY A 1 775 ? 36.178 13.094 -5.773 1.00 92.50 775 GLY A C 1
ATOM 6207 O O . GLY A 1 775 ? 36.490 13.964 -6.583 1.00 92.50 775 GLY A O 1
ATOM 6208 N N . LEU A 1 776 ? 37.060 12.219 -5.281 1.00 94.88 776 LEU A N 1
ATOM 6209 C CA . LEU A 1 776 ? 38.477 12.203 -5.642 1.00 94.88 776 LEU A CA 1
ATOM 6210 C C . LEU A 1 776 ? 38.675 11.935 -7.138 1.00 94.88 776 LEU A C 1
ATOM 6212 O O . LEU A 1 776 ? 39.460 12.620 -7.791 1.00 94.88 776 LEU A O 1
ATOM 6216 N N . TRP A 1 777 ? 37.949 10.957 -7.683 1.00 94.38 777 TRP A N 1
ATOM 6217 C CA . TRP A 1 777 ? 38.008 10.638 -9.106 1.00 94.38 777 TRP A CA 1
ATOM 6218 C C . TRP A 1 777 ? 37.518 11.811 -9.965 1.00 94.38 777 TRP A C 1
ATOM 6220 O O . TRP A 1 777 ? 38.224 12.238 -10.876 1.00 94.38 777 TRP A O 1
ATOM 6230 N N . LEU A 1 778 ? 36.358 12.388 -9.627 1.00 91.50 778 LEU A N 1
ATOM 6231 C CA . LEU A 1 778 ? 35.760 13.519 -10.345 1.00 91.50 778 LEU A CA 1
ATOM 6232 C C . LEU A 1 778 ? 36.653 14.762 -10.324 1.00 91.50 778 LEU A C 1
ATOM 6234 O O . LEU A 1 778 ? 36.726 15.466 -11.326 1.00 91.50 778 LEU A O 1
ATOM 6238 N N . TYR A 1 779 ? 37.349 15.022 -9.216 1.00 93.44 779 TYR A N 1
ATOM 6239 C CA . TYR A 1 779 ? 38.286 16.139 -9.111 1.00 93.44 779 TYR A CA 1
ATOM 6240 C C . TYR A 1 779 ? 39.413 16.042 -10.151 1.00 93.44 779 TYR A C 1
ATOM 6242 O O . TYR A 1 779 ? 39.668 16.999 -10.886 1.00 93.44 779 TYR A O 1
ATOM 6250 N N . TYR A 1 780 ? 40.063 14.877 -10.257 1.00 93.44 780 TYR A N 1
ATOM 6251 C CA . TYR A 1 780 ? 41.123 14.675 -11.246 1.00 93.44 780 TYR A CA 1
ATOM 6252 C C . TYR A 1 780 ? 40.575 14.581 -12.672 1.00 93.44 780 TYR A C 1
ATOM 6254 O O . TYR A 1 780 ? 41.156 15.179 -13.572 1.00 93.44 780 TYR A O 1
ATOM 6262 N N . ALA A 1 781 ? 39.431 13.923 -12.879 1.00 89.00 781 ALA A N 1
ATOM 6263 C CA . ALA A 1 781 ? 38.781 13.862 -14.187 1.00 89.00 781 ALA A CA 1
ATOM 6264 C C . ALA A 1 781 ? 38.415 15.259 -14.709 1.00 89.00 781 ALA A C 1
ATOM 6266 O O . ALA A 1 781 ? 38.708 15.579 -15.855 1.00 89.00 781 ALA A O 1
ATOM 6267 N N . TYR A 1 782 ? 37.884 16.139 -13.855 1.00 88.44 782 TYR A N 1
ATOM 6268 C CA . TYR A 1 782 ? 37.628 17.537 -14.207 1.00 88.44 782 TYR A CA 1
ATOM 6269 C C . TYR A 1 782 ? 38.916 18.273 -14.603 1.00 88.44 782 TYR A C 1
ATOM 6271 O O . TYR A 1 782 ? 38.960 18.965 -15.624 1.00 88.44 782 TYR A O 1
ATOM 6279 N N . GLY A 1 783 ? 39.990 18.086 -13.828 1.00 89.56 783 GLY A N 1
ATOM 6280 C CA . GLY A 1 783 ? 41.308 18.625 -14.154 1.00 89.56 783 GLY A CA 1
ATOM 6281 C C . GLY A 1 783 ? 41.817 18.157 -15.518 1.00 89.56 783 GLY A C 1
ATOM 6282 O O . GLY A 1 783 ? 42.327 18.970 -16.283 1.00 89.56 783 GLY A O 1
ATOM 6283 N N . PHE A 1 784 ? 41.652 16.875 -15.839 1.00 86.69 784 PHE A N 1
ATOM 6284 C CA . PHE A 1 784 ? 42.075 16.295 -17.111 1.00 86.69 784 PHE A CA 1
ATOM 6285 C C . PHE A 1 784 ? 41.200 16.729 -18.291 1.00 86.69 784 PHE A C 1
ATOM 6287 O O . PHE A 1 784 ? 41.699 17.280 -19.268 1.00 86.69 784 PHE A O 1
ATOM 6294 N N . GLU A 1 785 ? 39.896 16.480 -18.210 1.00 84.19 785 GLU A N 1
ATOM 6295 C CA . GLU A 1 785 ? 38.984 16.529 -19.355 1.00 84.19 785 GLU A CA 1
ATOM 6296 C C . GLU A 1 785 ? 38.456 17.936 -19.642 1.00 84.19 785 GLU A C 1
ATOM 6298 O O . GLU A 1 785 ? 38.149 18.238 -20.795 1.00 84.19 785 GLU A O 1
ATOM 6303 N N . ILE A 1 786 ? 38.353 18.790 -18.617 1.00 83.81 786 ILE A N 1
ATOM 6304 C CA . ILE A 1 786 ? 37.812 20.149 -18.750 1.00 83.81 786 ILE A CA 1
ATOM 6305 C C . ILE A 1 786 ? 38.924 21.196 -18.726 1.00 83.81 786 ILE A C 1
ATOM 6307 O O . ILE A 1 786 ? 38.932 22.091 -19.568 1.00 83.81 786 ILE A O 1
ATOM 6311 N N . LEU A 1 787 ? 39.870 21.093 -17.785 1.00 87.69 787 LEU A N 1
ATOM 6312 C CA . LEU A 1 787 ? 40.954 22.077 -17.649 1.00 87.69 787 LEU A CA 1
ATOM 6313 C C . LEU A 1 787 ? 42.189 21.763 -18.509 1.00 87.69 787 LEU A C 1
ATOM 6315 O O . LEU A 1 787 ? 43.048 22.627 -18.660 1.00 87.69 787 LEU A O 1
ATOM 6319 N N . GLY A 1 788 ? 42.300 20.550 -19.063 1.00 86.00 788 GLY A N 1
ATOM 6320 C CA . GLY A 1 788 ? 43.450 20.132 -19.874 1.00 86.00 788 GLY A CA 1
ATOM 6321 C C . GLY A 1 788 ? 44.736 19.874 -19.075 1.00 86.00 788 GLY A C 1
ATOM 6322 O O . GLY A 1 788 ? 45.820 19.811 -19.653 1.00 86.00 788 GLY A O 1
ATOM 6323 N N . ASN A 1 789 ? 44.644 19.721 -17.750 1.00 90.62 789 ASN A N 1
ATOM 6324 C CA . ASN A 1 789 ? 45.790 19.450 -16.883 1.00 90.62 789 ASN A CA 1
ATOM 6325 C C . ASN A 1 789 ? 46.218 17.978 -16.973 1.00 90.62 789 ASN A C 1
ATOM 6327 O O . ASN A 1 789 ? 45.385 17.072 -16.931 1.00 90.62 789 ASN A O 1
ATOM 6331 N N . ASN A 1 790 ? 47.527 17.707 -16.979 1.00 89.38 790 ASN A N 1
ATOM 6332 C CA . ASN A 1 790 ? 48.050 16.337 -16.963 1.00 89.38 790 ASN A CA 1
ATOM 6333 C C . ASN A 1 790 ? 47.884 15.673 -15.579 1.00 89.38 790 ASN A C 1
ATOM 6335 O O . ASN A 1 790 ? 48.804 15.658 -14.764 1.00 89.38 790 ASN A O 1
ATOM 6339 N N . THR A 1 791 ? 46.695 15.128 -15.317 1.00 90.38 791 THR A N 1
ATOM 6340 C CA . THR A 1 791 ? 46.328 14.438 -14.063 1.00 90.38 791 THR A CA 1
ATOM 6341 C C . THR A 1 791 ? 46.105 12.930 -14.258 1.00 90.38 791 THR A C 1
ATOM 6343 O O . THR A 1 791 ? 45.451 12.262 -13.457 1.00 90.38 791 THR A O 1
ATOM 6346 N N . PHE A 1 792 ? 46.661 12.372 -15.336 1.00 85.00 792 PHE A N 1
ATOM 6347 C CA . PHE A 1 792 ? 46.393 11.014 -15.816 1.00 85.00 792 PHE A CA 1
ATOM 6348 C C . PHE A 1 792 ? 46.738 9.926 -14.782 1.00 85.00 792 PHE A C 1
ATOM 6350 O O . PHE A 1 792 ? 45.932 9.035 -14.511 1.00 85.00 792 PHE A O 1
ATOM 6357 N N . ASN A 1 793 ? 47.904 10.041 -14.137 1.00 87.81 793 ASN A N 1
ATOM 6358 C CA . ASN A 1 793 ? 48.355 9.095 -13.109 1.00 87.81 793 ASN A CA 1
ATOM 6359 C C . ASN A 1 793 ? 47.494 9.178 -11.842 1.00 87.81 793 ASN A C 1
ATOM 6361 O O . ASN A 1 793 ? 47.136 8.156 -11.260 1.00 87.81 793 ASN A O 1
ATOM 6365 N N . GLN A 1 794 ? 47.139 10.394 -11.426 1.00 93.19 794 GLN A N 1
ATOM 6366 C CA . GLN A 1 794 ? 46.309 10.637 -10.250 1.00 93.19 794 GLN A CA 1
ATOM 6367 C C . GLN A 1 794 ? 44.898 10.081 -10.456 1.00 93.19 794 GLN A C 1
ATOM 6369 O O . GLN A 1 794 ? 44.367 9.404 -9.578 1.00 93.19 794 GLN A O 1
ATOM 6374 N N . MET A 1 795 ? 44.323 10.292 -11.642 1.00 89.88 795 MET A N 1
ATOM 6375 C CA . MET A 1 795 ? 43.027 9.735 -12.021 1.00 89.88 795 MET A CA 1
ATOM 6376 C C . MET A 1 795 ? 43.051 8.197 -12.044 1.00 89.88 795 MET A C 1
ATOM 6378 O O . MET A 1 795 ? 42.106 7.557 -11.578 1.00 89.88 795 MET A O 1
ATOM 6382 N N . TRP A 1 796 ? 44.140 7.578 -12.515 1.00 88.75 796 TRP A N 1
ATOM 6383 C CA . TRP A 1 796 ? 44.293 6.120 -12.475 1.00 88.75 796 TRP A CA 1
ATOM 6384 C C . TRP A 1 796 ? 44.375 5.574 -11.043 1.00 88.75 796 TRP A C 1
ATOM 6386 O O . TRP A 1 796 ? 43.659 4.631 -10.707 1.00 88.75 796 TRP A O 1
ATOM 6396 N N . ILE A 1 797 ? 45.163 6.204 -10.165 1.00 92.50 797 ILE A N 1
ATOM 6397 C CA . ILE A 1 797 ? 45.225 5.831 -8.742 1.00 92.50 797 ILE A CA 1
ATOM 6398 C C . ILE A 1 797 ? 43.844 5.976 -8.088 1.00 92.50 797 ILE A C 1
ATOM 6400 O O . ILE A 1 797 ? 43.390 5.057 -7.408 1.00 92.50 797 ILE A O 1
ATOM 6404 N N . ALA A 1 798 ? 43.139 7.085 -8.336 1.00 94.00 798 ALA A N 1
ATOM 6405 C CA . ALA A 1 798 ? 41.784 7.297 -7.826 1.00 94.00 798 ALA A CA 1
ATOM 6406 C C . ALA A 1 798 ? 40.807 6.209 -8.307 1.00 94.00 798 ALA A C 1
ATOM 6408 O O . ALA A 1 798 ? 39.963 5.751 -7.539 1.00 94.00 798 ALA A O 1
ATOM 6409 N N . THR A 1 799 ? 40.961 5.740 -9.549 1.00 93.00 799 THR A N 1
ATOM 6410 C CA . THR A 1 799 ? 40.173 4.635 -10.120 1.00 93.00 799 THR A CA 1
ATOM 6411 C C . THR A 1 799 ? 40.419 3.321 -9.374 1.00 93.00 799 THR A C 1
ATOM 6413 O O . THR A 1 799 ? 39.469 2.636 -8.996 1.00 93.00 799 THR A O 1
ATOM 6416 N N . LEU A 1 800 ? 41.684 2.976 -9.110 1.00 93.75 800 LEU A N 1
ATOM 6417 C CA . LEU A 1 800 ? 42.034 1.767 -8.356 1.00 93.75 800 LEU A CA 1
ATOM 6418 C C . LEU A 1 800 ? 41.546 1.828 -6.906 1.00 93.75 800 LEU A C 1
ATOM 6420 O O . LEU A 1 800 ? 41.032 0.835 -6.391 1.00 93.75 800 LEU A O 1
ATOM 6424 N N . LEU A 1 801 ? 41.659 2.993 -6.262 1.00 94.62 801 LEU A N 1
ATOM 6425 C CA . LEU A 1 801 ? 41.122 3.217 -4.919 1.00 94.62 801 LEU A CA 1
ATOM 6426 C C . LEU A 1 801 ? 39.602 3.046 -4.900 1.00 94.62 801 LEU A C 1
ATOM 6428 O O . LEU A 1 801 ? 39.078 2.332 -4.046 1.00 94.62 801 LEU A O 1
ATOM 6432 N N . PHE A 1 802 ? 38.890 3.638 -5.862 1.00 95.25 802 PHE A N 1
ATOM 6433 C CA . PHE A 1 802 ? 37.443 3.477 -5.970 1.00 95.25 802 PHE A CA 1
ATOM 6434 C C . PHE A 1 802 ? 37.054 2.011 -6.202 1.00 95.25 802 PHE A C 1
ATOM 6436 O O . PHE A 1 802 ? 36.133 1.507 -5.559 1.00 95.25 802 PHE A O 1
ATOM 6443 N N . PHE A 1 803 ? 37.781 1.283 -7.050 1.00 95.06 803 PHE A N 1
ATOM 6444 C CA . PHE A 1 803 ? 37.567 -0.151 -7.242 1.00 95.06 803 PHE A CA 1
ATOM 6445 C C . PHE A 1 803 ? 37.794 -0.954 -5.949 1.00 95.06 803 PHE A C 1
ATOM 6447 O O . PHE A 1 803 ? 36.951 -1.776 -5.588 1.00 95.06 803 PHE A O 1
ATOM 6454 N N . ALA A 1 804 ? 38.864 -0.675 -5.199 1.00 95.56 804 ALA A N 1
ATOM 6455 C CA . ALA A 1 804 ? 39.138 -1.324 -3.915 1.00 95.56 804 ALA A CA 1
ATOM 6456 C C . ALA A 1 804 ? 38.031 -1.060 -2.877 1.00 95.56 804 ALA A C 1
ATOM 6458 O O . ALA A 1 804 ? 37.602 -1.983 -2.182 1.00 95.56 804 ALA A O 1
ATOM 6459 N N . VAL A 1 805 ? 37.508 0.171 -2.817 1.00 95.38 805 VAL A N 1
ATOM 6460 C CA . VAL A 1 805 ? 36.352 0.519 -1.974 1.00 95.38 805 VAL A CA 1
ATOM 6461 C C . VAL A 1 805 ? 35.115 -0.287 -2.379 1.00 95.38 805 VAL A C 1
ATOM 6463 O O . VAL A 1 805 ? 34.443 -0.849 -1.516 1.00 95.38 805 VAL A O 1
ATOM 6466 N N . ASN A 1 806 ? 34.832 -0.413 -3.679 1.00 95.06 806 ASN A N 1
ATOM 6467 C CA . ASN A 1 806 ? 33.726 -1.244 -4.159 1.00 95.06 806 ASN A CA 1
ATOM 6468 C C . ASN A 1 806 ? 33.917 -2.723 -3.770 1.00 95.06 806 ASN A C 1
ATOM 6470 O O . ASN A 1 806 ? 32.967 -3.364 -3.329 1.00 95.06 806 ASN A O 1
ATOM 6474 N N . MET A 1 807 ? 35.135 -3.269 -3.846 1.00 94.69 807 MET A N 1
ATOM 6475 C CA . MET A 1 807 ? 35.405 -4.649 -3.416 1.00 94.69 807 MET A CA 1
ATOM 6476 C C . MET A 1 807 ? 35.226 -4.845 -1.907 1.00 94.69 807 MET A C 1
ATOM 6478 O O . MET A 1 807 ? 34.671 -5.860 -1.485 1.00 94.69 807 MET A O 1
ATOM 6482 N N . TYR A 1 808 ? 35.618 -3.861 -1.091 1.00 93.12 808 TYR A N 1
ATOM 6483 C CA . TYR A 1 808 ? 35.352 -3.869 0.349 1.00 93.12 808 TYR A CA 1
ATOM 6484 C C . TYR A 1 808 ? 33.846 -3.909 0.653 1.00 93.12 808 TYR A C 1
ATOM 6486 O O . TYR A 1 808 ? 33.397 -4.717 1.468 1.00 93.12 808 TYR A O 1
ATOM 6494 N N . ILE A 1 809 ? 33.057 -3.080 -0.040 1.00 93.00 809 ILE A N 1
ATOM 6495 C CA . ILE A 1 809 ? 31.594 -3.049 0.096 1.00 93.00 809 ILE A CA 1
ATOM 6496 C C . ILE A 1 809 ? 30.987 -4.383 -0.330 1.00 93.00 809 ILE A C 1
ATOM 6498 O O . ILE A 1 809 ? 30.203 -4.961 0.419 1.00 93.00 809 ILE A O 1
ATOM 6502 N N . LEU A 1 810 ? 31.380 -4.910 -1.491 1.00 92.88 810 LEU A N 1
ATOM 6503 C CA . LEU A 1 810 ? 30.885 -6.192 -1.982 1.00 92.88 810 LEU A CA 1
ATOM 6504 C C . LEU A 1 810 ? 31.204 -7.330 -1.001 1.00 92.88 810 LEU A C 1
ATOM 6506 O O . LEU A 1 810 ? 30.328 -8.134 -0.698 1.00 92.88 810 LEU A O 1
ATOM 6510 N N . GLY A 1 811 ? 32.411 -7.356 -0.426 1.00 90.94 811 GLY A N 1
ATOM 6511 C CA . GLY A 1 811 ? 32.778 -8.324 0.610 1.00 90.94 811 GLY A CA 1
ATOM 6512 C C . GLY A 1 811 ? 31.878 -8.246 1.848 1.00 90.94 811 GLY A C 1
ATOM 6513 O O . GLY A 1 811 ? 31.474 -9.274 2.388 1.00 90.94 811 GLY A O 1
ATOM 6514 N N . LYS A 1 812 ? 31.486 -7.038 2.272 1.00 88.25 812 LYS A N 1
ATOM 6515 C CA . LYS A 1 812 ? 30.520 -6.841 3.369 1.00 88.25 812 LYS A CA 1
ATOM 6516 C C . LYS A 1 812 ? 29.114 -7.326 3.021 1.00 88.25 812 LYS A C 1
ATOM 6518 O O . LYS A 1 812 ? 28.415 -7.798 3.908 1.00 88.25 812 LYS A O 1
ATOM 6523 N N . VAL A 1 813 ? 28.709 -7.207 1.759 1.00 88.00 813 VAL A N 1
ATOM 6524 C CA . VAL A 1 813 ? 27.399 -7.664 1.271 1.00 88.00 813 VAL A CA 1
ATOM 6525 C C . VAL A 1 813 ? 27.323 -9.187 1.170 1.00 88.00 813 VAL A C 1
ATOM 6527 O O . VAL A 1 813 ? 26.263 -9.761 1.385 1.00 88.00 813 VAL A O 1
ATOM 6530 N N . VAL A 1 814 ? 28.433 -9.853 0.853 1.00 86.69 814 VAL A N 1
ATOM 6531 C CA . VAL A 1 814 ? 28.468 -11.317 0.699 1.00 86.69 814 VAL A CA 1
ATOM 6532 C C . VAL A 1 814 ? 28.614 -12.048 2.043 1.00 86.69 814 VAL A C 1
ATOM 6534 O O . VAL A 1 814 ? 28.146 -13.177 2.165 1.00 86.69 814 VAL A O 1
ATOM 6537 N N . ASN A 1 815 ? 29.207 -11.418 3.062 1.00 76.88 815 ASN A N 1
ATOM 6538 C CA . ASN A 1 815 ? 29.467 -12.010 4.386 1.00 76.88 815 ASN A CA 1
ATOM 6539 C C . ASN A 1 815 ? 28.225 -12.102 5.310 1.00 76.88 815 ASN A C 1
ATOM 6541 O O . ASN A 1 815 ? 28.338 -11.841 6.508 1.00 76.88 815 ASN A O 1
ATOM 6545 N N . ILE A 1 816 ? 27.054 -12.451 4.762 1.00 60.56 816 ILE A N 1
ATOM 6546 C CA . ILE A 1 816 ? 25.772 -12.576 5.489 1.00 60.56 816 ILE A CA 1
ATOM 6547 C C . ILE A 1 816 ? 25.422 -14.030 5.808 1.00 60.56 816 ILE A C 1
ATOM 6549 O O . ILE A 1 816 ? 25.497 -14.915 4.907 1.00 60.56 816 ILE A O 1
#

Radius of gyration: 35.25 Å; chains: 1; bounding box: 87×69×99 Å